Protein AF-0000000078519436 (afdb_homodimer)

Organism: Penicillium expansum (NCBI:txid27334)

Structure (mmCIF, N/CA/C/O backbone):
data_AF-0000000078519436-model_v1
#
loop_
_entity.id
_entity.type
_entity.pdbx_description
1 polymer 'Monooxygenase, FAD-binding'
#
loop_
_atom_site.group_PDB
_atom_site.id
_atom_site.type_symbol
_atom_site.label_atom_id
_atom_site.label_alt_id
_atom_site.label_comp_id
_atom_site.label_asym_id
_atom_site.label_entity_id
_atom_site.label_seq_id
_atom_site.pdbx_PDB_ins_code
_atom_site.Cartn_x
_atom_site.Cartn_y
_atom_site.Cartn_z
_atom_site.occupancy
_atom_site.B_iso_or_equiv
_atom_site.auth_seq_id
_atom_site.auth_comp_id
_atom_site.auth_asym_id
_atom_site.auth_atom_id
_atom_site.pdbx_PDB_model_num
ATOM 1 N N . MET A 1 1 ? -8.055 -0.69 -45.062 1 41.72 1 MET A N 1
ATOM 2 C CA . MET A 1 1 ? -6.719 -0.494 -44.5 1 41.72 1 MET A CA 1
ATOM 3 C C . MET A 1 1 ? -6.484 -1.417 -43.312 1 41.72 1 MET A C 1
ATOM 5 O O . MET A 1 1 ? -7.32 -1.497 -42.406 1 41.72 1 MET A O 1
ATOM 9 N N . SER A 1 2 ? -5.613 -2.33 -43.438 1 63.25 2 SER A N 1
ATOM 10 C CA . SER A 1 2 ? -5.395 -3.422 -42.5 1 63.25 2 SER A CA 1
ATOM 11 C C . SER A 1 2 ? -5.043 -2.895 -41.094 1 63.25 2 SER A C 1
ATOM 13 O O . SER A 1 2 ? -4.191 -2.014 -40.969 1 63.25 2 SER A O 1
ATOM 15 N N . ARG A 1 3 ? -5.879 -3.021 -40.156 1 82.06 3 ARG A N 1
ATOM 16 C CA . ARG A 1 3 ? -5.699 -2.582 -38.781 1 82.06 3 ARG A CA 1
ATOM 17 C C . ARG A 1 3 ? -4.328 -2.992 -38.25 1 82.06 3 ARG A C 1
ATOM 19 O O . ARG A 1 3 ? -3.908 -4.141 -38.406 1 82.06 3 ARG A O 1
ATOM 26 N N . SER A 1 4 ? -3.451 -1.952 -38 1 88.06 4 SER A N 1
ATOM 27 C CA . SER A 1 4 ? -2.125 -2.195 -37.438 1 88.06 4 SER A CA 1
ATOM 28 C C . SER A 1 4 ? -1.914 -1.408 -36.156 1 88.06 4 SER A C 1
ATOM 30 O O . SER A 1 4 ? -2.373 -0.27 -36.031 1 88.06 4 SER A O 1
ATOM 32 N N . LEU A 1 5 ? -1.401 -2.139 -35.156 1 93.75 5 LEU A N 1
ATOM 33 C CA . LEU A 1 5 ? -1.076 -1.451 -33.938 1 93.75 5 LEU A CA 1
ATOM 34 C C . LEU A 1 5 ? 0.377 -1.695 -33.531 1 93.75 5 LEU A C 1
ATOM 36 O O . LEU A 1 5 ? 0.994 -2.662 -34 1 93.75 5 LEU A O 1
ATOM 40 N N . SER A 1 6 ? 1.007 -0.777 -32.875 1 96.5 6 SER A N 1
ATOM 41 C CA . SER A 1 6 ? 2.375 -0.867 -32.375 1 96.5 6 SER A CA 1
ATOM 42 C C . SER A 1 6 ? 2.412 -0.788 -30.859 1 96.5 6 SER A C 1
ATOM 44 O O . SER A 1 6 ? 1.786 0.09 -30.266 1 96.5 6 SER A O 1
ATOM 46 N N . VAL A 1 7 ? 3.057 -1.762 -30.219 1 98 7 VAL A N 1
ATOM 47 C CA . VAL A 1 7 ? 3.184 -1.797 -28.766 1 98 7 VAL A CA 1
ATOM 48 C C . VAL A 1 7 ? 4.613 -2.168 -28.375 1 98 7 VAL A C 1
ATOM 50 O O . VAL A 1 7 ? 5.383 -2.65 -29.203 1 98 7 VAL A O 1
ATOM 53 N N . ASP A 1 8 ? 5.004 -1.937 -27.156 1 98.44 8 ASP A N 1
ATOM 54 C CA . ASP A 1 8 ? 6.316 -2.354 -26.672 1 98.44 8 ASP A CA 1
ATOM 55 C C . ASP A 1 8 ? 6.438 -3.875 -26.656 1 98.44 8 ASP A C 1
ATOM 57 O O . ASP A 1 8 ? 7.449 -4.426 -27.094 1 98.44 8 ASP A O 1
ATOM 61 N N . VAL A 1 9 ? 5.379 -4.551 -26.125 1 98.88 9 VAL A N 1
ATOM 62 C CA . VAL A 1 9 ? 5.465 -5.996 -25.969 1 98.88 9 VAL A CA 1
ATOM 63 C C . VAL A 1 9 ? 4.148 -6.645 -26.391 1 98.88 9 VAL A C 1
ATOM 65 O O . VAL A 1 9 ? 3.08 -6.258 -25.906 1 98.88 9 VAL A O 1
ATOM 68 N N . LEU A 1 10 ? 4.176 -7.586 -27.297 1 98.88 10 LEU A N 1
ATOM 69 C CA . LEU A 1 10 ? 3.061 -8.477 -27.609 1 98.88 10 LEU A CA 1
ATOM 70 C C . LEU A 1 10 ? 3.176 -9.781 -26.828 1 98.88 10 LEU A C 1
ATOM 72 O O . LEU A 1 10 ? 4.23 -10.414 -26.828 1 98.88 10 LEU A O 1
ATOM 76 N N . ILE A 1 11 ? 2.133 -10.148 -26.109 1 98.94 11 ILE A N 1
ATOM 77 C CA . ILE A 1 11 ? 2.113 -11.406 -25.375 1 98.94 11 ILE A CA 1
ATOM 78 C C . ILE A 1 11 ? 1.087 -12.352 -26 1 98.94 11 ILE A C 1
ATOM 80 O O . ILE A 1 11 ? -0.097 -12.023 -26.078 1 98.94 11 ILE A O 1
ATOM 84 N N . VAL A 1 12 ? 1.538 -13.508 -26.438 1 98.81 12 VAL A N 1
ATOM 85 C CA . VAL A 1 12 ? 0.669 -14.555 -26.984 1 98.81 12 VAL A CA 1
ATOM 86 C C . VAL A 1 12 ? 0.376 -15.594 -25.906 1 98.81 12 VAL A C 1
ATOM 88 O O . VAL A 1 12 ? 1.258 -16.359 -25.516 1 98.81 12 VAL A O 1
ATOM 91 N N . GLY A 1 13 ? -0.839 -15.656 -25.453 1 98.25 13 GLY A N 1
ATOM 92 C CA . GLY A 1 13 ? -1.266 -16.5 -24.359 1 98.25 13 GLY A CA 1
ATOM 93 C C . GLY A 1 13 ? -1.753 -15.719 -23.156 1 98.25 13 GLY A C 1
ATOM 94 O O . GLY A 1 13 ? -0.997 -14.945 -22.562 1 98.25 13 GLY A O 1
ATOM 95 N N . GLY A 1 14 ? -2.986 -15.891 -22.797 1 96.88 14 GLY A N 1
ATOM 96 C CA . GLY A 1 14 ? -3.602 -15.172 -21.703 1 96.88 14 GLY A CA 1
ATOM 97 C C . GLY A 1 14 ? -3.916 -16.047 -20.516 1 96.88 14 GLY A C 1
ATOM 98 O O . GLY A 1 14 ? -4.926 -15.852 -19.828 1 96.88 14 GLY A O 1
ATOM 99 N N . GLY A 1 15 ? -3.143 -17.156 -20.312 1 95.94 15 GLY A N 1
ATOM 100 C CA . GLY A 1 15 ? -3.195 -17.906 -19.062 1 95.94 15 GLY A CA 1
ATOM 101 C C . GLY A 1 15 ? -2.586 -17.156 -17.891 1 95.94 15 GLY A C 1
ATOM 102 O O . GLY A 1 15 ? -2.238 -15.984 -18 1 95.94 15 GLY A O 1
ATOM 103 N N . PRO A 1 16 ? -2.445 -17.781 -16.75 1 95.81 16 PRO A N 1
ATOM 104 C CA . PRO A 1 16 ? -1.967 -17.078 -15.555 1 95.81 16 PRO A CA 1
ATOM 105 C C . PRO A 1 16 ? -0.57 -16.484 -15.742 1 95.81 16 PRO A C 1
ATOM 107 O O . PRO A 1 16 ? -0.302 -15.367 -15.297 1 95.81 16 PRO A O 1
ATOM 110 N N . VAL A 1 17 ? 0.273 -17.188 -16.422 1 97.81 17 VAL A N 1
ATOM 111 C CA . VAL A 1 17 ? 1.656 -16.766 -16.594 1 97.81 17 VAL A CA 1
ATOM 112 C C . VAL A 1 17 ? 1.71 -15.586 -17.562 1 97.81 17 VAL A C 1
ATOM 114 O O . VAL A 1 17 ? 2.441 -14.617 -17.328 1 97.81 17 VAL A O 1
ATOM 117 N N . GLY A 1 18 ? 0.953 -15.695 -18.656 1 98.56 18 GLY A N 1
ATOM 118 C CA . GLY A 1 18 ? 0.856 -14.578 -19.562 1 98.56 18 GLY A CA 1
ATOM 119 C C . GLY A 1 18 ? 0.264 -13.336 -18.938 1 98.56 18 GLY A C 1
ATOM 120 O O . GLY A 1 18 ? 0.78 -12.227 -19.109 1 98.56 18 GLY A O 1
ATOM 121 N N . LEU A 1 19 ? -0.798 -13.508 -18.203 1 98.5 19 LEU A N 1
ATOM 122 C CA . LEU A 1 19 ? -1.451 -12.406 -17.5 1 98.5 19 LEU A CA 1
ATOM 123 C C . LEU A 1 19 ? -0.495 -11.742 -16.516 1 98.5 19 LEU A C 1
ATOM 125 O O . LEU A 1 19 ? -0.421 -10.516 -16.438 1 98.5 19 LEU A O 1
ATOM 129 N N . LEU A 1 20 ? 0.216 -12.555 -15.758 1 98.81 20 LEU A N 1
ATOM 130 C CA . LEU A 1 20 ? 1.146 -12.039 -14.766 1 98.81 20 LEU A CA 1
ATOM 131 C C . LEU A 1 20 ? 2.277 -11.258 -15.43 1 98.81 20 LEU A C 1
ATOM 133 O O . LEU A 1 20 ? 2.686 -10.203 -14.938 1 98.81 20 LEU A O 1
ATOM 137 N N . THR A 1 21 ? 2.783 -11.789 -16.531 1 98.88 21 THR A N 1
ATOM 138 C CA . THR A 1 21 ? 3.816 -11.086 -17.297 1 98.88 21 THR A CA 1
ATOM 139 C C . THR A 1 21 ? 3.299 -9.742 -17.797 1 98.88 21 THR A C 1
ATOM 141 O O . THR A 1 21 ? 3.963 -8.719 -17.625 1 98.88 21 THR A O 1
ATOM 144 N N . ALA A 1 22 ? 2.111 -9.734 -18.328 1 98.94 22 ALA A N 1
ATOM 145 C CA . ALA A 1 22 ? 1.487 -8.508 -18.828 1 98.94 22 ALA A CA 1
ATOM 146 C C . ALA A 1 22 ? 1.301 -7.492 -17.703 1 98.94 22 ALA A C 1
ATOM 148 O O . ALA A 1 22 ? 1.571 -6.305 -17.891 1 98.94 22 ALA A O 1
ATOM 149 N N . TYR A 1 23 ? 0.86 -7.977 -16.578 1 98.81 23 TYR A N 1
ATOM 150 C CA . TYR A 1 23 ? 0.602 -7.117 -15.43 1 98.81 23 TYR A CA 1
ATOM 151 C C . TYR A 1 23 ? 1.869 -6.387 -15 1 98.81 23 TYR A C 1
ATOM 153 O O . TYR A 1 23 ? 1.854 -5.172 -14.789 1 98.81 23 TYR A O 1
ATOM 161 N N . GLN A 1 24 ? 2.939 -7.129 -14.906 1 98.81 24 GLN A N 1
ATOM 162 C CA . GLN A 1 24 ? 4.211 -6.539 -14.492 1 98.81 24 GLN A CA 1
ATOM 163 C C . GLN A 1 24 ? 4.664 -5.465 -15.477 1 98.81 24 GLN A C 1
ATOM 165 O O . GLN A 1 24 ? 5.094 -4.383 -15.062 1 98.81 24 GLN A O 1
ATOM 170 N N . LEU A 1 25 ? 4.559 -5.758 -16.75 1 98.81 25 LEU A N 1
ATOM 171 C CA . LEU A 1 25 ? 4.984 -4.824 -17.781 1 98.81 25 LEU A CA 1
ATOM 172 C C . LEU A 1 25 ? 4.105 -3.578 -17.781 1 98.81 25 LEU A C 1
ATOM 174 O O . LEU A 1 25 ? 4.605 -2.457 -17.906 1 98.81 25 LEU A O 1
ATOM 178 N N . ALA A 1 26 ? 2.826 -3.807 -17.625 1 98.56 26 ALA A N 1
ATOM 179 C CA . ALA A 1 26 ? 1.896 -2.682 -17.562 1 98.56 26 ALA A CA 1
ATOM 180 C C . ALA A 1 26 ? 2.203 -1.781 -16.375 1 98.56 26 ALA A C 1
ATOM 182 O O . ALA A 1 26 ? 2.225 -0.555 -16.5 1 98.56 26 ALA A O 1
ATOM 183 N N . GLN A 1 27 ? 2.465 -2.359 -15.266 1 97.06 27 GLN A N 1
ATOM 184 C CA . GLN A 1 27 ? 2.783 -1.606 -14.055 1 97.06 27 GLN A CA 1
ATOM 185 C C . GLN A 1 27 ? 4.047 -0.773 -14.242 1 97.06 27 GLN A C 1
ATOM 187 O O . GLN A 1 27 ? 4.172 0.312 -13.672 1 97.06 27 GLN A O 1
ATOM 192 N N . ALA A 1 28 ? 4.918 -1.283 -15.031 1 96.75 28 ALA A N 1
ATOM 193 C CA . ALA A 1 28 ? 6.176 -0.588 -15.281 1 96.75 28 ALA A CA 1
ATOM 194 C C . ALA A 1 28 ? 6.008 0.486 -16.359 1 96.75 28 ALA A C 1
ATOM 196 O O . ALA A 1 28 ? 6.965 1.177 -16.703 1 96.75 28 ALA A O 1
ATOM 197 N N . GLY A 1 29 ? 4.812 0.605 -16.938 1 95.88 29 GLY A N 1
ATOM 198 C CA . GLY A 1 29 ? 4.523 1.657 -17.891 1 95.88 29 GLY A CA 1
ATOM 199 C C . GLY A 1 29 ? 4.762 1.232 -19.328 1 95.88 29 GLY A C 1
ATOM 200 O O . GLY A 1 29 ? 4.816 2.072 -20.234 1 95.88 29 GLY A O 1
ATOM 201 N N . CYS A 1 30 ? 4.926 -0.057 -19.609 1 97.88 30 CYS A N 1
ATOM 202 C CA . CYS A 1 30 ? 5.074 -0.557 -20.984 1 97.88 30 CYS A CA 1
ATOM 203 C C . CYS A 1 30 ? 3.721 -0.686 -21.672 1 97.88 30 CYS A C 1
ATOM 205 O O . CYS A 1 30 ? 2.734 -1.069 -21.031 1 97.88 30 CYS A O 1
ATOM 207 N N . SER A 1 31 ? 3.668 -0.347 -22.922 1 98.25 31 SER A N 1
ATOM 208 C CA . SER A 1 31 ? 2.471 -0.678 -23.688 1 98.25 31 SER A CA 1
ATOM 209 C C . SER A 1 31 ? 2.43 -2.162 -24.031 1 98.25 31 SER A C 1
ATOM 211 O O . SER A 1 31 ? 3.414 -2.717 -24.531 1 98.25 31 SER A O 1
ATOM 213 N N . VAL A 1 32 ? 1.321 -2.822 -23.734 1 98.75 32 VAL A N 1
ATOM 214 C CA . VAL A 1 32 ? 1.227 -4.273 -23.875 1 98.75 32 VAL A CA 1
ATOM 215 C C . VAL A 1 32 ? -0.035 -4.637 -24.656 1 98.75 32 VAL A C 1
ATOM 217 O O . VAL A 1 32 ? -1.085 -4.012 -24.469 1 98.75 32 VAL A O 1
ATOM 220 N N . HIS A 1 33 ? 0.066 -5.539 -25.594 1 98.69 33 HIS A N 1
ATOM 221 C CA . HIS A 1 33 ? -1.056 -6.219 -26.234 1 98.69 33 HIS A CA 1
ATOM 222 C C . HIS A 1 33 ? -1.035 -7.715 -25.938 1 98.69 33 HIS A C 1
ATOM 224 O O . HIS A 1 33 ? -0.051 -8.398 -26.234 1 98.69 33 HIS A O 1
ATOM 230 N N . ILE A 1 34 ? -2.016 -8.258 -25.281 1 98.81 34 ILE A N 1
ATOM 231 C CA . ILE A 1 34 ? -2.051 -9.664 -24.891 1 98.81 34 ILE A CA 1
ATOM 232 C C . ILE A 1 34 ? -3.258 -10.352 -25.516 1 98.81 34 ILE A C 1
ATOM 234 O O . ILE A 1 34 ? -4.371 -9.812 -25.484 1 98.81 34 ILE A O 1
ATOM 238 N N . VAL A 1 35 ? -3.057 -11.555 -26.094 1 98.44 35 VAL A N 1
ATOM 239 C CA . VAL A 1 35 ? -4.117 -12.266 -26.812 1 98.44 35 VAL A CA 1
ATOM 240 C C . VAL A 1 35 ? -4.164 -13.719 -26.344 1 98.44 35 VAL A C 1
ATOM 242 O O . VAL A 1 35 ? -3.178 -14.25 -25.828 1 98.44 35 VAL A O 1
ATOM 245 N N . ASP A 1 36 ? -5.234 -14.328 -26.438 1 97.69 36 ASP A N 1
ATOM 246 C CA . ASP A 1 36 ? -5.426 -15.758 -26.234 1 97.69 36 ASP A CA 1
ATOM 247 C C . ASP A 1 36 ? -6.43 -16.328 -27.234 1 97.69 36 ASP A C 1
ATOM 249 O O . ASP A 1 36 ? -7.453 -15.703 -27.531 1 97.69 36 ASP A O 1
ATOM 253 N N . LYS A 1 37 ? -6.168 -17.453 -27.734 1 95.38 37 LYS A N 1
ATOM 254 C CA . LYS A 1 37 ? -7.027 -18.016 -28.766 1 95.38 37 LYS A CA 1
ATOM 255 C C . LYS A 1 37 ? -8.336 -18.531 -28.172 1 95.38 37 LYS A C 1
ATOM 257 O O . LYS A 1 37 ? -9.352 -18.594 -28.859 1 95.38 37 LYS A O 1
ATOM 262 N N . GLU A 1 38 ? -8.266 -18.938 -26.875 1 91.44 38 GLU A N 1
ATOM 263 C CA . GLU A 1 38 ? -9.453 -19.469 -26.219 1 91.44 38 GLU A CA 1
ATOM 264 C C . GLU A 1 38 ? -10.328 -18.328 -25.672 1 91.44 38 GLU A C 1
ATOM 266 O O . GLU A 1 38 ? -9.82 -17.266 -25.344 1 91.44 38 GLU A O 1
ATOM 271 N N . SER A 1 39 ? -11.664 -18.547 -25.562 1 87.38 39 SER A N 1
ATOM 272 C CA . SER A 1 39 ? -12.578 -17.594 -24.938 1 87.38 39 SER A CA 1
ATOM 273 C C . SER A 1 39 ? -12.484 -17.656 -23.422 1 87.38 39 SER A C 1
ATOM 275 O O . SER A 1 39 ? -13.281 -18.328 -22.766 1 87.38 39 SER A O 1
ATOM 277 N N . LYS A 1 40 ? -11.656 -16.984 -22.891 1 81.5 40 LYS A N 1
ATOM 278 C CA . LYS A 1 40 ? -11.289 -17.047 -21.484 1 81.5 40 LYS A CA 1
ATOM 279 C C . LYS A 1 40 ? -12.453 -16.609 -20.594 1 81.5 40 LYS A C 1
ATOM 281 O O . LYS A 1 40 ? -12.5 -16.953 -19.406 1 81.5 40 LYS A O 1
ATOM 286 N N . PHE A 1 41 ? -13.461 -15.883 -21.109 1 74.38 41 PHE A N 1
ATOM 287 C CA . PHE A 1 41 ? -14.531 -15.32 -20.297 1 74.38 41 PHE A CA 1
ATOM 288 C C . PHE A 1 41 ? -15.719 -16.281 -20.234 1 74.38 41 PHE A C 1
ATOM 290 O O . PHE A 1 41 ? -16.594 -16.141 -19.375 1 74.38 41 PHE A O 1
ATOM 297 N N . THR A 1 42 ? -15.781 -17.234 -21.141 1 65.62 42 THR A N 1
ATOM 298 C CA . THR A 1 42 ? -16.938 -18.109 -21.219 1 65.62 42 THR A CA 1
ATOM 299 C C . THR A 1 42 ? -16.547 -19.531 -20.828 1 65.62 42 THR A C 1
ATOM 301 O O . THR A 1 42 ? -17.422 -20.391 -20.641 1 65.62 42 THR A O 1
ATOM 304 N N . ILE A 1 43 ? -15.32 -19.828 -21.016 1 56.78 43 ILE A N 1
ATOM 305 C CA . ILE A 1 43 ? -14.906 -21.188 -20.703 1 56.78 43 ILE A CA 1
ATOM 306 C C . ILE A 1 43 ? -15.234 -21.5 -19.25 1 56.78 43 ILE A C 1
ATOM 308 O O . ILE A 1 43 ? -14.82 -20.781 -18.344 1 56.78 43 ILE A O 1
ATOM 312 N N . THR A 1 44 ? -16.406 -21.984 -19.078 1 51.25 44 THR A N 1
ATOM 313 C CA . THR A 1 44 ? -16.938 -22.5 -17.812 1 51.25 44 THR A CA 1
ATOM 314 C C . THR A 1 44 ? -15.977 -23.516 -17.203 1 51.25 44 THR A C 1
ATOM 316 O O . THR A 1 44 ? -15.523 -24.438 -17.859 1 51.25 44 THR A O 1
ATOM 319 N N . GLN A 1 45 ? -15.688 -23.344 -15.922 1 56.66 45 GLN A N 1
ATOM 320 C CA . GLN A 1 45 ? -15.297 -24.125 -14.75 1 56.66 45 GLN A CA 1
ATOM 321 C C . GLN A 1 45 ? -14.062 -24.969 -15.047 1 56.66 45 GLN A C 1
ATOM 323 O O . GLN A 1 45 ? -14.18 -26.156 -15.359 1 56.66 45 GLN A O 1
ATOM 328 N N . TYR A 1 46 ? -12.844 -24.266 -15.328 1 64.75 46 TYR A N 1
ATOM 329 C CA . TYR A 1 46 ? -11.75 -25.234 -15.391 1 64.75 46 TYR A CA 1
ATOM 330 C C . TYR A 1 46 ? -10.867 -25.141 -14.156 1 64.75 46 TYR A C 1
ATOM 332 O O . TYR A 1 46 ? -10.75 -24.062 -13.547 1 64.75 46 TYR A O 1
ATOM 340 N N . GLY A 1 47 ? -10.562 -26.234 -13.461 1 66.38 47 GLY A N 1
ATOM 341 C CA . GLY A 1 47 ? -9.766 -26.422 -12.25 1 66.38 47 GLY A CA 1
ATOM 342 C C . GLY A 1 47 ? -8.273 -26.391 -12.516 1 66.38 47 GLY A C 1
ATOM 343 O O . GLY A 1 47 ? -7.539 -25.609 -11.891 1 66.38 47 GLY A O 1
ATOM 344 N N . ARG A 1 48 ? -7.641 -26.797 -13.547 1 83 48 ARG A N 1
ATOM 345 C CA . ARG A 1 48 ? -6.242 -27.016 -13.891 1 83 48 ARG A CA 1
ATOM 346 C C . ARG A 1 48 ? -5.344 -26.844 -12.664 1 83 48 ARG A C 1
ATOM 348 O O . ARG A 1 48 ? -5.496 -27.562 -11.68 1 83 48 ARG A O 1
ATOM 355 N N . ALA A 1 49 ? -4.559 -25.891 -12.57 1 88.88 49 ALA A N 1
ATOM 356 C CA . ALA A 1 49 ? -3.77 -25.688 -11.359 1 88.88 49 ALA A CA 1
ATOM 357 C C . ALA A 1 49 ? -4.652 -25.234 -10.203 1 88.88 49 ALA A C 1
ATOM 359 O O . ALA A 1 49 ? -5.664 -24.562 -10.414 1 88.88 49 ALA A O 1
ATOM 360 N N . ASN A 1 50 ? -4.234 -25.672 -9 1 92.38 50 ASN A N 1
ATOM 361 C CA . ASN A 1 50 ? -5.094 -25.297 -7.879 1 92.38 50 ASN A CA 1
ATOM 362 C C . ASN A 1 50 ? -4.277 -25.016 -6.621 1 92.38 50 ASN A C 1
ATOM 364 O O . ASN A 1 50 ? -4.844 -24.781 -5.551 1 92.38 50 ASN A O 1
ATOM 368 N N . ALA A 1 51 ? -2.965 -25.109 -6.723 1 93.69 51 ALA A N 1
ATOM 369 C CA . ALA A 1 51 ? -2.156 -24.938 -5.52 1 93.69 51 ALA A CA 1
ATOM 370 C C . ALA A 1 51 ? -1.04 -23.922 -5.746 1 93.69 51 ALA A C 1
ATOM 372 O O . ALA A 1 51 ? -0.333 -23.984 -6.754 1 93.69 51 ALA A O 1
ATOM 373 N N . LEU A 1 52 ? -0.946 -23.016 -4.852 1 95.56 52 LEU A N 1
ATOM 374 C CA . LEU A 1 52 ? 0.186 -22.094 -4.793 1 95.56 52 LEU A CA 1
ATOM 375 C C . LEU A 1 52 ? 1.027 -22.359 -3.547 1 95.56 52 LEU A C 1
ATOM 377 O O . LEU A 1 52 ? 0.486 -22.578 -2.463 1 95.56 52 LEU A O 1
ATOM 381 N N . TYR A 1 53 ? 2.268 -22.344 -3.775 1 94.38 53 TYR A N 1
ATOM 382 C CA . TYR A 1 53 ? 3.186 -22.562 -2.664 1 94.38 53 TYR A CA 1
ATOM 383 C C . TYR A 1 53 ? 3.848 -21.266 -2.229 1 94.38 53 TYR A C 1
ATOM 385 O O . TYR A 1 53 ? 3.545 -20.188 -2.768 1 94.38 53 TYR A O 1
ATOM 393 N N . SER A 1 54 ? 4.707 -21.375 -1.25 1 96.25 54 SER A N 1
ATOM 394 C CA . SER A 1 54 ? 5.18 -20.25 -0.445 1 96.25 54 SER A CA 1
ATOM 395 C C . SER A 1 54 ? 5.891 -19.219 -1.308 1 96.25 54 SER A C 1
ATOM 397 O O . SER A 1 54 ? 5.574 -18.016 -1.24 1 96.25 54 SER A O 1
ATOM 399 N N . ARG A 1 55 ? 6.816 -19.594 -2.111 1 97.38 55 ARG A N 1
ATOM 400 C CA . ARG A 1 55 ? 7.605 -18.609 -2.844 1 97.38 55 ARG A CA 1
ATOM 401 C C . ARG A 1 55 ? 6.766 -17.922 -3.914 1 97.38 55 ARG A C 1
ATOM 403 O O . ARG A 1 55 ? 6.93 -16.734 -4.168 1 97.38 55 ARG A O 1
ATOM 410 N N . SER A 1 56 ? 5.902 -18.688 -4.574 1 97.75 56 SER A N 1
ATOM 411 C CA . SER A 1 56 ? 4.965 -18.078 -5.512 1 97.75 56 SER A CA 1
ATOM 412 C C . SER A 1 56 ? 4.102 -17.031 -4.824 1 97.75 56 SER A C 1
ATOM 414 O O . SER A 1 56 ? 3.889 -15.945 -5.367 1 97.75 56 SER A O 1
ATOM 416 N N . ALA A 1 57 ? 3.678 -17.375 -3.627 1 97.75 57 ALA A N 1
ATOM 417 C CA . ALA A 1 57 ? 2.873 -16.422 -2.855 1 97.75 57 ALA A CA 1
ATOM 418 C C . ALA A 1 57 ? 3.676 -15.172 -2.512 1 97.75 57 ALA A C 1
ATOM 420 O O . ALA A 1 57 ? 3.148 -14.055 -2.559 1 97.75 57 ALA A O 1
ATOM 421 N N . GLU A 1 58 ? 4.906 -15.328 -2.168 1 98.38 58 GLU A N 1
ATOM 422 C CA . GLU A 1 58 ? 5.766 -14.188 -1.88 1 98.38 58 GLU A CA 1
ATOM 423 C C . GLU A 1 58 ? 5.914 -13.281 -3.102 1 98.38 58 GLU A C 1
ATOM 425 O O . GLU A 1 58 ? 5.895 -12.055 -2.98 1 98.38 58 GLU A O 1
ATOM 430 N N . PHE A 1 59 ? 6.094 -13.93 -4.25 1 98.69 59 PHE A N 1
ATOM 431 C CA . PHE A 1 59 ? 6.195 -13.172 -5.492 1 98.69 59 PHE A CA 1
ATOM 432 C C . PHE A 1 59 ? 4.93 -12.359 -5.73 1 98.69 59 PHE A C 1
ATOM 434 O O . PHE A 1 59 ? 5 -11.164 -6.02 1 98.69 59 PHE A O 1
ATOM 441 N N . LEU A 1 60 ? 3.83 -13.023 -5.566 1 98.62 60 LEU A N 1
ATOM 442 C CA . LEU A 1 60 ? 2.557 -12.344 -5.781 1 98.62 60 LEU A CA 1
ATOM 443 C C . LEU A 1 60 ? 2.344 -11.25 -4.742 1 98.62 60 LEU A C 1
ATOM 445 O O . LEU A 1 60 ? 1.743 -10.211 -5.039 1 98.62 60 LEU A O 1
ATOM 449 N N . ASP A 1 61 ? 2.842 -11.461 -3.561 1 98.12 61 ASP A N 1
ATOM 450 C CA . ASP A 1 61 ? 2.781 -10.461 -2.504 1 98.12 61 ASP A CA 1
ATOM 451 C C . ASP A 1 61 ? 3.559 -9.203 -2.895 1 98.12 61 ASP A C 1
ATOM 453 O O . ASP A 1 61 ? 3.031 -8.094 -2.822 1 98.12 61 ASP A O 1
ATOM 457 N N . GLN A 1 62 ? 4.75 -9.367 -3.357 1 98.38 62 GLN A N 1
ATOM 458 C CA . GLN A 1 62 ? 5.594 -8.242 -3.727 1 98.38 62 GLN A CA 1
ATOM 459 C C . GLN A 1 62 ? 5.051 -7.523 -4.961 1 98.38 62 GLN A C 1
ATOM 461 O O . GLN A 1 62 ? 5.398 -6.371 -5.223 1 98.38 62 GLN A O 1
ATOM 466 N N . LEU A 1 63 ? 4.195 -8.219 -5.688 1 98.56 63 LEU A N 1
ATOM 467 C CA . LEU A 1 63 ? 3.568 -7.613 -6.855 1 98.56 63 LEU A CA 1
ATOM 468 C C . LEU A 1 63 ? 2.207 -7.027 -6.496 1 98.56 63 LEU A C 1
ATOM 470 O O . LEU A 1 63 ? 1.51 -6.492 -7.363 1 98.56 63 LEU A O 1
ATOM 474 N N . GLY A 1 64 ? 1.776 -7.156 -5.238 1 97.31 64 GLY A N 1
ATOM 475 C CA . GLY A 1 64 ? 0.516 -6.598 -4.773 1 97.31 64 GLY A CA 1
ATOM 476 C C . GLY A 1 64 ? -0.689 -7.422 -5.188 1 97.31 64 GLY A C 1
ATOM 477 O O . GLY A 1 64 ? -1.795 -6.895 -5.312 1 97.31 64 GLY A O 1
ATOM 478 N N . LEU A 1 65 ? -0.525 -8.711 -5.383 1 98.06 65 LEU A N 1
ATOM 479 C CA . LEU A 1 65 ? -1.593 -9.516 -5.957 1 98.06 65 LEU A CA 1
ATOM 480 C C . LEU A 1 65 ? -2.082 -10.562 -4.961 1 98.06 65 LEU A C 1
ATOM 482 O O . LEU A 1 65 ? -3.139 -11.164 -5.156 1 98.06 65 LEU A O 1
ATOM 486 N N . VAL A 1 66 ? -1.377 -10.797 -3.85 1 97.81 66 VAL A N 1
ATOM 487 C CA . VAL A 1 66 ? -1.627 -11.977 -3.031 1 97.81 66 VAL A CA 1
ATOM 488 C C . VAL A 1 66 ? -2.889 -11.766 -2.197 1 97.81 66 VAL A C 1
ATOM 490 O O . VAL A 1 66 ? -3.607 -12.727 -1.899 1 97.81 66 VAL A O 1
ATOM 493 N N . ASP A 1 67 ? -3.162 -10.531 -1.765 1 96.75 67 ASP A N 1
ATOM 494 C CA . ASP A 1 67 ? -4.312 -10.273 -0.907 1 96.75 67 ASP A CA 1
ATOM 495 C C . ASP A 1 67 ? -5.609 -10.719 -1.579 1 96.75 67 ASP A C 1
ATOM 497 O O . ASP A 1 67 ? -6.469 -11.328 -0.938 1 96.75 67 ASP A O 1
ATOM 501 N N . ASP A 1 68 ? -5.762 -10.43 -2.889 1 96.38 68 ASP A N 1
ATOM 502 C CA . ASP A 1 68 ? -6.941 -10.852 -3.633 1 96.38 68 ASP A CA 1
ATOM 503 C C . ASP A 1 68 ? -7.086 -12.367 -3.623 1 96.38 68 ASP A C 1
ATOM 505 O O . ASP A 1 68 ? -8.195 -12.891 -3.496 1 96.38 68 ASP A O 1
ATOM 509 N N . ILE A 1 69 ? -5.984 -13.016 -3.73 1 97.31 69 ILE A N 1
ATOM 510 C CA . ILE A 1 69 ? -5.961 -14.469 -3.744 1 97.31 69 ILE A CA 1
ATOM 511 C C . ILE A 1 69 ? -6.371 -15.008 -2.373 1 97.31 69 ILE A C 1
ATOM 513 O O . ILE A 1 69 ? -7.203 -15.906 -2.277 1 97.31 69 ILE A O 1
ATOM 517 N N . MET A 1 70 ? -5.852 -14.391 -1.313 1 97.31 70 MET A N 1
ATOM 518 C CA . MET A 1 70 ? -6.094 -14.852 0.052 1 97.31 70 MET A CA 1
ATOM 519 C C . MET A 1 70 ? -7.555 -14.656 0.441 1 97.31 70 MET A C 1
ATOM 521 O O . MET A 1 70 ? -8.07 -15.359 1.311 1 97.31 70 MET A O 1
ATOM 525 N N . GLN A 1 71 ? -8.258 -13.75 -0.23 1 96.75 71 GLN A N 1
ATOM 526 C CA . GLN A 1 71 ? -9.664 -13.492 0.052 1 96.75 71 GLN A CA 1
ATOM 527 C C . GLN A 1 71 ? -10.547 -14.633 -0.447 1 96.75 71 GLN A C 1
ATOM 529 O O . GLN A 1 71 ? -11.688 -14.781 -0.007 1 96.75 71 GLN A O 1
ATOM 534 N N . GLN A 1 72 ? -9.961 -15.523 -1.364 1 95.69 72 GLN A N 1
ATOM 535 C CA . GLN A 1 72 ? -10.82 -16.5 -2.045 1 95.69 72 GLN A CA 1
ATOM 536 C C . GLN A 1 72 ? -10.312 -17.922 -1.843 1 95.69 72 GLN A C 1
ATOM 538 O O . GLN A 1 72 ? -11.047 -18.875 -2.068 1 95.69 72 GLN A O 1
ATOM 543 N N . CYS A 1 73 ? -9.148 -18.062 -1.375 1 97 73 CYS A N 1
ATOM 544 C CA . CYS A 1 73 ? -8.523 -19.375 -1.357 1 97 73 CYS A CA 1
ATOM 545 C C . CYS A 1 73 ? -8.93 -20.156 -0.11 1 97 73 CYS A C 1
ATOM 547 O O . CYS A 1 73 ? -9.555 -19.609 0.796 1 97 73 CYS A O 1
ATOM 549 N N . TYR A 1 74 ? -8.68 -21.453 -0.141 1 96.56 74 TYR A N 1
ATOM 550 C CA . TYR A 1 74 ? -8.656 -22.297 1.049 1 96.56 74 TYR A CA 1
ATOM 551 C C . TYR A 1 74 ? -7.223 -22.562 1.498 1 96.56 74 TYR A C 1
ATOM 553 O O . TYR A 1 74 ? -6.316 -22.672 0.669 1 96.56 74 TYR A O 1
ATOM 561 N N . ILE A 1 75 ? -7.02 -22.625 2.793 1 95.88 75 ILE A N 1
ATOM 562 C CA . ILE A 1 75 ? -5.691 -22.781 3.371 1 95.88 75 ILE A CA 1
ATOM 563 C C . ILE A 1 75 ? -5.539 -24.188 3.949 1 95.88 75 ILE A C 1
ATOM 565 O O . ILE A 1 75 ? -6.402 -24.641 4.703 1 95.88 75 ILE A O 1
ATOM 569 N N . VAL A 1 76 ? -4.43 -24.828 3.582 1 94.88 76 VAL A N 1
ATOM 570 C CA . VAL A 1 76 ? -4.18 -26.172 4.098 1 94.88 76 VAL A CA 1
ATOM 571 C C . VAL A 1 76 ? -2.881 -26.188 4.898 1 94.88 76 VAL A C 1
ATOM 573 O O . VAL A 1 76 ? -1.816 -25.844 4.371 1 94.88 76 VAL A O 1
ATOM 576 N N . ARG A 1 77 ? -2.93 -26.625 6.145 1 93.19 77 ARG A N 1
ATOM 577 C CA . ARG A 1 77 ? -1.762 -26.625 7.023 1 93.19 77 ARG A CA 1
ATOM 578 C C . ARG A 1 77 ? -1.412 -28.047 7.461 1 93.19 77 ARG A C 1
ATOM 580 O O . ARG A 1 77 ? -0.315 -28.297 7.965 1 93.19 77 ARG A O 1
ATOM 587 N N . GLN A 1 78 ? -2.346 -28.984 7.219 1 92.81 78 GLN A N 1
ATOM 588 C CA . GLN A 1 78 ? -2.168 -30.344 7.695 1 92.81 78 GLN A CA 1
ATOM 589 C C . GLN A 1 78 ? -2.33 -31.359 6.555 1 92.81 78 GLN A C 1
ATOM 591 O O . GLN A 1 78 ? -2.967 -31.047 5.543 1 92.81 78 GLN A O 1
ATOM 596 N N . SER A 1 79 ? -1.678 -32.5 6.734 1 92.25 79 SER A N 1
ATOM 597 C CA . SER A 1 79 ? -1.802 -33.625 5.793 1 92.25 79 SER A CA 1
ATOM 598 C C . SER A 1 79 ? -1.899 -34.938 6.527 1 92.25 79 SER A C 1
ATOM 600 O O . SER A 1 79 ? -1.359 -35.094 7.625 1 92.25 79 SER A O 1
ATOM 602 N N . TYR A 1 80 ? -2.635 -35.844 5.91 1 93.06 80 TYR A N 1
ATOM 603 C CA . TYR A 1 80 ? -2.82 -37.156 6.477 1 93.06 80 TYR A CA 1
ATOM 604 C C . TYR A 1 80 ? -2.646 -38.25 5.41 1 93.06 80 TYR A C 1
ATOM 606 O O . TYR A 1 80 ? -2.938 -38 4.234 1 93.06 80 TYR A O 1
ATOM 614 N N . THR A 1 81 ? -2.117 -39.406 5.855 1 92.31 81 THR A N 1
ATOM 615 C CA . THR A 1 81 ? -1.967 -40.562 4.984 1 92.31 81 THR A CA 1
ATOM 616 C C . THR A 1 81 ? -2.725 -41.781 5.547 1 92.31 81 THR A C 1
ATOM 618 O O . THR A 1 81 ? -2.625 -42.062 6.738 1 92.31 81 THR A O 1
ATOM 621 N N . TYR A 1 82 ? -3.52 -42.375 4.66 1 93 82 TYR A N 1
ATOM 622 C CA . TYR A 1 82 ? -4.254 -43.562 5.039 1 93 82 TYR A CA 1
ATOM 623 C C . TYR A 1 82 ? -3.855 -44.75 4.16 1 93 82 TYR A C 1
ATOM 625 O O . TYR A 1 82 ? -3.605 -44.594 2.965 1 93 82 TYR A O 1
ATOM 633 N N . GLY A 1 83 ? -3.83 -45.938 4.781 1 90.81 83 GLY A N 1
ATOM 634 C CA . GLY A 1 83 ? -3.559 -47.156 4.051 1 90.81 83 GLY A CA 1
ATOM 635 C C . GLY A 1 83 ? -4.781 -47.719 3.35 1 90.81 83 GLY A C 1
ATOM 636 O O . GLY A 1 83 ? -5.859 -47.125 3.4 1 90.81 83 GLY A O 1
ATOM 637 N N . GLU A 1 84 ? -4.574 -48.844 2.699 1 89 84 GLU A N 1
ATOM 638 C CA . GLU A 1 84 ? -5.602 -49.469 1.869 1 89 84 GLU A CA 1
ATOM 639 C C . GLU A 1 84 ? -6.828 -49.844 2.695 1 89 84 GLU A C 1
ATOM 641 O O . GLU A 1 84 ? -7.949 -49.875 2.182 1 89 84 GLU A O 1
ATOM 646 N N . ASN A 1 85 ? -6.578 -50.125 3.994 1 91.94 85 ASN A N 1
ATOM 647 C CA . ASN A 1 85 ? -7.684 -50.531 4.848 1 91.94 85 ASN A CA 1
ATOM 648 C C . ASN A 1 85 ? -8.211 -49.375 5.691 1 91.94 85 ASN A C 1
ATOM 650 O O . ASN A 1 85 ? -9 -49.562 6.613 1 91.94 85 ASN A O 1
ATOM 654 N N . GLY A 1 86 ? -7.707 -48.219 5.398 1 91.81 86 GLY A N 1
ATOM 655 C CA . GLY A 1 86 ? -8.211 -47.031 6.082 1 91.81 86 GLY A CA 1
ATOM 656 C C . GLY A 1 86 ? -7.422 -46.688 7.332 1 91.81 86 GLY A C 1
ATOM 657 O O . GLY A 1 86 ? -7.773 -45.75 8.055 1 91.81 86 GLY A O 1
ATOM 658 N N . GLU A 1 87 ? -6.375 -47.375 7.621 1 92.44 87 GLU A N 1
ATOM 659 C CA . GLU A 1 87 ? -5.559 -47.094 8.797 1 92.44 87 GLU A CA 1
ATOM 660 C C . GLU A 1 87 ? -4.676 -45.844 8.57 1 92.44 87 GLU A C 1
ATOM 662 O O . GLU A 1 87 ? -4.141 -45.656 7.477 1 92.44 87 GLU A O 1
ATOM 667 N N . ARG A 1 88 ? -4.57 -45.062 9.625 1 91.75 88 ARG A N 1
ATOM 668 C CA . ARG A 1 88 ? -3.715 -43.875 9.555 1 91.75 88 ARG A CA 1
ATOM 669 C C . ARG A 1 88 ? -2.242 -44.281 9.609 1 91.75 88 ARG A C 1
ATOM 671 O O . ARG A 1 88 ? -1.83 -45.062 10.461 1 91.75 88 ARG A O 1
ATOM 678 N N . ILE A 1 89 ? -1.521 -43.781 8.648 1 87.38 89 ILE A N 1
ATOM 679 C CA . ILE A 1 89 ? -0.083 -44 8.617 1 87.38 89 ILE A CA 1
ATOM 680 C C . ILE A 1 89 ? 0.653 -42.812 9.219 1 87.38 89 ILE A C 1
ATOM 682 O O . ILE A 1 89 ? 0.51 -41.688 8.75 1 87.38 89 ILE A O 1
ATOM 686 N N . VAL A 1 90 ? 1.517 -43.031 10.234 1 80.44 90 VAL A N 1
ATOM 687 C CA . VAL A 1 90 ? 2.268 -42 10.945 1 80.44 90 VAL A CA 1
ATOM 688 C C . VAL A 1 90 ? 3.738 -42.375 11.031 1 80.44 90 VAL A C 1
ATOM 690 O O . VAL A 1 90 ? 4.066 -43.469 11.539 1 80.44 90 VAL A O 1
ATOM 693 N N . PRO A 1 91 ? 4.629 -41.469 10.562 1 75.56 91 PRO A N 1
ATOM 694 C CA . PRO A 1 91 ? 4.41 -40.156 9.961 1 75.56 91 PRO A CA 1
ATOM 695 C C . PRO A 1 91 ? 3.814 -40.219 8.555 1 75.56 91 PRO A C 1
ATOM 697 O O . PRO A 1 91 ? 3.955 -41.25 7.887 1 75.56 91 PRO A O 1
ATOM 700 N N . GLY A 1 92 ? 3.064 -39.188 8.328 1 74.12 92 GLY A N 1
ATOM 701 C CA . GLY A 1 92 ? 2.52 -39.125 6.984 1 74.12 92 GLY A CA 1
ATOM 702 C C . GLY A 1 92 ? 3.584 -39.219 5.906 1 74.12 92 GLY A C 1
ATOM 703 O O . GLY A 1 92 ? 4.738 -38.844 6.137 1 74.12 92 GLY A O 1
ATOM 704 N N . ARG A 1 93 ? 3.148 -39.656 4.766 1 66.62 93 ARG A N 1
ATOM 705 C CA . ARG A 1 93 ? 4.148 -39.969 3.748 1 66.62 93 ARG A CA 1
ATOM 706 C C . ARG A 1 93 ? 4.078 -38.969 2.596 1 66.62 93 ARG A C 1
ATOM 708 O O . ARG A 1 93 ? 5.09 -38.688 1.944 1 66.62 93 ARG A O 1
ATOM 715 N N . VAL A 1 94 ? 2.92 -38.531 2.305 1 71.25 94 VAL A N 1
ATOM 716 C CA . VAL A 1 94 ? 2.744 -37.656 1.158 1 71.25 94 VAL A CA 1
ATOM 717 C C . VAL A 1 94 ? 2.266 -36.281 1.631 1 71.25 94 VAL A C 1
ATOM 719 O O . VAL A 1 94 ? 1.516 -36.188 2.605 1 71.25 94 VAL A O 1
ATOM 722 N N . TRP A 1 95 ? 2.758 -35.25 1.19 1 74.75 95 TRP A N 1
ATOM 723 C CA . TRP A 1 95 ? 2.336 -33.844 1.37 1 74.75 95 TRP A CA 1
ATOM 724 C C . TRP A 1 95 ? 2.725 -33.344 2.754 1 74.75 95 TRP A C 1
ATOM 726 O O . TRP A 1 95 ? 2.277 -32.281 3.174 1 74.75 95 TRP A O 1
ATOM 736 N N . ASN A 1 96 ? 3.494 -34.031 3.518 1 78.12 96 ASN A N 1
ATOM 737 C CA . ASN A 1 96 ? 3.891 -33.656 4.871 1 78.12 96 ASN A CA 1
ATOM 738 C C . ASN A 1 96 ? 4.699 -32.375 4.887 1 78.12 96 ASN A C 1
ATOM 740 O O . ASN A 1 96 ? 4.781 -31.703 5.918 1 78.12 96 ASN A O 1
ATOM 744 N N . PHE A 1 97 ? 5.074 -32.062 3.734 1 77.25 97 PHE A N 1
ATOM 745 C CA . PHE A 1 97 ? 5.898 -30.859 3.682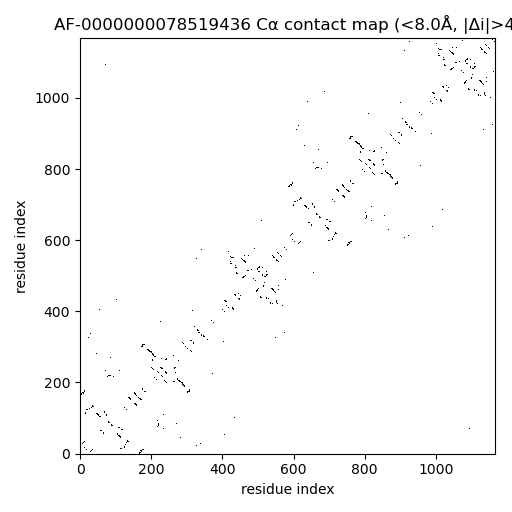 1 77.25 97 PHE A CA 1
ATOM 746 C C . PHE A 1 97 ? 5.078 -29.625 4.039 1 77.25 97 PHE A C 1
ATOM 748 O O . PHE A 1 97 ? 5.617 -28.641 4.559 1 77.25 97 PHE A O 1
ATOM 755 N N . VAL A 1 98 ? 3.789 -29.656 3.881 1 82.25 98 VAL A N 1
ATOM 756 C CA . VAL A 1 98 ? 2.947 -28.484 4.129 1 82.25 98 VAL A CA 1
ATOM 757 C C . VAL A 1 98 ? 2.918 -28.172 5.625 1 82.25 98 VAL A C 1
ATOM 759 O O . VAL A 1 98 ? 2.617 -27.047 6.027 1 82.25 98 VAL A O 1
ATOM 762 N N . GLU A 1 99 ? 3.316 -29.172 6.398 1 85.25 99 GLU A N 1
ATOM 763 C CA . GLU A 1 99 ? 3.281 -29.031 7.852 1 85.25 99 GLU A CA 1
ATOM 764 C C . GLU A 1 99 ? 4.566 -28.391 8.367 1 85.25 99 GLU A C 1
ATOM 766 O O . GLU A 1 99 ? 4.613 -27.906 9.508 1 85.25 99 GLU A O 1
ATOM 771 N N . ASN A 1 100 ? 5.57 -28.328 7.5 1 85.19 100 ASN A N 1
ATOM 772 C CA . ASN A 1 100 ? 6.891 -27.953 7.996 1 85.19 100 ASN A CA 1
ATOM 773 C C . ASN A 1 100 ? 7.457 -26.75 7.246 1 85.19 100 ASN A C 1
ATOM 775 O O . ASN A 1 100 ? 8.672 -26.547 7.215 1 85.19 100 ASN A O 1
ATOM 779 N N . ILE A 1 101 ? 6.586 -26.078 6.621 1 87.75 101 ILE A N 1
ATOM 780 C CA . ILE A 1 101 ? 7.055 -24.891 5.93 1 87.75 101 ILE A CA 1
ATOM 781 C C . ILE A 1 101 ? 7.395 -23.797 6.949 1 87.75 101 ILE A C 1
ATOM 783 O O . ILE A 1 101 ? 6.578 -23.469 7.809 1 87.75 101 ILE A O 1
ATOM 787 N N . GLU A 1 102 ? 8.625 -23.266 6.816 1 87.56 102 GLU A N 1
ATOM 788 C CA . GLU A 1 102 ? 9.078 -22.234 7.75 1 87.56 102 GLU A CA 1
ATOM 789 C C . GLU A 1 102 ? 9.719 -21.062 7.008 1 87.56 102 GLU A C 1
ATOM 791 O O . GLU A 1 102 ? 9.836 -21.094 5.781 1 87.56 102 GLU A O 1
ATOM 796 N N . ASP A 1 103 ? 9.977 -20 7.711 1 89.5 103 ASP A N 1
ATOM 797 C CA . ASP A 1 103 ? 10.758 -18.844 7.258 1 89.5 103 ASP A CA 1
ATOM 798 C C . ASP A 1 103 ? 9.977 -18.016 6.25 1 89.5 103 ASP A C 1
ATOM 800 O O . ASP A 1 103 ? 10.562 -17.406 5.355 1 89.5 103 ASP A O 1
ATOM 804 N N . THR A 1 104 ? 8.711 -18.125 6.262 1 94.12 104 THR A N 1
ATOM 805 C CA . THR A 1 104 ? 7.816 -17.344 5.398 1 94.12 104 THR A CA 1
ATOM 806 C C . THR A 1 104 ? 6.473 -17.109 6.086 1 94.12 104 THR A C 1
ATOM 808 O O . THR A 1 104 ? 6.109 -17.844 7.012 1 94.12 104 THR A O 1
ATOM 811 N N . ARG A 1 105 ? 5.824 -16.047 5.719 1 93.62 105 ARG A N 1
ATOM 812 C CA . ARG A 1 105 ? 4.477 -15.805 6.219 1 93.62 105 ARG A CA 1
ATOM 813 C C . ARG A 1 105 ? 3.465 -16.719 5.527 1 93.62 105 ARG A C 1
ATOM 815 O O . ARG A 1 105 ? 2.352 -16.906 6.02 1 93.62 105 ARG A O 1
ATOM 822 N N . PHE A 1 106 ? 3.855 -17.234 4.441 1 96.06 106 PHE A N 1
ATOM 823 C CA . PHE A 1 106 ? 3.012 -18.156 3.686 1 96.06 106 PHE A CA 1
ATOM 824 C C . PHE A 1 106 ? 3.416 -19.594 3.945 1 96.06 106 PHE A C 1
ATOM 826 O O . PHE A 1 106 ? 3.752 -20.328 3.012 1 96.06 106 PHE A O 1
ATOM 833 N N . ASP A 1 107 ? 3.26 -20 5.184 1 94.44 107 ASP A N 1
ATOM 834 C CA . ASP A 1 107 ? 3.738 -21.297 5.645 1 94.44 107 ASP A CA 1
ATOM 835 C C . ASP A 1 107 ? 2.635 -22.359 5.57 1 94.44 107 ASP A C 1
ATOM 837 O O . ASP A 1 107 ? 2.434 -23.125 6.512 1 94.44 107 ASP A O 1
ATOM 841 N N . PHE A 1 108 ? 1.913 -22.375 4.5 1 94.62 108 PHE A N 1
ATOM 842 C CA . PHE A 1 108 ? 0.803 -23.281 4.246 1 94.62 108 PHE A CA 1
ATOM 843 C C . PHE A 1 108 ? 0.569 -23.453 2.75 1 94.62 108 PHE A C 1
ATOM 845 O O . PHE A 1 108 ? 1.201 -22.766 1.938 1 94.62 108 PHE A O 1
ATOM 852 N N . GLY A 1 109 ? -0.255 -24.406 2.381 1 94.31 109 GLY A N 1
ATOM 853 C CA . GLY A 1 109 ? -0.708 -24.547 1.004 1 94.31 109 GLY A CA 1
ATOM 854 C C . GLY A 1 109 ? -1.89 -23.641 0.681 1 94.31 109 GLY A C 1
ATOM 855 O O . GLY A 1 109 ? -2.863 -23.594 1.437 1 94.31 109 GLY A O 1
ATOM 856 N N . ILE A 1 110 ? -1.75 -22.859 -0.363 1 96.31 110 ILE A N 1
ATOM 857 C CA . ILE A 1 110 ? -2.844 -22.016 -0.838 1 96.31 110 ILE A CA 1
ATOM 858 C C . ILE A 1 110 ? -3.613 -22.75 -1.938 1 96.31 110 ILE A C 1
ATOM 860 O O . ILE A 1 110 ? -3.076 -23 -3.02 1 96.31 110 ILE A O 1
ATOM 864 N N . MET A 1 111 ? -4.832 -23.109 -1.639 1 96.5 111 MET A N 1
ATOM 865 C CA . MET A 1 111 ? -5.656 -23.875 -2.564 1 96.5 111 MET A CA 1
ATOM 866 C C . MET A 1 111 ? -6.688 -22.984 -3.25 1 96.5 111 MET A C 1
ATOM 868 O O . MET A 1 111 ? -7.66 -22.562 -2.627 1 96.5 111 MET A O 1
ATOM 872 N N . LEU A 1 112 ? -6.477 -22.703 -4.5 1 96.06 112 LEU A N 1
ATOM 873 C CA . LEU A 1 112 ? -7.355 -21.875 -5.316 1 96.06 112 LEU A CA 1
ATOM 874 C C . LEU A 1 112 ? -7.293 -22.281 -6.781 1 96.06 112 LEU A C 1
ATOM 876 O O . LEU A 1 112 ? -6.219 -22.281 -7.387 1 96.06 112 LEU A O 1
ATOM 880 N N . ARG A 1 113 ? -8.438 -22.719 -7.34 1 94.62 113 ARG A N 1
ATOM 881 C CA . ARG A 1 113 ? -8.477 -23.156 -8.727 1 94.62 113 ARG A CA 1
ATOM 882 C C . ARG A 1 113 ? -8 -22.062 -9.672 1 94.62 113 ARG A C 1
ATOM 884 O O . ARG A 1 113 ? -8.32 -20.891 -9.469 1 94.62 113 ARG A O 1
ATOM 891 N N . GLN A 1 114 ? -7.332 -22.391 -10.688 1 93.62 114 GLN A N 1
ATOM 892 C CA . GLN A 1 114 ? -6.609 -21.531 -11.609 1 93.62 114 GLN A CA 1
ATOM 893 C C . GLN A 1 114 ? -7.516 -20.438 -12.164 1 93.62 114 GLN A C 1
ATOM 895 O O . GLN A 1 114 ? -7.078 -19.297 -12.367 1 93.62 114 GLN A O 1
ATOM 900 N N . GLN A 1 115 ? -8.781 -20.766 -12.469 1 92.31 115 GLN A N 1
ATOM 901 C CA . GLN A 1 115 ? -9.703 -19.797 -13.055 1 92.31 115 GLN A CA 1
ATOM 902 C C . GLN A 1 115 ? -9.828 -18.562 -12.164 1 92.31 115 GLN A C 1
ATOM 904 O O . GLN A 1 115 ? -9.93 -17.438 -12.664 1 92.31 115 GLN A O 1
ATOM 909 N N . PHE A 1 116 ? -9.789 -18.75 -10.859 1 93.56 116 PHE A N 1
ATOM 910 C CA . PHE A 1 116 ? -9.938 -17.625 -9.922 1 93.56 116 PHE A CA 1
ATOM 911 C C . PHE A 1 116 ? -8.641 -16.828 -9.828 1 93.56 116 PHE A C 1
ATOM 913 O O . PHE A 1 116 ? -8.672 -15.609 -9.656 1 93.56 116 PHE A O 1
ATOM 920 N N . ILE A 1 117 ? -7.508 -17.5 -9.969 1 95.5 117 ILE A N 1
ATOM 921 C CA . ILE A 1 117 ? -6.215 -16.828 -10.008 1 95.5 117 ILE A CA 1
ATOM 922 C C . ILE A 1 117 ? -6.125 -15.953 -11.25 1 95.5 117 ILE A C 1
ATOM 924 O O . ILE A 1 117 ? -5.766 -14.773 -11.156 1 95.5 117 ILE A O 1
ATOM 928 N N . GLU A 1 118 ? -6.516 -16.547 -12.383 1 95.44 118 GLU A N 1
ATOM 929 C CA . GLU A 1 118 ? -6.516 -15.797 -13.641 1 95.44 118 GLU A CA 1
ATOM 930 C C . GLU A 1 118 ? -7.43 -14.578 -13.562 1 95.44 118 GLU A C 1
ATOM 932 O O . GLU A 1 118 ? -7.047 -13.484 -13.977 1 95.44 118 GLU A O 1
ATOM 937 N N . LYS A 1 119 ? -8.586 -14.82 -13.047 1 94.25 119 LYS A N 1
ATOM 938 C CA . LYS A 1 119 ? -9.547 -13.727 -12.93 1 94.25 119 LYS A CA 1
ATOM 939 C C . LYS A 1 119 ? -8.992 -12.602 -12.062 1 94.25 119 LYS A C 1
ATOM 941 O O . LYS A 1 119 ? -9.102 -11.43 -12.414 1 94.25 119 LYS A O 1
ATOM 946 N N . SER A 1 120 ? -8.414 -12.938 -11 1 95.69 120 SER A N 1
ATOM 947 C CA . SER A 1 120 ? -7.844 -11.953 -10.086 1 95.69 120 SER A CA 1
ATOM 948 C C . SER A 1 120 ? -6.762 -11.125 -10.766 1 95.69 120 SER A C 1
ATOM 950 O O . SER A 1 120 ? -6.75 -9.898 -10.656 1 95.69 120 SER A O 1
ATOM 952 N N . ILE A 1 121 ? -5.855 -11.797 -11.461 1 97.81 121 ILE A N 1
ATOM 953 C CA . ILE A 1 121 ? -4.77 -11.094 -12.133 1 97.81 121 ILE A CA 1
ATOM 954 C C . ILE A 1 121 ? -5.336 -10.234 -13.266 1 97.81 121 ILE A C 1
ATOM 956 O O . ILE A 1 121 ? -4.887 -9.102 -13.477 1 97.81 121 ILE A O 1
ATOM 960 N N . ARG A 1 122 ? -6.328 -10.734 -13.977 1 96.56 122 ARG A N 1
ATOM 961 C CA . ARG A 1 122 ? -6.926 -10.023 -15.102 1 96.56 122 ARG A CA 1
ATOM 962 C C . ARG A 1 122 ? -7.566 -8.719 -14.641 1 96.56 122 ARG A C 1
ATOM 964 O O . ARG A 1 122 ? -7.418 -7.684 -15.305 1 96.56 122 ARG A O 1
ATOM 971 N N . ILE A 1 123 ? -8.297 -8.773 -13.555 1 95.19 123 ILE A N 1
ATOM 972 C CA . ILE A 1 123 ? -8.938 -7.586 -13.016 1 95.19 123 ILE A CA 1
ATOM 973 C C . ILE A 1 123 ? -7.891 -6.52 -12.711 1 95.19 123 ILE A C 1
ATOM 975 O O . ILE A 1 123 ? -8.062 -5.352 -13.062 1 95.19 123 ILE A O 1
ATOM 979 N N . ARG A 1 124 ? -6.812 -6.91 -12.102 1 97.38 124 ARG A N 1
ATOM 980 C CA . ARG A 1 124 ? -5.738 -5.98 -11.781 1 97.38 124 ARG A CA 1
ATOM 981 C C . ARG A 1 124 ? -5.059 -5.469 -13.047 1 97.38 124 ARG A C 1
ATOM 983 O O . ARG A 1 124 ? -4.617 -4.316 -13.094 1 97.38 124 ARG A O 1
ATOM 990 N N . LEU A 1 125 ? -4.922 -6.359 -14.031 1 98.06 125 LEU A N 1
ATOM 991 C CA . LEU A 1 125 ? -4.371 -5.961 -15.32 1 98.06 125 LEU A CA 1
ATOM 992 C C . LEU A 1 125 ? -5.238 -4.891 -15.977 1 98.06 125 LEU A C 1
ATOM 994 O O . LEU A 1 125 ? -4.723 -3.904 -16.5 1 98.06 125 LEU A O 1
ATOM 998 N N . GLU A 1 126 ? -6.523 -5.066 -15.898 1 96.44 126 GLU A N 1
ATOM 999 C CA . GLU A 1 126 ? -7.461 -4.086 -16.438 1 96.44 126 GLU A CA 1
ATOM 1000 C C . GLU A 1 126 ? -7.352 -2.752 -15.703 1 96.44 126 GLU A C 1
ATOM 1002 O O . GLU A 1 126 ? -7.406 -1.689 -16.328 1 96.44 126 GLU A O 1
ATOM 1007 N N . ASP A 1 127 ? -7.18 -2.842 -14.43 1 93 127 ASP A N 1
ATOM 1008 C CA . ASP A 1 127 ? -6.969 -1.634 -13.641 1 93 127 ASP A CA 1
ATOM 1009 C C . ASP A 1 127 ? -5.73 -0.876 -14.109 1 93 127 ASP A C 1
ATOM 1011 O O . ASP A 1 127 ? -5.668 0.35 -14 1 93 127 ASP A O 1
ATOM 1015 N N . ALA A 1 128 ? -4.746 -1.602 -14.609 1 95.12 128 ALA A N 1
ATOM 1016 C CA . ALA A 1 128 ? -3.504 -1.001 -15.086 1 95.12 128 ALA A CA 1
ATOM 1017 C C . ALA A 1 128 ? -3.646 -0.522 -16.531 1 95.12 128 ALA A C 1
ATOM 1019 O O . ALA A 1 128 ? -2.68 -0.046 -17.125 1 95.12 128 ALA A O 1
ATOM 1020 N N . GLY A 1 129 ? -4.82 -0.741 -17.156 1 95.19 129 GLY A N 1
ATOM 1021 C CA . GLY A 1 129 ? -5.121 -0.157 -18.453 1 95.19 129 GLY A CA 1
ATOM 1022 C C . GLY A 1 129 ? -4.918 -1.122 -19.609 1 95.19 129 GLY A C 1
ATOM 1023 O O . GLY A 1 129 ? -4.863 -0.709 -20.766 1 95.19 129 GLY A O 1
ATOM 1024 N N . VAL A 1 130 ? -4.734 -2.457 -19.312 1 98.06 130 VAL A N 1
ATOM 1025 C CA . VAL A 1 130 ? -4.5 -3.451 -20.359 1 98.06 130 VAL A CA 1
ATOM 1026 C C . VAL A 1 130 ? -5.617 -4.488 -20.344 1 98.06 130 VAL A C 1
ATOM 1028 O O . VAL A 1 130 ? -5.961 -5.027 -19.297 1 98.06 130 VAL A O 1
ATOM 1031 N N . GLU A 1 131 ? -6.168 -4.762 -21.484 1 97 131 GLU A N 1
ATOM 1032 C CA . GLU A 1 131 ? -7.238 -5.746 -21.609 1 97 131 GLU A CA 1
ATOM 1033 C C . GLU A 1 131 ? -6.766 -6.98 -22.359 1 97 131 GLU A C 1
ATOM 1035 O O . GLU A 1 131 ? -6.012 -6.871 -23.328 1 97 131 GLU A O 1
ATOM 1040 N N . LEU A 1 132 ? -7.23 -8.117 -21.922 1 97.69 132 LEU A N 1
ATOM 1041 C CA . LEU A 1 132 ? -6.988 -9.359 -22.656 1 97.69 132 LEU A CA 1
ATOM 1042 C C . LEU A 1 132 ? -7.898 -9.469 -23.875 1 97.69 132 LEU A C 1
ATOM 1044 O O . LEU A 1 132 ? -9.117 -9.344 -23.75 1 97.69 132 LEU A O 1
ATOM 1048 N N . HIS A 1 133 ? -7.293 -9.633 -25.016 1 97.06 133 HIS A N 1
ATOM 1049 C CA . HIS A 1 133 ? -8.055 -9.805 -26.25 1 97.06 133 HIS A CA 1
ATOM 1050 C C . HIS A 1 133 ? -8.25 -11.281 -26.578 1 97.06 133 HIS A C 1
ATOM 1052 O O . HIS A 1 133 ? -7.297 -11.961 -26.969 1 97.06 133 HIS A O 1
ATOM 1058 N N . CYS A 1 134 ? -9.406 -11.797 -26.469 1 95.12 134 CYS A N 1
ATOM 1059 C CA . CYS A 1 134 ? -9.703 -13.195 -26.766 1 95.12 134 CYS A CA 1
ATOM 1060 C C . CYS A 1 134 ? -11.156 -13.359 -27.172 1 95.12 134 CYS A C 1
ATOM 1062 O O . CYS A 1 134 ? -12.016 -12.57 -26.797 1 95.12 134 CYS A O 1
ATOM 1064 N N . PRO A 1 135 ? -11.547 -14.188 -27.969 1 95.81 135 PRO A N 1
ATOM 1065 C CA . PRO A 1 135 ? -10.609 -15.141 -28.594 1 95.81 135 PRO A CA 1
ATOM 1066 C C . PRO A 1 135 ? -9.852 -14.539 -29.766 1 95.81 135 PRO A C 1
ATOM 1068 O O . PRO A 1 135 ? -10.469 -14.023 -30.703 1 95.81 135 PRO A O 1
ATOM 1071 N N . CYS A 1 136 ? -8.586 -14.586 -29.703 1 97.69 136 CYS A N 1
ATOM 1072 C CA . CYS A 1 136 ? -7.707 -14.047 -30.719 1 97.69 136 CYS A CA 1
ATOM 1073 C C . CYS A 1 136 ? -6.473 -14.922 -30.906 1 97.69 136 CYS A C 1
ATOM 1075 O O . CYS A 1 136 ? -5.746 -15.18 -29.938 1 97.69 136 CYS A O 1
ATOM 1077 N N . GLU A 1 137 ? -6.254 -15.398 -32.094 1 97.81 137 GLU A N 1
ATOM 1078 C CA . GLU A 1 137 ? -5.184 -16.359 -32.375 1 97.81 137 GLU A CA 1
ATOM 1079 C C . GLU A 1 137 ? -4.023 -15.688 -33.125 1 97.81 137 GLU A C 1
ATOM 1081 O O . GLU A 1 137 ? -4.238 -14.875 -34 1 97.81 137 GLU A O 1
ATOM 1086 N N . CYS A 1 138 ? -2.775 -15.969 -32.656 1 98.44 138 CYS A N 1
ATOM 1087 C CA . CYS A 1 138 ? -1.589 -15.609 -33.406 1 98.44 138 CYS A CA 1
ATOM 1088 C C . CYS A 1 138 ? -1.319 -16.641 -34.5 1 98.44 138 CYS A C 1
ATOM 1090 O O . CYS A 1 138 ? -1.057 -17.797 -34.219 1 98.44 138 CYS A O 1
ATOM 1092 N N . VAL A 1 139 ? -1.267 -16.156 -35.781 1 97.75 139 VAL A N 1
ATOM 1093 C CA . VAL A 1 139 ? -1.23 -17.156 -36.844 1 97.75 139 VAL A CA 1
ATOM 1094 C C . VAL A 1 139 ? 0.098 -17.062 -37.594 1 97.75 139 VAL A C 1
ATOM 1096 O O . VAL A 1 139 ? 0.453 -17.953 -38.375 1 97.75 139 VAL A O 1
ATOM 1099 N N . ASN A 1 140 ? 0.782 -15.953 -37.375 1 98.06 140 ASN A N 1
ATOM 1100 C CA . ASN A 1 140 ? 2.09 -15.805 -38 1 98.06 140 ASN A CA 1
ATOM 1101 C C . ASN A 1 140 ? 2.982 -14.844 -37.219 1 98.06 140 ASN A C 1
ATOM 1103 O O . ASN A 1 140 ? 2.488 -13.93 -36.562 1 98.06 140 ASN A O 1
ATOM 1107 N N . ILE A 1 141 ? 4.324 -15.078 -37.281 1 98.31 141 ILE A N 1
ATOM 1108 C CA . ILE A 1 141 ? 5.32 -14.219 -36.656 1 98.31 141 ILE A CA 1
ATOM 1109 C C . ILE A 1 141 ? 6.484 -13.992 -37.594 1 98.31 141 ILE A C 1
ATOM 1111 O O . ILE A 1 141 ? 7.055 -14.953 -38.125 1 98.31 141 ILE A O 1
ATOM 1115 N N . GLU A 1 142 ? 6.766 -12.75 -37.844 1 97.38 142 GLU A N 1
ATOM 1116 C CA . GLU A 1 142 ? 7.957 -12.367 -38.594 1 97.38 142 GLU A CA 1
ATOM 1117 C C . GLU A 1 142 ? 8.93 -11.57 -37.719 1 97.38 142 GLU A C 1
ATOM 1119 O O . GLU A 1 142 ? 8.523 -10.625 -37.031 1 97.38 142 GLU A O 1
ATOM 1124 N N . LYS A 1 143 ? 10.133 -12.008 -37.688 1 94.75 143 LYS A N 1
ATOM 1125 C CA . LYS A 1 143 ? 11.164 -11.312 -36.906 1 94.75 143 LYS A CA 1
ATOM 1126 C C . LYS A 1 143 ? 12.156 -10.609 -37.844 1 94.75 143 LYS A C 1
ATOM 1128 O O . LYS A 1 143 ? 12.414 -11.078 -38.938 1 94.75 143 LYS A O 1
ATOM 1133 N N . ALA A 1 144 ? 12.594 -9.445 -37.344 1 93.62 144 ALA A N 1
ATOM 1134 C CA . ALA A 1 144 ? 13.586 -8.68 -38.094 1 93.62 144 ALA A CA 1
ATOM 1135 C C . ALA A 1 144 ? 14.891 -8.562 -37.312 1 93.62 144 ALA A C 1
ATOM 1137 O O . ALA A 1 144 ? 14.883 -8.609 -36.062 1 93.62 144 ALA A O 1
ATOM 1138 N N . ASP A 1 145 ? 15.977 -8.43 -38 1 89.94 145 ASP A N 1
ATOM 1139 C CA . ASP A 1 145 ? 17.281 -8.25 -37.375 1 89.94 145 ASP A CA 1
ATOM 1140 C C . ASP A 1 145 ? 17.5 -6.797 -36.969 1 89.94 145 ASP A C 1
ATOM 1142 O O . ASP A 1 145 ? 18.234 -6.52 -36.031 1 89.94 145 ASP A O 1
ATOM 1146 N N . GLU A 1 146 ? 16.828 -5.922 -37.688 1 93.88 146 GLU A N 1
ATOM 1147 C CA . GLU A 1 146 ? 16.859 -4.496 -37.375 1 93.88 146 GLU A CA 1
ATOM 1148 C C . GLU A 1 146 ? 15.453 -3.957 -37.125 1 93.88 146 GLU A C 1
ATOM 1150 O O . GLU A 1 146 ? 14.484 -4.426 -37.75 1 93.88 146 GLU A O 1
ATOM 1155 N N . PRO A 1 147 ? 15.438 -3.004 -36.281 1 94.19 147 PRO A N 1
ATOM 1156 C CA . PRO A 1 147 ? 14.102 -2.486 -35.969 1 94.19 147 PRO A CA 1
ATOM 1157 C C . PRO A 1 147 ? 13.531 -1.623 -37.094 1 94.19 147 PRO A C 1
ATOM 1159 O O . PRO A 1 147 ? 14.281 -1.044 -37.875 1 94.19 147 PRO A O 1
ATOM 1162 N N . ASP A 1 148 ? 12.273 -1.547 -37.156 1 94.12 148 ASP A N 1
ATOM 1163 C CA . ASP A 1 148 ? 11.641 -0.588 -38.062 1 94.12 148 ASP A CA 1
ATOM 1164 C C . ASP A 1 148 ? 11.734 0.832 -37.5 1 94.12 148 ASP A C 1
ATOM 1166 O O . ASP A 1 148 ? 12.461 1.08 -36.562 1 94.12 148 ASP A O 1
ATOM 1170 N N . ALA A 1 149 ? 11.062 1.783 -38.094 1 91.5 149 ALA A N 1
ATOM 1171 C CA . ALA A 1 149 ? 11.172 3.199 -37.75 1 91.5 149 ALA A CA 1
ATOM 1172 C C . ALA A 1 149 ? 10.648 3.465 -36.344 1 91.5 149 ALA A C 1
ATOM 1174 O O . ALA A 1 149 ? 11.086 4.402 -35.688 1 91.5 149 ALA A O 1
ATOM 1175 N N . ASP A 1 150 ? 9.781 2.496 -35.938 1 92.12 150 ASP A N 1
ATOM 1176 C CA . ASP A 1 150 ? 9.172 2.697 -34.625 1 92.12 150 ASP A CA 1
ATOM 1177 C C . ASP A 1 150 ? 9.836 1.829 -33.562 1 92.12 150 ASP A C 1
ATOM 1179 O O . ASP A 1 150 ? 9.367 1.756 -32.438 1 92.12 150 ASP A O 1
ATOM 1183 N N . GLY A 1 151 ? 10.961 1.133 -33.969 1 93.12 151 GLY A N 1
ATOM 1184 C CA . GLY A 1 151 ? 11.727 0.361 -33 1 93.12 151 GLY A CA 1
ATOM 1185 C C . GLY A 1 151 ? 11.227 -1.06 -32.844 1 93.12 151 GLY A C 1
ATOM 1186 O O . GLY A 1 151 ? 11.602 -1.752 -31.891 1 93.12 151 GLY A O 1
ATOM 1187 N N . ASN A 1 152 ? 10.375 -1.488 -33.75 1 96.62 152 ASN A N 1
ATOM 1188 C CA . ASN A 1 152 ? 9.797 -2.82 -33.656 1 96.62 152 ASN A CA 1
ATOM 1189 C C . ASN A 1 152 ? 10.656 -3.863 -34.375 1 96.62 152 ASN A C 1
ATOM 1191 O O . ASN A 1 152 ? 11.156 -3.615 -35.469 1 96.62 152 ASN A O 1
ATOM 1195 N N . TYR A 1 153 ? 10.781 -4.973 -33.781 1 97.44 153 TYR A N 1
ATOM 1196 C CA . TYR A 1 153 ? 11.578 -6.066 -34.312 1 97.44 153 TYR A CA 1
ATOM 1197 C C . TYR A 1 153 ? 10.688 -7.227 -34.75 1 97.44 153 TYR A C 1
ATOM 1199 O O . TYR A 1 153 ? 11.125 -8.117 -35.469 1 97.44 153 TYR A O 1
ATOM 1207 N N . VAL A 1 154 ? 9.43 -7.227 -34.25 1 98.12 154 VAL A N 1
ATOM 1208 C CA . VAL A 1 154 ? 8.555 -8.367 -34.469 1 98.12 154 VAL A CA 1
ATOM 1209 C C . VAL A 1 154 ? 7.238 -7.898 -35.094 1 98.12 154 VAL A C 1
ATOM 1211 O O . VAL A 1 154 ? 6.684 -6.875 -34.688 1 98.12 154 VAL A O 1
ATOM 1214 N N . THR A 1 155 ? 6.801 -8.523 -36.094 1 98 155 THR A N 1
ATOM 1215 C CA . THR A 1 155 ? 5.473 -8.336 -36.688 1 98 155 THR A CA 1
ATOM 1216 C C . THR A 1 155 ? 4.656 -9.617 -36.594 1 98 155 THR A C 1
ATOM 1218 O O . THR A 1 155 ? 5.039 -10.648 -37.156 1 98 155 THR A O 1
ATOM 1221 N N . ALA A 1 156 ? 3.592 -9.555 -35.844 1 98.31 156 ALA A N 1
ATOM 1222 C CA . ALA A 1 156 ? 2.715 -10.711 -35.688 1 98.31 156 ALA A CA 1
ATOM 1223 C C . ALA A 1 156 ? 1.38 -10.492 -36.406 1 98.31 156 ALA A C 1
ATOM 1225 O O . ALA A 1 156 ? 0.84 -9.383 -36.375 1 98.31 156 ALA A O 1
ATOM 1226 N N . THR A 1 157 ? 0.871 -11.531 -37.031 1 98.38 157 THR A N 1
ATOM 1227 C CA . THR A 1 157 ? -0.48 -11.523 -37.594 1 98.38 157 THR A CA 1
ATOM 1228 C C . THR A 1 157 ? -1.456 -12.211 -36.625 1 98.38 157 THR A C 1
ATOM 1230 O O . THR A 1 157 ? -1.27 -13.375 -36.281 1 98.38 157 THR A O 1
ATOM 1233 N N . LEU A 1 158 ? -2.42 -11.461 -36.188 1 98.19 158 LEU A N 1
ATOM 1234 C CA . LEU A 1 158 ? -3.434 -11.961 -35.281 1 98.19 158 LEU A CA 1
ATOM 1235 C C . LEU A 1 158 ? -4.785 -12.094 -35.969 1 98.19 158 LEU A C 1
ATOM 1237 O O . LEU A 1 158 ? -5.102 -11.305 -36.875 1 98.19 158 LEU A O 1
ATOM 1241 N N . ARG A 1 159 ? -5.551 -13.086 -35.562 1 97.62 159 ARG A N 1
ATOM 1242 C CA . ARG A 1 159 ? -6.887 -13.312 -36.094 1 97.62 159 ARG A CA 1
ATOM 1243 C C . ARG A 1 159 ? -7.934 -13.312 -35 1 97.62 159 ARG A C 1
ATOM 1245 O O . ARG A 1 159 ? -7.875 -14.133 -34.094 1 97.62 159 ARG A O 1
ATOM 1252 N N . ASP A 1 160 ? -8.844 -12.352 -35.062 1 96.12 160 ASP A N 1
ATOM 1253 C CA . ASP A 1 160 ? -10.008 -12.383 -34.188 1 96.12 160 ASP A CA 1
ATOM 1254 C C . ASP A 1 160 ? -10.914 -13.562 -34.531 1 96.12 160 ASP A C 1
ATOM 1256 O O . ASP A 1 160 ? -11.508 -13.617 -35.594 1 96.12 160 ASP A O 1
ATOM 1260 N N . MET A 1 161 ? -11.031 -14.406 -33.625 1 95.12 161 MET A N 1
ATOM 1261 C CA . MET A 1 161 ? -11.719 -15.664 -33.906 1 95.12 161 MET A CA 1
ATOM 1262 C C . MET A 1 161 ? -13.234 -15.469 -33.938 1 95.12 161 MET A C 1
ATOM 1264 O O . MET A 1 161 ? -13.969 -16.328 -34.406 1 95.12 161 MET A O 1
ATOM 1268 N N . THR A 1 162 ? -13.75 -14.375 -33.375 1 92.62 162 THR A N 1
ATOM 1269 C CA . THR A 1 162 ? -15.172 -14.07 -33.438 1 92.62 162 THR A CA 1
ATOM 1270 C C . THR A 1 162 ? -15.555 -13.484 -34.781 1 92.62 162 THR A C 1
ATOM 1272 O O . THR A 1 162 ? -16.531 -13.93 -35.406 1 92.62 162 THR A O 1
ATOM 1275 N N . THR A 1 163 ? -14.805 -12.594 -35.344 1 94.12 163 THR A N 1
ATOM 1276 C CA . THR A 1 163 ? -15.148 -11.891 -36.594 1 94.12 163 THR A CA 1
ATOM 1277 C C . THR A 1 163 ? -14.414 -12.508 -37.781 1 94.12 163 THR A C 1
ATOM 1279 O O . THR A 1 163 ? -14.805 -12.305 -38.938 1 94.12 163 THR A O 1
ATOM 1282 N N . GLY A 1 164 ? -13.289 -13.156 -37.5 1 94.25 164 GLY A N 1
ATOM 1283 C CA . GLY A 1 164 ? -12.453 -13.711 -38.562 1 94.25 164 GLY A CA 1
ATOM 1284 C C . GLY A 1 164 ? -11.477 -12.703 -39.125 1 94.25 164 GLY A C 1
ATOM 1285 O O . GLY A 1 164 ? -10.609 -13.055 -39.938 1 94.25 164 GLY A O 1
ATOM 1286 N N . GLU A 1 165 ? -11.562 -11.516 -38.656 1 95.5 165 GLU A N 1
ATOM 1287 C CA . GLU A 1 165 ? -10.711 -10.445 -39.188 1 95.5 165 GLU A CA 1
ATOM 1288 C C . GLU A 1 165 ? -9.266 -10.617 -38.719 1 95.5 165 GLU A C 1
ATOM 1290 O O . GLU A 1 165 ? -9.023 -10.977 -37.562 1 95.5 165 GLU A O 1
ATOM 1295 N N . GLU A 1 166 ? -8.352 -10.391 -39.594 1 96.5 166 GLU A N 1
ATOM 1296 C CA . GLU A 1 166 ? -6.93 -10.422 -39.25 1 96.5 166 GLU A CA 1
ATOM 1297 C C . GLU A 1 166 ? -6.363 -9.016 -39.125 1 96.5 166 GLU A C 1
ATOM 1299 O O . GLU A 1 166 ? -6.805 -8.094 -39.812 1 96.5 166 GLU A O 1
ATOM 1304 N N . TYR A 1 167 ? -5.426 -8.812 -38.25 1 96.94 167 TYR A N 1
ATOM 1305 C CA . TYR A 1 167 ? -4.695 -7.555 -38.094 1 96.94 167 TYR A CA 1
ATOM 1306 C C . TYR A 1 167 ? -3.264 -7.805 -37.656 1 96.94 167 TYR A C 1
ATOM 1308 O O . TYR A 1 167 ? -2.92 -8.914 -37.25 1 96.94 167 TYR A O 1
ATOM 1316 N N . THR A 1 168 ? -2.434 -6.809 -37.875 1 97.31 168 THR A N 1
ATOM 1317 C CA . THR A 1 168 ? -1.02 -6.953 -37.531 1 97.31 168 THR A CA 1
ATOM 1318 C C . THR A 1 168 ? -0.666 -6.152 -36.281 1 97.31 168 THR A C 1
ATOM 1320 O O . THR A 1 168 ? -1.168 -5.043 -36.094 1 97.31 168 THR A O 1
ATOM 1323 N N . VAL A 1 169 ? 0.19 -6.73 -35.469 1 98.12 169 VAL A N 1
ATOM 1324 C CA . VAL A 1 169 ? 0.764 -6.039 -34.312 1 98.12 169 VAL A CA 1
ATOM 1325 C C . VAL A 1 169 ? 2.285 -6.008 -34.438 1 98.12 169 VAL A C 1
ATOM 1327 O O . VAL A 1 169 ? 2.924 -7.051 -34.594 1 98.12 169 VAL A O 1
ATOM 1330 N N . LYS A 1 170 ? 2.83 -4.84 -34.469 1 98.19 170 LYS A N 1
ATOM 1331 C CA . LYS A 1 170 ? 4.273 -4.648 -34.406 1 98.19 170 LYS A CA 1
ATOM 1332 C C . LYS A 1 170 ? 4.73 -4.375 -33 1 98.19 170 LYS A C 1
ATOM 1334 O O . L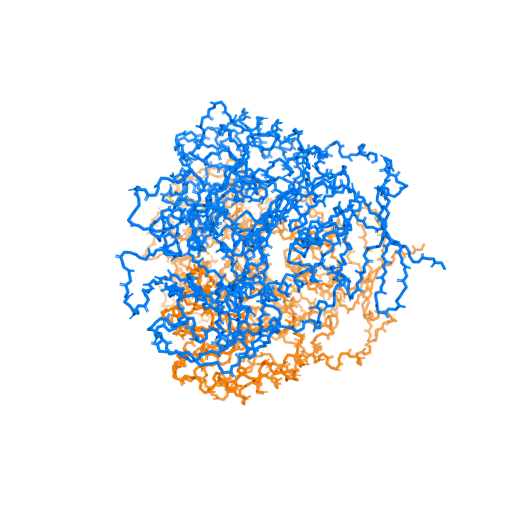YS A 1 170 ? 4.055 -3.668 -32.25 1 98.19 170 LYS A O 1
ATOM 1339 N N . SER A 1 171 ? 5.801 -5.008 -32.562 1 98.44 171 SER A N 1
ATOM 1340 C CA . SER A 1 171 ? 6.25 -4.844 -31.188 1 98.44 171 SER A CA 1
ATOM 1341 C C . SER A 1 171 ? 7.773 -4.918 -31.094 1 98.44 171 SER A C 1
ATOM 1343 O O . SER A 1 171 ? 8.43 -5.477 -31.984 1 98.44 171 SER A O 1
ATOM 1345 N N . ALA A 1 172 ? 8.328 -4.277 -30.141 1 98.25 172 ALA A N 1
ATOM 1346 C CA . ALA A 1 172 ? 9.758 -4.402 -29.859 1 98.25 172 ALA A CA 1
ATOM 1347 C C . ALA A 1 172 ? 10.102 -5.809 -29.375 1 98.25 172 ALA A C 1
ATOM 1349 O O . ALA A 1 172 ? 11.164 -6.344 -29.719 1 98.25 172 ALA A O 1
ATOM 1350 N N . TYR A 1 173 ? 9.25 -6.371 -28.562 1 98.62 173 TYR A N 1
ATOM 1351 C CA . TYR A 1 173 ? 9.43 -7.727 -28.047 1 98.62 173 TYR A CA 1
ATOM 1352 C C . TYR A 1 173 ? 8.141 -8.531 -28.172 1 98.62 173 TYR A C 1
ATOM 1354 O O . TYR A 1 173 ? 7.043 -7.957 -28.172 1 98.62 173 TYR A O 1
ATOM 1362 N N . LEU A 1 174 ? 8.273 -9.812 -28.297 1 98.81 174 LEU A N 1
ATOM 1363 C CA . LEU A 1 174 ? 7.168 -10.758 -28.234 1 98.81 174 LEU A CA 1
ATOM 1364 C C . LEU A 1 174 ? 7.41 -11.812 -27.156 1 98.81 174 LEU A C 1
ATOM 1366 O O . LEU A 1 174 ? 8.516 -12.352 -27.047 1 98.81 174 LEU A O 1
ATOM 1370 N N . VAL A 1 175 ? 6.434 -12.039 -26.312 1 98.88 175 VAL A N 1
ATOM 1371 C CA . VAL A 1 175 ? 6.504 -13.078 -25.297 1 98.88 175 VAL A CA 1
ATOM 1372 C C . VAL A 1 175 ? 5.527 -14.203 -25.641 1 98.88 175 VAL A C 1
ATOM 1374 O O . VAL A 1 175 ? 4.324 -13.969 -25.781 1 98.88 175 VAL A O 1
ATOM 1377 N N . GLY A 1 176 ? 6.082 -15.398 -25.844 1 98.81 176 GLY A N 1
ATOM 1378 C CA . GLY A 1 176 ? 5.25 -16.578 -26.016 1 98.81 176 GLY A CA 1
ATOM 1379 C C . GLY A 1 176 ? 4.883 -17.234 -24.703 1 98.81 176 GLY A C 1
ATOM 1380 O O . GLY A 1 176 ? 5.707 -17.938 -24.094 1 98.81 176 GLY A O 1
ATOM 1381 N N . ALA A 1 177 ? 3.701 -17.094 -24.234 1 98.5 177 ALA A N 1
ATOM 1382 C CA . ALA A 1 177 ? 3.129 -17.719 -23.047 1 98.5 177 ALA A CA 1
ATOM 1383 C C . ALA A 1 177 ? 1.919 -18.578 -23.391 1 98.5 177 ALA A C 1
ATOM 1385 O O . ALA A 1 177 ? 0.916 -18.578 -22.672 1 98.5 177 ALA A O 1
ATOM 1386 N N . ASP A 1 178 ? 2.002 -19.281 -24.484 1 97.75 178 ASP A N 1
ATOM 1387 C CA . ASP A 1 178 ? 0.833 -19.922 -25.078 1 97.75 178 ASP A CA 1
ATOM 1388 C C . ASP A 1 178 ? 0.799 -21.422 -24.781 1 97.75 178 ASP A C 1
ATOM 1390 O O . ASP A 1 178 ? 0.256 -22.203 -25.547 1 97.75 178 ASP A O 1
ATOM 1394 N N . GLY A 1 179 ? 1.438 -21.875 -23.734 1 93.75 179 GLY A N 1
ATOM 1395 C CA . GLY A 1 179 ? 1.205 -23.172 -23.125 1 93.75 179 GLY A CA 1
ATOM 1396 C C . GLY A 1 179 ? 2.027 -24.281 -23.75 1 93.75 179 GLY A C 1
ATOM 1397 O O . GLY A 1 179 ? 2.959 -24.016 -24.516 1 93.75 179 GLY A O 1
ATOM 1398 N N . GLY A 1 180 ? 1.697 -25.531 -23.297 1 90.5 180 GLY A N 1
ATOM 1399 C CA . GLY A 1 180 ? 2.449 -26.719 -23.688 1 90.5 180 GLY A CA 1
ATOM 1400 C C . GLY A 1 180 ? 2.451 -26.969 -25.188 1 90.5 180 GLY A C 1
ATOM 1401 O O . GLY A 1 180 ? 3.404 -27.531 -25.734 1 90.5 180 GLY A O 1
ATOM 1402 N N . ARG A 1 181 ? 1.435 -26.531 -25.875 1 92.12 181 ARG A N 1
ATOM 1403 C CA . ARG A 1 181 ? 1.341 -26.656 -27.328 1 92.12 181 ARG A CA 1
ATOM 1404 C C . ARG A 1 181 ? 1.647 -25.328 -28.016 1 92.12 181 ARG A C 1
ATOM 1406 O O . ARG A 1 181 ? 1.008 -24.969 -29 1 92.12 181 ARG A O 1
ATOM 1413 N N . SER A 1 182 ? 2.502 -24.688 -27.547 1 96.81 182 SER A N 1
ATOM 1414 C CA . SER A 1 182 ? 2.863 -23.328 -27.938 1 96.81 182 SER A CA 1
ATOM 1415 C C . SER A 1 182 ? 3.072 -23.234 -29.438 1 96.81 182 SER A C 1
ATOM 1417 O O . SER A 1 182 ? 3.943 -23.906 -30 1 96.81 182 SER A O 1
ATOM 1419 N N . PHE A 1 183 ? 2.336 -22.375 -30.062 1 97.94 183 PHE A N 1
ATOM 1420 C CA . PHE A 1 183 ? 2.539 -22 -31.453 1 97.94 183 PHE A CA 1
ATOM 1421 C C . PHE A 1 183 ? 3.857 -21.25 -31.625 1 97.94 183 PHE A C 1
ATOM 1423 O O . PHE A 1 183 ? 4.605 -21.516 -32.562 1 97.94 183 PHE A O 1
ATOM 1430 N N . VAL A 1 184 ? 4.152 -20.312 -30.75 1 98.44 184 VAL A N 1
ATOM 1431 C CA . VAL A 1 184 ? 5.344 -19.469 -30.828 1 98.44 184 VAL A CA 1
ATOM 1432 C C . VAL A 1 184 ? 6.594 -20.359 -30.828 1 98.44 184 VAL A C 1
ATOM 1434 O O . VAL A 1 184 ? 7.473 -20.188 -31.672 1 98.44 184 VAL A O 1
ATOM 1437 N N . ARG A 1 185 ? 6.656 -21.25 -29.844 1 97.88 185 ARG A N 1
ATOM 1438 C CA . ARG A 1 185 ? 7.797 -22.156 -29.75 1 97.88 185 ARG A CA 1
ATOM 1439 C C . ARG A 1 185 ? 7.973 -22.953 -31.031 1 97.88 185 ARG A C 1
ATOM 1441 O O . ARG A 1 185 ? 9.07 -23.031 -31.578 1 97.88 185 ARG A O 1
ATOM 1448 N N . ARG A 1 186 ? 6.898 -23.562 -31.531 1 97.19 186 ARG A N 1
ATOM 1449 C CA . ARG A 1 186 ? 6.938 -24.406 -32.719 1 97.19 186 ARG A CA 1
ATOM 1450 C C . ARG A 1 186 ? 7.27 -23.594 -33.969 1 97.19 186 ARG A C 1
ATOM 1452 O O . ARG A 1 186 ? 8.055 -24.047 -34.812 1 97.19 186 ARG A O 1
ATOM 1459 N N . HIS A 1 187 ? 6.633 -22.484 -34.062 1 97.38 187 HIS A N 1
ATOM 1460 C CA . HIS A 1 187 ? 6.828 -21.609 -35.188 1 97.38 187 HIS A CA 1
ATOM 1461 C C . HIS A 1 187 ? 8.289 -21.203 -35.344 1 97.38 187 HIS A C 1
ATOM 1463 O O . HIS A 1 187 ? 8.789 -21.031 -36.469 1 97.38 187 HIS A O 1
ATOM 1469 N N . LEU A 1 188 ? 8.945 -21.062 -34.281 1 96.44 188 LEU A N 1
ATOM 1470 C CA . LEU A 1 188 ? 10.328 -20.609 -34.281 1 96.44 188 LEU A CA 1
ATOM 1471 C C . LEU A 1 188 ? 11.289 -21.797 -34.312 1 96.44 188 LEU A C 1
ATOM 1473 O O . LEU A 1 188 ? 12.508 -21.609 -34.281 1 96.44 188 LEU A O 1
ATOM 1477 N N . GLY A 1 189 ? 10.758 -23 -34.281 1 96.12 189 GLY A N 1
ATOM 1478 C CA . GLY A 1 189 ? 11.562 -24.203 -34.406 1 96.12 189 GLY A CA 1
ATOM 1479 C C . GLY A 1 189 ? 12.344 -24.547 -33.156 1 96.12 189 GLY A C 1
ATOM 1480 O O . GLY A 1 189 ? 13.445 -25.109 -33.25 1 96.12 189 GLY A O 1
ATOM 1481 N N . VAL A 1 190 ? 11.875 -24.156 -32 1 96.25 190 VAL A N 1
ATOM 1482 C CA . VAL A 1 190 ? 12.547 -24.484 -30.734 1 96.25 190 VAL A CA 1
ATOM 1483 C C . VAL A 1 190 ? 12.242 -25.922 -30.344 1 96.25 190 VAL A C 1
ATOM 1485 O O . VAL A 1 190 ? 11.078 -26.312 -30.234 1 96.25 190 VAL A O 1
ATOM 1488 N N . GLU A 1 191 ? 13.227 -26.656 -30.094 1 94.94 191 GLU A N 1
ATOM 1489 C CA . GLU A 1 191 ? 13.055 -28.047 -29.688 1 94.94 191 GLU A CA 1
ATOM 1490 C C . GLU A 1 191 ? 12.445 -28.156 -28.297 1 94.94 191 GLU A C 1
ATOM 1492 O O . GLU A 1 191 ? 12.75 -27.344 -27.406 1 94.94 191 GLU A O 1
ATOM 1497 N N . PHE A 1 192 ? 11.594 -29.078 -28.156 1 91.94 192 PHE A N 1
ATOM 1498 C CA . PHE A 1 192 ? 10.953 -29.391 -26.891 1 91.94 192 PHE A CA 1
ATOM 1499 C C . PHE A 1 192 ? 11.32 -30.797 -26.422 1 91.94 192 PHE A C 1
ATOM 1501 O O . PHE A 1 192 ? 10.609 -31.766 -26.719 1 91.94 192 PHE A O 1
ATOM 1508 N N . GLU A 1 193 ? 12.305 -30.859 -25.688 1 86.12 193 GLU A N 1
ATOM 1509 C CA . GLU A 1 193 ? 12.945 -32.125 -25.312 1 86.12 193 GLU A CA 1
ATOM 1510 C C . GLU A 1 193 ? 12.266 -32.75 -24.109 1 86.12 193 GLU A C 1
ATOM 1512 O O . GLU A 1 193 ? 11.875 -32.031 -23.172 1 86.12 193 GLU A O 1
ATOM 1517 N N . GLY A 1 194 ? 12.125 -34.031 -24.156 1 80.94 194 GLY A N 1
ATOM 1518 C CA . GLY A 1 194 ? 11.625 -34.719 -22.984 1 80.94 194 GLY A CA 1
ATOM 1519 C C . GLY A 1 194 ? 10.883 -36 -23.312 1 80.94 194 GLY A C 1
ATOM 1520 O O . GLY A 1 194 ? 10.961 -36.5 -24.438 1 80.94 194 GLY A O 1
ATOM 1521 N N . ASP A 1 195 ? 10.445 -36.656 -22.234 1 74.62 195 ASP A N 1
ATOM 1522 C CA . ASP A 1 195 ? 9.781 -37.969 -22.344 1 74.62 195 ASP A CA 1
ATOM 1523 C C . ASP A 1 195 ? 8.281 -37.844 -22.078 1 74.62 195 ASP A C 1
ATOM 1525 O O . ASP A 1 195 ? 7.848 -36.906 -21.375 1 74.62 195 ASP A O 1
ATOM 1529 N N . THR A 1 196 ? 7.605 -38.5 -22.906 1 68.69 196 THR A N 1
ATOM 1530 C CA . THR A 1 196 ? 6.191 -38.656 -22.609 1 68.69 196 THR A CA 1
ATOM 1531 C C . THR A 1 196 ? 5.934 -40 -21.938 1 68.69 196 THR A C 1
ATOM 1533 O O . THR A 1 196 ? 6.449 -41.031 -22.391 1 68.69 196 THR A O 1
ATOM 1536 N N . THR A 1 197 ? 5.473 -39.812 -20.703 1 67.31 197 THR A N 1
ATOM 1537 C CA . THR A 1 197 ? 5.051 -41.062 -20.078 1 67.31 197 THR A CA 1
ATOM 1538 C C . THR A 1 197 ? 3.672 -41.5 -20.594 1 67.31 197 THR A C 1
ATOM 1540 O O . THR A 1 197 ? 2.912 -40.656 -21.094 1 67.31 197 THR A O 1
ATOM 1543 N N . GLN A 1 198 ? 3.461 -42.781 -20.562 1 67.06 198 GLN A N 1
ATOM 1544 C CA . GLN A 1 198 ? 2.16 -43.312 -20.969 1 67.06 198 GLN A CA 1
ATOM 1545 C C . GLN A 1 198 ? 1.19 -43.312 -19.781 1 67.06 198 GLN A C 1
ATOM 1547 O O . GLN A 1 198 ? 0.012 -43.656 -19.953 1 67.06 198 GLN A O 1
ATOM 1552 N N . ASP A 1 199 ? 1.663 -42.812 -18.719 1 75.25 199 ASP A N 1
ATOM 1553 C CA . ASP A 1 199 ? 0.793 -42.844 -17.547 1 75.25 199 ASP A CA 1
ATOM 1554 C C . ASP A 1 199 ? -0.29 -41.781 -17.641 1 75.25 199 ASP A C 1
ATOM 1556 O O . ASP A 1 199 ? -0.018 -40.656 -18.062 1 75.25 199 ASP A O 1
ATOM 1560 N N . LYS A 1 200 ? -1.511 -42.25 -17.344 1 83.25 200 LYS A N 1
ATOM 1561 C CA . LYS A 1 200 ? -2.67 -41.344 -17.375 1 83.25 200 LYS A CA 1
ATOM 1562 C C . LYS A 1 200 ? -3.236 -41.156 -15.969 1 83.25 200 LYS A C 1
ATOM 1564 O O . LYS A 1 200 ? -3.252 -42.094 -15.156 1 83.25 200 LYS A O 1
ATOM 1569 N N . TRP A 1 201 ? -3.674 -39.938 -15.727 1 86.25 201 TRP A N 1
ATOM 1570 C CA . TRP A 1 201 ? -4.262 -39.594 -14.438 1 86.25 201 TRP A CA 1
ATOM 1571 C C . TRP A 1 201 ? -5.609 -38.906 -14.617 1 86.25 201 TRP A C 1
ATOM 1573 O O . TRP A 1 201 ? -5.805 -38.156 -15.586 1 86.25 201 TRP A O 1
ATOM 1583 N N . ILE A 1 202 ? -6.477 -39.156 -13.656 1 90.62 202 ILE A N 1
ATOM 1584 C CA . ILE A 1 202 ? -7.758 -38.469 -13.625 1 90.62 202 ILE A CA 1
ATOM 1585 C C . ILE A 1 202 ? -7.805 -37.531 -12.43 1 90.62 202 ILE A C 1
ATOM 1587 O O . ILE A 1 202 ? -7.32 -37.875 -11.344 1 90.62 202 ILE A O 1
ATOM 1591 N N . ARG A 1 203 ? -8.305 -36.344 -12.688 1 92.75 203 ARG A N 1
ATOM 1592 C CA . ARG A 1 203 ? -8.68 -35.406 -11.641 1 92.75 203 ARG A CA 1
ATOM 1593 C C . ARG A 1 203 ? -10.156 -35.062 -11.727 1 92.75 203 ARG A C 1
ATOM 1595 O O . ARG A 1 203 ? -10.695 -34.875 -12.82 1 92.75 203 ARG A O 1
ATOM 1602 N N . VAL A 1 204 ? -10.805 -35 -10.594 1 94.69 204 VAL A N 1
ATOM 1603 C CA . VAL A 1 204 ? -12.203 -34.594 -10.547 1 94.69 204 VAL A CA 1
ATOM 1604 C C . VAL A 1 204 ? -12.438 -33.656 -9.375 1 94.69 204 VAL A C 1
ATOM 1606 O O . VAL A 1 204 ? -12.008 -33.938 -8.25 1 94.69 204 VAL A O 1
ATOM 1609 N N . ASP A 1 205 ? -13.031 -32.5 -9.688 1 95.25 205 ASP A N 1
ATOM 1610 C CA . ASP A 1 205 ? -13.398 -31.484 -8.695 1 95.25 205 ASP A CA 1
ATOM 1611 C C . ASP A 1 205 ? -14.906 -31.5 -8.438 1 95.25 205 ASP A C 1
ATOM 1613 O O . ASP A 1 205 ? -15.703 -31.562 -9.367 1 95.25 205 ASP A O 1
ATOM 1617 N N . GLY A 1 206 ? -15.297 -31.453 -7.188 1 95.38 206 GLY A N 1
ATOM 1618 C CA . GLY A 1 206 ? -16.719 -31.375 -6.871 1 95.38 206 GLY A CA 1
ATOM 1619 C C . GLY A 1 206 ? -16.984 -31.219 -5.387 1 95.38 206 GLY A C 1
ATOM 1620 O O . GLY A 1 206 ? -16.062 -31.312 -4.57 1 95.38 206 GLY A O 1
ATOM 1621 N N . LYS A 1 207 ? -18.219 -30.875 -5.078 1 96.19 207 LYS A N 1
ATOM 1622 C CA . LYS A 1 207 ? -18.672 -30.953 -3.693 1 96.19 207 LYS A CA 1
ATOM 1623 C C . LYS A 1 207 ? -19.016 -32.375 -3.295 1 96.19 207 LYS A C 1
ATOM 1625 O O . LYS A 1 207 ? -19.734 -33.062 -4.012 1 96.19 207 LYS A O 1
ATOM 1630 N N . VAL A 1 208 ? -18.438 -32.781 -2.18 1 97 208 VAL A N 1
ATOM 1631 C CA . VAL A 1 208 ? -18.578 -34.188 -1.819 1 97 208 VAL A CA 1
ATOM 1632 C C . VAL A 1 208 ? -18.984 -34.312 -0.349 1 97 208 VAL A C 1
ATOM 1634 O O . VAL A 1 208 ? -18.594 -33.5 0.473 1 97 208 VAL A O 1
ATOM 1637 N N . LYS A 1 209 ? -19.766 -35.312 -0.025 1 97 209 LYS A N 1
ATOM 1638 C CA . LYS A 1 209 ? -19.969 -35.812 1.33 1 97 209 LYS A CA 1
ATOM 1639 C C . LYS A 1 209 ? -19.094 -37.031 1.592 1 97 209 LYS A C 1
ATOM 1641 O O . LYS A 1 209 ? -18.938 -37.906 0.718 1 97 209 LYS A O 1
ATOM 1646 N N . THR A 1 210 ? -18.516 -37.094 2.668 1 97.75 210 THR A N 1
ATOM 1647 C CA . THR A 1 210 ? -17.594 -38.188 2.943 1 97.75 210 THR A CA 1
ATOM 1648 C C . TH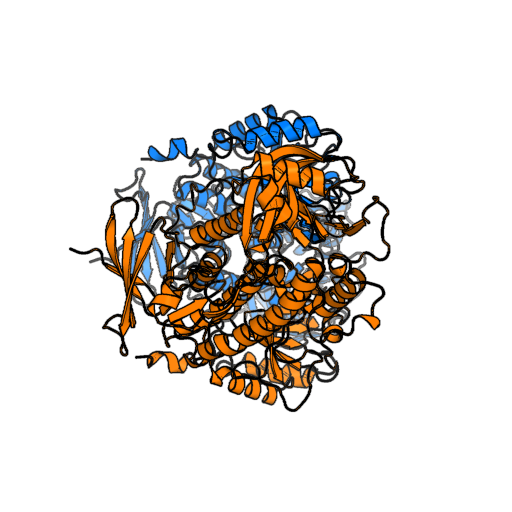R A 1 210 ? -17.531 -38.469 4.441 1 97.75 210 THR A C 1
ATOM 1650 O O . THR A 1 210 ? -17.938 -37.625 5.254 1 97.75 210 THR A O 1
ATOM 1653 N N . ASP A 1 211 ? -17.109 -39.688 4.785 1 96.94 211 ASP A N 1
ATOM 1654 C CA . ASP A 1 211 ? -16.844 -40.031 6.18 1 96.94 211 ASP A CA 1
ATOM 1655 C C . ASP A 1 211 ? -15.352 -39.969 6.488 1 96.94 211 ASP A C 1
ATOM 1657 O O . ASP A 1 211 ? -14.914 -40.438 7.547 1 96.94 211 ASP A O 1
ATOM 1661 N N . LEU A 1 212 ? -14.617 -39.438 5.516 1 95.56 212 LEU A N 1
ATOM 1662 C CA . LEU A 1 212 ? -13.211 -39.188 5.805 1 95.56 212 LEU A CA 1
ATOM 1663 C C . LEU A 1 212 ? -13.07 -38.312 7.047 1 95.56 212 LEU A C 1
ATOM 1665 O O . LEU A 1 212 ? -13.711 -37.25 7.152 1 95.56 212 LEU A O 1
ATOM 1669 N N . PRO A 1 213 ? -12.234 -38.625 8.039 1 94.06 213 PRO A N 1
ATOM 1670 C CA . PRO A 1 213 ? -12.164 -37.938 9.32 1 94.06 213 PRO A CA 1
ATOM 1671 C C . PRO A 1 213 ? -11.758 -36.469 9.164 1 94.06 213 PRO A C 1
ATOM 1673 O O . PRO A 1 213 ? -12.203 -35.625 9.938 1 94.06 213 PRO A O 1
ATOM 1676 N N . THR A 1 214 ? -10.891 -36.062 8.266 1 91.5 214 THR A N 1
ATOM 1677 C CA . THR A 1 214 ? -10.406 -34.688 8.062 1 91.5 214 THR A CA 1
ATOM 1678 C C . THR A 1 214 ? -10.562 -34.281 6.605 1 91.5 214 THR A C 1
ATOM 1680 O O . THR A 1 214 ? -9.578 -34.031 5.902 1 91.5 214 THR A O 1
ATOM 1683 N N . PRO A 1 215 ? -11.766 -34.062 6.254 1 94.25 215 PRO A N 1
ATOM 1684 C CA . PRO A 1 215 ? -12.047 -33.938 4.82 1 94.25 215 PRO A CA 1
ATOM 1685 C C . PRO A 1 215 ? -11.578 -32.594 4.258 1 94.25 215 PRO A C 1
ATOM 1687 O O . PRO A 1 215 ? -11.602 -32.375 3.041 1 94.25 215 PRO A O 1
ATOM 1690 N N . ARG A 1 216 ? -11.148 -31.672 5.156 1 94.38 216 ARG A N 1
ATOM 1691 C CA . ARG A 1 216 ? -10.719 -30.375 4.629 1 94.38 216 ARG A CA 1
ATOM 1692 C C . ARG A 1 216 ? -9.219 -30.172 4.836 1 94.38 216 ARG A C 1
ATOM 1694 O O . ARG A 1 216 ? -8.742 -29.047 4.898 1 94.38 216 ARG A O 1
ATOM 1701 N N . ASP A 1 217 ? -8.492 -31.281 5.004 1 94.25 217 ASP A N 1
ATOM 1702 C CA . ASP A 1 217 ? -7.031 -31.328 4.988 1 94.25 217 ASP A CA 1
ATOM 1703 C C . ASP A 1 217 ? -6.516 -32.094 3.77 1 94.25 217 ASP A C 1
ATOM 1705 O O . ASP A 1 217 ? -7.289 -32.75 3.07 1 94.25 217 ASP A O 1
ATOM 1709 N N . TYR A 1 218 ? -5.242 -31.953 3.498 1 93.06 218 TYR A N 1
ATOM 1710 C CA . TYR A 1 218 ? -4.617 -32.75 2.457 1 93.06 218 TYR A CA 1
ATOM 1711 C C . TYR A 1 218 ? -4.527 -34.219 2.885 1 93.06 218 TYR A C 1
ATOM 1713 O O . TYR A 1 218 ? -4.125 -34.5 4.012 1 93.06 218 TYR A O 1
ATOM 1721 N N . VAL A 1 219 ? -4.969 -35.094 1.97 1 93.06 219 VAL A N 1
ATOM 1722 C CA . VAL A 1 219 ? -4.961 -36.531 2.334 1 93.06 219 VAL A CA 1
ATOM 1723 C C . VAL A 1 219 ? -4.41 -37.344 1.174 1 93.06 219 VAL A C 1
ATOM 1725 O O . VAL A 1 219 ? -4.664 -37.031 0.007 1 93.06 219 VAL A O 1
ATOM 1728 N N . SER A 1 220 ? -3.611 -38.281 1.491 1 90.88 220 SER A N 1
ATOM 1729 C CA . SER A 1 220 ? -3.197 -39.344 0.577 1 90.88 220 SER A CA 1
ATOM 1730 C C . SER A 1 220 ? -3.736 -40.688 1.023 1 90.88 220 SER A C 1
ATOM 1732 O O . SER A 1 220 ? -3.686 -41.031 2.209 1 90.88 220 SER A O 1
ATOM 1734 N N . ILE A 1 221 ? -4.301 -41.375 0.082 1 91 221 ILE A N 1
ATOM 1735 C CA . ILE A 1 221 ? -4.816 -42.719 0.359 1 91 221 ILE A CA 1
ATOM 1736 C C . ILE A 1 221 ? -4.102 -43.719 -0.524 1 91 221 ILE A C 1
ATOM 1738 O O . ILE A 1 221 ? -4.07 -43.594 -1.749 1 91 221 ILE A O 1
ATOM 1742 N N . GLN A 1 222 ? -3.559 -44.719 0.102 1 88.25 222 GLN A N 1
ATOM 1743 C CA . GLN A 1 222 ? -2.924 -45.812 -0.645 1 88.25 222 GLN A CA 1
ATOM 1744 C C . GLN A 1 222 ? -3.953 -46.844 -1.096 1 88.25 222 GLN A C 1
ATOM 1746 O O . GLN A 1 222 ? -4.258 -47.781 -0.36 1 88.25 222 GLN A O 1
ATOM 1751 N N . SER A 1 223 ? -4.363 -46.594 -2.281 1 87.31 223 SER A N 1
ATOM 1752 C CA . SER A 1 223 ? -5.391 -47.469 -2.818 1 87.31 223 SER A CA 1
ATOM 1753 C C . SER A 1 223 ? -4.781 -48.75 -3.373 1 87.31 223 SER A C 1
ATOM 1755 O O . SER A 1 223 ? -3.674 -48.75 -3.916 1 87.31 223 SER A O 1
ATOM 1757 N N . ALA A 1 224 ? -5.516 -49.781 -3.365 1 80.75 224 ALA A N 1
ATOM 1758 C CA . ALA A 1 224 ? -5.039 -51.094 -3.836 1 80.75 224 ALA A CA 1
ATOM 1759 C C . ALA A 1 224 ? -4.922 -51.094 -5.355 1 80.75 224 ALA A C 1
ATOM 1761 O O . ALA A 1 224 ? -4.016 -51.75 -5.906 1 80.75 224 ALA A O 1
ATOM 1762 N N . ASN A 1 225 ? -5.77 -50.438 -5.98 1 82.44 225 ASN A N 1
ATOM 1763 C CA . ASN A 1 225 ? -5.859 -50.594 -7.426 1 82.44 225 ASN A CA 1
ATOM 1764 C C . ASN A 1 225 ? -5.773 -49.25 -8.164 1 82.44 225 ASN A C 1
ATOM 1766 O O . ASN A 1 225 ? -5.77 -49.219 -9.391 1 82.44 225 ASN A O 1
ATOM 1770 N N . HIS A 1 226 ? -5.746 -48.219 -7.445 1 87.81 226 HIS A N 1
ATOM 1771 C CA . HIS A 1 226 ? -5.781 -46.906 -8.102 1 87.81 226 HIS A CA 1
ATOM 1772 C C . HIS A 1 226 ? -4.543 -46.094 -7.762 1 87.81 226 HIS A C 1
ATOM 1774 O O . HIS A 1 226 ? -4.539 -44.875 -7.93 1 87.81 226 HIS A O 1
ATOM 1780 N N . GLY A 1 227 ? -3.529 -46.781 -7.168 1 83.06 227 GLY A N 1
ATOM 1781 C CA . GLY A 1 227 ? -2.322 -46.062 -6.789 1 83.06 227 GLY A CA 1
ATOM 1782 C C . GLY A 1 227 ? -2.514 -45.156 -5.574 1 83.06 227 GLY A C 1
ATOM 1783 O O . GLY A 1 227 ? -3.326 -45.469 -4.699 1 83.06 227 GLY A O 1
ATOM 1784 N N . ASN A 1 228 ? -1.687 -44.125 -5.426 1 85.25 228 ASN A N 1
ATOM 1785 C CA . ASN A 1 228 ? -1.834 -43.156 -4.348 1 85.25 228 ASN A CA 1
ATOM 1786 C C . ASN A 1 228 ? -2.852 -42.062 -4.707 1 85.25 228 ASN A C 1
ATOM 1788 O O . ASN A 1 228 ? -2.654 -41.312 -5.66 1 85.25 228 ASN A O 1
ATOM 1792 N N . ILE A 1 229 ? -3.904 -42 -3.951 1 90.94 229 ILE A N 1
ATOM 1793 C CA . ILE A 1 229 ? -5.008 -41.094 -4.238 1 90.94 229 ILE A CA 1
ATOM 1794 C C . ILE A 1 229 ? -4.711 -39.719 -3.65 1 90.94 229 ILE A C 1
ATOM 1796 O O . ILE A 1 229 ? -4.285 -39.594 -2.498 1 90.94 229 ILE A O 1
ATOM 1800 N N . LEU A 1 230 ? -4.934 -38.75 -4.48 1 91.56 230 LEU A N 1
ATOM 1801 C CA . LEU A 1 230 ? -4.863 -37.344 -4.031 1 91.56 230 LEU A CA 1
ATOM 1802 C C . LEU A 1 230 ? -6.23 -36.875 -3.557 1 91.56 230 LEU A C 1
ATOM 1804 O O . LEU A 1 230 ? -7.211 -36.938 -4.301 1 91.56 230 LEU A O 1
ATOM 1808 N N . TRP A 1 231 ? -6.359 -36.531 -2.312 1 94.62 231 TRP A N 1
ATOM 1809 C CA . TRP A 1 231 ? -7.488 -35.781 -1.759 1 94.62 231 TRP A CA 1
ATOM 1810 C C . TRP A 1 231 ? -7.07 -34.375 -1.366 1 94.62 231 TRP A C 1
ATOM 1812 O O . TRP A 1 231 ? -6.332 -34.188 -0.396 1 94.62 231 TRP A O 1
ATOM 1822 N N . ALA A 1 232 ? -7.59 -33.344 -2.105 1 94.75 232 ALA A N 1
ATOM 1823 C CA . ALA A 1 232 ? -7.188 -31.938 -1.869 1 94.75 232 ALA A CA 1
ATOM 1824 C C . ALA A 1 232 ? -8.406 -31.047 -1.686 1 94.75 232 ALA A C 1
ATOM 1826 O O . ALA A 1 232 ? -9.242 -30.922 -2.588 1 94.75 232 ALA A O 1
ATOM 1827 N N . PRO A 1 233 ? -8.523 -30.422 -0.487 1 95.38 233 PRO A N 1
ATOM 1828 C CA . PRO A 1 233 ? -9.562 -29.391 -0.36 1 95.38 233 PRO A CA 1
ATOM 1829 C C . PRO A 1 233 ? -9.266 -28.141 -1.191 1 95.38 233 PRO A C 1
ATOM 1831 O O . PRO A 1 233 ? -8.125 -27.672 -1.221 1 95.38 233 PRO A O 1
ATOM 1834 N N . LEU A 1 234 ? -10.242 -27.672 -1.895 1 95.5 234 LEU A N 1
ATOM 1835 C CA . LEU A 1 234 ? -10.078 -26.5 -2.748 1 95.5 234 LEU A CA 1
ATOM 1836 C C . LEU A 1 234 ? -10.945 -25.344 -2.254 1 95.5 234 LEU A C 1
ATOM 1838 O O . LEU A 1 234 ? -11.406 -25.359 -1.112 1 95.5 234 LEU A O 1
ATOM 1842 N N . ASP A 1 235 ? -11.047 -24.25 -2.951 1 93.38 235 ASP A N 1
ATOM 1843 C CA . ASP A 1 235 ? -11.867 -23.078 -2.682 1 93.38 235 ASP A CA 1
ATOM 1844 C C . ASP A 1 235 ? -13.352 -23.422 -2.787 1 93.38 235 ASP A C 1
ATOM 1846 O O . ASP A 1 235 ? -13.727 -24.438 -3.383 1 93.38 235 ASP A O 1
ATOM 1850 N N . HIS A 1 236 ? -14.266 -22.672 -2.102 1 90.56 236 HIS A N 1
ATOM 1851 C CA . HIS A 1 236 ? -15.719 -22.688 -2.225 1 90.56 236 HIS A CA 1
ATOM 1852 C C . HIS A 1 236 ? -16.281 -24.047 -1.849 1 90.56 236 HIS A C 1
ATOM 1854 O O . HIS A 1 236 ? -17.219 -24.547 -2.496 1 90.56 236 HIS A O 1
ATOM 1860 N N . GLY A 1 237 ? -15.609 -24.766 -1.02 1 91.88 237 GLY A N 1
ATOM 1861 C CA . GLY A 1 237 ? -16.109 -26.016 -0.479 1 91.88 237 GLY A CA 1
ATOM 1862 C C . GLY A 1 237 ? -15.898 -27.188 -1.41 1 91.88 237 GLY A C 1
ATOM 1863 O O . GLY A 1 237 ? -16.438 -28.281 -1.181 1 91.88 237 GLY A O 1
ATOM 1864 N N . VAL A 1 238 ? -15.117 -27 -2.381 1 94.38 238 VAL A N 1
ATOM 1865 C CA . VAL A 1 238 ? -14.898 -28.031 -3.391 1 94.38 238 VAL A CA 1
ATOM 1866 C C . VAL A 1 238 ? -13.688 -28.891 -3.006 1 94.38 238 VAL A C 1
ATOM 1868 O O . VAL A 1 238 ? -12.805 -28.422 -2.275 1 94.38 238 VAL A O 1
ATOM 1871 N N . THR A 1 239 ? -13.727 -30.141 -3.402 1 96.31 239 THR A N 1
ATOM 1872 C CA . THR A 1 239 ? -12.617 -31.078 -3.205 1 96.31 239 THR A CA 1
ATOM 1873 C C . THR A 1 239 ? -12.148 -31.656 -4.539 1 96.31 239 THR A C 1
ATOM 1875 O O . THR A 1 239 ? -12.961 -31.938 -5.422 1 96.31 239 THR A O 1
ATOM 1878 N N . ARG A 1 240 ? -10.836 -31.875 -4.688 1 96.12 240 ARG A N 1
ATOM 1879 C CA . ARG A 1 240 ? -10.281 -32.594 -5.832 1 96.12 240 ARG A CA 1
ATOM 1880 C C . ARG A 1 240 ? -9.844 -34 -5.438 1 96.12 240 ARG A C 1
ATOM 1882 O O . ARG A 1 240 ? -9.133 -34.188 -4.449 1 96.12 240 ARG A O 1
ATOM 1889 N N . ILE A 1 241 ? -10.258 -34.938 -6.195 1 95.88 241 ILE A N 1
ATOM 1890 C CA . ILE A 1 241 ? -9.789 -36.312 -6.094 1 95.88 241 ILE A CA 1
ATOM 1891 C C . ILE A 1 241 ? -8.961 -36.688 -7.328 1 95.88 241 ILE A C 1
ATOM 1893 O O . ILE A 1 241 ? -9.406 -36.469 -8.461 1 95.88 241 ILE A O 1
ATOM 1897 N N . GLY A 1 242 ? -7.734 -37.094 -7.141 1 92.94 242 GLY A N 1
ATOM 1898 C CA . GLY A 1 242 ? -6.855 -37.5 -8.227 1 92.94 242 GLY A CA 1
ATOM 1899 C C . GLY A 1 242 ? -6.359 -38.938 -8.07 1 92.94 242 GLY A C 1
ATOM 1900 O O . GLY A 1 242 ? -6.059 -39.375 -6.961 1 92.94 242 GLY A O 1
ATOM 1901 N N . PHE A 1 243 ? -6.262 -39.656 -9.164 1 90.5 243 PHE A N 1
ATOM 1902 C CA . PHE A 1 243 ? -5.82 -41.062 -9.133 1 90.5 243 PHE A CA 1
ATOM 1903 C C . PHE A 1 243 ? -5.312 -41.5 -10.5 1 90.5 243 PHE A C 1
ATOM 1905 O O . PHE A 1 243 ? -5.582 -40.844 -11.508 1 90.5 243 PHE A O 1
ATOM 1912 N N . VAL A 1 244 ? -4.555 -42.531 -10.469 1 86.31 244 VAL A N 1
ATOM 1913 C CA . VAL A 1 244 ? -4.012 -43.094 -11.695 1 86.31 244 VAL A CA 1
ATOM 1914 C C . VAL A 1 244 ? -5.129 -43.781 -12.484 1 86.31 244 VAL A C 1
ATOM 1916 O O . VAL A 1 244 ? -6 -44.438 -11.906 1 86.31 244 VAL A O 1
ATOM 1919 N N . TYR A 1 245 ? -5.125 -43.5 -13.75 1 86.25 245 TYR A N 1
ATOM 1920 C CA . TYR A 1 245 ? -6.012 -44.188 -14.688 1 86.25 245 TYR A CA 1
ATOM 1921 C C . TYR A 1 245 ? -5.25 -45.25 -15.5 1 86.25 245 TYR A C 1
ATOM 1923 O O . TYR A 1 245 ? -4.645 -44.906 -16.531 1 86.25 245 TYR A O 1
ATOM 1931 N N . ASN A 1 246 ? -5.348 -46.469 -15.094 1 82.38 246 ASN A N 1
ATOM 1932 C CA . ASN A 1 246 ? -4.535 -47.5 -15.695 1 82.38 246 ASN A CA 1
ATOM 1933 C C . ASN A 1 246 ? -5.289 -48.219 -16.812 1 82.38 246 ASN A C 1
ATOM 1935 O O . ASN A 1 246 ? -6.453 -47.906 -17.078 1 82.38 246 ASN A O 1
ATOM 1939 N N . GLU A 1 247 ? -4.566 -49.125 -17.422 1 80.38 247 GLU A N 1
ATOM 1940 C CA . GLU A 1 247 ? -5.094 -49.844 -18.578 1 80.38 247 GLU A CA 1
ATOM 1941 C C . GLU A 1 247 ? -6.312 -50.656 -18.203 1 80.38 247 GLU A C 1
ATOM 1943 O O . GLU A 1 247 ? -7.254 -50.781 -18.984 1 80.38 247 GLU A O 1
ATOM 1948 N N . GLU A 1 248 ? -6.254 -51.188 -17.094 1 81 248 GLU A N 1
ATOM 1949 C CA . GLU A 1 248 ? -7.371 -52.031 -16.641 1 81 248 GLU A CA 1
ATOM 1950 C C . GLU A 1 248 ? -8.656 -51.219 -16.531 1 81 248 GLU A C 1
ATOM 1952 O O . GLU A 1 248 ? -9.727 -51.688 -16.922 1 81 248 GLU A O 1
ATOM 1957 N N . GLN A 1 249 ? -8.5 -50.094 -16.016 1 81.81 249 GLN A N 1
ATOM 1958 C CA . GLN A 1 249 ? -9.641 -49.188 -15.883 1 81.81 249 GLN A CA 1
ATOM 1959 C C . GLN A 1 249 ? -10.148 -48.719 -17.25 1 81.81 249 GLN A C 1
ATOM 1961 O O . GLN A 1 249 ? -11.359 -48.625 -17.469 1 81.81 249 GLN A O 1
ATOM 1966 N N . GLU A 1 250 ? -9.211 -48.406 -18.109 1 82.31 250 GLU A N 1
ATOM 1967 C CA . GLU A 1 250 ? -9.555 -48 -19.453 1 82.31 250 GLU A CA 1
ATOM 1968 C C . GLU A 1 250 ? -10.352 -49.062 -20.188 1 82.31 250 GLU A C 1
ATOM 1970 O O . GLU A 1 250 ? -11.305 -48.781 -20.906 1 82.31 250 GLU A O 1
ATOM 1975 N N . LEU A 1 251 ? -9.961 -50.281 -19.984 1 79.75 251 LEU A N 1
ATOM 1976 C CA . LEU A 1 251 ? -10.656 -51.406 -20.594 1 79.75 251 LEU A CA 1
ATOM 1977 C C . LEU A 1 251 ? -12.07 -51.562 -20.047 1 79.75 251 LEU A C 1
ATOM 1979 O O . LEU A 1 251 ? -13 -51.875 -20.797 1 79.75 251 LEU A O 1
ATOM 1983 N N . ARG A 1 252 ? -12.109 -51.219 -18.797 1 78.12 252 ARG A N 1
ATOM 1984 C CA . ARG A 1 252 ? -13.406 -51.375 -18.141 1 78.12 252 ARG A CA 1
ATOM 1985 C C . ARG A 1 252 ? -14.414 -50.375 -18.688 1 78.12 252 ARG A C 1
ATOM 1987 O O . ARG A 1 252 ? -15.617 -50.625 -18.719 1 78.12 252 ARG A O 1
ATOM 1994 N N . CYS A 1 253 ? -13.961 -49.312 -19.125 1 76.88 253 CYS A N 1
ATOM 1995 C CA . CYS A 1 253 ? -14.891 -48.281 -19.594 1 76.88 253 CYS A CA 1
ATOM 1996 C C . CYS A 1 253 ? -14.906 -48.219 -21.109 1 76.88 253 CYS A C 1
ATOM 1998 O O . CYS A 1 253 ? -15.508 -47.312 -21.688 1 76.88 253 CYS A O 1
ATOM 2000 N N . ASN A 1 254 ? -14.398 -49.188 -21.812 1 75.56 254 ASN A N 1
ATOM 2001 C CA . ASN A 1 254 ? -14.344 -49.312 -23.266 1 75.56 254 ASN A CA 1
ATOM 2002 C C . ASN A 1 254 ? -13.82 -48.031 -23.922 1 75.56 254 ASN A C 1
ATOM 2004 O O . ASN A 1 254 ? -14.359 -47.594 -24.938 1 75.56 254 ASN A O 1
ATOM 2008 N N . GLY A 1 255 ? -12.977 -47.469 -23.266 1 71.12 255 GLY A N 1
ATOM 2009 C CA . GLY A 1 255 ? -12.281 -46.344 -23.828 1 71.12 255 GLY A CA 1
ATOM 2010 C C . GLY A 1 255 ? -13.078 -45.062 -23.766 1 71.12 255 GLY A C 1
ATOM 2011 O O . GLY A 1 255 ? -12.594 -44 -24.156 1 71.12 255 GLY A O 1
ATOM 2012 N N . ASN A 1 256 ? -14.305 -45.125 -23.391 1 81.69 256 ASN A N 1
ATOM 2013 C CA . ASN A 1 256 ? -15.133 -43.938 -23.312 1 81.69 256 ASN A CA 1
ATOM 2014 C C . ASN A 1 256 ? -15.148 -43.375 -21.891 1 81.69 256 ASN A C 1
ATOM 2016 O O . ASN A 1 256 ? -15.914 -43.812 -21.047 1 81.69 256 ASN A O 1
ATOM 2020 N N . LEU A 1 257 ? -14.289 -42.438 -21.703 1 87.19 257 LEU A N 1
ATOM 2021 C CA . LEU A 1 257 ? -14.219 -41.812 -20.375 1 87.19 257 LEU A CA 1
ATOM 2022 C C . LEU A 1 257 ? -15.281 -40.719 -20.234 1 87.19 257 LEU A C 1
ATOM 2024 O O . LEU A 1 257 ? -15.234 -39.688 -20.922 1 87.19 257 LEU A O 1
ATOM 2028 N N . THR A 1 258 ? -16.328 -41 -19.469 1 91.12 258 THR A N 1
ATOM 2029 C CA . THR A 1 258 ? -17.391 -40.062 -19.156 1 91.12 258 THR A CA 1
ATOM 2030 C C . THR A 1 258 ? -17.312 -39.594 -17.703 1 91.12 258 THR A C 1
ATOM 2032 O O . THR A 1 258 ? -16.562 -40.156 -16.906 1 91.12 258 THR A O 1
ATOM 2035 N N . GLU A 1 259 ? -18.094 -38.562 -17.453 1 93.62 259 GLU A N 1
ATOM 2036 C CA . GLU A 1 259 ? -18.156 -38.062 -16.094 1 93.62 259 GLU A CA 1
ATOM 2037 C C . GLU A 1 259 ? -18.609 -39.156 -15.125 1 93.62 259 GLU A C 1
ATOM 2039 O O . GLU A 1 259 ? -18.094 -39.281 -14.016 1 93.62 259 GLU A O 1
ATOM 2044 N N . GLU A 1 260 ? -19.562 -39.969 -15.586 1 93.5 260 GLU A N 1
ATOM 2045 C CA . GLU A 1 260 ? -20.078 -41.031 -14.766 1 93.5 260 GLU A CA 1
ATOM 2046 C C . GLU A 1 260 ? -18.984 -42.062 -14.414 1 93.5 260 GLU A C 1
ATOM 2048 O O . GLU A 1 260 ? -18.922 -42.531 -13.273 1 93.5 260 GLU A O 1
ATOM 2053 N N . VAL A 1 261 ? -18.219 -42.344 -15.398 1 92.56 261 VAL A N 1
ATOM 2054 C CA . VAL A 1 261 ? -17.125 -43.281 -15.188 1 92.56 261 VAL A CA 1
ATOM 2055 C C . VAL A 1 261 ? -16.109 -42.688 -14.219 1 92.56 261 VAL A C 1
ATOM 2057 O O . VAL A 1 261 ? -15.625 -43.375 -13.305 1 92.56 261 VAL A O 1
ATOM 2060 N N . VAL A 1 262 ? -15.805 -41.438 -14.43 1 94.69 262 VAL A N 1
ATOM 2061 C CA . VAL A 1 262 ? -14.844 -40.719 -13.586 1 94.69 262 VAL A CA 1
ATOM 2062 C C . VAL A 1 262 ? -15.312 -40.75 -12.133 1 94.69 262 VAL A C 1
ATOM 2064 O O . VAL A 1 262 ? -14.539 -41.062 -11.227 1 94.69 262 VAL A O 1
ATOM 2067 N N . VAL A 1 263 ? -16.547 -40.469 -11.906 1 96.19 263 VAL A N 1
ATOM 2068 C CA . VAL A 1 263 ? -17.109 -40.438 -10.562 1 96.19 263 VAL A CA 1
ATOM 2069 C C . VAL A 1 263 ? -17.109 -41.812 -9.945 1 96.19 263 VAL A C 1
ATOM 2071 O O . VAL A 1 263 ? -16.734 -42 -8.781 1 96.19 263 VAL A O 1
ATOM 2074 N N . ARG A 1 264 ? -17.484 -42.75 -10.711 1 94.06 264 ARG A N 1
ATOM 2075 C CA . ARG A 1 264 ? -17.5 -44.156 -10.227 1 94.06 264 ARG A CA 1
ATOM 2076 C C . ARG A 1 264 ? -16.109 -44.594 -9.797 1 94.06 264 ARG A C 1
ATOM 2078 O O . ARG A 1 264 ? -15.945 -45.188 -8.734 1 94.06 264 ARG A O 1
ATOM 2085 N N . GLU A 1 265 ? -15.188 -44.312 -10.633 1 92.88 265 GLU A N 1
ATOM 2086 C CA . GLU A 1 265 ? -13.812 -44.688 -10.328 1 92.88 265 GLU A CA 1
ATOM 2087 C C . GLU A 1 265 ? -13.289 -43.906 -9.117 1 92.88 265 GLU A C 1
ATOM 2089 O O . GLU A 1 265 ? -12.523 -44.469 -8.312 1 92.88 265 GLU A O 1
ATOM 2094 N N . ALA A 1 266 ? -13.656 -42.688 -9.023 1 95.62 266 ALA A N 1
ATOM 2095 C CA . ALA A 1 266 ? -13.242 -41.906 -7.867 1 95.62 266 ALA A CA 1
ATOM 2096 C C . ALA A 1 266 ? -13.789 -42.469 -6.57 1 95.62 266 ALA A C 1
ATOM 2098 O O . ALA A 1 266 ? -13.062 -42.594 -5.578 1 95.62 266 ALA A O 1
ATOM 2099 N N . VAL A 1 267 ? -15 -42.844 -6.598 1 95.75 267 VAL A N 1
ATOM 2100 C CA . VAL A 1 267 ? -15.641 -43.438 -5.434 1 95.75 267 VAL A CA 1
ATOM 2101 C C . VAL A 1 267 ? -14.938 -44.75 -5.086 1 95.75 267 VAL A C 1
ATOM 2103 O O . VAL A 1 267 ? -14.664 -45.031 -3.914 1 95.75 267 VAL A O 1
ATOM 2106 N N . ALA A 1 268 ? -14.609 -45.5 -6.09 1 93.44 268 ALA A N 1
ATOM 2107 C CA . ALA A 1 268 ? -13.922 -46.75 -5.887 1 93.44 268 ALA A CA 1
ATOM 2108 C C . ALA A 1 268 ? -12.516 -46.531 -5.32 1 93.44 268 ALA A C 1
ATOM 2110 O O . ALA A 1 268 ? -12.062 -47.312 -4.461 1 93.44 268 ALA A O 1
ATOM 2111 N N . ALA A 1 269 ? -11.922 -45.594 -5.809 1 92.81 269 ALA A N 1
ATOM 2112 C CA . ALA A 1 269 ? -10.547 -45.281 -5.41 1 92.81 269 ALA A CA 1
ATOM 2113 C C . ALA A 1 269 ? -10.484 -44.875 -3.939 1 92.81 269 ALA A C 1
ATOM 2115 O O . ALA A 1 269 ? -9.469 -45.094 -3.273 1 92.81 269 ALA A O 1
ATOM 2116 N N . MET A 1 270 ? -11.555 -44.375 -3.361 1 94.69 270 MET A N 1
ATOM 2117 C CA . MET A 1 270 ? -11.562 -43.781 -2.027 1 94.69 270 MET A CA 1
ATOM 2118 C C . MET A 1 270 ? -11.891 -44.844 -0.967 1 94.69 270 MET A C 1
ATOM 2120 O O . MET A 1 270 ? -11.852 -44.562 0.23 1 94.69 270 MET A O 1
ATOM 2124 N N . LYS A 1 271 ? -12.18 -45.969 -1.494 1 93 271 LYS A N 1
ATOM 2125 C CA . LYS A 1 271 ? -12.438 -47.031 -0.515 1 93 271 LYS A CA 1
ATOM 2126 C C . LYS A 1 271 ? -11.25 -47.219 0.422 1 93 271 LYS A C 1
ATOM 2128 O O . LYS A 1 271 ? -10.094 -47.156 -0.012 1 93 271 LYS A O 1
ATOM 2133 N N . PRO A 1 272 ? -11.445 -47.406 1.737 1 94 272 PRO A N 1
ATOM 2134 C CA . PRO A 1 272 ? -12.719 -47.781 2.336 1 94 272 PRO A CA 1
ATOM 2135 C C . PRO A 1 272 ? -13.578 -46.594 2.742 1 94 272 PRO A C 1
ATOM 2137 O O . PRO A 1 272 ? -14.648 -46.781 3.336 1 94 272 PRO A O 1
ATOM 2140 N N . PHE A 1 273 ? -13.172 -45.438 2.562 1 96.06 273 PHE A N 1
ATOM 2141 C CA . PHE A 1 273 ? -13.961 -44.281 2.936 1 96.06 273 PHE A CA 1
ATOM 2142 C C . PHE A 1 273 ? -15.117 -44.062 1.963 1 96.06 273 PHE A C 1
ATOM 2144 O O . PHE A 1 273 ? -14.969 -44.312 0.761 1 96.06 273 PHE A O 1
ATOM 2151 N N . HIS A 1 274 ? -16.203 -43.625 2.496 1 96.5 274 HIS A N 1
ATOM 2152 C CA . HIS A 1 274 ? -17.375 -43.312 1.677 1 96.5 274 HIS A CA 1
ATOM 2153 C C . HIS A 1 274 ? -17.281 -41.938 1.077 1 96.5 274 HIS A C 1
ATOM 2155 O O . HIS A 1 274 ? -16.859 -40.969 1.754 1 96.5 274 HIS A O 1
ATOM 2161 N N . VAL A 1 275 ? -17.625 -41.844 -0.182 1 96.62 275 VAL A N 1
ATOM 2162 C CA . VAL A 1 275 ? -17.656 -40.531 -0.863 1 96.62 275 VAL A CA 1
ATOM 2163 C C . VAL A 1 275 ? -18.906 -40.469 -1.741 1 96.62 275 VAL A C 1
ATOM 2165 O O . VAL A 1 275 ? -19.234 -41.406 -2.461 1 96.62 275 VAL A O 1
ATOM 2168 N N . GLU A 1 276 ? -19.625 -39.344 -1.604 1 97.5 276 GLU A N 1
ATOM 2169 C CA . GLU A 1 276 ? -20.781 -39.031 -2.447 1 97.5 276 GLU A CA 1
ATOM 2170 C C . GLU A 1 276 ? -20.656 -37.656 -3.066 1 97.5 276 GLU A C 1
ATOM 2172 O O . GLU A 1 276 ? -20.516 -36.656 -2.352 1 97.5 276 GLU A O 1
ATOM 2177 N N . PHE A 1 277 ? -20.688 -37.625 -4.41 1 97.44 277 PHE A N 1
ATOM 2178 C CA . PHE A 1 277 ? -20.609 -36.312 -5.094 1 97.44 277 PHE A CA 1
ATOM 2179 C C . PHE A 1 277 ? -21.969 -35.625 -5.082 1 97.44 277 PHE A C 1
ATOM 2181 O O . PHE A 1 277 ? -22.969 -36.156 -5.555 1 97.44 277 PHE A O 1
ATOM 2188 N N . GLU A 1 278 ? -21.969 -34.438 -4.527 1 96.69 278 GLU A N 1
ATOM 2189 C CA . GLU A 1 278 ? -23.141 -33.594 -4.625 1 96.69 278 GLU A CA 1
ATOM 2190 C C . GLU A 1 278 ? -23.188 -32.844 -5.961 1 96.69 278 GLU A C 1
ATOM 2192 O O . GLU A 1 278 ? -24.266 -32.562 -6.473 1 96.69 278 GLU A O 1
ATOM 2197 N N . SER A 1 279 ? -22.078 -32.5 -6.445 1 95.19 279 SER A N 1
ATOM 2198 C CA . SER A 1 279 ? -21.891 -31.875 -7.746 1 95.19 279 SER A CA 1
ATOM 2199 C C . SER A 1 279 ? -20.5 -32.125 -8.305 1 95.19 279 SER A C 1
ATOM 2201 O O . SER A 1 279 ? -19.578 -32.438 -7.547 1 95.19 279 SER A O 1
ATOM 2203 N N . VAL A 1 280 ? -20.359 -32.156 -9.609 1 94.81 280 VAL A N 1
ATOM 2204 C CA . VAL A 1 280 ? -19.078 -32.188 -10.297 1 94.81 280 VAL A CA 1
ATOM 2205 C C . VAL A 1 280 ? -18.828 -30.875 -11.016 1 94.81 280 VAL A C 1
ATOM 2207 O O . VAL A 1 280 ? -19.609 -30.469 -11.875 1 94.81 280 VAL A O 1
ATOM 2210 N N . ASP A 1 281 ? -17.797 -30.234 -10.617 1 91.62 281 ASP A N 1
ATOM 2211 C CA . ASP A 1 281 ? -17.484 -28.938 -11.211 1 91.62 281 ASP A CA 1
ATOM 2212 C C . ASP A 1 281 ? -16.609 -29.109 -12.453 1 91.62 281 ASP A C 1
ATOM 2214 O O . ASP A 1 281 ? -16.703 -28.328 -13.398 1 91.62 281 ASP A O 1
ATOM 2218 N N . TRP A 1 282 ? -15.703 -30.062 -12.398 1 91.81 282 TRP A N 1
ATOM 2219 C CA . TRP A 1 282 ? -14.695 -30.234 -13.445 1 91.81 282 TRP A CA 1
ATOM 2220 C C . TRP A 1 282 ? -14 -31.578 -13.32 1 91.81 282 TRP A C 1
ATOM 2222 O O . TRP A 1 282 ? -13.812 -32.094 -12.219 1 91.81 282 TRP A O 1
ATOM 2232 N N . TRP A 1 283 ? -13.648 -32.156 -14.391 1 92.06 283 TRP A N 1
ATOM 2233 C CA . TRP A 1 283 ? -12.773 -33.312 -14.383 1 92.06 283 TRP A CA 1
ATOM 2234 C C . TRP A 1 283 ? -11.938 -33.375 -15.664 1 92.06 283 TRP A C 1
ATOM 2236 O O . TRP A 1 283 ? -12.266 -32.719 -16.656 1 92.06 283 TRP A O 1
ATOM 2246 N N . THR A 1 284 ? -10.852 -34.094 -15.617 1 89.25 284 THR A N 1
ATOM 2247 C CA . THR A 1 284 ? -9.992 -34.188 -16.781 1 89.25 284 THR A CA 1
ATOM 2248 C C . THR A 1 284 ? -9.164 -35.469 -16.75 1 89.25 284 THR A C 1
ATOM 2250 O O . THR A 1 284 ? -9.031 -36.094 -15.695 1 89.25 284 THR A O 1
ATOM 2253 N N . LEU A 1 285 ? -8.883 -35.906 -17.906 1 87.75 285 LEU A N 1
ATOM 2254 C CA . LEU A 1 285 ? -7.844 -36.906 -18.125 1 87.75 285 LEU A CA 1
ATOM 2255 C C . LEU A 1 285 ? -6.547 -36.281 -18.594 1 87.75 285 LEU A C 1
ATOM 2257 O O . LEU A 1 285 ? -6.539 -35.531 -19.562 1 87.75 285 LEU A O 1
ATOM 2261 N N . TYR A 1 286 ? -5.594 -36.5 -17.797 1 79.19 286 TYR A N 1
ATOM 2262 C CA . TYR A 1 286 ? -4.355 -35.844 -18.203 1 79.19 286 TYR A CA 1
ATOM 2263 C C . TYR A 1 286 ? -3.223 -36.844 -18.328 1 79.19 286 TYR A C 1
ATOM 2265 O O . TYR A 1 286 ? -3.209 -37.875 -17.625 1 79.19 286 TYR A O 1
ATOM 2273 N N . VAL A 1 287 ? -2.422 -36.562 -19.375 1 76.94 287 VAL A N 1
ATOM 2274 C CA . VAL A 1 287 ? -1.226 -37.375 -19.609 1 76.94 287 VAL A CA 1
ATOM 2275 C C . VAL A 1 287 ? 0.014 -36.594 -19.188 1 76.94 287 VAL A C 1
ATOM 2277 O O . VAL A 1 287 ? 0.13 -35.406 -19.484 1 76.94 287 VAL A O 1
ATOM 2280 N N . ILE A 1 288 ? 0.834 -37.25 -18.469 1 68.19 288 ILE A N 1
ATOM 2281 C CA . ILE A 1 288 ? 2.025 -36.594 -17.938 1 68.19 288 ILE A CA 1
ATOM 2282 C C . ILE A 1 288 ? 3.088 -36.469 -19.031 1 68.19 288 ILE A C 1
ATOM 2284 O O . ILE A 1 288 ? 3.428 -37.469 -19.672 1 68.19 288 ILE A O 1
ATOM 2288 N N . GLY A 1 289 ? 3.43 -35.281 -19.484 1 74.94 289 GLY A N 1
ATOM 2289 C CA . GLY A 1 289 ? 4.602 -35.062 -20.312 1 74.94 289 GLY A CA 1
ATOM 2290 C C . GLY A 1 289 ? 5.598 -34.094 -19.703 1 74.94 289 GLY A C 1
ATOM 2291 O O . GLY A 1 289 ? 5.219 -33.031 -19.219 1 74.94 289 GLY A O 1
ATOM 2292 N N . GLN A 1 290 ? 6.785 -34.656 -19.453 1 82.44 290 GLN A N 1
ATOM 2293 C CA . GLN A 1 290 ? 7.852 -33.812 -18.938 1 82.44 290 GLN A CA 1
ATOM 2294 C C . GLN A 1 290 ? 8.805 -33.375 -20.047 1 82.44 290 GLN A C 1
ATOM 2296 O O . GLN A 1 290 ? 9.492 -34.219 -20.641 1 82.44 290 GLN A O 1
ATOM 2301 N N . ARG A 1 291 ? 8.742 -32.094 -20.344 1 87.75 291 ARG A N 1
ATOM 2302 C CA . ARG A 1 291 ? 9.562 -31.562 -21.422 1 87.75 291 ARG A CA 1
ATOM 2303 C C . ARG A 1 291 ? 10.109 -30.172 -21.078 1 87.75 291 ARG A C 1
ATOM 2305 O O . ARG A 1 291 ? 9.562 -29.484 -20.219 1 87.75 291 ARG A O 1
ATOM 2312 N N . VAL A 1 292 ? 11.203 -29.828 -21.672 1 92.06 292 VAL A N 1
ATOM 2313 C CA . VAL A 1 292 ? 11.812 -28.516 -21.5 1 92.06 292 VAL A CA 1
ATOM 2314 C C . VAL A 1 292 ? 12.297 -27.984 -22.844 1 92.06 292 VAL A C 1
ATOM 2316 O O . VAL A 1 292 ? 12.898 -28.734 -23.625 1 92.06 292 VAL A O 1
ATOM 2319 N N . ALA A 1 293 ? 12 -26.781 -23.125 1 95.31 293 ALA A N 1
ATOM 2320 C CA . ALA A 1 293 ? 12.477 -26.156 -24.359 1 95.31 293 ALA A CA 1
ATOM 2321 C C . ALA A 1 293 ? 14 -26 -24.344 1 95.31 293 ALA A C 1
ATOM 2323 O O . ALA A 1 293 ? 14.586 -25.719 -23.297 1 95.31 293 ALA A O 1
ATOM 2324 N N . SER A 1 294 ? 14.641 -26.078 -25.469 1 94.38 294 SER A N 1
ATOM 2325 C CA . SER A 1 294 ? 16.094 -26 -25.578 1 94.38 294 SER A CA 1
ATOM 2326 C C . SER A 1 294 ? 16.594 -24.594 -25.25 1 94.38 294 SER A C 1
ATOM 2328 O O . SER A 1 294 ? 17.75 -24.422 -24.891 1 94.38 294 SER A O 1
ATOM 2330 N N . THR A 1 295 ? 15.758 -23.656 -25.406 1 95.38 295 THR A N 1
ATOM 2331 C CA . THR A 1 295 ? 16.047 -22.266 -25.047 1 95.38 295 THR A CA 1
ATOM 2332 C C . THR A 1 295 ? 14.758 -21.531 -24.672 1 95.38 295 THR A C 1
ATOM 2334 O O . THR A 1 295 ? 13.688 -21.844 -25.203 1 95.38 295 THR A O 1
ATOM 2337 N N . TYR A 1 296 ? 14.875 -20.625 -23.75 1 97.69 296 TYR A N 1
ATOM 2338 C CA . TYR A 1 296 ? 13.727 -19.812 -23.359 1 97.69 296 TYR A CA 1
ATOM 2339 C C . TYR A 1 296 ? 13.719 -18.484 -24.125 1 97.69 296 TYR A C 1
ATOM 2341 O O . TYR A 1 296 ? 12.75 -17.734 -24.062 1 97.69 296 TYR A O 1
ATOM 2349 N N . GLN A 1 297 ? 14.758 -18.25 -24.828 1 96.19 297 GLN A N 1
ATOM 2350 C CA . GLN A 1 297 ? 14.875 -17.047 -25.656 1 96.19 297 GLN A CA 1
ATOM 2351 C C . GLN A 1 297 ? 15.328 -17.391 -27.078 1 96.19 297 GLN A C 1
ATOM 2353 O O . GLN A 1 297 ? 16.484 -17.172 -27.438 1 96.19 297 GLN A O 1
ATOM 2358 N N . PRO A 1 298 ? 14.43 -17.812 -27.891 1 94.5 298 PRO A N 1
ATOM 2359 C CA . PRO A 1 298 ? 14.773 -18.312 -29.219 1 94.5 298 PRO A CA 1
ATOM 2360 C C . PRO A 1 298 ? 15.281 -17.203 -30.156 1 94.5 298 PRO A C 1
ATOM 2362 O O . PRO A 1 298 ? 15.875 -17.484 -31.188 1 94.5 298 PRO A O 1
ATOM 2365 N N . HIS A 1 299 ? 15.008 -15.953 -29.828 1 93.88 299 HIS A N 1
ATOM 2366 C CA . HIS A 1 299 ? 15.453 -14.742 -30.5 1 93.88 299 HIS A CA 1
ATOM 2367 C C . HIS A 1 299 ? 15.68 -13.609 -29.5 1 93.88 299 HIS A C 1
ATOM 2369 O O . HIS A 1 299 ? 15.078 -13.602 -28.422 1 93.88 299 HIS A O 1
ATOM 2375 N N . SER A 1 300 ? 16.516 -12.672 -29.891 1 95.19 300 SER A N 1
ATOM 2376 C CA . SER A 1 300 ? 16.844 -11.586 -28.969 1 95.19 300 SER A CA 1
ATOM 2377 C C . SER A 1 300 ? 15.602 -10.812 -28.547 1 95.19 300 SER A C 1
ATOM 2379 O O . SER A 1 300 ? 15.578 -10.203 -27.484 1 95.19 300 SER A O 1
ATOM 2381 N N . HIS A 1 301 ? 14.586 -10.875 -29.438 1 97.75 301 HIS A N 1
ATOM 2382 C CA . HIS A 1 301 ? 13.398 -10.07 -29.172 1 97.75 301 HIS A CA 1
ATOM 2383 C C . HIS A 1 301 ? 12.164 -10.945 -29.016 1 97.75 301 HIS A C 1
ATOM 2385 O O . HIS A 1 301 ? 11.031 -10.445 -29.031 1 97.75 301 HIS A O 1
ATOM 2391 N N . ILE A 1 302 ? 12.336 -12.258 -28.875 1 98.12 302 ILE A N 1
ATOM 2392 C CA . ILE A 1 302 ? 11.25 -13.188 -28.625 1 98.12 302 ILE A CA 1
ATOM 2393 C C . ILE A 1 302 ? 11.602 -14.094 -27.438 1 98.12 302 ILE A C 1
ATOM 2395 O O . ILE A 1 302 ? 12.656 -14.742 -27.438 1 98.12 302 ILE A O 1
ATOM 2399 N N . ILE A 1 303 ? 10.75 -14.133 -26.453 1 98.56 303 ILE A N 1
ATOM 2400 C CA . ILE A 1 303 ? 10.992 -14.844 -25.203 1 98.56 303 ILE A CA 1
ATOM 2401 C C . ILE A 1 303 ? 9.828 -15.797 -24.922 1 98.56 303 ILE A C 1
ATOM 2403 O O . ILE A 1 303 ? 8.672 -15.445 -25.141 1 98.56 303 ILE A O 1
ATOM 2407 N N . LEU A 1 304 ? 10.125 -17 -24.469 1 98.62 304 LEU A N 1
ATOM 2408 C CA . LEU A 1 304 ? 9.117 -17.953 -24.031 1 98.62 304 LEU A CA 1
ATOM 2409 C C . LEU A 1 304 ? 8.977 -17.953 -22.516 1 98.62 304 LEU A C 1
ATOM 2411 O O . LEU A 1 304 ? 9.961 -17.75 -21.797 1 98.62 304 LEU A O 1
ATOM 2415 N N . VAL A 1 305 ? 7.773 -18.203 -22.031 1 98.31 305 VAL A N 1
ATOM 2416 C CA . VAL A 1 305 ? 7.543 -18.203 -20.594 1 98.31 305 VAL A CA 1
ATOM 2417 C C . VAL A 1 305 ? 6.52 -19.281 -20.219 1 98.31 305 VAL A C 1
ATOM 2419 O O . VAL A 1 305 ? 5.605 -19.547 -21 1 98.31 305 VAL A O 1
ATOM 2422 N N . GLY A 1 306 ? 6.664 -19.938 -19.047 1 96.44 306 GLY A N 1
ATOM 2423 C CA . GLY A 1 306 ? 5.703 -20.906 -18.547 1 96.44 306 GLY A CA 1
ATOM 2424 C C . GLY A 1 306 ? 5.73 -22.219 -19.297 1 96.44 306 GLY A C 1
ATOM 2425 O O . GLY A 1 306 ? 6.801 -22.719 -19.656 1 96.44 306 GLY A O 1
ATOM 2426 N N . ASP A 1 307 ? 4.539 -22.812 -19.531 1 93.62 307 ASP A N 1
ATOM 2427 C CA . ASP A 1 307 ? 4.426 -24.125 -20.125 1 93.62 307 ASP A CA 1
ATOM 2428 C C . ASP A 1 307 ? 4.938 -24.125 -21.562 1 93.62 307 ASP A C 1
ATOM 2430 O O . ASP A 1 307 ? 5.199 -25.188 -22.125 1 93.62 307 ASP A O 1
ATOM 2434 N N . ALA A 1 308 ? 5.09 -22.938 -22.125 1 96.69 308 ALA A N 1
ATOM 2435 C CA . ALA A 1 308 ? 5.762 -22.859 -23.422 1 96.69 308 ALA A CA 1
ATOM 2436 C C . ALA A 1 308 ? 7.227 -23.266 -23.312 1 96.69 308 ALA A C 1
ATOM 2438 O O . ALA A 1 308 ? 7.836 -23.688 -24.297 1 96.69 308 ALA A O 1
ATOM 2439 N N . CYS A 1 309 ? 7.77 -23.172 -22.141 1 95.75 309 CYS A N 1
ATOM 2440 C CA . CYS A 1 309 ? 9.172 -23.484 -21.875 1 95.75 309 CYS A CA 1
ATOM 2441 C C . CYS A 1 309 ? 9.32 -24.891 -21.312 1 95.75 309 CYS A C 1
ATOM 2443 O O . CYS A 1 309 ? 10.344 -25.547 -21.531 1 95.75 309 CYS A O 1
ATOM 2445 N N . HIS A 1 310 ? 8.359 -25.297 -20.5 1 92.12 310 HIS A N 1
ATOM 2446 C CA . HIS A 1 310 ? 8.5 -26.562 -19.781 1 92.12 310 HIS A CA 1
ATOM 2447 C C . HIS A 1 310 ? 7.133 -27.109 -19.391 1 92.12 310 HIS A C 1
ATOM 2449 O O . HIS A 1 310 ? 6.207 -26.359 -19.094 1 92.12 310 HIS A O 1
ATOM 2455 N N . THR A 1 311 ? 7.023 -28.359 -19.344 1 85.56 311 THR A N 1
ATOM 2456 C CA . THR A 1 311 ? 5.855 -29.062 -18.828 1 85.56 311 THR A CA 1
ATOM 2457 C C . THR A 1 311 ? 6.258 -30.078 -17.766 1 85.56 311 THR A C 1
ATOM 2459 O O . THR A 1 311 ? 7.379 -30.594 -17.797 1 85.56 311 THR A O 1
ATOM 2462 N N . HIS A 1 312 ? 5.383 -30.219 -16.781 1 76.69 312 HIS A N 1
ATOM 2463 C CA . HIS A 1 312 ? 5.645 -31.047 -15.617 1 76.69 312 HIS A CA 1
ATOM 2464 C C . HIS A 1 312 ? 4.523 -32.062 -15.406 1 76.69 312 HIS A C 1
ATOM 2466 O O . HIS A 1 312 ? 3.488 -32 -16.078 1 76.69 312 HIS A O 1
ATOM 2472 N N . SER A 1 313 ? 4.945 -32.969 -14.531 1 69 313 SER A N 1
ATOM 2473 C CA . SER A 1 313 ? 3.877 -33.844 -14.078 1 69 313 SER A CA 1
ATOM 2474 C C . SER A 1 313 ? 2.961 -33.156 -13.078 1 69 313 SER A C 1
ATOM 2476 O O . SER A 1 313 ? 3.344 -32.156 -12.477 1 69 313 SER A O 1
ATOM 2478 N N . SER A 1 314 ? 1.729 -33.5 -13.023 1 63.03 314 SER A N 1
ATOM 2479 C CA . SER A 1 314 ? 0.753 -32.906 -12.125 1 63.03 314 SER A CA 1
ATOM 2480 C C . SER A 1 314 ? 1.025 -33.312 -10.672 1 63.03 314 SER A C 1
ATOM 2482 O O . SER A 1 314 ? 0.507 -32.656 -9.75 1 63.03 314 SER A O 1
ATOM 2484 N N . GLY A 1 315 ? 1.859 -34.25 -10.477 1 64.81 315 GLY A N 1
ATOM 2485 C CA . GLY A 1 315 ? 1.995 -34.844 -9.164 1 64.81 315 GLY A CA 1
ATOM 2486 C C . GLY A 1 315 ? 2.527 -33.906 -8.117 1 64.81 315 GLY A C 1
ATOM 2487 O O . GLY A 1 315 ? 2.148 -33.969 -6.949 1 64.81 315 GLY A O 1
ATOM 2488 N N . ALA A 1 316 ? 3.328 -33.062 -8.477 1 63.91 316 ALA A N 1
ATOM 2489 C CA . ALA A 1 316 ? 3.934 -32.188 -7.477 1 63.91 316 ALA A CA 1
ATOM 2490 C C . ALA A 1 316 ? 3.408 -30.75 -7.617 1 63.91 316 ALA A C 1
ATOM 2492 O O . ALA A 1 316 ? 3.949 -29.828 -7.008 1 63.91 316 ALA A O 1
ATOM 2493 N N . ALA A 1 317 ? 2.373 -30.516 -8.281 1 73.75 317 ALA A N 1
ATOM 2494 C CA . ALA A 1 317 ? 1.706 -29.219 -8.445 1 73.75 317 ALA A CA 1
ATOM 2495 C C . ALA A 1 317 ? 2.713 -28.125 -8.766 1 73.75 317 ALA A C 1
ATOM 2497 O O . ALA A 1 317 ? 2.689 -27.047 -8.156 1 73.75 317 ALA A O 1
ATOM 2498 N N . GLN A 1 318 ? 3.545 -28.328 -9.719 1 81.25 318 GLN A N 1
ATOM 2499 C CA . GLN A 1 318 ? 4.648 -27.406 -9.953 1 81.25 318 GLN A CA 1
ATOM 2500 C C . GLN A 1 318 ? 4.391 -26.547 -11.188 1 81.25 318 GLN A C 1
ATOM 2502 O O . GLN A 1 318 ? 5.039 -25.516 -11.375 1 81.25 318 GLN A O 1
ATOM 2507 N N . GLY A 1 319 ? 3.475 -26.875 -12.031 1 86.56 319 GLY A N 1
ATOM 2508 C CA . GLY A 1 319 ? 3.303 -26.188 -13.297 1 86.56 319 GLY A CA 1
ATOM 2509 C C . GLY A 1 319 ? 3.084 -24.688 -13.141 1 86.56 319 GLY A C 1
ATOM 2510 O O . GLY A 1 319 ? 3.902 -23.891 -13.586 1 86.56 319 GLY A O 1
ATOM 2511 N N . LEU A 1 320 ? 2.053 -24.375 -12.445 1 92.19 320 LEU A N 1
ATOM 2512 C CA . LEU A 1 320 ? 1.732 -22.969 -12.258 1 92.19 320 LEU A CA 1
ATOM 2513 C C . LEU A 1 320 ? 2.793 -22.281 -11.398 1 92.19 320 LEU A C 1
ATOM 2515 O O . LEU A 1 320 ? 3.195 -21.156 -11.695 1 92.19 320 LEU A O 1
ATOM 2519 N N . ASN A 1 321 ? 3.258 -22.922 -10.383 1 94.75 321 ASN A N 1
ATOM 2520 C CA . ASN A 1 321 ? 4.273 -22.344 -9.508 1 94.75 321 ASN A CA 1
ATOM 2521 C C . ASN A 1 321 ? 5.551 -22.016 -10.273 1 94.75 321 ASN A C 1
ATOM 2523 O O . ASN A 1 321 ? 6.066 -20.906 -10.18 1 94.75 321 ASN A O 1
ATOM 2527 N N . THR A 1 322 ? 6.02 -22.953 -11.031 1 94.31 322 THR A N 1
ATOM 2528 C CA . THR A 1 322 ? 7.219 -22.719 -11.828 1 94.31 322 THR A CA 1
ATOM 2529 C C . THR A 1 322 ? 6.969 -21.625 -12.859 1 94.31 322 THR A C 1
ATOM 2531 O O . THR A 1 322 ? 7.848 -20.797 -13.125 1 94.31 322 THR A O 1
ATOM 2534 N N . GLY A 1 323 ? 5.824 -21.656 -13.461 1 96.19 323 GLY A N 1
ATOM 2535 C CA . GLY A 1 323 ? 5.453 -20.609 -14.398 1 96.19 323 GLY A CA 1
ATOM 2536 C C . GLY A 1 323 ? 5.48 -19.234 -13.781 1 96.19 323 GLY A C 1
ATOM 2537 O O . GLY A 1 323 ? 5.926 -18.266 -14.422 1 96.19 323 GLY A O 1
ATOM 2538 N N . ILE A 1 324 ? 4.992 -19.109 -12.57 1 97.88 324 ILE A N 1
ATOM 2539 C CA . ILE A 1 324 ? 5.008 -17.828 -11.859 1 97.88 324 ILE A CA 1
ATOM 2540 C C . ILE A 1 324 ? 6.449 -17.375 -11.648 1 97.88 324 ILE A C 1
ATOM 2542 O O . ILE A 1 324 ? 6.762 -16.203 -11.828 1 97.88 324 ILE A O 1
ATOM 2546 N N . HIS A 1 325 ? 7.312 -18.297 -11.32 1 97.94 325 HIS A N 1
ATOM 2547 C CA . HIS A 1 325 ? 8.727 -17.969 -11.18 1 97.94 325 HIS A CA 1
ATOM 2548 C C . HIS A 1 325 ? 9.297 -17.422 -12.484 1 97.94 325 HIS A C 1
ATOM 2550 O O . HIS A 1 325 ? 10.062 -16.469 -12.477 1 97.94 325 HIS A O 1
ATOM 2556 N N . ASP A 1 326 ? 8.914 -18.062 -13.586 1 98.38 326 ASP A N 1
ATOM 2557 C CA . ASP A 1 326 ? 9.359 -17.578 -14.891 1 98.38 326 ASP A CA 1
ATOM 2558 C C . ASP A 1 326 ? 8.875 -16.156 -15.156 1 98.38 326 ASP A C 1
ATOM 2560 O O . ASP A 1 326 ? 9.656 -15.289 -15.531 1 98.38 326 ASP A O 1
ATOM 2564 N N . ALA A 1 327 ? 7.602 -15.992 -14.953 1 98.75 327 ALA A N 1
ATOM 2565 C CA . ALA A 1 327 ? 6.98 -14.703 -15.242 1 98.75 327 ALA A CA 1
ATOM 2566 C C . ALA A 1 327 ? 7.625 -13.586 -14.422 1 98.75 327 ALA A C 1
ATOM 2568 O O . ALA A 1 327 ? 7.914 -12.508 -14.953 1 98.75 327 ALA A O 1
ATOM 2569 N N . VAL A 1 328 ? 7.867 -13.828 -13.164 1 98.75 328 VAL A N 1
ATOM 2570 C CA . VAL A 1 328 ? 8.43 -12.812 -12.281 1 98.75 328 VAL A CA 1
ATOM 2571 C C . VAL A 1 328 ? 9.875 -12.523 -12.68 1 98.75 328 VAL A C 1
ATOM 2573 O O . VAL A 1 328 ? 10.305 -11.367 -12.703 1 98.75 328 VAL A O 1
ATOM 2576 N N . ASN A 1 329 ? 10.594 -13.586 -12.992 1 98.75 329 ASN A N 1
ATOM 2577 C CA . ASN A 1 329 ? 11.984 -13.43 -13.391 1 98.75 329 ASN A CA 1
ATOM 2578 C C . ASN A 1 329 ? 12.117 -12.586 -14.656 1 98.75 329 ASN A C 1
ATOM 2580 O O . ASN A 1 329 ? 12.922 -11.656 -14.711 1 98.75 329 ASN A O 1
ATOM 2584 N N . ILE A 1 330 ? 11.281 -12.844 -15.625 1 98.69 330 ILE A N 1
ATOM 2585 C CA . ILE A 1 330 ? 11.43 -12.148 -16.891 1 98.69 330 ILE A CA 1
ATOM 2586 C C . ILE A 1 330 ? 10.75 -10.781 -16.812 1 98.69 330 ILE A C 1
ATOM 2588 O O . ILE A 1 330 ? 11.164 -9.828 -17.484 1 98.69 330 ILE A O 1
ATOM 2592 N N . GLY A 1 331 ? 9.719 -10.617 -15.961 1 98.75 331 GLY A N 1
ATOM 2593 C CA . GLY A 1 331 ? 8.914 -9.406 -15.898 1 98.75 331 GLY A CA 1
ATOM 2594 C C . GLY A 1 331 ? 9.734 -8.156 -15.648 1 98.75 331 GLY A C 1
ATOM 2595 O O . GLY A 1 331 ? 9.68 -7.199 -16.422 1 98.75 331 GLY A O 1
ATOM 2596 N N . TRP A 1 332 ? 10.5 -8.172 -14.578 1 98.69 332 TRP A N 1
ATOM 2597 C CA . TRP A 1 332 ? 11.273 -6.98 -14.227 1 98.69 332 TRP A CA 1
ATOM 2598 C C . TRP A 1 332 ? 12.414 -6.762 -15.211 1 98.69 332 TRP A C 1
ATOM 2600 O O . TRP A 1 332 ? 12.758 -5.621 -15.531 1 98.69 332 TRP A O 1
ATOM 2610 N N . LYS A 1 333 ? 13.039 -7.855 -15.734 1 98.69 333 LYS A N 1
ATOM 2611 C CA . LYS A 1 333 ? 14.117 -7.73 -16.719 1 98.69 333 LYS A CA 1
ATOM 2612 C C . LYS A 1 333 ? 13.625 -7.062 -17.984 1 98.69 333 LYS A C 1
ATOM 2614 O O . LYS A 1 333 ? 14.234 -6.094 -18.469 1 98.69 333 LYS A O 1
ATOM 2619 N N . LEU A 1 334 ? 12.57 -7.57 -18.484 1 98.75 334 LEU A N 1
ATOM 2620 C CA . LEU A 1 334 ? 12.016 -7.066 -19.734 1 98.75 334 LEU A CA 1
ATOM 2621 C C . LEU A 1 334 ? 11.523 -5.633 -19.578 1 98.75 334 LEU A C 1
ATOM 2623 O O . LEU A 1 334 ? 11.742 -4.793 -20.453 1 98.75 334 LEU A O 1
ATOM 2627 N N . ALA A 1 335 ? 10.883 -5.305 -18.484 1 98.56 335 ALA A N 1
ATOM 2628 C CA . ALA A 1 335 ? 10.414 -3.951 -18.203 1 98.56 335 ALA A CA 1
ATOM 2629 C C . ALA A 1 335 ? 11.562 -2.953 -18.234 1 98.56 335 ALA A C 1
ATOM 2631 O O . ALA A 1 335 ? 11.477 -1.911 -18.891 1 98.56 335 ALA A O 1
ATOM 2632 N N . LEU A 1 336 ? 12.633 -3.24 -17.547 1 98.12 336 LEU A N 1
ATOM 2633 C CA . LEU A 1 336 ? 13.773 -2.332 -17.469 1 98.12 336 LEU A CA 1
ATOM 2634 C C . LEU A 1 336 ? 14.406 -2.125 -18.844 1 98.12 336 LEU A C 1
ATOM 2636 O O . LEU A 1 336 ? 14.758 -1.001 -19.203 1 98.12 336 LEU A O 1
ATOM 2640 N N . VAL A 1 337 ? 14.5 -3.197 -19.609 1 97.88 337 VAL A N 1
ATOM 2641 C CA . VAL A 1 337 ? 15.109 -3.107 -20.938 1 97.88 337 VAL A CA 1
ATOM 2642 C C . VAL A 1 337 ? 14.211 -2.301 -21.859 1 97.88 337 VAL A C 1
ATOM 2644 O O . VAL A 1 337 ? 14.68 -1.401 -22.562 1 97.88 337 VAL A O 1
ATOM 2647 N N . VAL A 1 338 ? 12.922 -2.582 -21.875 1 97.5 338 VAL A N 1
ATOM 2648 C CA . VAL A 1 338 ? 11.961 -1.907 -22.734 1 97.5 338 VAL A CA 1
ATOM 2649 C C . VAL A 1 338 ? 11.93 -0.417 -22.406 1 97.5 338 VAL A C 1
ATOM 2651 O O . VAL A 1 338 ? 11.812 0.422 -23.297 1 97.5 338 VAL A O 1
ATOM 2654 N N . LYS A 1 339 ? 12.094 -0.056 -21.141 1 95.81 339 LYS A N 1
ATOM 2655 C CA . LYS A 1 339 ? 12.023 1.334 -20.703 1 95.81 339 LYS A CA 1
ATOM 2656 C C . LYS A 1 339 ? 13.367 2.035 -20.875 1 95.81 339 LYS A C 1
ATOM 2658 O O . LYS A 1 339 ? 13.516 3.197 -20.5 1 95.81 339 LYS A O 1
ATOM 2663 N N . GLY A 1 340 ? 14.344 1.352 -21.391 1 94.88 340 GLY A N 1
ATOM 2664 C CA . GLY A 1 340 ? 15.648 1.934 -21.656 1 94.88 340 GLY A CA 1
ATOM 2665 C C . GLY A 1 340 ? 16.484 2.119 -20.406 1 94.88 340 GLY A C 1
ATOM 2666 O O . GLY A 1 340 ? 17.375 2.967 -20.375 1 94.88 340 GLY A O 1
ATOM 2667 N N . LYS A 1 341 ? 16.203 1.37 -19.375 1 95.88 341 LYS A N 1
ATOM 2668 C CA . LYS A 1 341 ? 16.875 1.527 -18.094 1 95.88 341 LYS A CA 1
ATOM 2669 C C . LYS A 1 341 ? 17.922 0.444 -17.875 1 95.88 341 LYS A C 1
ATOM 2671 O O . LYS A 1 341 ? 18.75 0.541 -16.969 1 95.88 341 LYS A O 1
ATOM 2676 N N . ALA A 1 342 ? 17.922 -0.565 -18.672 1 97.19 342 ALA A N 1
ATOM 2677 C CA . ALA A 1 342 ? 18.891 -1.65 -18.562 1 97.19 342 ALA A CA 1
ATOM 2678 C C . ALA A 1 342 ? 19.391 -2.078 -19.938 1 97.19 342 ALA A C 1
ATOM 2680 O O . ALA A 1 342 ? 18.703 -1.865 -20.953 1 97.19 342 ALA A O 1
ATOM 2681 N N . LYS A 1 343 ? 20.547 -2.684 -19.984 1 96.81 343 LYS A N 1
ATOM 2682 C CA . LYS A 1 343 ? 21.125 -3.248 -21.188 1 96.81 343 LYS A CA 1
ATOM 2683 C C . LYS A 1 343 ? 20.453 -4.559 -21.578 1 96.81 343 LYS A C 1
ATOM 2685 O O . LYS A 1 343 ? 19.969 -5.289 -20.719 1 96.81 343 LYS A O 1
ATOM 2690 N N . THR A 1 344 ? 20.469 -4.922 -22.844 1 96.06 344 THR A N 1
ATOM 2691 C CA . THR A 1 344 ? 19.781 -6.102 -23.344 1 96.06 344 THR A CA 1
ATOM 2692 C C . THR A 1 344 ? 20.406 -7.375 -22.797 1 96.06 344 THR A C 1
ATOM 2694 O O . THR A 1 344 ? 19.75 -8.422 -22.734 1 96.06 344 THR A O 1
ATOM 2697 N N . ALA A 1 345 ? 21.672 -7.297 -22.359 1 96.69 345 ALA A N 1
ATOM 2698 C CA . ALA A 1 345 ? 22.375 -8.453 -21.797 1 96.69 345 ALA A CA 1
ATOM 2699 C C . ALA A 1 345 ? 21.656 -8.977 -20.547 1 96.69 345 ALA A C 1
ATOM 2701 O O . ALA A 1 345 ? 21.797 -10.148 -20.203 1 96.69 345 ALA A O 1
ATOM 2702 N N . LEU A 1 346 ? 20.906 -8.094 -19.891 1 97.81 346 LEU A N 1
ATOM 2703 C CA . LEU A 1 346 ? 20.141 -8.484 -18.719 1 97.81 346 LEU A CA 1
ATOM 2704 C C . LEU A 1 346 ? 19.156 -9.602 -19.062 1 97.81 346 LEU A C 1
ATOM 2706 O O . LEU A 1 346 ? 18.953 -10.516 -18.266 1 97.81 346 LEU A O 1
ATOM 2710 N N . LEU A 1 347 ? 18.594 -9.633 -20.266 1 97.81 347 LEU A N 1
ATOM 2711 C CA . LEU A 1 347 ? 17.594 -10.602 -20.688 1 97.81 347 LEU A CA 1
ATOM 2712 C C . LEU A 1 347 ? 18.203 -11.984 -20.844 1 97.81 347 LEU A C 1
ATOM 2714 O O . LEU A 1 347 ? 17.516 -12.992 -20.688 1 97.81 347 LEU A O 1
ATOM 2718 N N . GLU A 1 348 ? 19.469 -12.039 -21.047 1 95.06 348 GLU A N 1
ATOM 2719 C CA . GLU A 1 348 ? 20.156 -13.312 -21.25 1 95.06 348 GLU A CA 1
ATOM 2720 C C . GLU A 1 348 ? 20.219 -14.125 -19.969 1 95.06 348 GLU A C 1
ATOM 2722 O O . GLU A 1 348 ? 20.359 -15.352 -20 1 95.06 348 GLU A O 1
ATOM 2727 N N . THR A 1 349 ? 20.094 -13.445 -18.891 1 97.06 349 THR A N 1
ATOM 2728 C CA . THR A 1 349 ? 20.172 -14.141 -17.625 1 97.06 349 THR A CA 1
ATOM 2729 C C . THR A 1 349 ? 18.891 -14.953 -17.375 1 97.06 349 THR A C 1
ATOM 2731 O O . THR A 1 349 ? 18.875 -15.859 -16.531 1 97.06 349 THR A O 1
ATOM 2734 N N . TYR A 1 350 ? 17.844 -14.672 -18.094 1 97.88 350 TYR A N 1
ATOM 2735 C CA . TYR A 1 350 ? 16.547 -15.336 -17.891 1 97.88 350 TYR A CA 1
ATOM 2736 C C . TYR A 1 350 ? 16.641 -16.812 -18.219 1 97.88 350 TYR A C 1
ATOM 2738 O O . TYR A 1 350 ? 16.344 -17.672 -17.375 1 97.88 350 TYR A O 1
ATOM 2746 N N . SER A 1 351 ? 17.062 -17.094 -19.422 1 94.44 351 SER A N 1
ATOM 2747 C CA . SER A 1 351 ? 17.125 -18.484 -19.859 1 94.44 351 SER A CA 1
ATOM 2748 C C . SER A 1 351 ? 18.047 -19.312 -18.969 1 94.44 351 SER A C 1
ATOM 2750 O O . SER A 1 351 ? 17.672 -20.406 -18.531 1 94.44 351 SER A O 1
ATOM 2752 N N . THR A 1 352 ? 19.172 -18.812 -18.594 1 92.75 352 THR A N 1
ATOM 2753 C CA . THR A 1 352 ? 20.125 -19.562 -17.797 1 92.75 352 THR A CA 1
ATOM 2754 C C . THR A 1 352 ? 19.578 -19.812 -16.406 1 92.75 352 THR A C 1
ATOM 2756 O O . THR A 1 352 ? 19.734 -20.906 -15.852 1 92.75 352 THR A O 1
ATOM 2759 N N . GLU A 1 353 ? 18.938 -18.844 -15.852 1 96.81 353 GLU A N 1
ATOM 2760 C CA . GLU A 1 353 ? 18.406 -18.984 -14.5 1 96.81 353 GLU A CA 1
ATOM 2761 C C . GLU A 1 353 ? 17.219 -19.938 -14.469 1 96.81 353 GLU A C 1
ATOM 2763 O O . GLU A 1 353 ? 17.219 -20.906 -13.703 1 96.81 353 GLU A O 1
ATOM 2768 N N . ARG A 1 354 ? 16.297 -19.734 -15.352 1 96.94 354 ARG A N 1
ATOM 2769 C CA . ARG A 1 354 ? 15.016 -20.438 -15.227 1 96.94 354 ARG A CA 1
ATOM 2770 C C . ARG A 1 354 ? 15.07 -21.812 -15.875 1 96.94 354 ARG A C 1
ATOM 2772 O O . ARG A 1 354 ? 14.422 -22.75 -15.414 1 96.94 354 ARG A O 1
ATOM 2779 N N . ARG A 1 355 ? 15.836 -21.953 -16.953 1 94.19 355 ARG A N 1
ATOM 2780 C CA . ARG A 1 355 ? 15.969 -23.281 -17.562 1 94.19 355 ARG A CA 1
ATOM 2781 C C . ARG A 1 355 ? 16.641 -24.25 -16.594 1 94.19 355 ARG A C 1
ATOM 2783 O O . ARG A 1 355 ? 16.188 -25.391 -16.438 1 94.19 355 ARG A O 1
ATOM 2790 N N . ALA A 1 356 ? 17.688 -23.812 -15.969 1 91.38 356 ALA A N 1
ATOM 2791 C CA . ALA A 1 356 ? 18.375 -24.641 -14.984 1 91.38 356 ALA A CA 1
ATOM 2792 C C . ALA A 1 356 ? 17.422 -25.047 -13.852 1 91.38 356 ALA A C 1
ATOM 2794 O O . ALA A 1 356 ? 17.422 -26.188 -13.414 1 91.38 356 ALA A O 1
ATOM 2795 N N . ALA A 1 357 ? 16.672 -24.125 -13.352 1 89.81 357 ALA A N 1
ATOM 2796 C CA . ALA A 1 357 ? 15.719 -24.406 -12.289 1 89.81 357 ALA A CA 1
ATOM 2797 C C . ALA A 1 357 ? 14.664 -25.422 -12.742 1 89.81 357 ALA A C 1
ATOM 2799 O O . ALA A 1 357 ? 14.32 -26.344 -12 1 89.81 357 ALA A O 1
ATOM 2800 N N . ALA A 1 358 ? 14.141 -25.234 -13.945 1 88.25 358 ALA A N 1
ATOM 2801 C CA . ALA A 1 358 ? 13.133 -26.141 -14.492 1 88.25 358 ALA A CA 1
ATOM 2802 C C . ALA A 1 358 ? 13.688 -27.562 -14.633 1 88.25 358 ALA A C 1
ATOM 2804 O O . ALA A 1 358 ? 13 -28.531 -14.328 1 88.25 358 ALA A O 1
ATOM 2805 N N . GLN A 1 359 ? 14.898 -27.656 -15.078 1 86.88 359 GLN A N 1
ATOM 2806 C CA . GLN A 1 359 ? 15.531 -28.953 -15.258 1 86.88 359 GLN A CA 1
ATOM 2807 C C . GLN A 1 359 ? 15.68 -29.672 -13.922 1 86.88 359 GLN A C 1
ATOM 2809 O O . GLN A 1 359 ? 15.438 -30.891 -13.836 1 86.88 359 GLN A O 1
ATOM 2814 N N . ARG A 1 360 ? 16.047 -28.984 -12.945 1 83.75 360 ARG A N 1
ATOM 2815 C CA . ARG A 1 360 ? 16.172 -29.562 -11.617 1 83.75 360 ARG A CA 1
ATOM 2816 C C . ARG A 1 360 ? 14.812 -30.062 -11.117 1 83.75 360 ARG A C 1
ATOM 2818 O O . ARG A 1 360 ? 14.719 -31.156 -10.547 1 83.75 360 ARG A O 1
ATOM 2825 N N . LEU A 1 361 ? 13.844 -29.328 -11.336 1 80.38 361 LEU A N 1
ATOM 2826 C CA . LEU A 1 361 ? 12.5 -29.688 -10.898 1 80.38 361 LEU A CA 1
ATOM 2827 C C . LEU A 1 361 ? 11.977 -30.891 -11.664 1 80.38 361 LEU A C 1
ATOM 2829 O O . LEU A 1 361 ? 11.312 -31.766 -11.086 1 80.38 361 LEU A O 1
ATOM 2833 N N . ILE A 1 362 ? 12.25 -30.922 -12.938 1 78.31 362 ILE A N 1
ATOM 2834 C CA . ILE A 1 362 ? 11.805 -32.031 -13.773 1 78.31 362 ILE A CA 1
ATOM 2835 C C . ILE A 1 362 ? 12.469 -33.312 -13.305 1 78.31 362 ILE A C 1
ATOM 2837 O O . ILE A 1 362 ? 11.836 -34.375 -13.273 1 78.31 362 ILE A O 1
ATOM 2841 N N . ALA A 1 363 ? 13.711 -33.188 -12.938 1 77.81 363 ALA A N 1
ATOM 2842 C CA . ALA A 1 363 ? 14.422 -34.375 -12.438 1 77.81 363 ALA A CA 1
ATOM 2843 C C . ALA A 1 363 ? 13.773 -34.906 -11.164 1 77.81 363 ALA A C 1
ATOM 2845 O O . ALA A 1 363 ? 13.609 -36.094 -11 1 77.81 363 ALA A O 1
ATOM 2846 N N . PHE A 1 364 ? 13.398 -34 -10.32 1 76.12 364 PHE A N 1
ATOM 2847 C CA . PHE A 1 364 ? 12.711 -34.375 -9.086 1 76.12 364 PHE A CA 1
ATOM 2848 C C . PHE A 1 364 ? 11.328 -34.938 -9.383 1 76.12 364 PHE A C 1
ATOM 2850 O O . PHE A 1 364 ? 10.922 -35.938 -8.828 1 76.12 364 PHE A O 1
ATOM 2857 N N . ASP A 1 365 ? 10.617 -34.312 -10.234 1 75.19 365 ASP A N 1
ATOM 2858 C CA . ASP A 1 365 ? 9.25 -34.656 -10.594 1 75.19 365 ASP A CA 1
ATOM 2859 C C . ASP A 1 365 ? 9.188 -36.062 -11.211 1 75.19 365 ASP A C 1
ATOM 2861 O O . ASP A 1 365 ? 8.25 -36.812 -10.961 1 75.19 365 ASP A O 1
ATOM 2865 N N . ARG A 1 366 ? 10.164 -36.375 -11.969 1 75.5 366 ARG A N 1
ATOM 2866 C CA . ARG A 1 366 ? 10.234 -37.688 -12.586 1 75.5 366 ARG A CA 1
ATOM 2867 C C . ARG A 1 366 ? 10.32 -38.781 -11.523 1 75.5 366 ARG A C 1
ATOM 2869 O O . ARG A 1 366 ? 9.648 -39.812 -11.633 1 75.5 366 ARG A O 1
ATOM 2876 N N . ARG A 1 367 ? 11.039 -38.5 -10.602 1 77.81 367 ARG A N 1
ATOM 2877 C CA . ARG A 1 367 ? 11.203 -39.5 -9.539 1 77.81 367 ARG A CA 1
ATOM 2878 C C . ARG A 1 367 ? 9.93 -39.625 -8.703 1 77.81 367 ARG A C 1
ATOM 2880 O O . ARG A 1 367 ? 9.508 -40.719 -8.367 1 77.81 367 ARG A O 1
ATOM 2887 N N . ILE A 1 368 ? 9.359 -38.562 -8.445 1 76.19 368 ILE A N 1
ATOM 2888 C CA . ILE A 1 368 ? 8.141 -38.531 -7.645 1 76.19 368 ILE A CA 1
ATOM 2889 C C . ILE A 1 368 ? 7.004 -39.219 -8.398 1 76.19 368 ILE A C 1
ATOM 2891 O O . ILE A 1 368 ? 6.309 -40.062 -7.848 1 76.19 368 ILE A O 1
ATOM 2895 N N . SER A 1 369 ? 6.836 -38.844 -9.633 1 74.19 369 SER A N 1
ATOM 2896 C CA . SER A 1 369 ? 5.766 -39.438 -10.438 1 74.19 369 SER A CA 1
ATOM 2897 C C . SER A 1 369 ? 5.922 -40.938 -10.57 1 74.19 369 SER A C 1
ATOM 2899 O O . SER A 1 369 ? 4.934 -41.688 -10.531 1 74.19 369 SER A O 1
ATOM 2901 N N . THR A 1 370 ? 7.145 -41.375 -10.703 1 76.25 370 THR A N 1
ATOM 2902 C CA . THR A 1 370 ? 7.414 -42.812 -10.805 1 76.25 370 THR A CA 1
ATOM 2903 C C . THR A 1 370 ? 7.02 -43.531 -9.516 1 76.25 370 THR A C 1
ATOM 2905 O O . THR A 1 370 ? 6.355 -44.562 -9.555 1 76.25 370 THR A O 1
ATOM 2908 N N . LEU A 1 371 ? 7.34 -42.938 -8.477 1 76.81 371 LEU A N 1
ATOM 2909 C CA . LEU A 1 371 ? 7.02 -43.531 -7.184 1 76.81 371 LEU A CA 1
ATOM 2910 C C . LEU A 1 371 ? 5.516 -43.5 -6.922 1 76.81 371 LEU A C 1
ATOM 2912 O O . LEU A 1 371 ? 4.945 -44.438 -6.395 1 76.81 371 LEU A O 1
ATOM 2916 N N . MET A 1 372 ? 4.91 -42.469 -7.289 1 73.81 372 MET A N 1
ATOM 2917 C CA . MET A 1 372 ? 3.467 -42.344 -7.113 1 73.81 372 MET A CA 1
ATOM 2918 C C . MET A 1 372 ? 2.721 -43.375 -7.965 1 73.81 372 MET A C 1
ATOM 2920 O O . MET A 1 372 ? 1.596 -43.75 -7.641 1 73.81 372 MET A O 1
ATOM 2924 N N . GLY A 1 373 ? 3.287 -43.75 -9.055 1 73.56 373 GLY A N 1
ATOM 2925 C CA . GLY A 1 373 ? 2.744 -44.781 -9.914 1 73.56 373 GLY A CA 1
ATOM 2926 C C . GLY A 1 373 ? 3.094 -46.188 -9.453 1 73.56 373 GLY A C 1
ATOM 2927 O O . GLY A 1 373 ? 2.928 -47.156 -10.203 1 73.56 373 GLY A O 1
ATOM 2928 N N . ASN A 1 374 ? 3.646 -46.219 -8.289 1 75.88 374 ASN A N 1
ATOM 2929 C CA . ASN A 1 374 ? 4.027 -47.5 -7.66 1 75.88 374 ASN A CA 1
ATOM 2930 C C . ASN A 1 374 ? 5.152 -48.188 -8.422 1 75.88 374 ASN A C 1
ATOM 2932 O O . ASN A 1 374 ? 5.168 -49.406 -8.539 1 75.88 374 ASN A O 1
ATOM 2936 N N . LYS A 1 375 ? 5.98 -47.375 -8.992 1 79.62 375 LYS A N 1
ATOM 2937 C CA . LYS A 1 375 ? 7.176 -47.844 -9.672 1 79.62 375 LYS A CA 1
ATOM 2938 C C . LYS A 1 375 ? 8.438 -47.25 -9.07 1 79.62 375 LYS A C 1
ATOM 2940 O O . LYS A 1 375 ? 8.391 -46.156 -8.492 1 79.62 375 LYS A O 1
ATOM 2945 N N . TRP A 1 376 ? 9.508 -48 -9.148 1 84.62 376 TRP A N 1
ATOM 2946 C CA . TRP A 1 376 ? 10.773 -47.531 -8.609 1 84.62 376 TRP A CA 1
ATOM 2947 C C . TRP A 1 376 ? 11.578 -46.781 -9.68 1 84.62 376 TRP A C 1
ATOM 2949 O O . TRP A 1 376 ? 11.773 -47.312 -10.781 1 84.62 376 TRP A O 1
ATOM 2959 N N . PRO A 1 377 ? 12.008 -45.625 -9.406 1 84.19 377 PRO A N 1
ATOM 2960 C CA . PRO A 1 377 ? 12.875 -44.938 -10.352 1 84.19 377 PRO A CA 1
ATOM 2961 C C . PRO A 1 377 ? 14.195 -45.656 -10.594 1 84.19 377 PRO A C 1
ATOM 2963 O O . PRO A 1 377 ? 14.695 -46.344 -9.711 1 84.19 377 PRO A O 1
ATOM 2966 N N . GLU A 1 378 ? 14.719 -45.438 -11.805 1 79.62 378 GLU A N 1
ATOM 2967 C CA . GLU A 1 378 ? 16 -46.062 -12.148 1 79.62 378 GLU A CA 1
ATOM 2968 C C . GLU A 1 378 ? 17.109 -45.562 -11.234 1 79.62 378 GLU A C 1
ATOM 2970 O O . GLU A 1 378 ? 17.188 -44.344 -10.953 1 79.62 378 GLU A O 1
ATOM 2975 N N . GLY A 1 379 ? 17.891 -46.469 -10.703 1 80.12 379 GLY A N 1
ATOM 2976 C CA . GLY A 1 379 ? 19.047 -46.094 -9.906 1 80.12 379 GLY A CA 1
ATOM 2977 C C . GLY A 1 379 ? 18.75 -46 -8.422 1 80.12 379 GLY A C 1
ATOM 2978 O O . GLY A 1 379 ? 19.656 -45.844 -7.609 1 80.12 379 GLY A O 1
ATOM 2979 N N . MET A 1 380 ? 17.484 -46 -8.125 1 83.44 380 MET A N 1
ATOM 2980 C CA . MET A 1 380 ? 17.141 -45.906 -6.703 1 83.44 380 MET A CA 1
ATOM 2981 C C . MET A 1 380 ? 17.297 -47.25 -6.027 1 83.44 380 MET A C 1
ATOM 2983 O O . MET A 1 380 ? 16.875 -48.281 -6.574 1 83.44 380 MET A O 1
ATOM 2987 N N . ASP A 1 381 ? 17.969 -47.219 -4.934 1 84.25 381 ASP A N 1
ATOM 2988 C CA . ASP A 1 381 ? 18.188 -48.469 -4.188 1 84.25 381 ASP A CA 1
ATOM 2989 C C . ASP A 1 381 ? 16.922 -48.875 -3.432 1 84.25 381 ASP A C 1
ATOM 2991 O O . ASP A 1 381 ? 16.672 -48.375 -2.326 1 84.25 381 ASP A O 1
ATOM 2995 N N . LYS A 1 382 ? 16.188 -49.781 -3.932 1 84.25 382 LYS A N 1
ATOM 2996 C CA . LYS A 1 382 ? 14.914 -50.219 -3.381 1 84.25 382 LYS A CA 1
ATOM 2997 C C . LYS A 1 382 ? 15.086 -50.781 -1.97 1 84.25 382 LYS A C 1
ATOM 2999 O O . LYS A 1 382 ? 14.18 -50.688 -1.143 1 84.25 382 LYS A O 1
ATOM 3004 N N . ASP A 1 383 ? 16.234 -51.344 -1.744 1 84.69 383 ASP A N 1
ATOM 3005 C CA . ASP A 1 383 ? 16.469 -52.062 -0.486 1 84.69 383 ASP A CA 1
ATOM 3006 C C . ASP A 1 383 ? 16.703 -51.062 0.659 1 84.69 383 ASP A C 1
ATOM 3008 O O . ASP A 1 383 ? 16.641 -51.438 1.831 1 84.69 383 ASP A O 1
ATOM 3012 N N . SER A 1 384 ? 16.891 -49.875 0.319 1 86.19 384 SER A N 1
ATOM 3013 C CA . SER A 1 384 ? 17.156 -48.844 1.333 1 86.19 384 SER A CA 1
ATOM 3014 C C . SER A 1 384 ? 15.859 -48.344 1.94 1 86.19 384 SER A C 1
ATOM 3016 O O . SER A 1 384 ? 15.883 -47.594 2.916 1 86.19 384 SER A O 1
ATOM 3018 N N . TYR A 1 385 ? 14.758 -48.781 1.367 1 85.38 385 TYR A N 1
ATOM 3019 C CA . TYR A 1 385 ? 13.477 -48.25 1.826 1 85.38 385 TYR A CA 1
ATOM 3020 C C . TYR A 1 385 ? 12.539 -49.375 2.227 1 85.38 385 TYR A C 1
ATOM 3022 O O . TYR A 1 385 ? 12.602 -50.469 1.664 1 85.38 385 TYR A O 1
ATOM 3030 N N . GLU A 1 386 ? 11.75 -49.094 3.256 1 78.25 386 GLU A N 1
ATOM 3031 C CA . GLU A 1 386 ? 10.75 -50.062 3.684 1 78.25 386 GLU A CA 1
ATOM 3032 C C . GLU A 1 386 ? 9.789 -50.406 2.547 1 78.25 386 GLU A C 1
ATOM 3034 O O . GLU A 1 386 ? 9.414 -51.562 2.377 1 78.25 386 GLU A O 1
ATOM 3039 N N . ASP A 1 387 ? 9.375 -49.438 1.827 1 81.75 387 ASP A N 1
ATOM 3040 C CA . ASP A 1 387 ? 8.508 -49.625 0.666 1 81.75 387 ASP A CA 1
ATOM 3041 C C . ASP A 1 387 ? 8.531 -48.375 -0.222 1 81.75 387 ASP A C 1
ATOM 3043 O O . ASP A 1 387 ? 9.305 -47.438 0.028 1 81.75 387 ASP A O 1
ATOM 3047 N N . ILE A 1 388 ? 7.793 -48.406 -1.241 1 81 388 ILE A N 1
ATOM 3048 C CA . ILE A 1 388 ? 7.77 -47.344 -2.26 1 81 388 ILE A CA 1
ATOM 3049 C C . ILE A 1 388 ? 7.238 -46.062 -1.659 1 81 388 ILE A C 1
ATOM 3051 O O . ILE A 1 388 ? 7.68 -44.969 -2.029 1 81 388 ILE A O 1
ATOM 3055 N N . ASN A 1 389 ? 6.449 -46.188 -0.708 1 76.62 389 ASN A N 1
ATOM 3056 C CA . ASN A 1 389 ? 5.871 -45 -0.085 1 76.62 389 ASN A CA 1
ATOM 3057 C C . ASN A 1 389 ? 6.863 -44.312 0.855 1 76.62 389 ASN A C 1
ATOM 3059 O O . ASN A 1 389 ? 6.859 -43.094 0.986 1 76.62 389 ASN A O 1
ATOM 3063 N N . ALA A 1 390 ? 7.578 -45.062 1.443 1 78.81 390 ALA A N 1
ATOM 3064 C CA . ALA A 1 390 ? 8.641 -44.5 2.271 1 78.81 390 ALA A CA 1
ATOM 3065 C C . ALA A 1 390 ? 9.656 -43.719 1.423 1 78.81 390 ALA A C 1
ATOM 3067 O O . ALA A 1 390 ? 10.141 -42.688 1.829 1 78.81 390 ALA A O 1
ATOM 3068 N N . ALA A 1 391 ? 9.914 -44.344 0.349 1 81.25 391 ALA A N 1
ATOM 3069 C CA . ALA A 1 391 ? 10.805 -43.656 -0.586 1 81.25 391 ALA A CA 1
ATOM 3070 C C . ALA A 1 391 ? 10.211 -42.344 -1.071 1 81.25 391 ALA A C 1
ATOM 3072 O O . ALA A 1 391 ? 10.914 -41.344 -1.188 1 81.25 391 ALA A O 1
ATOM 3073 N N . LEU A 1 392 ? 9 -42.375 -1.301 1 77.12 392 LEU A N 1
ATOM 3074 C CA . LEU A 1 392 ? 8.273 -41.188 -1.729 1 77.12 392 LEU A CA 1
ATOM 3075 C C . LEU A 1 392 ? 8.32 -40.125 -0.656 1 77.12 392 LEU A C 1
ATOM 3077 O O . LEU A 1 392 ? 8.57 -38.938 -0.959 1 77.12 392 LEU A O 1
ATOM 3081 N N . ALA A 1 393 ? 8.188 -40.469 0.504 1 76.06 393 ALA A N 1
ATOM 3082 C CA . ALA A 1 393 ? 8.234 -39.531 1.631 1 76.06 393 ALA A CA 1
ATOM 3083 C C . ALA A 1 393 ? 9.602 -38.844 1.724 1 76.06 393 ALA A C 1
ATOM 3085 O O . ALA A 1 393 ? 9.688 -37.625 1.894 1 76.06 393 ALA A O 1
ATOM 3086 N N . ASP A 1 394 ? 10.562 -39.656 1.612 1 78 394 ASP A N 1
ATOM 3087 C CA . ASP A 1 394 ? 11.93 -39.156 1.695 1 78 394 ASP A CA 1
ATOM 3088 C C . ASP A 1 394 ? 12.219 -38.156 0.568 1 78 394 ASP A C 1
ATOM 3090 O O . ASP A 1 394 ? 12.867 -37.125 0.787 1 78 394 ASP A O 1
ATOM 3094 N N . LEU A 1 395 ? 11.719 -38.5 -0.502 1 76.19 395 LEU A N 1
ATOM 3095 C CA . LEU A 1 395 ? 11.953 -37.625 -1.657 1 76.19 395 LEU A CA 1
ATOM 3096 C C . LEU A 1 395 ? 11.219 -36.312 -1.499 1 76.19 395 LEU A C 1
ATOM 3098 O O . LEU A 1 395 ? 11.773 -35.25 -1.817 1 76.19 395 LEU A O 1
ATOM 3102 N N . PHE A 1 396 ? 10.055 -36.375 -1.023 1 74 396 PHE A N 1
ATOM 3103 C CA . PHE A 1 396 ? 9.297 -35.156 -0.788 1 74 396 PHE A CA 1
ATOM 3104 C C . PHE A 1 396 ? 9.984 -34.281 0.262 1 74 396 PHE A C 1
ATOM 3106 O O . PHE A 1 396 ? 10.031 -33.062 0.133 1 74 396 PHE A O 1
ATOM 3113 N N . ASP A 1 397 ? 10.453 -34.844 1.218 1 73.44 397 ASP A N 1
ATOM 3114 C CA . ASP A 1 397 ? 11.148 -34.125 2.273 1 73.44 397 ASP A CA 1
ATOM 3115 C C . ASP A 1 397 ? 12.422 -33.438 1.739 1 73.44 397 ASP A C 1
ATOM 3117 O O . ASP A 1 397 ? 12.703 -32.281 2.053 1 73.44 397 ASP A O 1
ATOM 3121 N N . GLU A 1 398 ? 13.078 -34.219 0.956 1 70.88 398 GLU A N 1
ATOM 3122 C CA . GLU A 1 398 ? 14.305 -33.688 0.356 1 70.88 398 GLU A CA 1
ATOM 3123 C C . GLU A 1 398 ? 14.016 -32.531 -0.588 1 70.88 398 GLU A C 1
ATOM 3125 O O . GLU A 1 398 ? 14.789 -31.578 -0.66 1 70.88 398 GLU A O 1
ATOM 3130 N N . ALA A 1 399 ? 12.812 -32.625 -1.135 1 75.06 399 ALA A N 1
ATOM 3131 C CA . ALA A 1 399 ? 12.477 -31.688 -2.189 1 75.06 399 ALA A CA 1
ATOM 3132 C C . ALA A 1 399 ? 11.633 -30.547 -1.646 1 75.06 399 ALA A C 1
ATOM 3134 O O . ALA A 1 399 ? 11.195 -29.672 -2.404 1 75.06 399 ALA A O 1
ATOM 3135 N N . SER A 1 400 ? 11.484 -30.562 -0.337 1 78.81 400 SER A N 1
ATOM 3136 C CA . SER A 1 400 ? 10.531 -29.609 0.238 1 78.81 400 SER A CA 1
ATOM 3137 C C . SER A 1 400 ? 10.906 -28.172 -0.099 1 78.81 400 SER A C 1
ATOM 3139 O O . SER A 1 400 ? 10.055 -27.375 -0.485 1 78.81 400 SER A O 1
ATOM 3141 N N . GLY A 1 401 ? 12.148 -27.859 0.052 1 80.56 401 GLY A N 1
ATOM 3142 C CA . GLY A 1 401 ? 12.609 -26.5 -0.247 1 80.56 401 GLY A CA 1
ATOM 3143 C C . GLY A 1 401 ? 12.406 -26.109 -1.697 1 80.56 401 GLY A C 1
ATOM 3144 O O . GLY A 1 401 ? 12.055 -24.969 -1.993 1 80.56 401 GLY A O 1
ATOM 3145 N N . TYR A 1 402 ? 12.508 -27.094 -2.531 1 81.31 402 TYR A N 1
ATOM 3146 C CA . TYR A 1 402 ? 12.336 -26.828 -3.957 1 81.31 402 TYR A CA 1
ATOM 3147 C C . TYR A 1 402 ? 10.859 -26.844 -4.332 1 81.31 402 TYR A C 1
ATOM 3149 O O . TYR A 1 402 ? 10.43 -26.047 -5.18 1 81.31 402 TYR A O 1
ATOM 3157 N N . ASN A 1 403 ? 10.117 -27.672 -3.668 1 83.81 403 ASN A N 1
ATOM 3158 C CA . ASN A 1 403 ? 8.688 -27.75 -3.939 1 83.81 403 ASN A CA 1
ATOM 3159 C C . ASN A 1 403 ? 7.977 -26.453 -3.549 1 83.81 403 ASN A C 1
ATOM 3161 O O . ASN A 1 403 ? 7.098 -25.984 -4.27 1 83.81 403 ASN A O 1
ATOM 3165 N N . THR A 1 404 ? 8.406 -25.891 -2.424 1 90.75 404 THR A N 1
ATOM 3166 C CA . THR A 1 404 ? 7.797 -24.641 -1.968 1 90.75 404 THR A CA 1
ATOM 3167 C C . THR A 1 404 ? 8.383 -23.453 -2.713 1 90.75 404 THR A C 1
ATOM 3169 O O . THR A 1 404 ? 7.852 -22.344 -2.637 1 90.75 404 THR A O 1
ATOM 3172 N N . GLY A 1 405 ? 9.492 -23.703 -3.422 1 91.94 405 GLY A N 1
ATOM 3173 C CA . GLY A 1 405 ? 10.195 -22.672 -4.164 1 91.94 405 GLY A CA 1
ATOM 3174 C C . GLY A 1 405 ? 11.133 -21.844 -3.295 1 91.94 405 GLY A C 1
ATOM 3175 O O . GLY A 1 405 ? 11.875 -21 -3.801 1 91.94 405 GLY A O 1
ATOM 3176 N N . LEU A 1 406 ? 11.219 -22.078 -1.993 1 93.5 406 LEU A N 1
ATOM 3177 C CA . LEU A 1 406 ? 11.938 -21.219 -1.052 1 93.5 406 LEU A CA 1
ATOM 3178 C C . LEU A 1 406 ? 13.445 -21.453 -1.147 1 93.5 406 LEU A C 1
ATOM 3180 O O . LEU A 1 406 ? 14.234 -20.594 -0.743 1 93.5 406 LEU A O 1
ATOM 3184 N N . LYS A 1 407 ? 13.891 -22.578 -1.745 1 90.44 407 LYS A N 1
ATOM 3185 C CA . LYS A 1 407 ? 15.32 -22.891 -1.793 1 90.44 407 LYS A CA 1
ATOM 3186 C C . LYS A 1 407 ? 15.852 -22.812 -3.221 1 90.44 407 LYS A C 1
ATOM 3188 O O . LYS A 1 407 ? 16.953 -23.281 -3.504 1 90.44 407 LYS A O 1
ATOM 3193 N N . ILE A 1 408 ? 15.062 -22.312 -4.086 1 91.38 408 ILE A N 1
ATOM 3194 C CA . ILE A 1 408 ? 15.547 -22.062 -5.441 1 91.38 408 ILE A CA 1
ATOM 3195 C C . ILE A 1 408 ? 16.578 -20.938 -5.422 1 91.38 408 ILE A C 1
ATOM 3197 O O . ILE A 1 408 ? 16.344 -19.875 -4.836 1 91.38 408 ILE A O 1
ATOM 3201 N N . SER A 1 409 ? 17.719 -21.156 -5.941 1 93.81 409 SER A N 1
ATOM 3202 C CA . SER A 1 409 ? 18.812 -20.188 -6.059 1 93.81 409 SER A CA 1
ATOM 3203 C C . SER A 1 409 ? 19.406 -20.203 -7.461 1 93.81 409 SER A C 1
ATOM 3205 O O . SER A 1 409 ? 19.406 -21.234 -8.133 1 93.81 409 SER A O 1
ATOM 3207 N N . TYR A 1 410 ? 19.844 -19.109 -7.875 1 96.81 410 TYR A N 1
ATOM 3208 C CA . TYR A 1 410 ? 20.453 -18.984 -9.195 1 96.81 410 TYR A CA 1
ATOM 3209 C C . TYR A 1 410 ? 21.969 -18.906 -9.094 1 96.81 410 TYR A C 1
ATOM 3211 O O . TYR A 1 410 ? 22.5 -18.281 -8.172 1 96.81 410 TYR A O 1
ATOM 3219 N N . GLU A 1 411 ? 22.641 -19.453 -10.039 1 95.69 411 GLU A N 1
ATOM 3220 C CA . GLU A 1 411 ? 24.094 -19.453 -10.109 1 95.69 411 GLU A CA 1
ATOM 3221 C C . GLU A 1 411 ? 24.625 -18.062 -10.438 1 95.69 411 GLU A C 1
ATOM 3223 O O . GLU A 1 411 ? 23.891 -17.203 -10.922 1 95.69 411 GLU A O 1
ATOM 3228 N N . PRO A 1 412 ? 25.922 -17.844 -10.172 1 96.5 412 PRO A N 1
ATOM 3229 C CA . PRO A 1 412 ? 26.516 -16.547 -10.5 1 96.5 412 PRO A CA 1
ATOM 3230 C C . PRO A 1 412 ? 26.375 -16.203 -11.984 1 96.5 412 PRO A C 1
ATOM 3232 O O . PRO A 1 412 ? 26.5 -17.078 -12.844 1 96.5 412 PRO A O 1
ATOM 3235 N N . ASN A 1 413 ? 26.109 -15.086 -12.273 1 97.38 413 ASN A N 1
ATOM 3236 C CA . ASN A 1 413 ? 26 -14.508 -13.609 1 97.38 413 ASN A CA 1
ATOM 3237 C C . ASN A 1 413 ? 26.109 -12.984 -13.57 1 97.38 413 ASN A C 1
ATOM 3239 O O . ASN A 1 413 ? 26.766 -12.43 -12.688 1 97.38 413 ASN A O 1
ATOM 3243 N N . LEU A 1 414 ? 25.547 -12.312 -14.555 1 97.12 414 LEU A N 1
ATOM 3244 C CA . LEU A 1 414 ? 25.641 -10.859 -14.703 1 97.12 414 LEU A CA 1
ATOM 3245 C C . LEU A 1 414 ? 25.031 -10.156 -13.5 1 97.12 414 LEU A C 1
ATOM 3247 O O . LEU A 1 414 ? 25.547 -9.117 -13.062 1 97.12 414 LEU A O 1
ATOM 3251 N N . VAL A 1 415 ? 23.938 -10.664 -12.906 1 97.94 415 VAL A N 1
ATOM 3252 C CA . VAL A 1 415 ? 23.203 -9.945 -11.875 1 97.94 415 VAL A CA 1
ATOM 3253 C C . VAL A 1 415 ? 23.391 -10.633 -10.523 1 97.94 415 VAL A C 1
ATOM 3255 O O . VAL A 1 415 ? 22.984 -10.102 -9.484 1 97.94 415 VAL A O 1
ATOM 3258 N N . ASN A 1 416 ? 23.953 -11.805 -10.492 1 98.19 416 ASN A N 1
ATOM 3259 C CA . ASN A 1 416 ? 24.359 -12.516 -9.289 1 98.19 416 ASN A CA 1
ATOM 3260 C C . ASN A 1 416 ? 25.891 -12.57 -9.164 1 98.19 416 ASN A C 1
ATOM 3262 O O . ASN A 1 416 ? 26.516 -13.484 -9.688 1 98.19 416 ASN A O 1
ATOM 3266 N N . VAL A 1 417 ? 26.422 -11.664 -8.391 1 98.06 417 VAL A N 1
ATOM 3267 C CA . VAL A 1 417 ? 27.875 -11.562 -8.312 1 98.06 417 VAL A CA 1
ATOM 3268 C C . VAL A 1 417 ? 28.328 -11.812 -6.879 1 98.06 417 VAL A C 1
ATOM 3270 O O . VAL A 1 417 ? 28 -11.055 -5.969 1 98.06 417 VAL A O 1
ATOM 3273 N N . VAL A 1 418 ? 29.078 -12.852 -6.684 1 95.81 418 VAL A N 1
ATOM 3274 C CA . VAL A 1 418 ? 29.578 -13.242 -5.363 1 95.81 418 VAL A CA 1
ATOM 3275 C C . VAL A 1 418 ? 30.797 -12.391 -4.996 1 95.81 418 VAL A C 1
ATOM 3277 O O . VAL A 1 418 ? 31.797 -12.383 -5.723 1 95.81 418 VAL A O 1
ATOM 3280 N N . PRO A 1 419 ? 30.672 -11.75 -3.943 1 90.88 419 PRO A N 1
ATOM 3281 C CA . PRO A 1 419 ? 31.844 -10.984 -3.521 1 90.88 419 PRO A CA 1
ATOM 3282 C C . PRO A 1 419 ? 32.938 -11.859 -2.932 1 90.88 419 PRO A C 1
ATOM 3284 O O . PRO A 1 419 ? 32.719 -13.039 -2.662 1 90.88 419 PRO A O 1
ATOM 3287 N N . ILE A 1 420 ? 34.125 -11.211 -2.76 1 86.31 420 ILE A N 1
ATOM 3288 C CA . ILE A 1 420 ? 35.312 -11.922 -2.232 1 86.31 420 ILE A CA 1
ATOM 3289 C C . ILE A 1 420 ? 35.125 -12.18 -0.74 1 86.31 420 ILE A C 1
ATOM 3291 O O . ILE A 1 420 ? 35.5 -13.242 -0.237 1 86.31 420 ILE A O 1
ATOM 3295 N N . THR A 1 421 ? 34.469 -11.273 -0.099 1 89 421 THR A N 1
ATOM 3296 C CA . THR A 1 421 ? 34.188 -11.344 1.333 1 89 421 THR A CA 1
ATOM 3297 C C . THR A 1 421 ? 32.719 -11.594 1.592 1 89 421 THR A C 1
ATOM 3299 O O . THR A 1 421 ? 31.859 -11.062 0.882 1 89 421 THR A O 1
ATOM 3302 N N . ASP A 1 422 ? 32.531 -12.383 2.627 1 89.69 422 ASP A N 1
ATOM 3303 C CA . ASP A 1 422 ? 31.141 -12.633 3.01 1 89.69 422 ASP A CA 1
ATOM 3304 C C . ASP A 1 422 ? 30.625 -11.523 3.92 1 89.69 422 ASP A C 1
ATOM 3306 O O . ASP A 1 422 ? 31.062 -11.391 5.062 1 89.69 422 ASP A O 1
ATOM 3310 N N . TYR A 1 423 ? 29.75 -10.805 3.455 1 94.56 423 TYR A N 1
ATOM 3311 C CA . TYR A 1 423 ? 29.188 -9.703 4.219 1 94.56 423 TYR A CA 1
ATOM 3312 C C . TYR A 1 423 ? 27.844 -10.078 4.824 1 94.56 423 TYR A C 1
ATOM 3314 O O . TYR A 1 423 ? 27.297 -9.359 5.668 1 94.56 423 TYR A O 1
ATOM 3322 N N . THR A 1 424 ? 27.281 -11.172 4.434 1 96.44 424 THR A N 1
ATOM 3323 C CA . THR A 1 424 ? 26 -11.695 4.867 1 96.44 424 THR A CA 1
ATOM 3324 C C . THR A 1 424 ? 26 -13.227 4.809 1 96.44 424 THR A C 1
ATOM 3326 O O . THR A 1 424 ? 26.859 -13.828 4.172 1 96.44 424 THR A O 1
ATOM 3329 N N . SER A 1 425 ? 25.078 -13.812 5.535 1 95.38 425 SER A N 1
ATOM 3330 C CA . SER A 1 425 ? 24.953 -15.266 5.527 1 95.38 425 SER A CA 1
ATOM 3331 C C . SER A 1 425 ? 24.109 -15.742 4.352 1 95.38 425 SER A C 1
ATOM 3333 O O . SER A 1 425 ? 24.047 -16.938 4.07 1 95.38 425 SER A O 1
ATOM 3335 N N . ILE A 1 426 ? 23.484 -14.828 3.674 1 96.12 426 ILE A N 1
ATOM 3336 C CA . ILE A 1 426 ? 22.641 -15.18 2.547 1 96.12 426 ILE A CA 1
ATOM 3337 C C . ILE A 1 426 ? 23.484 -15.367 1.294 1 96.12 426 ILE A C 1
ATOM 3339 O O . ILE A 1 426 ? 24.297 -14.508 0.953 1 96.12 426 ILE A O 1
ATOM 3343 N N . CYS A 1 427 ? 23.281 -16.438 0.61 1 95.5 427 CYS A N 1
ATOM 3344 C CA . CYS A 1 427 ? 24.031 -16.703 -0.613 1 95.5 427 CYS A CA 1
ATOM 3345 C C . CYS A 1 427 ? 23.516 -15.852 -1.766 1 95.5 427 CYS A C 1
ATOM 3347 O O . CYS A 1 427 ? 22.312 -15.703 -1.95 1 95.5 427 CYS A O 1
ATOM 3349 N N . VAL A 1 428 ? 24.422 -15.266 -2.492 1 97.06 428 VAL A N 1
ATOM 3350 C CA . VAL A 1 428 ? 24.047 -14.531 -3.695 1 97.06 428 VAL A CA 1
ATOM 3351 C C . VAL A 1 428 ? 23.266 -15.445 -4.641 1 97.06 428 VAL A C 1
ATOM 3353 O O . VAL A 1 428 ? 23.641 -16.609 -4.82 1 97.06 428 VAL A O 1
ATOM 3356 N N . GLY A 1 429 ? 22.203 -14.93 -5.246 1 97.31 429 GLY A N 1
ATOM 3357 C CA . GLY A 1 429 ? 21.344 -15.719 -6.121 1 97.31 429 GLY A CA 1
ATOM 3358 C C . GLY A 1 429 ? 20.203 -16.391 -5.387 1 97.31 429 GLY A C 1
ATOM 3359 O O . GLY A 1 429 ? 19.25 -16.859 -6.012 1 97.31 429 GLY A O 1
ATOM 3360 N N . ALA A 1 430 ? 20.25 -16.406 -4.082 1 96.31 430 ALA A N 1
ATOM 3361 C CA . ALA A 1 430 ? 19.203 -17.016 -3.275 1 96.31 430 ALA A CA 1
ATOM 3362 C C . ALA A 1 430 ? 18.141 -15.992 -2.889 1 96.31 430 ALA A C 1
ATOM 3364 O O . ALA A 1 430 ? 18.375 -14.781 -2.977 1 96.31 430 ALA A O 1
ATOM 3365 N N . ARG A 1 431 ? 17 -16.531 -2.488 1 96.75 431 ARG A N 1
ATOM 3366 C CA . ARG A 1 431 ? 15.914 -15.742 -1.933 1 96.75 431 ARG A CA 1
ATOM 3367 C C . ARG A 1 431 ? 16.359 -14.992 -0.688 1 96.75 431 ARG A C 1
ATOM 3369 O O . ARG A 1 431 ? 17.016 -15.562 0.189 1 96.75 431 ARG A O 1
ATOM 3376 N N . ALA A 1 432 ? 16.094 -13.641 -0.732 1 96.81 432 ALA A N 1
ATOM 3377 C CA . ALA A 1 432 ? 16.266 -12.875 0.5 1 96.81 432 ALA A CA 1
ATOM 3378 C C . ALA A 1 432 ? 15.141 -13.164 1.49 1 96.81 432 ALA A C 1
ATOM 3380 O O . ALA A 1 432 ? 13.969 -12.906 1.203 1 96.81 432 ALA A O 1
ATOM 3381 N N . PRO A 1 433 ? 15.453 -13.703 2.611 1 95.38 433 PRO A N 1
ATOM 3382 C CA . PRO A 1 433 ? 14.406 -14.055 3.574 1 95.38 433 PRO A CA 1
ATOM 3383 C C . PRO A 1 433 ? 13.555 -12.859 3.986 1 95.38 433 PRO A C 1
ATOM 3385 O O . PRO A 1 433 ? 14.07 -11.742 4.105 1 95.38 433 PRO A O 1
ATOM 3388 N N . ASP A 1 434 ? 12.344 -13.148 4.199 1 96 434 ASP A N 1
ATOM 3389 C CA . ASP A 1 434 ? 11.461 -12.109 4.734 1 96 434 ASP A CA 1
ATOM 3390 C C . ASP A 1 434 ? 11.688 -11.922 6.234 1 96 434 ASP A C 1
ATOM 3392 O O . ASP A 1 434 ? 11.883 -12.898 6.965 1 96 434 ASP A O 1
ATOM 3396 N N . VAL A 1 435 ? 11.836 -10.727 6.715 1 96.25 435 VAL A N 1
ATOM 3397 C CA . VAL A 1 435 ? 12.078 -10.422 8.125 1 96.25 435 VAL A CA 1
ATOM 3398 C C . VAL A 1 435 ? 11.141 -9.305 8.57 1 96.25 435 VAL A C 1
ATOM 3400 O O . VAL A 1 435 ? 10.695 -8.492 7.754 1 96.25 435 VAL A O 1
ATOM 3403 N N . GLY A 1 436 ? 10.805 -9.352 9.875 1 96.19 436 GLY A N 1
ATOM 3404 C CA . GLY A 1 436 ? 9.992 -8.297 10.461 1 96.19 436 GLY A CA 1
ATOM 3405 C C . GLY A 1 436 ? 10.797 -7.059 10.82 1 96.19 436 GLY A C 1
ATOM 3406 O O . GLY A 1 436 ? 11.922 -7.164 11.312 1 96.19 436 GLY A O 1
ATOM 3407 N N . LEU A 1 437 ? 10.297 -5.902 10.477 1 97.81 437 LEU A N 1
ATOM 3408 C CA . LEU A 1 437 ? 10.836 -4.582 10.789 1 97.81 437 LEU A CA 1
ATOM 3409 C C . LEU A 1 437 ? 9.766 -3.682 11.383 1 97.81 437 LEU A C 1
ATOM 3411 O O . LEU A 1 437 ? 8.633 -4.125 11.617 1 97.81 437 LEU A O 1
ATOM 3415 N N . PHE A 1 438 ? 10.188 -2.459 11.695 1 97.69 438 PHE A N 1
ATOM 3416 C CA . PHE A 1 438 ? 9.219 -1.485 12.195 1 97.69 438 PHE A CA 1
ATOM 3417 C C . PHE A 1 438 ? 9.391 -0.147 11.484 1 97.69 438 PHE A C 1
ATOM 3419 O O . PHE A 1 438 ? 10.508 0.266 11.18 1 97.69 438 PHE A O 1
ATOM 3426 N N . LYS A 1 439 ? 8.258 0.495 11.242 1 97.12 439 LYS A N 1
ATOM 3427 C CA . LYS A 1 439 ? 8.305 1.893 10.82 1 97.12 439 LYS A CA 1
ATOM 3428 C C . LYS A 1 439 ? 8.734 2.799 11.969 1 97.12 439 LYS A C 1
ATOM 3430 O O . LYS A 1 439 ? 8.336 2.58 13.117 1 97.12 439 LYS A O 1
ATOM 3435 N N . PRO A 1 440 ? 9.508 3.77 11.672 1 96.38 440 PRO A N 1
ATOM 3436 C CA . PRO A 1 440 ? 10.016 4.625 12.75 1 96.38 440 PRO A CA 1
ATOM 3437 C C . PRO A 1 440 ? 8.914 5.438 13.43 1 96.38 440 PRO A C 1
ATOM 3439 O O . PRO A 1 440 ? 8.008 5.938 12.758 1 96.38 440 PRO A O 1
ATOM 3442 N N . GLY A 1 441 ? 8.977 5.5 14.719 1 94.06 441 GLY A N 1
ATOM 3443 C CA . GLY A 1 441 ? 8.125 6.371 15.508 1 94.06 441 GLY A CA 1
ATOM 3444 C C . GLY A 1 441 ? 6.82 5.715 15.922 1 94.06 441 GLY A C 1
ATOM 3445 O O . GLY A 1 441 ? 6.461 5.715 17.094 1 94.06 441 GLY A O 1
ATOM 3446 N N . VAL A 1 442 ? 6.203 5.059 15.016 1 92.75 442 VAL A N 1
ATOM 3447 C CA . VAL A 1 442 ? 4.836 4.594 15.234 1 92.75 442 VAL A CA 1
ATOM 3448 C C . VAL A 1 442 ? 4.852 3.125 15.656 1 92.75 442 VAL A C 1
ATOM 3450 O O . VAL A 1 442 ? 3.807 2.551 15.969 1 92.75 442 VAL A O 1
ATOM 3453 N N . VAL A 1 443 ? 5.926 2.467 15.672 1 92.06 443 VAL A N 1
ATOM 3454 C CA . VAL A 1 443 ? 6.129 1.083 16.078 1 92.06 443 VAL A CA 1
ATOM 3455 C C . VAL A 1 443 ? 5.18 0.17 15.312 1 92.06 443 VAL A C 1
ATOM 3457 O O . VAL A 1 443 ? 4.551 -0.716 15.898 1 92.06 443 VAL A O 1
ATOM 3460 N N . GLN A 1 444 ? 4.898 0.513 14.172 1 94 444 GLN A N 1
ATOM 3461 C CA . GLN A 1 444 ? 4.082 -0.329 13.305 1 94 444 GLN A CA 1
ATOM 3462 C C . GLN A 1 444 ? 4.93 -1.395 12.617 1 94 444 GLN A C 1
ATOM 3464 O O . GLN A 1 444 ? 5.91 -1.074 11.938 1 94 444 GLN A O 1
ATOM 3469 N N . PRO A 1 445 ? 4.574 -2.619 12.812 1 95.12 445 PRO A N 1
ATOM 3470 C CA . PRO A 1 445 ? 5.332 -3.684 12.148 1 95.12 445 PRO A CA 1
ATOM 3471 C C . PRO A 1 445 ? 5.184 -3.65 10.633 1 95.12 445 PRO A C 1
ATOM 3473 O O . PRO A 1 445 ? 4.109 -3.316 10.117 1 95.12 445 PRO A O 1
ATOM 3476 N N . ILE A 1 446 ? 6.238 -3.934 9.953 1 96.06 446 ILE A N 1
ATOM 3477 C CA . ILE A 1 446 ? 6.273 -4.098 8.5 1 96.06 446 ILE A CA 1
ATOM 3478 C C . ILE A 1 446 ? 7.25 -5.211 8.133 1 96.06 446 ILE A C 1
ATOM 3480 O O . ILE A 1 446 ? 8.172 -5.512 8.883 1 96.06 446 ILE A O 1
ATOM 3484 N N . ARG A 1 447 ? 7.023 -5.863 7.055 1 96.69 447 ARG A N 1
ATOM 3485 C CA . ARG A 1 447 ? 7.914 -6.902 6.555 1 96.69 447 ARG A CA 1
ATOM 3486 C C . ARG A 1 447 ? 8.875 -6.348 5.504 1 96.69 447 ARG A C 1
ATOM 3488 O O . ARG A 1 447 ? 8.523 -5.418 4.773 1 96.69 447 ARG A O 1
ATOM 3495 N N . LEU A 1 448 ? 10.039 -6.902 5.445 1 97.81 448 LEU A N 1
ATOM 3496 C CA . LEU A 1 448 ? 11.008 -6.465 4.441 1 97.81 448 LEU A CA 1
ATOM 3497 C C . LEU A 1 448 ? 10.438 -6.633 3.035 1 97.81 448 LEU A C 1
ATOM 3499 O O . LEU A 1 448 ? 10.586 -5.742 2.191 1 97.81 448 LEU A O 1
ATOM 3503 N N . GLN A 1 449 ? 9.742 -7.734 2.758 1 96.94 449 GLN A N 1
ATOM 3504 C CA . GLN A 1 449 ? 9.195 -7.965 1.424 1 96.94 449 GLN A CA 1
ATOM 3505 C C . GLN A 1 449 ? 8.078 -6.973 1.108 1 96.94 449 GLN A C 1
ATOM 3507 O O . GLN A 1 449 ? 7.848 -6.641 -0.056 1 96.94 449 GLN A O 1
ATOM 3512 N N . SER A 1 450 ? 7.383 -6.504 2.166 1 96.56 450 SER A N 1
ATOM 3513 C CA . SER A 1 450 ? 6.414 -5.43 1.967 1 96.56 450 SER A CA 1
ATOM 3514 C C . SER A 1 450 ? 7.109 -4.098 1.712 1 96.56 450 SER A C 1
ATOM 3516 O O . SER A 1 450 ? 6.582 -3.24 0.999 1 96.56 450 SER A O 1
ATOM 3518 N N . ALA A 1 451 ? 8.289 -3.918 2.26 1 97.69 451 ALA A N 1
ATOM 3519 C CA . ALA A 1 451 ? 9.078 -2.695 2.117 1 97.69 451 ALA A CA 1
ATOM 3520 C C . ALA A 1 451 ? 9.812 -2.67 0.783 1 97.69 451 ALA A C 1
ATOM 3522 O O . ALA A 1 451 ? 10.336 -1.628 0.372 1 97.69 451 ALA A O 1
ATOM 3523 N N . THR A 1 452 ? 9.875 -3.791 0.11 1 98.19 452 THR A N 1
ATOM 3524 C CA . THR A 1 452 ? 10.602 -3.898 -1.15 1 98.19 452 THR A CA 1
ATOM 3525 C C . THR A 1 452 ? 9.727 -4.527 -2.229 1 98.19 452 THR A C 1
ATOM 3527 O O . THR A 1 452 ? 10.07 -5.574 -2.785 1 98.19 452 THR A O 1
ATOM 3530 N N . PRO A 1 453 ? 8.633 -3.926 -2.545 1 98.06 453 PRO A N 1
ATOM 3531 C CA . PRO A 1 453 ? 7.773 -4.457 -3.607 1 98.06 453 PRO A CA 1
ATOM 3532 C C . PRO A 1 453 ? 8.492 -4.566 -4.949 1 98.06 453 PRO A C 1
ATOM 3534 O O . PRO A 1 453 ? 9.484 -3.869 -5.18 1 98.06 453 PRO A O 1
ATOM 3537 N N . ASN A 1 454 ? 8.055 -5.465 -5.77 1 98.5 454 ASN A N 1
ATOM 3538 C CA . ASN A 1 454 ? 8.602 -5.613 -7.113 1 98.5 454 ASN A CA 1
ATOM 3539 C C . ASN A 1 454 ? 8.023 -4.578 -8.078 1 98.5 454 ASN A C 1
ATOM 3541 O O . ASN A 1 454 ? 6.984 -4.809 -8.695 1 98.5 454 ASN A O 1
ATOM 3545 N N . CYS A 1 455 ? 8.695 -3.475 -8.219 1 97.12 455 CYS A N 1
ATOM 3546 C CA . CYS A 1 455 ? 8.328 -2.416 -9.156 1 97.12 455 CYS A CA 1
ATOM 3547 C C . CYS A 1 455 ? 9.359 -2.301 -10.273 1 97.12 455 CYS A C 1
ATOM 3549 O O . CYS A 1 455 ? 9.641 -1.201 -10.75 1 97.12 455 CYS A O 1
ATOM 3551 N N . ALA A 1 456 ? 9.969 -3.402 -10.57 1 97.94 456 ALA A N 1
ATOM 3552 C CA . ALA A 1 456 ? 11.047 -3.428 -11.547 1 97.94 456 ALA A CA 1
ATOM 3553 C C . ALA A 1 456 ? 12.172 -2.477 -11.148 1 97.94 456 ALA A C 1
ATOM 3555 O O . ALA A 1 456 ? 12.641 -1.685 -11.969 1 97.94 456 ALA A O 1
ATOM 3556 N N . CYS A 1 457 ? 12.57 -2.52 -9.938 1 97.44 457 CYS A N 1
ATOM 3557 C CA . CYS A 1 457 ? 13.688 -1.722 -9.43 1 97.44 457 CYS A CA 1
ATOM 3558 C C . CYS A 1 457 ? 14.539 -2.529 -8.461 1 97.44 457 CYS A C 1
ATOM 3560 O O . CYS A 1 457 ? 14.031 -3.436 -7.793 1 97.44 457 CYS A O 1
ATOM 3562 N N . PHE A 1 458 ? 15.805 -2.195 -8.414 1 98.06 458 PHE A N 1
ATOM 3563 C CA . PHE A 1 458 ? 16.719 -2.787 -7.438 1 98.06 458 PHE A CA 1
ATOM 3564 C C . PHE A 1 458 ? 16.641 -2.043 -6.113 1 98.06 458 PHE A C 1
ATOM 3566 O O . PHE A 1 458 ? 16.266 -0.867 -6.07 1 98.06 458 PHE A O 1
ATOM 3573 N N . TYR A 1 459 ? 16.938 -2.723 -5.051 1 98.12 459 TYR A N 1
ATOM 3574 C CA . TYR A 1 459 ? 17 -2.104 -3.732 1 98.12 459 TYR A CA 1
ATOM 3575 C C . TYR A 1 459 ? 18.422 -2.193 -3.158 1 98.12 459 TYR A C 1
ATOM 3577 O O . TYR A 1 459 ? 18.969 -3.285 -3.035 1 98.12 459 TYR A O 1
ATOM 3585 N N . LEU A 1 460 ? 19.016 -1.097 -2.961 1 97.5 460 LEU A N 1
ATOM 3586 C CA . LEU A 1 460 ? 20.188 -1.061 -2.107 1 97.5 460 LEU A CA 1
ATOM 3587 C C . LEU A 1 460 ? 19.797 -1.007 -0.635 1 97.5 460 LEU A C 1
ATOM 3589 O O . LEU A 1 460 ? 19.344 0.033 -0.145 1 97.5 460 LEU A O 1
ATOM 3593 N N . VAL A 1 461 ? 19.922 -2.117 0.021 1 98.56 461 VAL A N 1
ATOM 3594 C CA . VAL A 1 461 ? 19.531 -2.242 1.421 1 98.56 461 VAL A CA 1
ATOM 3595 C C . VAL A 1 461 ? 20.766 -2.117 2.314 1 98.56 461 VAL A C 1
ATOM 3597 O O . VAL A 1 461 ? 21.672 -2.953 2.258 1 98.56 461 VAL A O 1
ATOM 3600 N N . THR A 1 462 ? 20.797 -1.131 3.113 1 98.44 462 THR A N 1
ATOM 3601 C CA . THR A 1 462 ? 21.875 -0.926 4.082 1 98.44 462 THR A CA 1
ATOM 3602 C C . THR A 1 462 ? 21.5 -1.517 5.438 1 98.44 462 THR A C 1
ATOM 3604 O O . THR A 1 462 ? 20.531 -1.076 6.066 1 98.44 462 THR A O 1
ATOM 3607 N N . PHE A 1 463 ? 22.109 -2.543 5.828 1 98.69 463 PHE A N 1
ATOM 3608 C CA . PHE A 1 463 ? 22.109 -2.969 7.223 1 98.69 463 PHE A CA 1
ATOM 3609 C C . PHE A 1 463 ? 23.156 -2.219 8.023 1 98.69 463 PHE A C 1
ATOM 3611 O O . PHE A 1 463 ? 24.359 -2.41 7.816 1 98.69 463 PHE A O 1
ATOM 3618 N N . THR A 1 464 ? 22.766 -1.443 8.922 1 98.19 464 THR A N 1
ATOM 3619 C CA . THR A 1 464 ? 23.672 -0.478 9.539 1 98.19 464 THR A CA 1
ATOM 3620 C C . THR A 1 464 ? 24.578 -1.163 10.555 1 98.19 464 THR A C 1
ATOM 3622 O O . THR A 1 464 ? 25.594 -0.598 10.961 1 98.19 464 THR A O 1
ATOM 3625 N N . GLY A 1 465 ? 24.297 -2.387 10.953 1 97.75 465 GLY A N 1
ATOM 3626 C CA . GLY A 1 465 ? 24.875 -2.854 12.203 1 97.75 465 GLY A CA 1
ATOM 3627 C C . GLY A 1 465 ? 24.422 -2.059 13.406 1 97.75 465 GLY A C 1
ATOM 3628 O O . GLY A 1 465 ? 23.266 -1.625 13.477 1 97.75 465 GLY A O 1
ATOM 3629 N N . ASP A 1 466 ? 25.219 -2.025 14.391 1 96.25 466 ASP A N 1
ATOM 3630 C CA . ASP A 1 466 ? 24.953 -1.138 15.516 1 96.25 466 ASP A CA 1
ATOM 3631 C C . ASP A 1 466 ? 25.453 0.276 15.234 1 96.25 466 ASP A C 1
ATOM 3633 O O . ASP A 1 466 ? 26.672 0.512 15.172 1 96.25 466 ASP A O 1
ATOM 3637 N N . PRO A 1 467 ? 24.531 1.169 15.109 1 95.31 467 PRO A N 1
ATOM 3638 C CA . PRO A 1 467 ? 24.938 2.52 14.719 1 95.31 467 PRO A CA 1
ATOM 3639 C C . PRO A 1 467 ? 25.984 3.111 15.656 1 95.31 467 PRO A C 1
ATOM 3641 O O . PRO A 1 467 ? 26.797 3.953 15.242 1 95.31 467 PRO A O 1
ATOM 3644 N N . ARG A 1 468 ? 26.047 2.719 16.922 1 93.19 468 ARG A N 1
ATOM 3645 C CA . ARG A 1 468 ? 27.031 3.221 17.875 1 93.19 468 ARG A CA 1
ATOM 3646 C C . ARG A 1 468 ? 28.438 2.779 17.484 1 93.19 468 ARG A C 1
ATOM 3648 O O . ARG A 1 468 ? 29.422 3.447 17.828 1 93.19 468 ARG A O 1
ATOM 3655 N N . MET A 1 469 ? 28.531 1.705 16.766 1 95.75 469 MET A N 1
ATOM 3656 C CA . MET A 1 469 ? 29.812 1.139 16.391 1 95.75 469 MET A CA 1
ATOM 3657 C C . MET A 1 469 ? 30.172 1.497 14.953 1 95.75 469 MET A C 1
ATOM 3659 O O . MET A 1 469 ? 31.344 1.542 14.586 1 95.75 469 MET A O 1
ATOM 3663 N N . THR A 1 470 ? 29.141 1.764 14.148 1 97.5 470 THR A N 1
ATOM 3664 C CA . THR A 1 470 ? 29.359 1.933 12.719 1 97.5 470 THR A CA 1
ATOM 3665 C C . THR A 1 470 ? 29.219 3.398 12.32 1 97.5 470 THR A C 1
ATOM 3667 O O . THR A 1 470 ? 29.125 3.719 11.133 1 97.5 470 THR A O 1
ATOM 3670 N N . LEU A 1 471 ? 29.203 4.312 13.258 1 96.5 471 LEU A N 1
ATOM 3671 C CA . LEU A 1 471 ? 28.875 5.719 13.031 1 96.5 471 LEU A CA 1
ATOM 3672 C C . LEU A 1 471 ? 29.797 6.332 11.977 1 96.5 471 LEU A C 1
ATOM 3674 O O . LEU A 1 471 ? 29.328 7.031 11.078 1 96.5 471 LEU A O 1
ATOM 3678 N N . PRO A 1 472 ? 31.156 6.059 11.992 1 96.31 472 PRO A N 1
ATOM 3679 C CA . PRO A 1 472 ? 32.031 6.652 10.961 1 96.31 472 PRO A CA 1
ATOM 3680 C C . PRO A 1 472 ? 31.672 6.172 9.555 1 96.31 472 PRO A C 1
ATOM 3682 O O . PRO A 1 472 ? 31.625 6.973 8.617 1 96.31 472 PRO A O 1
ATOM 3685 N N . GLN A 1 473 ? 31.422 4.906 9.422 1 96.25 473 GLN A N 1
ATOM 3686 C CA . GLN A 1 473 ? 31.047 4.348 8.133 1 96.25 473 GLN A CA 1
ATOM 3687 C C . GLN A 1 473 ? 29.703 4.906 7.664 1 96.25 473 GLN A C 1
ATOM 3689 O O . GLN A 1 473 ? 29.547 5.293 6.504 1 96.25 473 GLN A O 1
ATOM 3694 N N . LEU A 1 474 ? 28.766 4.961 8.586 1 96.38 474 LEU A N 1
ATOM 3695 C CA . LEU A 1 474 ? 27.422 5.465 8.281 1 96.38 474 LEU A CA 1
ATOM 3696 C C . LEU A 1 474 ? 27.484 6.93 7.852 1 96.38 474 LEU A C 1
ATOM 3698 O O . LEU A 1 474 ? 26.812 7.324 6.898 1 96.38 474 LEU A O 1
ATOM 3702 N N . SER A 1 475 ? 28.266 7.688 8.586 1 95.81 475 SER A N 1
ATOM 3703 C CA . SER A 1 475 ? 28.406 9.102 8.266 1 95.81 475 SER A CA 1
ATOM 3704 C C . SER A 1 475 ? 28.953 9.289 6.855 1 95.81 475 SER A C 1
ATOM 3706 O O . SER A 1 475 ? 28.453 10.109 6.086 1 95.81 475 SER A O 1
ATOM 3708 N N . ALA A 1 476 ? 30 8.539 6.516 1 94.81 476 ALA A N 1
ATOM 3709 C CA . ALA A 1 476 ? 30.625 8.641 5.203 1 94.81 476 ALA A CA 1
ATOM 3710 C C . ALA A 1 476 ? 29.641 8.258 4.098 1 94.81 476 ALA A C 1
ATOM 3712 O O . ALA A 1 476 ? 29.547 8.945 3.076 1 94.81 476 ALA A O 1
ATOM 3713 N N . VAL A 1 477 ? 28.922 7.227 4.309 1 94.62 477 VAL A N 1
ATOM 3714 C CA . VAL A 1 477 ? 27.953 6.75 3.324 1 94.62 477 VAL A CA 1
ATOM 3715 C C . VAL A 1 477 ? 26.812 7.758 3.189 1 94.62 477 VAL A C 1
ATOM 3717 O O . VAL A 1 477 ? 26.391 8.086 2.076 1 94.62 477 VAL A O 1
ATOM 3720 N N . SER A 1 478 ? 26.297 8.227 4.332 1 93.81 478 SER A N 1
ATOM 3721 C CA . SER A 1 478 ? 25.219 9.219 4.348 1 93.81 478 SER A CA 1
ATOM 3722 C C . SER A 1 478 ? 25.609 10.469 3.566 1 93.81 478 SER A C 1
ATOM 3724 O O . SER A 1 478 ? 24.844 10.945 2.729 1 93.81 478 SER A O 1
ATOM 3726 N N . ILE A 1 479 ? 26.781 10.969 3.791 1 92.31 479 ILE A N 1
ATOM 3727 C CA . ILE A 1 479 ? 27.266 12.164 3.115 1 92.31 479 ILE A CA 1
ATOM 3728 C C . ILE A 1 479 ? 27.359 11.914 1.612 1 92.31 479 ILE A C 1
ATOM 3730 O O . ILE A 1 479 ? 26.938 12.742 0.809 1 92.31 479 ILE A O 1
ATOM 3734 N N . THR A 1 480 ? 27.875 10.789 1.268 1 91.19 480 THR A N 1
ATOM 3735 C CA . THR A 1 480 ? 28.031 10.438 -0.138 1 91.19 480 THR A CA 1
ATOM 3736 C C . THR A 1 480 ? 26.688 10.344 -0.838 1 91.19 480 THR A C 1
ATOM 3738 O O . THR A 1 480 ? 26.5 10.883 -1.934 1 91.19 480 THR A O 1
ATOM 3741 N N . LEU A 1 481 ? 25.75 9.719 -0.225 1 90 481 LEU A N 1
ATOM 3742 C CA . LEU A 1 481 ? 24.453 9.484 -0.838 1 90 481 LEU A CA 1
ATOM 3743 C C . LEU A 1 481 ? 23.625 10.766 -0.868 1 90 481 LEU A C 1
ATOM 3745 O O . LEU A 1 481 ? 22.75 10.93 -1.729 1 90 481 LEU A O 1
ATOM 3749 N N . ASN A 1 482 ? 23.797 11.688 0.058 1 85.62 482 ASN A N 1
ATOM 3750 C CA . ASN A 1 482 ? 23.016 12.922 0.126 1 85.62 482 ASN A CA 1
ATOM 3751 C C . ASN A 1 482 ? 23.688 14.047 -0.661 1 85.62 482 ASN A C 1
ATOM 3753 O O . ASN A 1 482 ? 23.109 15.117 -0.837 1 85.62 482 ASN A O 1
ATOM 3757 N N . SER A 1 483 ? 24.859 13.812 -1.083 1 79.31 483 SER A N 1
ATOM 3758 C CA . SER A 1 483 ? 25.547 14.828 -1.866 1 79.31 483 SER A CA 1
ATOM 3759 C C . SER A 1 483 ? 25.047 14.852 -3.307 1 79.31 483 SER A C 1
ATOM 3761 O O . SER A 1 483 ? 24.516 13.852 -3.801 1 79.31 483 SER A O 1
ATOM 3763 N N . ALA A 1 484 ? 24.812 15.984 -4.055 1 60.16 484 ALA A N 1
ATOM 3764 C CA . ALA A 1 484 ? 24.219 16.25 -5.359 1 60.16 484 ALA A CA 1
ATOM 3765 C C . ALA A 1 484 ? 24.781 15.305 -6.422 1 60.16 484 ALA A C 1
ATOM 3767 O O . ALA A 1 484 ? 24.078 14.922 -7.355 1 60.16 484 ALA A O 1
ATOM 3768 N N . GLU A 1 485 ? 25.922 14.969 -6.582 1 56.06 485 GLU A N 1
ATOM 3769 C CA . GLU A 1 485 ? 26.5 14.344 -7.773 1 56.06 485 GLU A CA 1
ATOM 3770 C C . GLU A 1 485 ? 26.453 12.82 -7.68 1 56.06 485 GLU A C 1
ATOM 3772 O O . GLU A 1 485 ? 26.672 12.133 -8.68 1 56.06 485 GLU A O 1
ATOM 3777 N N . PRO A 1 486 ? 26.359 12.148 -6.492 1 55.84 486 PRO A N 1
ATOM 3778 C CA . PRO A 1 486 ? 27.062 10.875 -6.707 1 55.84 486 PRO A CA 1
ATOM 3779 C C . PRO A 1 486 ? 26.109 9.742 -7.105 1 55.84 486 PRO A C 1
ATOM 3781 O O . PRO A 1 486 ? 26.141 9.281 -8.25 1 55.84 486 PRO A O 1
ATOM 3784 N N . PHE A 1 487 ? 25.531 9 -6.277 1 57.06 487 PHE A N 1
ATOM 3785 C CA . PHE A 1 487 ? 24.922 7.703 -6.531 1 57.06 487 PHE A CA 1
ATOM 3786 C C . PHE A 1 487 ? 23.562 7.867 -7.215 1 57.06 487 PHE A C 1
ATOM 3788 O O . PHE A 1 487 ? 23.281 7.188 -8.203 1 57.06 487 PHE A O 1
ATOM 3795 N N . ASN A 1 488 ? 22.766 8.75 -6.723 1 56.91 488 ASN A N 1
ATOM 3796 C CA . ASN A 1 488 ? 21.438 8.977 -7.27 1 56.91 488 ASN A CA 1
ATOM 3797 C C . ASN A 1 488 ? 21.5 9.734 -8.594 1 56.91 488 ASN A C 1
ATOM 3799 O O . ASN A 1 488 ? 20.5 9.797 -9.328 1 56.91 488 ASN A O 1
ATOM 3803 N N . PHE A 1 489 ? 22.688 10.156 -8.883 1 60.97 489 PHE A N 1
ATOM 3804 C CA . PHE A 1 489 ? 22.875 10.789 -10.188 1 60.97 489 PHE A CA 1
ATOM 3805 C C . PHE A 1 489 ? 23.234 9.75 -11.25 1 60.97 489 PHE A C 1
ATOM 3807 O O . PHE A 1 489 ? 23.078 10 -12.445 1 60.97 489 PHE A O 1
ATOM 3814 N N . VAL A 1 490 ? 23.547 8.688 -10.672 1 74.88 490 VAL A N 1
ATOM 3815 C CA . VAL A 1 490 ? 23.922 7.656 -11.633 1 74.88 490 VAL A CA 1
ATOM 3816 C C . VAL A 1 490 ? 22.703 6.816 -12.008 1 74.88 490 VAL A C 1
ATOM 3818 O O . VAL A 1 490 ? 22.484 6.531 -13.188 1 74.88 490 VAL A O 1
ATOM 3821 N N . PHE A 1 491 ? 21.938 6.5 -11.008 1 86.06 491 PHE A N 1
ATOM 3822 C CA . PHE A 1 491 ? 20.734 5.711 -11.281 1 86.06 491 PHE A CA 1
ATOM 3823 C C . PHE A 1 491 ? 19.484 6.434 -10.797 1 86.06 491 PHE A C 1
ATOM 3825 O O . PHE A 1 491 ? 19.484 6.988 -9.695 1 86.06 491 PHE A O 1
ATOM 3832 N N . SER A 1 492 ? 18.547 6.41 -11.617 1 86 492 SER A N 1
ATOM 3833 C CA . SER A 1 492 ? 17.281 7.023 -11.25 1 86 492 SER A CA 1
ATOM 3834 C C . SER A 1 492 ? 16.672 6.348 -10.023 1 86 492 SER A C 1
ATOM 3836 O O . SER A 1 492 ? 16.812 5.137 -9.844 1 86 492 SER A O 1
ATOM 3838 N N . PRO A 1 493 ? 15.984 7.109 -9.18 1 86.44 493 PRO A N 1
ATOM 3839 C CA . PRO A 1 493 ? 15.305 6.527 -8.023 1 86.44 493 PRO A CA 1
ATOM 3840 C C . PRO A 1 493 ? 14.242 5.504 -8.414 1 86.44 493 PRO A C 1
ATOM 3842 O O . PRO A 1 493 ? 13.805 4.707 -7.578 1 86.44 493 PRO A O 1
ATOM 3845 N N . ASP A 1 494 ? 13.898 5.523 -9.609 1 88.19 494 ASP A N 1
ATOM 3846 C CA . ASP A 1 494 ? 12.906 4.559 -10.086 1 88.19 494 ASP A CA 1
ATOM 3847 C C . ASP A 1 494 ? 13.562 3.215 -10.398 1 88.19 494 ASP A C 1
ATOM 3849 O O . ASP A 1 494 ? 12.875 2.195 -10.508 1 88.19 494 ASP A O 1
ATOM 3853 N N . THR A 1 495 ? 14.875 3.277 -10.602 1 94.12 495 THR A N 1
ATOM 3854 C CA . THR A 1 495 ? 15.586 2.066 -11 1 94.12 495 THR A CA 1
ATOM 3855 C C . THR A 1 495 ? 16.281 1.429 -9.797 1 94.12 495 THR A C 1
ATOM 3857 O O . THR A 1 495 ? 16.375 0.203 -9.711 1 94.12 495 THR A O 1
ATOM 3860 N N . VAL A 1 496 ? 16.797 2.289 -8.93 1 95.81 496 VAL A N 1
ATOM 3861 C CA . VAL A 1 496 ? 17.438 1.828 -7.707 1 95.81 496 VAL A CA 1
ATOM 3862 C C . VAL A 1 496 ? 16.891 2.596 -6.508 1 95.81 496 VAL A C 1
ATOM 3864 O O . VAL A 1 496 ? 17.047 3.814 -6.418 1 95.81 496 VAL A O 1
ATOM 3867 N N . LYS A 1 497 ? 16.297 1.962 -5.582 1 96 497 LYS A N 1
ATOM 3868 C CA . LYS A 1 497 ? 15.766 2.564 -4.363 1 96 497 LYS A CA 1
ATOM 3869 C C . LYS A 1 497 ? 16.641 2.229 -3.16 1 96 497 LYS A C 1
ATOM 3871 O O . LYS A 1 497 ? 17.219 1.14 -3.088 1 96 497 LYS A O 1
ATOM 3876 N N . LEU A 1 498 ? 16.766 3.131 -2.266 1 96.19 498 LEU A N 1
ATOM 3877 C CA . LEU A 1 498 ? 17.578 2.953 -1.069 1 96.19 498 LEU A CA 1
ATOM 3878 C C . LEU A 1 498 ? 16.703 2.594 0.132 1 96.19 498 LEU A C 1
ATOM 3880 O O . LEU A 1 498 ? 15.664 3.211 0.356 1 96.19 498 LEU A O 1
ATOM 3884 N N . VAL A 1 499 ? 17.047 1.562 0.851 1 97.81 499 VAL A N 1
ATOM 3885 C CA . VAL A 1 499 ? 16.422 1.154 2.104 1 97.81 499 VAL A CA 1
ATOM 3886 C C . VAL A 1 499 ? 17.484 1.032 3.197 1 97.81 499 VAL A C 1
ATOM 3888 O O . VAL A 1 499 ? 18.562 0.474 2.971 1 97.81 499 VAL A O 1
ATOM 3891 N N . THR A 1 500 ? 17.234 1.56 4.344 1 98.31 500 THR A N 1
ATOM 3892 C CA . THR A 1 500 ? 18.156 1.468 5.473 1 98.31 500 THR A CA 1
ATOM 3893 C C . THR A 1 500 ? 17.484 0.76 6.652 1 98.31 500 THR A C 1
ATOM 3895 O O . THR A 1 500 ? 16.406 1.156 7.098 1 98.31 500 THR A O 1
ATOM 3898 N N . ILE A 1 501 ? 18.078 -0.288 7.094 1 98.62 501 ILE A N 1
ATOM 3899 C CA . ILE A 1 501 ? 17.609 -1.034 8.266 1 98.62 501 ILE A CA 1
ATOM 3900 C C . ILE A 1 501 ? 18.531 -0.75 9.445 1 98.62 501 ILE A C 1
ATOM 3902 O O . ILE A 1 501 ? 19.703 -1.14 9.438 1 98.62 501 ILE A O 1
ATOM 3906 N N . VAL A 1 502 ? 18 -0.153 10.438 1 98.06 502 VAL A N 1
ATOM 3907 C CA . VAL A 1 502 ? 18.812 0.331 11.547 1 98.06 502 VAL A CA 1
ATOM 3908 C C . VAL A 1 502 ? 18.469 -0.459 12.812 1 98.06 502 VAL A C 1
ATOM 3910 O O . VAL A 1 502 ? 17.297 -0.647 13.141 1 98.06 502 VAL A O 1
ATOM 3913 N N . SER A 1 503 ? 19.5 -0.947 13.508 1 96.88 503 SER A N 1
ATOM 3914 C CA . SER A 1 503 ? 19.312 -1.565 14.812 1 96.88 503 SER A CA 1
ATOM 3915 C C . SER A 1 503 ? 19.031 -0.516 15.883 1 96.88 503 SER A C 1
ATOM 3917 O O . SER A 1 503 ? 19.969 -0.048 16.547 1 96.88 503 SER A O 1
ATOM 3919 N N . ALA A 1 504 ? 17.766 -0.189 16.047 1 95.62 504 ALA A N 1
ATOM 3920 C CA . ALA A 1 504 ? 17.359 0.848 17 1 95.62 504 ALA A CA 1
ATOM 3921 C C . ALA A 1 504 ? 15.93 0.645 17.469 1 95.62 504 ALA A C 1
ATOM 3923 O O . ALA A 1 504 ? 15.18 -0.143 16.875 1 95.62 504 ALA A O 1
ATOM 3924 N N . ASP A 1 505 ? 15.609 1.275 18.609 1 95.56 505 ASP A N 1
ATOM 3925 C CA . ASP A 1 505 ? 14.25 1.287 19.141 1 95.56 505 ASP A CA 1
ATOM 3926 C C . ASP A 1 505 ? 13.281 1.948 18.156 1 95.56 505 ASP A C 1
ATOM 3928 O O . ASP A 1 505 ? 13.492 3.09 17.75 1 95.56 505 ASP A O 1
ATOM 3932 N N . PRO A 1 506 ? 12.219 1.219 17.781 1 95.25 506 PRO A N 1
ATOM 3933 C CA . PRO A 1 506 ? 11.281 1.751 16.797 1 95.25 506 PRO A CA 1
ATOM 3934 C C . PRO A 1 506 ? 10.523 2.98 17.297 1 95.25 506 PRO A C 1
ATOM 3936 O O . PRO A 1 506 ? 9.852 3.656 16.516 1 95.25 506 PRO A O 1
ATOM 3939 N N . LYS A 1 507 ? 10.562 3.305 18.547 1 94.88 507 LYS A N 1
ATOM 3940 C CA . LYS A 1 507 ? 9.898 4.488 19.078 1 94.88 507 LYS A CA 1
ATOM 3941 C C . LYS A 1 507 ? 10.664 5.758 18.719 1 94.88 507 LYS A C 1
ATOM 3943 O O . LYS A 1 507 ? 10.141 6.867 18.844 1 94.88 507 LYS A O 1
ATOM 3948 N N . LEU A 1 508 ? 11.875 5.594 18.281 1 94.44 508 LEU A N 1
ATOM 3949 C CA . LEU A 1 508 ? 12.742 6.727 17.969 1 94.44 508 LEU A CA 1
ATOM 3950 C C . LEU A 1 508 ? 12.422 7.297 16.594 1 94.44 508 LEU A C 1
ATOM 3952 O O . LEU A 1 508 ? 11.93 6.578 15.719 1 94.44 508 LEU A O 1
ATOM 3956 N N . SER A 1 509 ? 12.688 8.578 16.391 1 95 509 SER A N 1
ATOM 3957 C CA . SER A 1 509 ? 12.727 9.156 15.055 1 95 509 SER A CA 1
ATOM 3958 C C . SER A 1 509 ? 13.898 8.602 14.25 1 95 509 SER A C 1
ATOM 3960 O O . SER A 1 509 ? 14.812 8 14.812 1 95 509 SER A O 1
ATOM 3962 N N . VAL A 1 510 ? 13.836 8.781 12.969 1 95.5 510 VAL A N 1
ATOM 3963 C CA . VAL A 1 510 ? 14.891 8.297 12.078 1 95.5 510 VAL A CA 1
ATOM 3964 C C . VAL A 1 510 ? 16.219 8.93 12.461 1 95.5 510 VAL A C 1
ATOM 3966 O O . VAL A 1 510 ? 17.234 8.234 12.57 1 95.5 510 VAL A O 1
ATOM 3969 N N . GLU A 1 511 ? 16.188 10.219 12.688 1 90.81 511 GLU A N 1
ATOM 3970 C CA . GLU A 1 511 ? 17.406 10.945 13.047 1 90.81 511 GLU A CA 1
ATOM 3971 C C . GLU A 1 511 ? 18.031 10.391 14.32 1 90.81 511 GLU A C 1
ATOM 3973 O O . GLU A 1 511 ? 19.234 10.188 14.391 1 90.81 511 GLU A O 1
ATOM 3978 N N . GLU A 1 512 ? 17.25 10.109 15.273 1 92.06 512 GLU A N 1
ATOM 3979 C CA . GLU A 1 512 ? 17.734 9.602 16.547 1 92.06 512 GLU A CA 1
ATOM 3980 C C . GLU A 1 512 ? 18.266 8.18 16.406 1 92.06 512 GLU A C 1
ATOM 3982 O O . GLU A 1 512 ? 19.266 7.824 17.047 1 92.06 512 GLU A O 1
ATOM 3987 N N . GLY A 1 513 ? 17.594 7.422 15.641 1 93.44 513 GLY A N 1
ATOM 3988 C CA . GLY A 1 513 ? 17.984 6.031 15.477 1 93.44 513 GLY A CA 1
ATOM 3989 C C . GLY A 1 513 ? 19.266 5.863 14.672 1 93.44 513 GLY A C 1
ATOM 3990 O O . GLY A 1 513 ? 20.109 5.035 15.008 1 93.44 513 GLY A O 1
ATOM 3991 N N . LEU A 1 514 ? 19.375 6.629 13.617 1 94.38 514 LEU A N 1
ATOM 3992 C CA . LEU A 1 514 ? 20.484 6.488 12.68 1 94.38 514 LEU A CA 1
ATOM 3993 C C . LEU A 1 514 ? 21.703 7.266 13.164 1 94.38 514 LEU A C 1
ATOM 3995 O O . LEU A 1 514 ? 22.828 6.809 13.008 1 94.38 514 LEU A O 1
ATOM 3999 N N . GLY A 1 515 ? 21.5 8.469 13.781 1 93.19 515 GLY A N 1
ATOM 4000 C CA . GLY A 1 515 ? 22.578 9.312 14.266 1 93.19 515 GLY A CA 1
ATOM 4001 C C . GLY A 1 515 ? 23.25 10.109 13.164 1 93.19 515 GLY A C 1
ATOM 4002 O O . GLY A 1 515 ? 24.25 10.805 13.406 1 93.19 515 GLY A O 1
ATOM 4003 N N . VAL A 1 516 ? 22.891 9.922 11.93 1 93.81 516 VAL A N 1
ATOM 4004 C CA . VAL A 1 516 ? 23.359 10.672 10.766 1 93.81 516 VAL A CA 1
ATOM 4005 C C . VAL A 1 516 ? 22.156 11.078 9.906 1 93.81 516 VAL A C 1
ATOM 4007 O O . VAL A 1 516 ? 21.047 10.609 10.133 1 93.81 516 VAL A O 1
ATOM 4010 N N . PRO A 1 517 ? 22.375 12.039 8.977 1 91.25 517 PRO A N 1
ATOM 4011 C CA . PRO A 1 517 ? 21.266 12.336 8.062 1 91.25 517 PRO A CA 1
ATOM 4012 C C . PRO A 1 517 ? 20.734 11.094 7.348 1 91.25 517 PRO A C 1
ATOM 4014 O O . PRO A 1 517 ? 21.531 10.25 6.918 1 91.25 517 PRO A O 1
ATOM 4017 N N . ALA A 1 518 ? 19.5 11.062 7.289 1 92.69 518 ALA A N 1
ATOM 4018 C CA . ALA A 1 518 ? 18.844 9.883 6.738 1 92.69 518 ALA A CA 1
ATOM 4019 C C . ALA A 1 518 ? 19.156 9.719 5.258 1 92.69 518 ALA A C 1
ATOM 4021 O O . ALA A 1 518 ? 19.359 10.703 4.543 1 92.69 518 ALA A O 1
ATOM 4022 N N . PHE A 1 519 ? 19.219 8.508 4.785 1 91.88 519 PHE A N 1
ATOM 4023 C CA . PHE A 1 519 ? 19.328 8.148 3.373 1 91.88 519 PHE A CA 1
ATOM 4024 C C . PHE A 1 519 ? 18.469 6.926 3.062 1 91.88 519 PHE A C 1
ATOM 4026 O O . PHE A 1 519 ? 18.484 5.941 3.807 1 91.88 519 PHE A O 1
ATOM 4033 N N . GLY A 1 520 ? 17.688 7.109 2.012 1 93.62 520 GLY A N 1
ATOM 4034 C CA . GLY A 1 520 ? 16.703 6.082 1.682 1 93.62 520 GLY A CA 1
ATOM 4035 C C . GLY A 1 520 ? 15.555 6.016 2.664 1 93.62 520 GLY A C 1
ATOM 4036 O O . GLY A 1 520 ? 15.398 6.898 3.508 1 93.62 520 GLY A O 1
ATOM 4037 N N . THR A 1 521 ? 14.711 5.059 2.514 1 97.19 521 THR A N 1
ATOM 4038 C CA . THR A 1 521 ? 13.633 4.809 3.465 1 97.19 521 THR A CA 1
ATOM 4039 C C . THR A 1 521 ? 14.133 3.994 4.652 1 97.19 521 THR A C 1
ATOM 4041 O O . THR A 1 521 ? 14.68 2.902 4.48 1 97.19 521 THR A O 1
ATOM 4044 N N . VAL A 1 522 ? 13.906 4.457 5.844 1 98.12 522 VAL A N 1
ATOM 4045 C CA . VAL A 1 522 ? 14.523 3.871 7.031 1 98.12 522 VAL A CA 1
ATOM 4046 C C . VAL A 1 522 ? 13.492 3.023 7.777 1 98.12 522 VAL A C 1
ATOM 4048 O O . VAL A 1 522 ? 12.344 3.441 7.957 1 98.12 522 VAL A O 1
ATOM 4051 N N . TYR A 1 523 ? 13.875 1.833 8.172 1 98.44 523 TYR A N 1
ATOM 4052 C CA . TYR A 1 523 ? 13.102 0.95 9.039 1 98.44 523 TYR A CA 1
ATOM 4053 C C . TYR A 1 523 ? 13.93 0.538 10.258 1 98.44 523 TYR A C 1
ATOM 4055 O O . TYR A 1 523 ? 15.156 0.494 10.195 1 98.44 523 TYR A O 1
ATOM 4063 N N . MET A 1 524 ? 13.258 0.229 11.359 1 98.31 524 MET A N 1
ATOM 4064 C CA . MET A 1 524 ? 13.914 -0.109 12.617 1 98.31 524 MET A CA 1
ATOM 4065 C C . MET A 1 524 ? 13.906 -1.616 12.852 1 98.31 524 MET A C 1
ATOM 4067 O O . MET A 1 524 ? 12.906 -2.285 12.578 1 98.31 524 MET A O 1
ATOM 4071 N N . ASP A 1 525 ? 15.016 -2.092 13.258 1 97.88 525 ASP A N 1
ATOM 4072 C CA . ASP A 1 525 ? 15.195 -3.488 13.641 1 97.88 525 ASP A CA 1
ATOM 4073 C C . ASP A 1 525 ? 15.469 -3.611 15.141 1 97.88 525 ASP A C 1
ATOM 4075 O O . ASP A 1 525 ? 16.609 -3.838 15.555 1 97.88 525 ASP A O 1
ATOM 4079 N N . ASP A 1 526 ? 14.438 -3.459 15.977 1 91.12 526 ASP A N 1
ATOM 4080 C CA . ASP A 1 526 ? 14.523 -3.252 17.422 1 91.12 526 ASP A CA 1
ATOM 4081 C C . ASP A 1 526 ? 15.297 -4.383 18.094 1 91.12 526 ASP A C 1
ATOM 4083 O O . ASP A 1 526 ? 16.125 -4.133 18.969 1 91.12 526 ASP A O 1
ATOM 4087 N N . LYS A 1 527 ? 15.211 -5.637 17.859 1 91.69 527 LYS A N 1
ATOM 4088 C CA . LYS A 1 527 ? 15.844 -6.77 18.531 1 91.69 527 LYS A CA 1
ATOM 4089 C C . LYS A 1 527 ? 16.891 -7.426 17.625 1 91.69 527 LYS A C 1
ATOM 4091 O O . LYS A 1 527 ? 17.344 -8.539 17.906 1 91.69 527 LYS A O 1
ATOM 4096 N N . ARG A 1 528 ? 17.281 -6.738 16.594 1 96.25 528 ARG A N 1
ATOM 4097 C CA . ARG A 1 528 ? 18.328 -7.156 15.672 1 96.25 528 ARG A CA 1
ATOM 4098 C C . ARG A 1 528 ? 18.016 -8.508 15.047 1 96.25 528 ARG A C 1
ATOM 4100 O O . ARG A 1 528 ? 18.906 -9.297 14.758 1 96.25 528 ARG A O 1
ATOM 4107 N N . ARG A 1 529 ? 16.781 -8.789 15.016 1 96 529 ARG A N 1
ATOM 4108 C CA . ARG A 1 529 ? 16.391 -10.07 14.445 1 96 529 ARG A CA 1
ATOM 4109 C C . ARG A 1 529 ? 16.688 -10.125 12.953 1 96 529 ARG A C 1
ATOM 4111 O O . ARG A 1 529 ? 17.109 -11.164 12.438 1 96 529 ARG A O 1
ATOM 4118 N N . ALA A 1 530 ? 16.422 -9.031 12.297 1 97.94 530 ALA A N 1
ATOM 4119 C CA . ALA A 1 530 ? 16.734 -8.977 10.867 1 97.94 530 ALA A CA 1
ATOM 4120 C C . ALA A 1 530 ? 18.234 -9.086 10.633 1 97.94 530 ALA A C 1
ATOM 4122 O O . ALA A 1 530 ? 18.688 -9.859 9.773 1 97.94 530 ALA A O 1
ATOM 4123 N N . HIS A 1 531 ? 19.031 -8.305 11.414 1 98.44 531 HIS A N 1
ATOM 4124 C CA . HIS A 1 531 ? 20.484 -8.375 11.32 1 98.44 531 HIS A CA 1
ATOM 4125 C C . HIS A 1 531 ? 20.984 -9.797 11.547 1 98.44 531 HIS A C 1
ATOM 4127 O O . HIS A 1 531 ? 21.844 -10.289 10.797 1 98.44 531 HIS A O 1
ATOM 4133 N N . SER A 1 532 ? 20.422 -10.414 12.539 1 97.81 532 SER A N 1
ATOM 4134 C CA . SER A 1 532 ? 20.828 -11.773 12.875 1 97.81 532 SER A CA 1
ATOM 4135 C C . SER A 1 532 ? 20.453 -12.75 11.758 1 97.81 532 SER A C 1
ATOM 4137 O O . SER A 1 532 ? 21.281 -13.57 11.352 1 97.81 532 SER A O 1
ATOM 4139 N N . ARG A 1 533 ? 19.25 -12.695 11.273 1 97.12 533 ARG A N 1
ATOM 4140 C CA . ARG A 1 533 ? 18.797 -13.602 10.227 1 97.12 533 ARG A CA 1
ATOM 4141 C C . ARG A 1 533 ? 19.656 -13.477 8.969 1 97.12 533 ARG A C 1
ATOM 4143 O O . ARG A 1 533 ? 19.875 -14.469 8.273 1 97.12 533 ARG A O 1
ATOM 4150 N N . TYR A 1 534 ? 20.156 -12.305 8.664 1 97.88 534 TYR A N 1
ATOM 4151 C CA . TYR A 1 534 ? 20.969 -12.062 7.473 1 97.88 534 TYR A CA 1
ATOM 4152 C C . TYR A 1 534 ? 22.453 -12.258 7.77 1 97.88 534 TYR A C 1
ATOM 4154 O O . TYR A 1 534 ? 23.297 -12.094 6.883 1 97.88 534 TYR A O 1
ATOM 4162 N N . GLY A 1 535 ? 22.734 -12.586 8.984 1 97.62 535 GLY A N 1
ATOM 4163 C CA . GLY A 1 535 ? 24.109 -12.812 9.375 1 97.62 535 GLY A CA 1
ATOM 4164 C C . GLY A 1 535 ? 24.969 -11.562 9.297 1 97.62 535 GLY A C 1
ATOM 4165 O O . GLY A 1 535 ? 26.141 -11.633 8.93 1 97.62 535 GLY A O 1
ATOM 4166 N N . ILE A 1 536 ? 24.438 -10.406 9.594 1 97.94 536 ILE A N 1
ATOM 4167 C CA . ILE A 1 536 ? 25.141 -9.125 9.508 1 97.94 536 ILE A CA 1
ATOM 4168 C C . ILE A 1 536 ? 25.969 -8.914 10.773 1 97.94 536 ILE A C 1
ATOM 4170 O O . ILE A 1 536 ? 25.469 -9.039 11.891 1 97.94 536 ILE A O 1
ATOM 4174 N N . ASN A 1 537 ? 27.281 -8.641 10.562 1 96.94 537 ASN A N 1
ATOM 4175 C CA . ASN A 1 537 ? 28.125 -8.258 11.68 1 96.94 537 ASN A CA 1
ATOM 4176 C C . ASN A 1 537 ? 27.766 -6.871 12.211 1 96.94 537 ASN A C 1
ATOM 4178 O O . ASN A 1 537 ? 27.797 -5.891 11.469 1 96.94 537 ASN A O 1
ATOM 4182 N N . LEU A 1 538 ? 27.484 -6.75 13.453 1 96.56 538 LEU A N 1
ATOM 4183 C CA . LEU A 1 538 ? 26.984 -5.52 14.055 1 96.56 538 LEU A CA 1
ATOM 4184 C C . LEU A 1 538 ? 28.078 -4.445 14.078 1 96.56 538 LEU A C 1
ATOM 4186 O O . LEU A 1 538 ? 27.766 -3.254 14.164 1 96.56 538 LEU A O 1
ATOM 4190 N N . ARG A 1 539 ? 29.312 -4.812 13.977 1 96.75 539 ARG A N 1
ATOM 4191 C CA . ARG A 1 539 ? 30.422 -3.867 14.047 1 96.75 539 ARG A CA 1
ATOM 4192 C C . ARG A 1 539 ? 30.703 -3.264 12.672 1 96.75 539 ARG A C 1
ATOM 4194 O O . ARG A 1 539 ? 31.312 -2.199 12.578 1 96.75 539 ARG A O 1
ATOM 4201 N N . TYR A 1 540 ? 30.25 -3.986 11.695 1 96.56 540 TYR A N 1
ATOM 4202 C CA . TYR A 1 540 ? 30.719 -3.553 10.375 1 96.56 540 TYR A CA 1
ATOM 4203 C C . TYR A 1 540 ? 29.531 -3.201 9.477 1 96.56 540 TYR A C 1
ATOM 4205 O O . TYR A 1 540 ? 29.688 -2.475 8.492 1 96.56 540 TYR A O 1
ATOM 4213 N N . GLY A 1 541 ? 28.312 -3.756 9.773 1 97.75 541 GLY A N 1
ATOM 4214 C CA . GLY A 1 541 ? 27.188 -3.564 8.859 1 97.75 541 GLY A CA 1
ATOM 4215 C C . GLY A 1 541 ? 27.438 -4.16 7.488 1 97.75 541 GLY A C 1
ATOM 4216 O O . GLY A 1 541 ? 28.312 -5 7.312 1 97.75 541 GLY A O 1
ATOM 4217 N N . ALA A 1 542 ? 26.578 -3.826 6.492 1 98.5 542 ALA A N 1
ATOM 4218 C CA . ALA A 1 542 ? 26.734 -4.336 5.133 1 98.5 542 ALA A CA 1
ATOM 4219 C C . ALA A 1 542 ? 25.797 -3.631 4.168 1 98.5 542 ALA A C 1
ATOM 4221 O O . ALA A 1 542 ? 24.781 -3.061 4.586 1 98.5 542 ALA A O 1
ATOM 4222 N N . LEU A 1 543 ? 26.172 -3.527 2.934 1 98.12 543 LEU A N 1
ATOM 4223 C CA . LEU A 1 543 ? 25.328 -3.117 1.815 1 98.12 543 LEU A CA 1
ATOM 4224 C C . LEU A 1 543 ? 24.891 -4.324 0.996 1 98.12 543 LEU A C 1
ATOM 4226 O O . LEU A 1 543 ? 25.719 -5.105 0.535 1 98.12 543 LEU A O 1
ATOM 4230 N N . LEU A 1 544 ? 23.625 -4.516 0.875 1 98.62 544 LEU A N 1
ATOM 4231 C CA . LEU A 1 544 ? 23.094 -5.605 0.073 1 98.62 544 LEU A CA 1
ATOM 4232 C C . LEU A 1 544 ? 22.266 -5.066 -1.092 1 98.62 544 LEU A C 1
ATOM 4234 O O . LEU A 1 544 ? 21.484 -4.121 -0.923 1 98.62 544 LEU A O 1
ATOM 4238 N N . VAL A 1 545 ? 22.438 -5.578 -2.279 1 98.5 545 VAL A N 1
ATOM 4239 C CA . VAL A 1 545 ? 21.594 -5.234 -3.422 1 98.5 545 VAL A CA 1
ATOM 4240 C C . VAL A 1 545 ? 20.594 -6.355 -3.68 1 98.5 545 VAL A C 1
ATOM 4242 O O . VAL A 1 545 ? 20.969 -7.469 -4.047 1 98.5 545 VAL A O 1
ATOM 4245 N N . LEU A 1 546 ? 19.375 -6.09 -3.424 1 98.75 546 LEU A N 1
ATOM 4246 C CA . LEU A 1 546 ? 18.312 -7.031 -3.734 1 98.75 546 LEU A CA 1
ATOM 4247 C C . LEU A 1 546 ? 17.766 -6.789 -5.137 1 98.75 546 LEU A C 1
ATOM 4249 O O . LEU A 1 546 ? 17.531 -5.645 -5.527 1 98.75 546 LEU A O 1
ATOM 4253 N N . ARG A 1 547 ? 17.594 -7.852 -5.852 1 98.69 547 ARG A N 1
ATOM 4254 C CA . ARG A 1 547 ? 16.922 -7.812 -7.148 1 98.69 547 ARG A CA 1
ATOM 4255 C C . ARG A 1 547 ? 15.438 -7.496 -6.992 1 98.69 547 ARG A C 1
ATOM 4257 O O . ARG A 1 547 ? 14.867 -7.688 -5.918 1 98.69 547 ARG A O 1
ATOM 4264 N N . PRO A 1 548 ? 14.812 -7.004 -8.086 1 98.38 548 PRO A N 1
ATOM 4265 C CA . PRO A 1 548 ? 13.375 -6.75 -8.016 1 98.38 548 PRO A CA 1
ATOM 4266 C C . PRO A 1 548 ? 12.578 -7.977 -7.582 1 98.38 548 PRO A C 1
ATOM 4268 O O . PRO A 1 548 ? 11.547 -7.848 -6.914 1 98.38 548 PRO A O 1
ATOM 4271 N N . ASP A 1 549 ? 13.023 -9.18 -7.875 1 98.31 549 ASP A N 1
ATOM 4272 C CA . ASP A 1 549 ? 12.289 -10.391 -7.539 1 98.31 549 ASP A CA 1
ATOM 4273 C C . ASP A 1 549 ? 12.648 -10.891 -6.137 1 98.31 549 ASP A C 1
ATOM 4275 O O . ASP A 1 549 ? 12.25 -11.984 -5.738 1 98.31 549 ASP A O 1
ATOM 4279 N N . GLY A 1 550 ? 13.422 -10.141 -5.402 1 98 550 GLY A N 1
ATOM 4280 C CA . GLY A 1 550 ? 13.656 -10.43 -3.996 1 98 550 GLY A CA 1
ATOM 4281 C C . GLY A 1 550 ? 14.844 -11.352 -3.768 1 98 550 GLY A C 1
ATOM 4282 O O . GLY A 1 550 ? 15.047 -11.844 -2.656 1 98 550 GLY A O 1
ATOM 4283 N N . HIS A 1 551 ? 15.648 -11.68 -4.797 1 98.44 551 HIS A N 1
ATOM 4284 C CA . HIS A 1 551 ? 16.891 -12.414 -4.633 1 98.44 551 HIS A CA 1
ATOM 4285 C C . HIS A 1 551 ? 18.047 -11.477 -4.289 1 98.44 551 HIS A C 1
ATOM 4287 O O . HIS A 1 551 ? 18.016 -10.297 -4.637 1 98.44 551 HIS A O 1
ATOM 4293 N N . LEU A 1 552 ? 19.031 -12.023 -3.6 1 98.5 552 LEU A N 1
ATOM 4294 C CA . LEU A 1 552 ? 20.234 -11.25 -3.354 1 98.5 552 LEU A CA 1
ATOM 4295 C C . LEU A 1 552 ? 21.141 -11.227 -4.59 1 98.5 552 LEU A C 1
ATOM 4297 O O . LEU A 1 552 ? 21.531 -12.281 -5.094 1 98.5 552 LEU A O 1
ATOM 4301 N N . GLY A 1 553 ? 21.453 -10.039 -5.078 1 98.62 553 GLY A N 1
ATOM 4302 C CA . GLY A 1 553 ? 22.297 -9.938 -6.262 1 98.62 553 GLY A CA 1
ATOM 4303 C C . GLY A 1 553 ? 23.75 -9.656 -5.938 1 98.62 553 GLY A C 1
ATOM 4304 O O . GLY A 1 553 ? 24.656 -10.117 -6.648 1 98.62 553 GLY A O 1
ATOM 4305 N N . PHE A 1 554 ? 23.953 -8.906 -4.895 1 98.44 554 PHE A N 1
ATOM 4306 C CA . PHE A 1 554 ? 25.297 -8.461 -4.566 1 98.44 554 PHE A CA 1
ATOM 4307 C C . PHE A 1 554 ? 25.375 -7.98 -3.123 1 98.44 554 PHE A C 1
ATOM 4309 O O . PHE A 1 554 ? 24.359 -7.637 -2.523 1 98.44 554 PHE A O 1
ATOM 4316 N N . ALA A 1 555 ? 26.531 -8.086 -2.502 1 98.5 555 ALA A N 1
ATOM 4317 C CA . ALA A 1 555 ? 26.781 -7.57 -1.16 1 98.5 555 ALA A CA 1
ATOM 4318 C C . ALA A 1 555 ? 28.141 -6.871 -1.089 1 98.5 555 ALA A C 1
ATOM 4320 O O . ALA A 1 555 ? 29.078 -7.262 -1.782 1 98.5 555 ALA A O 1
ATOM 4321 N N . ALA A 1 556 ? 28.219 -5.855 -0.328 1 98.06 556 ALA A N 1
ATOM 4322 C CA . ALA A 1 556 ? 29.453 -5.086 -0.179 1 98.06 556 ALA A CA 1
ATOM 4323 C C . ALA A 1 556 ? 29.594 -4.543 1.239 1 98.06 556 ALA A C 1
ATOM 4325 O O . ALA A 1 556 ? 28.672 -4.668 2.053 1 98.06 556 ALA A O 1
ATOM 4326 N N . GLU A 1 557 ? 30.75 -4.008 1.49 1 97 557 GLU A N 1
ATOM 4327 C CA . GLU A 1 557 ? 31.047 -3.4 2.783 1 97 557 GLU A CA 1
ATOM 4328 C C . GLU A 1 557 ? 30.281 -2.09 2.965 1 97 557 GLU A C 1
ATOM 4330 O O . GLU A 1 557 ? 30.062 -1.356 1.999 1 97 557 GLU A O 1
ATOM 4335 N N . LEU A 1 558 ? 29.891 -1.807 4.207 1 97.75 558 LEU A N 1
ATOM 4336 C CA . LEU A 1 558 ? 29.328 -0.503 4.531 1 97.75 558 LEU A CA 1
ATOM 4337 C C . LEU A 1 558 ? 30.406 0.569 4.574 1 97.75 558 LEU A C 1
ATOM 4339 O O . LEU A 1 558 ? 30.922 0.901 5.648 1 97.75 558 LEU A O 1
ATOM 4343 N N . SER A 1 559 ? 30.688 1.068 3.436 1 96.56 559 SER A N 1
ATOM 4344 C CA . SER A 1 559 ? 31.703 2.098 3.248 1 96.56 559 SER A CA 1
ATOM 4345 C C . SER A 1 559 ? 31.531 2.818 1.916 1 96.56 559 SER A C 1
ATOM 4347 O O . SER A 1 559 ? 30.703 2.422 1.098 1 96.56 559 SER A O 1
ATOM 4349 N N . VAL A 1 560 ? 32.281 3.873 1.736 1 94.69 560 VAL A N 1
ATOM 4350 C CA . VAL A 1 560 ? 32.25 4.578 0.459 1 94.69 560 VAL A CA 1
ATOM 4351 C C . VAL A 1 560 ? 32.781 3.664 -0.647 1 94.69 560 VAL A C 1
ATOM 4353 O O . VAL A 1 560 ? 32.25 3.656 -1.758 1 94.69 560 VAL A O 1
ATOM 4356 N N . ALA A 1 561 ? 33.812 2.893 -0.33 1 94.94 561 ALA A N 1
ATOM 4357 C CA . ALA A 1 561 ? 34.344 1.914 -1.284 1 94.94 561 ALA A CA 1
ATOM 4358 C C . ALA A 1 561 ? 33.25 0.881 -1.639 1 94.94 561 ALA A C 1
ATOM 4360 O O . ALA A 1 561 ? 33.188 0.44 -2.787 1 94.94 561 ALA A O 1
ATOM 4361 N N . GLY A 1 562 ? 32.531 0.445 -0.646 1 96.06 562 GLY A N 1
ATOM 4362 C CA . GLY A 1 562 ? 31.438 -0.469 -0.897 1 96.06 562 GLY A CA 1
ATOM 4363 C C . GLY A 1 562 ? 30.375 0.109 -1.82 1 96.06 562 GLY A C 1
ATOM 4364 O O . GLY A 1 562 ? 29.844 -0.598 -2.674 1 96.06 562 GLY A O 1
ATOM 4365 N N . LEU A 1 563 ? 30.047 1.387 -1.642 1 94.5 563 LEU A N 1
ATOM 4366 C CA . LEU A 1 563 ? 29.109 2.061 -2.52 1 94.5 563 LEU A CA 1
ATOM 4367 C C . LEU A 1 563 ? 29.609 2.092 -3.955 1 94.5 563 LEU A C 1
ATOM 4369 O O . LEU A 1 563 ? 28.844 1.904 -4.898 1 94.5 563 LEU A O 1
ATOM 4373 N N . GLU A 1 564 ? 30.875 2.336 -4.102 1 93.31 564 GLU A N 1
ATOM 4374 C CA . GLU A 1 564 ? 31.469 2.334 -5.43 1 93.31 564 GLU A CA 1
ATOM 4375 C C . GLU A 1 564 ? 31.391 0.952 -6.07 1 93.31 564 GLU A C 1
ATOM 4377 O O . GLU A 1 564 ? 31.172 0.833 -7.277 1 93.31 564 GLU A O 1
ATOM 4382 N N . ALA A 1 565 ? 31.656 -0.041 -5.262 1 95.38 565 ALA A N 1
ATOM 4383 C CA . ALA A 1 565 ? 31.516 -1.41 -5.754 1 95.38 565 ALA A CA 1
ATOM 4384 C C . ALA A 1 565 ? 30.094 -1.695 -6.219 1 95.38 565 ALA A C 1
ATOM 4386 O O . ALA A 1 565 ? 29.891 -2.354 -7.238 1 95.38 565 ALA A O 1
ATOM 4387 N N . VAL A 1 566 ? 29.125 -1.226 -5.434 1 95.75 566 VAL A N 1
ATOM 4388 C CA . VAL A 1 566 ? 27.719 -1.386 -5.793 1 95.75 566 VAL A CA 1
ATOM 4389 C C . VAL A 1 566 ? 27.438 -0.678 -7.117 1 95.75 566 VAL A C 1
ATOM 4391 O O . VAL A 1 566 ? 26.781 -1.229 -7.996 1 95.75 566 VAL A O 1
ATOM 4394 N N . LYS A 1 567 ? 27.953 0.528 -7.246 1 93.69 567 LYS A N 1
ATOM 4395 C CA . LYS A 1 567 ? 27.781 1.288 -8.477 1 93.69 567 LYS A CA 1
ATOM 4396 C C . LYS A 1 567 ? 28.375 0.537 -9.672 1 93.69 567 LYS A C 1
ATOM 4398 O O . LYS A 1 567 ? 27.75 0.456 -10.727 1 93.69 567 LYS A O 1
ATOM 4403 N N . ALA A 1 568 ? 29.531 0.028 -9.477 1 94.38 568 ALA A N 1
ATOM 4404 C CA . ALA A 1 568 ? 30.203 -0.73 -10.531 1 94.38 568 ALA A CA 1
ATOM 4405 C C . ALA A 1 568 ? 29.391 -1.97 -10.906 1 94.38 568 ALA A C 1
ATOM 4407 O O . ALA A 1 568 ? 29.25 -2.289 -12.086 1 94.38 568 ALA A O 1
ATOM 4408 N N . TYR A 1 569 ? 28.922 -2.617 -9.875 1 96.19 569 TYR A N 1
ATOM 4409 C CA . TYR A 1 569 ? 28.094 -3.803 -10.062 1 96.19 569 TYR A CA 1
ATOM 4410 C C . TYR A 1 569 ? 26.844 -3.469 -10.875 1 96.19 569 TYR A C 1
ATOM 4412 O O . TYR A 1 569 ? 26.562 -4.117 -11.883 1 96.19 569 TYR A O 1
ATOM 4420 N N . LEU A 1 570 ? 26.094 -2.441 -10.523 1 96.38 570 LEU A N 1
ATOM 4421 C CA . LEU A 1 570 ? 24.828 -2.084 -11.164 1 96.38 570 LEU A CA 1
ATOM 4422 C C . LEU A 1 570 ? 25.078 -1.555 -12.57 1 96.38 570 LEU A C 1
ATOM 4424 O O . LEU A 1 570 ? 24.25 -1.779 -13.469 1 96.38 570 LEU A O 1
ATOM 4428 N N . SER A 1 571 ? 26.172 -0.872 -12.805 1 94.62 571 SER A N 1
ATOM 4429 C CA . SER A 1 571 ? 26.484 -0.266 -14.094 1 94.62 571 SER A CA 1
ATOM 4430 C C . SER A 1 571 ? 26.75 -1.329 -15.156 1 94.62 571 SER A C 1
ATOM 4432 O O . SER A 1 571 ? 26.797 -1.024 -16.344 1 94.62 571 SER A O 1
ATOM 4434 N N . LYS A 1 572 ? 27 -2.533 -14.719 1 95.81 572 LYS A N 1
ATOM 4435 C CA . LYS A 1 572 ? 27.234 -3.611 -15.672 1 95.81 572 LYS A CA 1
ATOM 4436 C C . LYS A 1 572 ? 25.984 -3.91 -16.5 1 95.81 572 LYS A C 1
ATOM 4438 O O . LYS A 1 572 ? 26.078 -4.391 -17.625 1 95.81 572 LYS A O 1
ATOM 4443 N N . PHE A 1 573 ? 24.828 -3.584 -15.891 1 96.81 573 PHE A N 1
ATOM 4444 C CA . PHE A 1 573 ? 23.641 -3.99 -16.625 1 96.81 573 PHE A CA 1
ATOM 4445 C C . PHE A 1 573 ? 22.562 -2.9 -16.578 1 96.81 573 PHE A C 1
ATOM 4447 O O . PHE A 1 573 ? 21.609 -2.938 -17.359 1 96.81 573 PHE A O 1
ATOM 4454 N N . LEU A 1 574 ? 22.641 -1.909 -15.742 1 96.06 574 LEU A N 1
ATOM 4455 C CA . LEU A 1 574 ? 21.734 -0.765 -15.758 1 96.06 574 LEU A CA 1
ATOM 4456 C C . LEU A 1 574 ? 22.328 0.384 -16.562 1 96.06 574 LEU A C 1
ATOM 4458 O O . LEU A 1 574 ? 23.547 0.466 -16.734 1 96.06 574 LEU A O 1
ATOM 4462 N N . ILE A 1 575 ? 21.453 1.165 -17.078 1 92.81 575 ILE A N 1
ATOM 4463 C CA . ILE A 1 575 ? 21.859 2.336 -17.859 1 92.81 575 ILE A CA 1
ATOM 4464 C C . ILE A 1 575 ? 21.766 3.584 -16.984 1 92.81 575 ILE A C 1
ATOM 4466 O O . ILE A 1 575 ? 20.734 3.824 -16.344 1 92.81 575 ILE A O 1
ATOM 4470 N N . SER A 1 576 ? 22.828 4.359 -16.953 1 83.88 576 SER A N 1
ATOM 4471 C CA . SER A 1 576 ? 22.891 5.566 -16.141 1 83.88 576 SER A CA 1
ATOM 4472 C C . SER A 1 576 ? 22.078 6.691 -16.75 1 83.88 576 SER A C 1
ATOM 4474 O O . SER A 1 576 ? 21.906 6.746 -17.984 1 83.88 576 SER A O 1
ATOM 4476 N N . ASP A 1 577 ? 21.328 7.512 -15.977 1 72.94 577 ASP A N 1
ATOM 4477 C CA . ASP A 1 577 ? 20.516 8.625 -16.438 1 72.94 577 ASP A CA 1
ATOM 4478 C C . ASP A 1 577 ? 21.328 9.57 -17.328 1 72.94 577 ASP A C 1
ATOM 4480 O O . ASP A 1 577 ? 20.781 10.172 -18.266 1 72.94 577 ASP A O 1
ATOM 4484 N N . GLY A 1 578 ? 22.594 9.812 -17.078 1 60.78 578 GLY A N 1
ATOM 4485 C CA . GLY A 1 578 ? 23.375 10.633 -17.984 1 60.78 578 GLY A CA 1
ATOM 4486 C C . GLY A 1 578 ? 23.578 10 -19.344 1 60.78 578 GLY A C 1
ATOM 4487 O O . GLY A 1 578 ? 23.781 10.695 -20.328 1 60.78 578 GLY A O 1
ATOM 4488 N N . ASP A 1 579 ? 23.562 8.75 -19.469 1 57.03 579 ASP A N 1
ATOM 4489 C CA . ASP A 1 579 ? 23.812 8.023 -20.719 1 57.03 579 ASP A CA 1
ATOM 4490 C C . ASP A 1 579 ? 22.516 7.809 -21.5 1 57.03 579 ASP A C 1
ATOM 4492 O O . ASP A 1 579 ? 22.531 7.293 -22.609 1 57.03 579 ASP A O 1
ATOM 4496 N N . SER A 1 580 ? 21.375 8.047 -21.016 1 49.03 580 SER A N 1
ATOM 4497 C CA . SER A 1 580 ? 20.109 7.715 -21.641 1 49.03 580 SER A CA 1
ATOM 4498 C C . SER A 1 580 ? 19.859 8.578 -22.875 1 49.03 580 SER A C 1
ATOM 4500 O O . SER A 1 580 ? 18.859 8.383 -23.578 1 49.03 580 SER A O 1
ATOM 4502 N N . SER A 1 581 ? 20.438 9.789 -23.016 1 41.53 581 SER A N 1
ATOM 4503 C CA . SER A 1 581 ? 20.188 10.562 -24.234 1 41.53 581 SER A CA 1
ATOM 4504 C C . SER A 1 581 ? 20.641 9.805 -25.469 1 41.53 581 SER A C 1
ATOM 4506 O O . SER A 1 581 ? 20.375 10.227 -26.594 1 41.53 581 SER A O 1
ATOM 4508 N N . LYS A 1 582 ? 21.672 9.023 -25.469 1 35.53 582 LYS A N 1
ATOM 4509 C CA . LYS A 1 582 ? 22.188 8.523 -26.734 1 35.53 582 LYS A CA 1
ATOM 4510 C C . LYS A 1 582 ? 21.438 7.273 -27.188 1 35.53 582 LYS A C 1
ATOM 4512 O O . LYS A 1 582 ? 21.922 6.527 -28.031 1 35.53 582 LYS A O 1
ATOM 4517 N N . ALA A 1 583 ? 20.516 6.816 -26.484 1 32.41 583 ALA A N 1
ATOM 4518 C CA . ALA A 1 583 ? 19.969 5.566 -27 1 32.41 583 ALA A CA 1
ATOM 4519 C C . ALA A 1 583 ? 19.281 5.789 -28.359 1 32.41 583 ALA A C 1
ATOM 4521 O O . ALA A 1 583 ? 18.344 6.566 -28.453 1 32.41 583 ALA A O 1
ATOM 4522 N N . PRO A 1 584 ? 19.844 5.051 -29.453 1 29.11 584 PRO A N 1
ATOM 4523 C CA . PRO A 1 584 ? 19.25 5.176 -30.781 1 29.11 584 PRO A CA 1
ATOM 4524 C C . PRO A 1 584 ? 17.844 4.582 -30.875 1 29.11 584 PRO A C 1
ATOM 4526 O O . PRO A 1 584 ? 17.5 3.688 -30.094 1 29.11 584 PRO A O 1
ATOM 4529 N N . MET B 1 1 ? -2.613 34.938 -29.391 1 41.34 1 MET B N 1
ATOM 4530 C CA . MET B 1 1 ? -3.787 34.219 -28.891 1 41.34 1 MET B CA 1
ATOM 4531 C C . MET B 1 1 ? -3.639 33.906 -27.406 1 41.34 1 MET B C 1
ATOM 4533 O O . MET B 1 1 ? -2.607 33.375 -26.984 1 41.34 1 MET B O 1
ATOM 4537 N N . SER B 1 2 ? -4.414 34.469 -26.578 1 63.34 2 SER B N 1
ATOM 4538 C CA . SER B 1 2 ? -4.293 34.438 -25.125 1 63.34 2 SER B CA 1
ATOM 4539 C C . SER B 1 2 ? -4.359 33.031 -24.594 1 63.34 2 SER B C 1
ATOM 4541 O O . SER B 1 2 ? -5.246 32.25 -24.969 1 63.34 2 SER B O 1
ATOM 4543 N N . ARG B 1 3 ? -3.318 32.469 -24.109 1 82.12 3 ARG B N 1
ATOM 4544 C CA . ARG B 1 3 ? -3.215 31.141 -23.547 1 82.12 3 ARG B CA 1
ATOM 4545 C C . ARG B 1 3 ? -4.367 30.859 -22.594 1 82.12 3 ARG B C 1
ATOM 4547 O O . ARG B 1 3 ? -4.68 31.688 -21.734 1 82.12 3 ARG B O 1
ATOM 4554 N N . SER B 1 4 ? -5.258 29.891 -23 1 88.19 4 SER B N 1
ATOM 4555 C CA . SER B 1 4 ? -6.379 29.484 -22.156 1 88.19 4 SER B CA 1
ATOM 4556 C C . SER B 1 4 ? -6.363 27.984 -21.891 1 88.19 4 SER B C 1
ATOM 4558 O O . SER B 1 4 ? -6.016 27.203 -22.781 1 88.19 4 SER B O 1
ATOM 4560 N N . LEU B 1 5 ? -6.551 27.688 -20.609 1 93.81 5 LEU B N 1
ATOM 4561 C CA . LEU B 1 5 ? -6.648 26.266 -20.281 1 93.81 5 LEU B CA 1
ATOM 4562 C C . LEU B 1 5 ? -7.926 25.969 -19.516 1 93.81 5 LEU B C 1
ATOM 4564 O O . LEU B 1 5 ? -8.523 26.875 -18.922 1 93.81 5 LEU B O 1
ATOM 4568 N N . SER B 1 6 ? -8.477 24.812 -19.641 1 96.56 6 SER B N 1
ATOM 4569 C CA . SER B 1 6 ? -9.672 24.344 -18.938 1 96.56 6 SER B CA 1
ATOM 4570 C C . SER B 1 6 ? -9.352 23.156 -18.047 1 96.56 6 SER B C 1
ATOM 4572 O O . SER B 1 6 ? -8.711 22.203 -18.484 1 96.56 6 SER B O 1
ATOM 4574 N N . VAL B 1 7 ? -9.711 23.234 -16.766 1 98.06 7 VAL B N 1
ATOM 4575 C CA . VAL B 1 7 ? -9.484 22.156 -15.812 1 98.06 7 VAL B CA 1
ATOM 4576 C C . VAL B 1 7 ? -10.734 21.953 -14.953 1 98.06 7 VAL B C 1
ATOM 4578 O O . VAL B 1 7 ? -11.617 22.812 -14.93 1 98.06 7 VAL B O 1
ATOM 4581 N N . ASP B 1 8 ? -10.844 20.859 -14.289 1 98.44 8 ASP B N 1
ATOM 4582 C CA . ASP B 1 8 ? -11.953 20.625 -13.359 1 98.44 8 ASP B CA 1
ATOM 4583 C C . ASP B 1 8 ? -11.898 21.594 -12.188 1 98.44 8 ASP B C 1
ATOM 4585 O O . ASP B 1 8 ? -12.922 22.172 -11.805 1 98.44 8 ASP B O 1
ATOM 4589 N N . VAL B 1 9 ? -10.672 21.75 -11.602 1 98.88 9 VAL B N 1
ATOM 4590 C CA . VAL B 1 9 ? -10.555 22.562 -10.398 1 98.88 9 VAL B CA 1
ATOM 4591 C C . VAL B 1 9 ? -9.312 23.453 -10.484 1 98.88 9 VAL B C 1
ATOM 4593 O O . VAL B 1 9 ? -8.211 22.953 -10.734 1 98.88 9 VAL B O 1
ATOM 4596 N N . LEU B 1 10 ? -9.453 24.734 -10.336 1 98.88 10 LEU B N 1
ATOM 4597 C CA . LEU B 1 10 ? -8.352 25.672 -10.125 1 98.88 10 LEU B CA 1
ATOM 4598 C C . LEU B 1 10 ? -8.133 25.938 -8.641 1 98.88 10 LEU B C 1
ATOM 4600 O O . LEU B 1 10 ? -9.086 26.234 -7.914 1 98.88 10 LEU B O 1
ATOM 4604 N N . ILE B 1 11 ? -6.918 25.75 -8.172 1 98.94 11 ILE B N 1
ATOM 4605 C CA . ILE B 1 11 ? -6.586 26.031 -6.777 1 98.94 11 ILE B CA 1
ATOM 4606 C C . ILE B 1 11 ? -5.641 27.219 -6.691 1 98.94 11 ILE B C 1
ATOM 4608 O O . ILE B 1 11 ? -4.555 27.203 -7.277 1 98.94 11 ILE B O 1
ATOM 4612 N N . VAL B 1 12 ? -6.055 28.266 -6 1 98.88 12 VAL B N 1
ATOM 4613 C CA . VAL B 1 12 ? -5.23 29.438 -5.762 1 98.88 12 VAL B CA 1
ATOM 4614 C C . VAL B 1 12 ? -4.574 29.344 -4.383 1 98.88 12 VAL B C 1
ATOM 4616 O O . VAL B 1 12 ? -5.25 29.469 -3.359 1 98.88 12 VAL B O 1
ATOM 4619 N N . GLY B 1 13 ? -3.297 29.188 -4.352 1 98.25 13 GLY B N 1
ATOM 4620 C CA . GLY B 1 13 ? -2.529 28.969 -3.137 1 98.25 13 GLY B CA 1
ATOM 4621 C C . GLY B 1 13 ? -1.854 27.609 -3.096 1 98.25 13 GLY B C 1
ATOM 4622 O O . GLY B 1 13 ? -2.525 26.578 -3.135 1 98.25 13 GLY B O 1
ATOM 4623 N N . GLY B 1 14 ? -0.562 27.594 -3.033 1 96.88 14 GLY B N 1
ATOM 4624 C CA . GLY B 1 14 ? 0.218 26.375 -3.043 1 96.88 14 GLY B CA 1
ATOM 4625 C C . GLY B 1 14 ? 0.903 26.078 -1.719 1 96.88 14 GLY B C 1
ATOM 4626 O O . GLY B 1 14 ? 2.018 25.562 -1.689 1 96.88 14 GLY B O 1
ATOM 4627 N N . GLY B 1 15 ? 0.323 26.578 -0.591 1 95.94 15 GLY B N 1
ATOM 4628 C CA . GLY B 1 15 ? 0.75 26.141 0.73 1 95.94 15 GLY B CA 1
ATOM 4629 C C . GLY B 1 15 ? 0.362 24.703 1.043 1 95.94 15 GLY B C 1
ATOM 4630 O O . GLY B 1 15 ? -0.132 23.984 0.172 1 95.94 15 GLY B O 1
ATOM 4631 N N . PRO B 1 16 ? 0.569 24.25 2.252 1 95.81 16 PRO B N 1
ATOM 4632 C CA . PRO B 1 16 ? 0.313 22.844 2.564 1 95.81 16 PRO B CA 1
ATOM 4633 C C . PRO B 1 16 ? -1.145 22.438 2.346 1 95.81 16 PRO B C 1
ATOM 4635 O O . PRO B 1 16 ? -1.421 21.344 1.848 1 95.81 16 PRO B O 1
ATOM 4638 N N . VAL B 1 17 ? -2.037 23.297 2.658 1 97.81 17 VAL B N 1
ATOM 4639 C CA . VAL B 1 17 ? -3.461 23 2.555 1 97.81 17 VAL B CA 1
ATOM 4640 C C . VAL B 1 17 ? -3.873 22.953 1.085 1 97.81 17 VAL B C 1
ATOM 4642 O O . VAL B 1 17 ? -4.633 22.078 0.677 1 97.81 17 VAL B O 1
ATOM 4645 N N . GLY B 1 18 ? -3.395 23.938 0.316 1 98.56 18 GLY B N 1
ATOM 4646 C CA . GLY B 1 18 ? -3.645 23.891 -1.115 1 98.56 18 GLY B CA 1
ATOM 4647 C C . GLY B 1 18 ? -3.057 22.672 -1.794 1 98.56 18 GLY B C 1
ATOM 4648 O O . GLY B 1 18 ? -3.719 22.031 -2.611 1 98.56 18 GLY B O 1
ATOM 4649 N N . LEU B 1 19 ? -1.834 22.359 -1.454 1 98.5 19 LEU B N 1
ATOM 4650 C CA . LEU B 1 19 ? -1.159 21.188 -2.004 1 98.5 19 LEU B CA 1
ATOM 4651 C C . LEU B 1 19 ? -1.918 19.906 -1.66 1 98.5 19 LEU B C 1
ATOM 4653 O O . LEU B 1 19 ? -2.107 19.047 -2.518 1 98.5 19 LEU B O 1
ATOM 4657 N N . LEU B 1 20 ? -2.332 19.797 -0.417 1 98.81 20 LEU B N 1
ATOM 4658 C CA . LEU B 1 20 ? -3.049 18.609 0.029 1 98.81 20 LEU B CA 1
ATOM 4659 C C . LEU B 1 20 ? -4.383 18.484 -0.695 1 98.81 20 LEU B C 1
ATOM 4661 O O . LEU B 1 20 ? -4.777 17.375 -1.085 1 98.81 20 LEU B O 1
ATOM 4665 N N . THR B 1 21 ? -5.078 19.594 -0.864 1 98.88 21 THR B N 1
ATOM 4666 C CA . THR B 1 21 ? -6.332 19.594 -1.611 1 98.88 21 THR B CA 1
ATOM 4667 C C . THR B 1 21 ? -6.102 19.141 -3.051 1 98.88 21 THR B C 1
ATOM 4669 O O . THR B 1 21 ? -6.812 18.266 -3.557 1 98.88 21 THR B O 1
ATOM 4672 N N . ALA B 1 22 ? -5.082 19.656 -3.67 1 98.94 22 ALA B N 1
ATOM 4673 C CA . ALA B 1 22 ? -4.734 19.312 -5.043 1 98.94 22 ALA B CA 1
ATOM 4674 C C . ALA B 1 22 ? -4.398 17.828 -5.156 1 98.94 22 ALA B C 1
ATOM 4676 O O . ALA B 1 22 ? -4.832 17.156 -6.094 1 98.94 22 ALA B O 1
ATOM 4677 N N . TYR B 1 23 ? -3.65 17.344 -4.203 1 98.81 23 TYR B N 1
ATOM 4678 C CA . TYR B 1 23 ? -3.221 15.953 -4.199 1 98.81 23 TYR B CA 1
ATOM 4679 C C . TYR B 1 23 ? -4.422 15.016 -4.172 1 98.81 23 TYR B C 1
ATOM 4681 O O . TYR B 1 23 ? -4.492 14.062 -4.961 1 98.81 23 TYR B O 1
ATOM 4689 N N . GLN B 1 24 ? -5.352 15.312 -3.311 1 98.81 24 GLN B N 1
ATOM 4690 C CA . GLN B 1 24 ? -6.543 14.477 -3.191 1 98.81 24 GLN B CA 1
ATOM 4691 C C . GLN B 1 24 ? -7.332 14.453 -4.5 1 98.81 24 GLN B C 1
ATOM 4693 O O . GLN B 1 24 ? -7.766 13.391 -4.949 1 98.81 24 GLN B O 1
ATOM 4698 N N . LEU B 1 25 ? -7.504 15.609 -5.082 1 98.81 25 LEU B N 1
ATOM 4699 C CA . LEU B 1 25 ? -8.266 15.719 -6.324 1 98.81 25 LEU B CA 1
ATOM 4700 C C . LEU B 1 25 ? -7.555 15.008 -7.465 1 98.81 25 LEU B C 1
ATOM 4702 O O . LEU B 1 25 ? -8.188 14.305 -8.258 1 98.81 25 LEU B O 1
ATOM 4706 N N . ALA B 1 26 ? -6.254 15.18 -7.5 1 98.56 26 ALA B N 1
ATOM 4707 C CA . ALA B 1 26 ? -5.465 14.5 -8.523 1 98.56 26 ALA B CA 1
ATOM 4708 C C . ALA B 1 26 ? -5.578 12.984 -8.383 1 98.56 26 ALA B C 1
ATOM 4710 O O . ALA B 1 26 ? -5.766 12.273 -9.375 1 98.56 26 ALA B O 1
ATOM 4711 N N . GLN B 1 27 ? -5.508 12.5 -7.211 1 97.06 27 GLN B N 1
ATOM 4712 C CA . GLN B 1 27 ? -5.609 11.07 -6.949 1 97.06 27 GLN B CA 1
ATOM 4713 C C . GLN B 1 27 ? -6.969 10.523 -7.387 1 97.06 27 GLN B C 1
ATOM 4715 O O . GLN B 1 27 ? -7.07 9.375 -7.824 1 97.06 27 GLN B O 1
ATOM 4720 N N . ALA B 1 28 ? -7.941 11.359 -7.289 1 96.81 28 ALA B N 1
ATOM 4721 C CA . ALA B 1 28 ? -9.289 10.953 -7.668 1 96.81 28 ALA B CA 1
ATOM 4722 C C . ALA B 1 28 ? -9.5 11.07 -9.172 1 96.81 28 ALA B C 1
ATOM 4724 O O . ALA B 1 28 ? -10.586 10.773 -9.68 1 96.81 28 ALA B O 1
ATOM 4725 N N . GLY B 1 29 ? -8.5 11.555 -9.906 1 95.88 29 GLY B N 1
ATOM 4726 C CA . GLY B 1 29 ? -8.562 11.617 -11.359 1 95.88 29 GLY B CA 1
ATOM 4727 C C . GLY B 1 29 ? -9.086 12.945 -11.875 1 95.88 29 GLY B C 1
ATOM 4728 O O . GLY B 1 29 ? -9.445 13.062 -13.047 1 95.88 29 GLY B O 1
ATOM 4729 N N . CYS B 1 30 ? -9.172 13.984 -11.047 1 97.88 30 CYS B N 1
ATOM 4730 C CA . CYS B 1 30 ? -9.594 15.312 -11.477 1 97.88 30 CYS B CA 1
ATOM 4731 C C . CYS B 1 30 ? -8.43 16.062 -12.133 1 97.88 30 CYS B C 1
ATOM 4733 O O . CYS B 1 30 ? -7.289 15.945 -11.688 1 97.88 30 CYS B O 1
ATOM 4735 N N . SER B 1 31 ? -8.719 16.797 -13.164 1 98.25 31 SER B N 1
ATOM 4736 C CA . SER B 1 31 ? -7.711 17.719 -13.68 1 98.25 31 SER B CA 1
ATOM 4737 C C . SER B 1 31 ? -7.594 18.953 -12.797 1 98.25 31 SER B C 1
ATOM 4739 O O . SER B 1 31 ? -8.602 19.578 -12.453 1 98.25 31 SER B O 1
ATOM 4741 N N . VAL B 1 32 ? -6.379 19.281 -12.383 1 98.75 32 VAL B N 1
ATOM 4742 C CA . VAL B 1 32 ? -6.16 20.344 -11.406 1 98.75 32 VAL B CA 1
ATOM 4743 C C . VAL B 1 32 ? -5.086 21.297 -11.914 1 98.75 32 VAL B C 1
ATOM 4745 O O . VAL B 1 32 ? -4.102 20.875 -12.523 1 98.75 32 VAL B O 1
ATOM 4748 N N . HIS B 1 33 ? -5.305 22.578 -11.797 1 98.69 33 HIS B N 1
ATOM 4749 C CA . HIS B 1 33 ? -4.297 23.625 -11.945 1 98.69 33 HIS B CA 1
ATOM 4750 C C . HIS B 1 33 ? -4.082 24.391 -10.641 1 98.69 33 HIS B C 1
ATOM 4752 O O . HIS B 1 33 ? -5.031 24.938 -10.078 1 98.69 33 HIS B O 1
ATOM 4758 N N . ILE B 1 34 ? -2.924 24.359 -10.062 1 98.81 34 ILE B N 1
ATOM 4759 C CA . ILE B 1 34 ? -2.643 24.984 -8.773 1 98.81 34 ILE B CA 1
ATOM 4760 C C . ILE B 1 34 ? -1.555 26.047 -8.938 1 98.81 34 ILE B C 1
ATOM 4762 O O . ILE B 1 34 ? -0.536 25.797 -9.586 1 98.81 34 ILE B O 1
ATOM 4766 N N . VAL B 1 35 ? -1.753 27.234 -8.344 1 98.5 35 VAL B N 1
ATOM 4767 C CA . VAL B 1 35 ? -0.823 28.359 -8.5 1 98.5 35 VAL B CA 1
ATOM 4768 C C . VAL B 1 35 ? -0.508 28.969 -7.141 1 98.5 35 VAL B C 1
ATOM 4770 O O . VAL B 1 35 ? -1.277 28.812 -6.188 1 98.5 35 VAL B O 1
ATOM 4773 N N . ASP B 1 36 ? 0.565 29.547 -6.996 1 97.75 36 ASP B N 1
ATOM 4774 C CA . ASP B 1 36 ? 0.956 30.344 -5.84 1 97.75 36 ASP B CA 1
ATOM 4775 C C . ASP B 1 36 ? 1.75 31.578 -6.273 1 97.75 36 ASP B C 1
ATOM 4777 O O . ASP B 1 36 ? 2.594 31.5 -7.164 1 97.75 36 ASP B O 1
ATOM 4781 N N . LYS B 1 37 ? 1.506 32.656 -5.672 1 95.44 37 LYS B N 1
ATOM 4782 C CA . LYS B 1 37 ? 2.15 33.906 -6.09 1 95.44 37 LYS B CA 1
ATOM 4783 C C . LYS B 1 37 ? 3.609 33.938 -5.645 1 95.44 37 LYS B C 1
ATOM 4785 O O . LYS B 1 37 ? 4.438 34.594 -6.266 1 95.44 37 LYS B O 1
ATOM 4790 N N . GLU B 1 38 ? 3.891 33.219 -4.523 1 91.5 38 GLU B N 1
ATOM 4791 C CA . GLU B 1 38 ? 5.254 33.219 -4.004 1 91.5 38 GLU B CA 1
ATOM 4792 C C . GLU B 1 38 ? 6.109 32.188 -4.727 1 91.5 38 GLU B C 1
ATOM 4794 O O . GLU B 1 38 ? 5.594 31.156 -5.211 1 91.5 38 GLU B O 1
ATOM 4799 N N . SER B 1 39 ? 7.445 32.406 -4.816 1 87.69 39 SER B N 1
ATOM 4800 C CA . SER B 1 39 ? 8.383 31.438 -5.363 1 87.69 39 SER B CA 1
ATOM 4801 C C . SER B 1 39 ? 8.672 30.312 -4.363 1 87.69 39 SER B C 1
ATOM 4803 O O . SER B 1 39 ? 9.68 30.344 -3.658 1 87.69 39 SER B O 1
ATOM 4805 N N . LYS B 1 40 ? 7.91 29.391 -4.348 1 82.12 40 LYS B N 1
ATOM 4806 C CA . LYS B 1 40 ? 7.906 28.328 -3.336 1 82.12 40 LYS B CA 1
ATOM 4807 C C . LYS B 1 40 ? 9.188 27.516 -3.391 1 82.12 40 LYS B C 1
ATOM 4809 O O . LYS B 1 40 ? 9.57 26.875 -2.406 1 82.12 40 LYS B O 1
ATOM 4814 N N . PHE B 1 41 ? 9.945 27.531 -4.5 1 75.38 41 PHE B N 1
ATOM 4815 C CA . PHE B 1 41 ? 11.109 26.672 -4.68 1 75.38 41 PHE B CA 1
ATOM 4816 C C . PHE B 1 41 ? 12.375 27.391 -4.227 1 75.38 41 PHE B C 1
ATOM 4818 O O . PHE B 1 41 ? 13.414 26.75 -4.004 1 75.38 41 PHE B O 1
ATOM 4825 N N . THR B 1 42 ? 12.312 28.688 -4.098 1 66.5 42 THR B N 1
ATOM 4826 C CA . THR B 1 42 ? 13.508 29.453 -3.773 1 66.5 42 THR B CA 1
ATOM 4827 C C . THR B 1 42 ? 13.414 30.062 -2.375 1 66.5 42 THR B C 1
ATOM 4829 O O . THR B 1 42 ? 14.398 30.562 -1.84 1 66.5 42 THR B O 1
ATOM 4832 N N . ILE B 1 43 ? 12.188 30.25 -1.979 1 58.19 43 ILE B N 1
ATOM 4833 C CA . ILE B 1 43 ? 12.039 30.844 -0.656 1 58.19 43 ILE B CA 1
ATOM 4834 C C . ILE B 1 43 ? 12.742 29.984 0.384 1 58.19 43 ILE B C 1
ATOM 4836 O O . ILE B 1 43 ? 12.484 28.781 0.476 1 58.19 43 ILE B O 1
ATOM 4840 N N . THR B 1 44 ? 13.953 30.328 0.639 1 53.69 44 THR B N 1
ATOM 4841 C CA . THR B 1 44 ? 14.797 29.734 1.665 1 53.69 44 THR B CA 1
ATOM 4842 C C . THR B 1 44 ? 14.109 29.766 3.025 1 53.69 44 THR B C 1
ATOM 4844 O O . THR B 1 44 ? 13.594 30.812 3.441 1 53.69 44 THR B O 1
ATOM 4847 N N . GLN B 1 45 ? 14.25 28.656 3.758 1 57.56 45 GLN B N 1
ATOM 4848 C CA . GLN B 1 45 ? 14.164 28.172 5.129 1 57.56 45 GLN B CA 1
ATOM 4849 C C . GLN B 1 45 ? 13.016 28.844 5.883 1 57.56 45 GLN B C 1
ATOM 4851 O O . GLN B 1 45 ? 13.203 29.906 6.488 1 57.56 45 GLN B O 1
ATOM 4856 N N . TYR B 1 46 ? 11.688 28.484 5.547 1 65 46 TYR B N 1
ATOM 4857 C CA . TYR B 1 46 ? 10.719 29.062 6.473 1 65 46 TYR B CA 1
ATOM 4858 C C . TYR B 1 46 ? 10.125 27.984 7.375 1 65 46 TYR B C 1
ATOM 4860 O O . TYR B 1 46 ? 10.055 26.812 6.988 1 65 46 TYR B O 1
ATOM 4868 N N . GLY B 1 47 ? 10.117 28.203 8.727 1 64.56 47 GLY B N 1
ATOM 4869 C CA . GLY B 1 47 ? 9.68 27.312 9.797 1 64.56 47 GLY B CA 1
ATOM 4870 C C . GLY B 1 47 ? 8.188 27.375 10.055 1 64.56 47 GLY B C 1
ATOM 4871 O O . GLY B 1 47 ? 7.613 26.469 10.656 1 64.56 47 GLY B O 1
ATOM 4872 N N . ARG B 1 48 ? 7.355 28.266 9.625 1 83.06 48 ARG B N 1
ATOM 4873 C CA . ARG B 1 48 ? 5.965 28.547 9.977 1 83.06 48 ARG B CA 1
ATOM 4874 C C . ARG B 1 48 ? 5.379 27.422 10.82 1 83.06 48 ARG B C 1
ATOM 4876 O O . ARG B 1 48 ? 5.875 27.141 11.914 1 83.06 48 ARG B O 1
ATOM 4883 N N . ALA B 1 49 ? 4.488 26.641 10.398 1 88.81 49 ALA B N 1
ATOM 4884 C CA . ALA B 1 49 ? 3.998 25.516 11.188 1 88.81 49 ALA B CA 1
ATOM 4885 C C . ALA B 1 49 ? 5.078 24.453 11.352 1 88.81 49 ALA B C 1
ATOM 4887 O O . ALA B 1 49 ? 5.926 24.281 10.477 1 88.81 49 ALA B O 1
ATOM 4888 N N . ASN B 1 50 ? 5.004 23.797 12.523 1 92.38 50 ASN B N 1
ATOM 4889 C CA . ASN B 1 50 ? 6.059 22.812 12.742 1 92.38 50 ASN B CA 1
ATOM 4890 C C . ASN B 1 50 ? 5.547 21.594 13.5 1 92.38 50 ASN B C 1
ATOM 4892 O O . ASN B 1 50 ? 6.324 20.703 13.859 1 92.38 50 ASN B O 1
ATOM 4896 N N . ALA B 1 51 ? 4.258 21.578 13.812 1 93.81 51 ALA B N 1
ATOM 4897 C CA . ALA B 1 51 ? 3.75 20.484 14.625 1 93.81 51 ALA B CA 1
ATOM 4898 C C . ALA B 1 51 ? 2.508 19.859 13.984 1 93.81 51 ALA B C 1
ATOM 4900 O O . ALA B 1 51 ? 1.589 20.578 13.578 1 93.81 51 ALA B O 1
ATOM 4901 N N . LEU B 1 52 ? 2.541 18.578 13.875 1 95.62 52 LEU B N 1
ATOM 4902 C CA . LEU B 1 52 ? 1.365 17.812 13.492 1 95.62 52 LEU B CA 1
ATOM 4903 C C . LEU B 1 52 ? 0.879 16.953 14.656 1 95.62 52 LEU B C 1
ATOM 4905 O O . LEU B 1 52 ? 1.687 16.359 15.375 1 95.62 52 LEU B O 1
ATOM 4909 N N . TYR B 1 53 ? -0.379 16.969 14.797 1 94.5 53 TYR B N 1
ATOM 4910 C CA . TYR B 1 53 ? -0.973 16.188 15.875 1 94.5 53 TYR B CA 1
ATOM 4911 C C . TYR B 1 53 ? -1.65 14.938 15.32 1 94.5 53 TYR B C 1
ATOM 4913 O O . TYR B 1 53 ? -1.604 14.672 14.117 1 94.5 53 TYR B O 1
ATOM 4921 N N . SER B 1 54 ? -2.234 14.172 16.219 1 96.31 54 SER B N 1
ATOM 4922 C CA . SER B 1 54 ? -2.625 12.789 15.984 1 96.31 54 SER B CA 1
ATOM 4923 C C . SER B 1 54 ? -3.627 12.68 14.844 1 96.31 54 SER B C 1
ATOM 4925 O O . SER B 1 54 ? -3.439 11.883 13.922 1 96.31 54 SER B O 1
ATOM 4927 N N . ARG B 1 55 ? -4.672 13.438 14.852 1 97.38 55 ARG B N 1
ATOM 4928 C CA . ARG B 1 55 ? -5.715 13.258 13.852 1 97.38 55 ARG B CA 1
ATOM 4929 C C . ARG B 1 55 ? -5.234 13.703 12.469 1 97.38 55 ARG B C 1
ATOM 4931 O O . ARG B 1 55 ? -5.586 13.094 11.461 1 97.38 55 ARG B O 1
ATOM 4938 N N . SER B 1 56 ? -4.469 14.797 12.43 1 97.75 56 SER B N 1
ATOM 4939 C CA . SER B 1 56 ? -3.855 15.203 11.172 1 97.75 56 SER B CA 1
ATOM 4940 C C . SER B 1 56 ? -2.975 14.094 10.602 1 97.75 56 SER B C 1
ATOM 4942 O O . SER B 1 56 ? -3.018 13.812 9.406 1 97.75 56 SER B O 1
ATOM 4944 N N . ALA B 1 57 ? -2.244 13.461 11.5 1 97.81 57 ALA B N 1
ATOM 4945 C CA . ALA B 1 57 ? -1.389 12.359 11.07 1 97.81 57 ALA B CA 1
ATOM 4946 C C . ALA B 1 57 ? -2.221 11.195 10.539 1 97.81 57 ALA B C 1
ATOM 4948 O O . ALA B 1 57 ? -1.846 10.555 9.547 1 97.81 57 ALA B O 1
ATOM 4949 N N . GLU B 1 58 ? -3.311 10.906 11.156 1 98.38 58 GLU B N 1
ATOM 4950 C CA . GLU B 1 58 ? -4.199 9.852 10.68 1 98.38 58 GLU B CA 1
ATOM 4951 C C . GLU B 1 58 ? -4.73 10.164 9.289 1 98.38 58 GLU B C 1
ATOM 4953 O O . GLU B 1 58 ? -4.812 9.273 8.438 1 98.38 58 GLU B O 1
ATOM 4958 N N . PHE B 1 59 ? -5.102 11.43 9.109 1 98.69 59 PHE B N 1
ATOM 4959 C CA . PHE B 1 59 ? -5.578 11.852 7.797 1 98.69 59 PHE B CA 1
ATOM 4960 C C . PHE B 1 59 ? -4.504 11.641 6.738 1 98.69 59 PHE B C 1
ATOM 4962 O O . PHE B 1 59 ? -4.773 11.07 5.68 1 98.69 59 PHE B O 1
ATOM 4969 N N . LEU B 1 60 ? -3.328 12.07 7.074 1 98.62 60 LEU B N 1
ATOM 4970 C CA . LEU B 1 60 ? -2.229 11.93 6.125 1 98.62 60 LEU B CA 1
ATOM 4971 C C . LEU B 1 60 ? -1.895 10.461 5.895 1 98.62 60 LEU B C 1
ATOM 4973 O O . LEU B 1 60 ? -1.501 10.078 4.793 1 98.62 60 LEU B O 1
ATOM 4977 N N . ASP B 1 61 ? -2.078 9.664 6.895 1 98.25 61 ASP B N 1
ATOM 4978 C CA . ASP B 1 61 ? -1.875 8.227 6.781 1 98.25 61 ASP B CA 1
ATOM 4979 C C . ASP B 1 61 ? -2.854 7.609 5.785 1 98.25 61 ASP B C 1
ATOM 4981 O O . ASP B 1 61 ? -2.447 6.891 4.871 1 98.25 61 ASP B O 1
ATOM 4985 N N . GLN B 1 62 ? -4.09 7.93 5.922 1 98.31 62 GLN B N 1
ATOM 4986 C CA . GLN B 1 62 ? -5.117 7.367 5.047 1 98.31 62 GLN B CA 1
ATOM 4987 C C . GLN B 1 62 ? -4.965 7.891 3.621 1 98.31 62 GLN B C 1
ATOM 4989 O O . GLN B 1 62 ? -5.496 7.297 2.678 1 98.31 62 GLN B O 1
ATOM 4994 N N . LEU B 1 63 ? -4.242 8.984 3.494 1 98.62 63 LEU B N 1
ATOM 4995 C CA . LEU B 1 63 ? -3.98 9.531 2.168 1 98.62 63 LEU B CA 1
ATOM 4996 C C . LEU B 1 63 ? -2.645 9.031 1.627 1 98.62 63 LEU B C 1
ATOM 4998 O O . LEU B 1 63 ? -2.238 9.406 0.525 1 98.62 63 LEU B O 1
ATOM 5002 N N . GLY B 1 64 ? -1.916 8.211 2.395 1 97.38 64 GLY B N 1
ATOM 5003 C CA . GLY B 1 64 ? -0.649 7.641 1.967 1 97.38 64 GLY B CA 1
ATOM 5004 C C . GLY B 1 64 ? 0.503 8.625 2.041 1 97.38 64 GLY B C 1
ATOM 5005 O O . GLY B 1 64 ? 1.479 8.5 1.297 1 97.38 64 GLY B O 1
ATOM 5006 N N . LEU B 1 65 ? 0.446 9.594 2.926 1 98.12 65 LEU B N 1
ATOM 5007 C CA . LEU B 1 65 ? 1.426 10.68 2.924 1 98.12 65 LEU B CA 1
ATOM 5008 C C . LEU B 1 65 ? 2.248 10.672 4.207 1 98.12 65 LEU B C 1
ATOM 5010 O O . LEU B 1 65 ? 3.287 11.328 4.289 1 98.12 65 LEU B O 1
ATOM 5014 N N . VAL B 1 66 ? 1.86 9.906 5.234 1 97.88 66 VAL B N 1
ATOM 5015 C CA . VAL B 1 66 ? 2.422 10.094 6.57 1 97.88 66 VAL B CA 1
ATOM 5016 C C . VAL B 1 66 ? 3.818 9.477 6.633 1 97.88 66 VAL B C 1
ATOM 5018 O O . VAL B 1 66 ? 4.684 9.961 7.363 1 97.88 66 VAL B O 1
ATOM 5021 N N . ASP B 1 67 ? 4.055 8.375 5.91 1 96.75 67 ASP B N 1
ATOM 5022 C CA . ASP B 1 67 ? 5.344 7.688 5.973 1 96.75 67 ASP B CA 1
ATOM 5023 C C . ASP B 1 67 ? 6.484 8.625 5.582 1 96.75 67 ASP B C 1
ATOM 5025 O O . ASP B 1 67 ? 7.535 8.633 6.23 1 96.75 67 ASP B O 1
ATOM 5029 N N . ASP B 1 68 ? 6.281 9.438 4.523 1 96.38 68 ASP B N 1
ATOM 5030 C CA . ASP B 1 68 ? 7.289 10.398 4.094 1 96.38 68 ASP B CA 1
ATOM 5031 C C . ASP B 1 68 ? 7.598 11.406 5.203 1 96.38 68 ASP B C 1
ATOM 5033 O O . ASP B 1 68 ? 8.758 11.773 5.41 1 96.38 68 ASP B O 1
ATOM 5037 N N . ILE B 1 69 ? 6.578 11.781 5.879 1 97.31 69 ILE B N 1
ATOM 5038 C CA . ILE B 1 69 ? 6.715 12.742 6.969 1 97.31 69 ILE B CA 1
ATOM 5039 C C . ILE B 1 69 ? 7.488 12.109 8.125 1 97.31 69 ILE B C 1
ATOM 5041 O O . ILE B 1 69 ? 8.414 12.719 8.664 1 97.31 69 ILE B O 1
ATOM 5045 N N . MET B 1 70 ? 7.18 10.859 8.43 1 97.38 70 MET B N 1
AT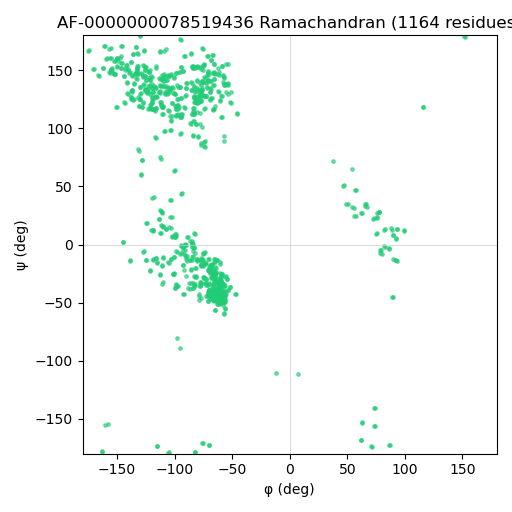OM 5046 C CA . MET B 1 70 ? 7.785 10.156 9.562 1 97.38 70 MET B CA 1
ATOM 5047 C C . MET B 1 70 ? 9.266 9.898 9.305 1 97.38 70 MET B C 1
ATOM 5049 O O . MET B 1 70 ? 10.047 9.766 10.25 1 97.38 70 MET B O 1
ATOM 5053 N N . GLN B 1 71 ? 9.688 9.891 8.055 1 96.81 71 GLN B N 1
ATOM 5054 C CA . GLN B 1 71 ? 11.086 9.664 7.703 1 96.81 71 GLN B CA 1
ATOM 5055 C C . GLN B 1 71 ? 11.938 10.883 8.039 1 96.81 71 GLN B C 1
ATOM 5057 O O . GLN B 1 71 ? 13.164 10.773 8.141 1 96.81 71 GLN B O 1
ATOM 5062 N N . GLN B 1 72 ? 11.258 12.086 8.281 1 95.69 72 GLN B N 1
ATOM 5063 C CA . GLN B 1 72 ? 12.016 13.328 8.375 1 95.69 72 GLN B CA 1
ATOM 5064 C C . GLN B 1 72 ? 11.734 14.047 9.688 1 95.69 72 GLN B C 1
ATOM 5066 O O . GLN B 1 72 ? 12.5 14.922 10.102 1 95.69 72 GLN B O 1
ATOM 5071 N N . CYS B 1 73 ? 10.75 13.664 10.367 1 97 73 CYS B N 1
ATOM 5072 C CA . CYS B 1 73 ? 10.289 14.445 11.516 1 97 73 CYS B CA 1
ATOM 5073 C C . CYS B 1 73 ? 11.062 14.062 12.773 1 97 73 CYS B C 1
ATOM 5075 O O . CYS B 1 73 ? 11.82 13.094 12.773 1 97 73 CYS B O 1
ATOM 5077 N N . TYR B 1 74 ? 10.961 14.906 13.773 1 96.56 74 TYR B N 1
ATOM 5078 C CA . TYR B 1 74 ? 11.305 14.562 15.148 1 96.56 74 TYR B CA 1
ATOM 5079 C C . TYR B 1 74 ? 10.062 14.242 15.961 1 96.56 74 TYR B C 1
ATOM 5081 O O . TYR B 1 74 ? 9 14.828 15.742 1 96.56 74 TYR B O 1
ATOM 5089 N N . ILE B 1 75 ? 10.18 13.281 16.859 1 95.94 75 ILE B N 1
ATOM 5090 C CA . ILE B 1 75 ? 9.047 12.805 17.656 1 95.94 75 ILE B CA 1
ATOM 5091 C C . ILE B 1 75 ? 9.195 13.266 19.094 1 95.94 75 ILE B C 1
ATOM 5093 O O . ILE B 1 75 ? 10.258 13.102 19.703 1 95.94 75 ILE B O 1
ATOM 5097 N N . VAL B 1 76 ? 8.109 13.859 19.625 1 94.94 76 VAL B N 1
ATOM 5098 C CA . VAL B 1 76 ? 8.141 14.32 21 1 94.94 76 VAL B CA 1
ATOM 5099 C C . VAL B 1 76 ? 7.074 13.578 21.812 1 94.94 76 VAL B C 1
ATOM 5101 O O . VAL B 1 76 ? 5.887 13.633 21.484 1 94.94 76 VAL B O 1
ATOM 5104 N N . ARG B 1 77 ? 7.465 12.938 22.906 1 93.25 77 ARG B N 1
ATOM 5105 C CA . ARG B 1 77 ? 6.547 12.148 23.734 1 93.25 77 ARG B CA 1
ATOM 5106 C C . ARG B 1 77 ? 6.465 12.703 25.141 1 93.25 77 ARG B C 1
ATOM 5108 O O . ARG B 1 77 ? 5.551 12.367 25.906 1 93.25 77 ARG B O 1
ATOM 5115 N N . GLN B 1 78 ? 7.406 13.609 25.469 1 92.88 78 GLN B N 1
ATOM 5116 C CA . GLN B 1 78 ? 7.496 14.133 26.828 1 92.88 78 GLN B CA 1
ATOM 5117 C C . GLN B 1 78 ? 7.488 15.656 26.844 1 92.88 78 GLN B C 1
ATOM 5119 O O . GLN B 1 78 ? 7.828 16.297 25.844 1 92.88 78 GLN B O 1
ATOM 5124 N N . SER B 1 79 ? 7.031 16.203 27.984 1 92.38 79 SER B N 1
ATOM 5125 C CA . SER B 1 79 ? 7.047 17.641 28.203 1 92.38 79 SER B CA 1
ATOM 5126 C C . SER B 1 79 ? 7.461 17.984 29.625 1 92.38 79 SER B C 1
ATOM 5128 O O . SER B 1 79 ? 7.223 17.203 30.547 1 92.38 79 SER B O 1
ATOM 5130 N N . TYR B 1 80 ? 8.117 19.109 29.734 1 93.12 80 TYR B N 1
ATOM 5131 C CA . TYR B 1 80 ? 8.578 19.578 31.031 1 93.12 80 TYR B CA 1
ATOM 5132 C C . TYR B 1 80 ? 8.273 21.062 31.219 1 93.12 80 TYR B C 1
ATOM 5134 O O . TYR B 1 80 ? 8.242 21.828 30.25 1 93.12 80 TYR B O 1
ATOM 5142 N N . THR B 1 81 ? 8 21.422 32.5 1 92.38 81 THR B N 1
ATOM 5143 C CA . THR B 1 81 ? 7.773 22.812 32.844 1 92.38 81 THR B CA 1
ATOM 5144 C C . THR B 1 81 ? 8.766 23.266 33.906 1 92.38 81 THR B C 1
ATOM 5146 O O . THR B 1 81 ? 9 22.562 34.906 1 92.38 81 THR B O 1
ATOM 5149 N N . TYR B 1 82 ? 9.383 24.422 33.625 1 93.06 82 TYR B N 1
ATOM 5150 C CA . TYR B 1 82 ? 10.312 25 34.594 1 93.06 82 TYR B CA 1
ATOM 5151 C C . TYR B 1 82 ? 9.852 26.391 35.031 1 93.06 82 TYR B C 1
ATOM 5153 O O . TYR B 1 82 ? 9.297 27.141 34.219 1 93.06 82 TYR B O 1
ATOM 5161 N N . GLY B 1 83 ? 10.102 26.703 36.281 1 90.81 83 GLY B N 1
ATOM 5162 C CA . GLY B 1 83 ? 9.797 28.016 36.812 1 90.81 83 GLY B CA 1
ATOM 5163 C C . GLY B 1 83 ? 10.875 29.047 36.5 1 90.81 83 GLY B C 1
ATOM 5164 O O . GLY B 1 83 ? 11.867 28.734 35.844 1 90.81 83 GLY B O 1
ATOM 5165 N N . GLU B 1 84 ? 10.641 30.266 37 1 89 84 GLU B N 1
ATOM 5166 C CA . GLU B 1 84 ? 11.5 31.406 36.719 1 89 84 GLU B CA 1
ATOM 5167 C C . GLU B 1 84 ? 12.922 31.156 37.219 1 89 84 GLU B C 1
ATOM 5169 O O . GLU B 1 84 ? 13.883 31.672 36.625 1 89 84 GLU B O 1
ATOM 5174 N N . ASN B 1 85 ? 13.016 30.328 38.281 1 91.94 85 ASN B N 1
ATOM 5175 C CA . ASN B 1 85 ? 14.328 30.094 38.844 1 91.94 85 ASN B CA 1
ATOM 5176 C C . ASN B 1 85 ? 14.914 28.75 38.375 1 91.94 85 ASN B C 1
ATOM 5178 O O . ASN B 1 85 ? 15.914 28.281 38.938 1 91.94 85 ASN B O 1
ATOM 5182 N N . GLY B 1 86 ? 14.234 28.156 37.469 1 91.88 86 GLY B N 1
ATOM 5183 C CA . GLY B 1 86 ? 14.75 26.922 36.875 1 91.88 86 GLY B CA 1
ATOM 5184 C C . GLY B 1 86 ? 14.25 25.672 37.594 1 91.88 86 GLY B C 1
ATOM 5185 O O . GLY B 1 86 ? 14.664 24.562 37.25 1 91.88 86 GLY B O 1
ATOM 5186 N N . GLU B 1 87 ? 13.391 25.797 38.531 1 92.5 87 GLU B N 1
ATOM 5187 C CA . GLU B 1 87 ? 12.852 24.641 39.219 1 92.5 87 GLU B CA 1
ATOM 5188 C C . GLU B 1 87 ? 11.82 23.906 38.375 1 92.5 87 GLU B C 1
ATOM 5190 O O . GLU B 1 87 ? 11.023 24.547 37.688 1 92.5 87 GLU B O 1
ATOM 5195 N N . ARG B 1 88 ? 11.891 22.594 38.469 1 91.81 88 ARG B N 1
ATOM 5196 C CA . ARG B 1 88 ? 10.922 21.766 37.75 1 91.81 88 ARG B CA 1
ATOM 5197 C C . ARG B 1 88 ? 9.555 21.812 38.438 1 91.81 88 ARG B C 1
ATOM 5199 O O . ARG B 1 88 ? 9.445 21.641 39.656 1 91.81 88 ARG B O 1
ATOM 5206 N N . ILE B 1 89 ? 8.57 22.125 37.625 1 87.56 89 ILE B N 1
ATOM 5207 C CA . ILE B 1 89 ? 7.203 22.141 38.125 1 87.56 89 ILE B CA 1
ATOM 5208 C C . ILE B 1 89 ? 6.508 20.828 37.781 1 87.56 89 ILE B C 1
ATOM 5210 O O . ILE B 1 89 ? 6.414 20.453 36.625 1 87.56 89 ILE B O 1
ATOM 5214 N N . VAL B 1 90 ? 5.934 20.109 38.781 1 81.06 90 VAL B N 1
ATOM 5215 C CA . VAL B 1 90 ? 5.266 18.812 38.625 1 81.06 90 VAL B CA 1
ATOM 5216 C C . VAL B 1 90 ? 3.91 18.859 39.344 1 81.06 90 VAL B C 1
ATOM 5218 O O . VAL B 1 90 ? 3.836 19.141 40.531 1 81.06 90 VAL B O 1
ATOM 5221 N N . PRO B 1 91 ? 2.848 18.5 38.562 1 76.19 91 PRO B N 1
ATOM 5222 C CA . PRO B 1 91 ? 2.771 18.109 37.156 1 76.19 91 PRO B CA 1
ATOM 5223 C C . PRO B 1 91 ? 3.02 19.297 36.188 1 76.19 91 PRO B C 1
ATOM 5225 O O . PRO B 1 91 ? 2.834 20.453 36.594 1 76.19 91 PRO B O 1
ATOM 5228 N N . GLY B 1 92 ? 3.568 18.859 35.094 1 75 92 GLY B N 1
ATOM 5229 C CA . GLY B 1 92 ? 3.768 19.891 34.094 1 75 92 GLY B CA 1
ATOM 5230 C C . GLY B 1 92 ? 2.494 20.641 33.719 1 75 92 GLY B C 1
ATOM 5231 O O . GLY B 1 92 ? 1.394 20.109 33.875 1 75 92 GLY B O 1
ATOM 5232 N N . ARG B 1 93 ? 2.688 21.828 33.25 1 67.12 93 ARG B N 1
ATOM 5233 C CA . ARG B 1 93 ? 1.515 22.688 33.094 1 67.12 93 ARG B CA 1
ATOM 5234 C C . ARG B 1 93 ? 1.199 22.906 31.609 1 67.12 93 ARG B C 1
ATOM 5236 O O . ARG B 1 93 ? 0.047 23.141 31.234 1 67.12 93 ARG B O 1
ATOM 5243 N N . VAL B 1 94 ? 2.189 22.922 30.812 1 71.81 94 VAL B N 1
ATOM 5244 C CA . VAL B 1 94 ? 1.989 23.219 29.406 1 71.81 94 VAL B CA 1
ATOM 5245 C C . VAL B 1 94 ? 2.42 22.016 28.562 1 71.81 94 VAL B C 1
ATOM 5247 O O . VAL B 1 94 ? 3.361 21.312 28.906 1 71.81 94 VAL B O 1
ATOM 5250 N N . TRP B 1 95 ? 1.728 21.625 27.609 1 75.12 95 TRP B N 1
ATOM 5251 C CA . TRP B 1 95 ? 2.031 20.625 26.594 1 75.12 95 TRP B CA 1
ATOM 5252 C C . TRP B 1 95 ? 1.936 19.219 27.156 1 75.12 95 TRP B C 1
ATOM 5254 O O . TRP B 1 95 ? 2.352 18.25 26.516 1 75.12 95 TRP B O 1
ATOM 5264 N N . ASN B 1 96 ? 1.453 19.016 28.328 1 78.31 96 ASN B N 1
ATOM 5265 C CA . ASN B 1 96 ? 1.363 17.719 28.984 1 78.31 96 ASN B CA 1
ATOM 5266 C C . ASN B 1 96 ? 0.445 16.766 28.234 1 78.31 96 ASN B C 1
ATOM 5268 O O . ASN B 1 96 ? 0.541 15.547 28.391 1 78.31 96 ASN B O 1
ATOM 5272 N N . PHE B 1 97 ? -0.233 17.375 27.375 1 77.5 97 PHE B N 1
ATOM 5273 C CA . PHE B 1 97 ? -1.174 16.531 26.641 1 77.5 97 PHE B CA 1
ATOM 5274 C C . PHE B 1 97 ? -0.434 15.555 25.75 1 77.5 97 PHE B C 1
ATOM 5276 O O . PHE B 1 97 ? -0.935 14.461 25.469 1 77.5 97 PHE B O 1
ATOM 5283 N N . VAL B 1 98 ? 0.768 15.836 25.359 1 82.38 98 VAL B N 1
ATOM 5284 C CA . VAL B 1 98 ? 1.51 14.984 24.438 1 82.38 98 VAL B CA 1
ATOM 5285 C C . VAL B 1 98 ? 1.861 13.664 25.125 1 82.38 98 VAL B C 1
ATOM 5287 O O . VAL B 1 98 ? 2.125 12.656 24.453 1 82.38 98 VAL B O 1
ATOM 5290 N N . GLU B 1 99 ? 1.77 13.695 26.453 1 85.69 99 GLU B N 1
ATOM 5291 C CA . GLU B 1 99 ? 2.137 12.508 27.234 1 85.69 99 GLU B CA 1
ATOM 5292 C C . GLU B 1 99 ? 0.953 11.555 27.375 1 85.69 99 GLU B C 1
ATOM 5294 O O . GLU B 1 99 ? 1.128 10.391 27.734 1 85.69 99 GLU B O 1
ATOM 5299 N N . ASN B 1 100 ? -0.227 12.055 27.031 1 85.38 100 ASN B N 1
ATOM 5300 C CA . ASN B 1 100 ? -1.423 11.297 27.375 1 85.38 100 ASN B CA 1
ATOM 5301 C C . ASN B 1 100 ? -2.277 11.008 26.141 1 85.38 100 ASN B C 1
ATOM 5303 O O . ASN B 1 100 ? -3.479 10.758 26.25 1 85.38 100 ASN B O 1
ATOM 5307 N N . ILE B 1 101 ? -1.661 11.125 25.047 1 88 101 ILE B N 1
ATOM 5308 C CA . ILE B 1 101 ? -2.406 10.812 23.828 1 88 101 ILE B CA 1
ATOM 5309 C C . ILE B 1 101 ? -2.609 9.305 23.719 1 88 101 ILE B C 1
ATOM 5311 O O . ILE B 1 101 ? -1.65 8.531 23.812 1 88 101 ILE B O 1
ATOM 5315 N N . GLU B 1 102 ? -3.887 8.93 23.531 1 87.69 102 GLU B N 1
ATOM 5316 C CA . GLU B 1 102 ? -4.211 7.512 23.438 1 87.69 102 GLU B CA 1
ATOM 5317 C C . GLU B 1 102 ? -5.129 7.227 22.266 1 87.69 102 GLU B C 1
ATOM 5319 O O . GLU B 1 102 ? -5.527 8.148 21.547 1 87.69 102 GLU B O 1
ATOM 5324 N N . ASP B 1 103 ? -5.328 5.977 21.953 1 89.38 103 ASP B N 1
ATOM 5325 C CA . ASP B 1 103 ? -6.312 5.473 21 1 89.38 103 ASP B CA 1
ATOM 5326 C C . ASP B 1 103 ? -5.887 5.781 19.562 1 89.38 103 ASP B C 1
ATOM 5328 O O . ASP B 1 103 ? -6.734 6.004 18.703 1 89.38 103 ASP B O 1
ATOM 5332 N N . THR B 1 104 ? -4.66 5.98 19.344 1 94.06 104 THR B N 1
ATOM 5333 C CA . THR B 1 104 ? -4.086 6.227 18.031 1 94.06 104 THR B CA 1
ATOM 5334 C C . THR B 1 104 ? -2.652 5.711 17.953 1 94.06 104 THR B C 1
ATOM 5336 O O . THR B 1 104 ? -2 5.527 18.984 1 94.06 104 THR B O 1
ATOM 5339 N N . ARG B 1 105 ? -2.223 5.367 16.781 1 93.62 105 ARG B N 1
ATOM 5340 C CA . ARG B 1 105 ? -0.829 4.98 16.594 1 93.62 105 ARG B CA 1
ATOM 5341 C C . ARG B 1 105 ? 0.083 6.203 16.609 1 93.62 105 ARG B C 1
ATOM 5343 O O . ARG B 1 105 ? 1.297 6.078 16.781 1 93.62 105 ARG B O 1
ATOM 5350 N N . PHE B 1 106 ? -0.501 7.312 16.422 1 96.12 106 PHE B N 1
ATOM 5351 C CA . PHE B 1 106 ? 0.233 8.57 16.438 1 96.12 106 PHE B CA 1
ATOM 5352 C C . PHE B 1 106 ? 0.064 9.281 17.781 1 96.12 106 PHE B C 1
ATOM 5354 O O . PHE B 1 106 ? -0.395 10.422 17.844 1 96.12 106 PHE B O 1
ATOM 5361 N N . ASP B 1 107 ? 0.553 8.625 18.812 1 94.5 107 ASP B N 1
ATOM 5362 C CA . ASP B 1 107 ? 0.346 9.07 20.188 1 94.5 107 ASP B CA 1
ATOM 5363 C C . ASP B 1 107 ? 1.509 9.938 20.656 1 94.5 107 ASP B C 1
ATOM 5365 O O . ASP B 1 107 ? 2.02 9.75 21.766 1 94.5 107 ASP B O 1
ATOM 5369 N N . PHE B 1 108 ? 1.942 10.844 19.844 1 94.69 108 PHE B N 1
ATOM 5370 C CA . PHE B 1 108 ? 3.055 11.75 20.109 1 94.69 108 PHE B CA 1
ATOM 5371 C C . PHE B 1 108 ? 2.939 13.008 19.25 1 94.69 108 PHE B C 1
ATOM 5373 O O . PHE B 1 108 ? 2.057 13.109 18.406 1 94.69 108 PHE B O 1
ATOM 5380 N N . GLY B 1 109 ? 3.748 14.016 19.562 1 94.38 109 GLY B N 1
ATOM 5381 C CA . GLY B 1 109 ? 3.871 15.18 18.688 1 94.38 109 GLY B CA 1
ATOM 5382 C C . GLY B 1 109 ? 4.836 14.969 17.547 1 94.38 109 GLY B C 1
ATOM 5383 O O . GLY B 1 109 ? 5.953 14.477 17.734 1 94.38 109 GLY B O 1
ATOM 5384 N N . ILE B 1 110 ? 4.367 15.219 16.344 1 96.38 110 ILE B N 1
ATOM 5385 C CA . ILE B 1 110 ? 5.219 15.148 15.156 1 96.38 110 ILE B CA 1
ATOM 5386 C C . ILE B 1 110 ? 5.777 16.531 14.836 1 96.38 110 ILE B C 1
ATOM 5388 O O . ILE B 1 110 ? 5.027 17.453 14.484 1 96.38 110 ILE B O 1
ATOM 5392 N N . MET B 1 111 ? 7.062 16.672 15 1 96.5 111 MET B N 1
ATOM 5393 C CA . MET B 1 111 ? 7.723 17.969 14.812 1 96.5 111 MET B CA 1
ATOM 5394 C C . MET B 1 111 ? 8.453 18.016 13.477 1 96.5 111 MET B C 1
ATOM 5396 O O . MET B 1 111 ? 9.5 17.375 13.312 1 96.5 111 MET B O 1
ATOM 5400 N N . LEU B 1 112 ? 7.918 18.734 12.539 1 96.12 112 LEU B N 1
ATOM 5401 C CA . LEU B 1 112 ? 8.484 18.906 11.203 1 96.12 112 LEU B CA 1
ATOM 5402 C C . LEU B 1 112 ? 8.117 20.266 10.625 1 96.12 112 LEU B C 1
ATOM 5404 O O . LEU B 1 112 ? 6.934 20.609 10.5 1 96.12 112 LEU B O 1
ATOM 5408 N N . ARG B 1 113 ? 9.133 21.109 10.344 1 94.56 113 ARG B N 1
ATOM 5409 C CA . ARG B 1 113 ? 8.891 22.453 9.805 1 94.56 113 ARG B CA 1
ATOM 5410 C C . ARG B 1 113 ? 8.086 22.375 8.508 1 94.56 113 ARG B C 1
ATOM 5412 O O . ARG B 1 113 ? 8.312 21.5 7.68 1 94.56 113 ARG B O 1
ATOM 5419 N N . GLN B 1 114 ? 7.234 23.281 8.289 1 93.69 114 GLN B N 1
ATOM 5420 C CA . GLN B 1 114 ? 6.219 23.328 7.242 1 93.69 114 GLN B CA 1
ATOM 5421 C C . GLN B 1 114 ? 6.844 23.125 5.863 1 93.69 114 GLN B C 1
ATOM 5423 O O . GLN B 1 114 ? 6.246 22.484 4.996 1 93.69 114 GLN B O 1
ATOM 5428 N N . GLN B 1 115 ? 8.031 23.703 5.617 1 92.5 115 GLN B N 1
ATOM 5429 C CA . GLN B 1 115 ? 8.672 23.609 4.309 1 92.5 115 GLN B CA 1
ATOM 5430 C C . GLN B 1 115 ? 8.867 22.156 3.904 1 92.5 115 GLN B C 1
ATOM 5432 O O . GLN B 1 115 ? 8.719 21.797 2.732 1 92.5 115 GLN B O 1
ATOM 5437 N N . PHE B 1 116 ? 9.164 21.281 4.863 1 93.75 116 PHE B N 1
ATOM 5438 C CA . PHE B 1 116 ? 9.406 19.875 4.57 1 93.75 116 PHE B CA 1
ATOM 5439 C C . PHE B 1 116 ? 8.094 19.141 4.336 1 93.75 116 PHE B C 1
ATOM 5441 O O . PHE B 1 116 ? 8.039 18.203 3.525 1 93.75 116 PHE B O 1
ATOM 5448 N N . ILE B 1 117 ? 7.043 19.562 5.02 1 95.62 117 ILE B N 1
ATOM 5449 C CA . ILE B 1 117 ? 5.711 19 4.801 1 95.62 117 ILE B CA 1
ATOM 5450 C C . ILE B 1 117 ? 5.23 19.344 3.395 1 95.62 117 ILE B C 1
ATOM 5452 O O . ILE B 1 117 ? 4.777 18.469 2.654 1 95.62 117 ILE B O 1
ATOM 5456 N N . GLU B 1 118 ? 5.406 20.625 3.043 1 95.5 118 GLU B N 1
ATOM 5457 C CA . GLU B 1 118 ? 5.023 21.094 1.711 1 95.5 118 GLU B CA 1
ATOM 5458 C C . GLU B 1 118 ? 5.789 20.328 0.628 1 95.5 118 GLU B C 1
ATOM 5460 O O . GLU B 1 118 ? 5.199 19.875 -0.357 1 95.5 118 GLU B O 1
ATOM 5465 N N . LYS B 1 119 ? 7.059 20.234 0.854 1 94.44 119 LYS B N 1
ATOM 5466 C CA . LYS B 1 119 ? 7.887 19.531 -0.12 1 94.44 119 LYS B CA 1
ATOM 5467 C C . LYS B 1 119 ? 7.434 18.078 -0.29 1 94.44 119 LYS B C 1
ATOM 5469 O O . LYS B 1 119 ? 7.328 17.578 -1.414 1 94.44 119 LYS B O 1
ATOM 5474 N N . SER B 1 120 ? 7.172 17.438 0.754 1 95.75 120 SER B N 1
ATOM 5475 C CA . SER B 1 120 ? 6.734 16.047 0.719 1 95.75 120 SER B CA 1
ATOM 5476 C C . SER B 1 120 ? 5.438 15.891 -0.067 1 95.75 120 SER B C 1
ATOM 5478 O O . SER B 1 120 ? 5.32 15.008 -0.916 1 95.75 120 SER B O 1
ATOM 5480 N N . ILE B 1 121 ? 4.473 16.75 0.222 1 97.88 121 ILE B N 1
ATOM 5481 C CA . ILE B 1 121 ? 3.186 16.672 -0.463 1 97.88 121 ILE B CA 1
ATOM 5482 C C . ILE B 1 121 ? 3.367 17.016 -1.94 1 97.88 121 ILE B C 1
ATOM 5484 O O . ILE B 1 121 ? 2.762 16.391 -2.809 1 97.88 121 ILE B O 1
ATOM 5488 N N . ARG B 1 122 ? 4.207 18 -2.238 1 96.62 122 ARG B N 1
ATOM 5489 C CA . ARG B 1 122 ? 4.438 18.438 -3.609 1 96.62 122 ARG B CA 1
ATOM 5490 C C . ARG B 1 122 ? 5.02 17.312 -4.457 1 96.62 122 ARG B C 1
ATOM 5492 O O . ARG B 1 122 ? 4.605 17.109 -5.602 1 96.62 122 ARG B O 1
ATOM 5499 N N . ILE B 1 123 ? 5.988 16.609 -3.922 1 95.19 123 ILE B N 1
ATOM 5500 C CA . ILE B 1 123 ? 6.613 15.5 -4.633 1 95.19 123 ILE B CA 1
ATOM 5501 C C . ILE B 1 123 ? 5.559 14.461 -4.988 1 95.19 123 ILE B C 1
ATOM 5503 O O . ILE B 1 123 ? 5.512 13.977 -6.125 1 95.19 123 ILE B O 1
ATOM 5507 N N . ARG B 1 124 ? 4.703 14.156 -4.055 1 97.44 124 ARG B N 1
ATOM 5508 C CA . ARG B 1 124 ? 3.643 13.188 -4.297 1 97.44 124 ARG B CA 1
ATOM 5509 C C . ARG B 1 124 ? 2.627 13.727 -5.301 1 97.44 124 ARG B C 1
ATOM 5511 O O . ARG B 1 124 ? 2.057 12.961 -6.082 1 97.44 124 ARG B O 1
ATOM 5518 N N . LEU B 1 125 ? 2.363 15.016 -5.211 1 98.06 125 LEU B N 1
ATOM 5519 C CA . LEU B 1 125 ? 1.478 15.656 -6.176 1 98.06 125 LEU B CA 1
ATOM 5520 C C . LEU B 1 125 ? 2.041 15.547 -7.59 1 98.06 125 LEU B C 1
ATOM 5522 O O . LEU B 1 125 ? 1.309 15.242 -8.531 1 98.06 125 LEU B O 1
ATOM 5526 N N . GLU B 1 126 ? 3.32 15.75 -7.719 1 96.44 126 GLU B N 1
ATOM 5527 C CA . GLU B 1 126 ? 3.99 15.625 -9.008 1 96.44 126 GLU B CA 1
ATOM 5528 C C . GLU B 1 126 ? 3.916 14.188 -9.531 1 96.44 126 GLU B C 1
ATOM 5530 O O . GLU B 1 126 ? 3.703 13.969 -10.719 1 96.44 126 GLU B O 1
ATOM 5535 N N . ASP B 1 127 ? 4.059 13.273 -8.633 1 93.06 127 ASP B N 1
ATOM 5536 C CA . ASP B 1 127 ? 3.914 11.867 -9 1 93.06 127 ASP B CA 1
ATOM 5537 C C . ASP B 1 127 ? 2.523 11.586 -9.562 1 93.06 127 ASP B C 1
ATOM 5539 O O . ASP B 1 127 ? 2.355 10.695 -10.406 1 93.06 127 ASP B O 1
ATOM 5543 N N . ALA B 1 128 ? 1.537 12.32 -9.094 1 95.19 128 ALA B N 1
ATOM 5544 C CA . ALA B 1 128 ? 0.158 12.148 -9.547 1 95.19 128 ALA B CA 1
ATOM 5545 C C . ALA B 1 128 ? -0.103 12.93 -10.828 1 95.19 128 ALA B C 1
ATOM 5547 O O . ALA B 1 128 ? -1.231 12.969 -11.32 1 95.19 128 ALA B O 1
ATOM 5548 N N . GLY B 1 129 ? 0.9 13.68 -11.336 1 95.25 129 GLY B N 1
ATOM 5549 C CA . GLY B 1 129 ? 0.818 14.305 -12.641 1 95.25 129 GLY B CA 1
ATOM 5550 C C . GLY B 1 129 ? 0.448 15.773 -12.586 1 95.25 129 GLY B C 1
ATOM 5551 O O . GLY B 1 129 ? 0.075 16.375 -13.594 1 95.25 129 GLY B O 1
ATOM 5552 N N . VAL B 1 130 ? 0.49 16.406 -11.359 1 98.06 130 VAL B N 1
ATOM 5553 C CA . VAL B 1 130 ? 0.121 17.812 -11.203 1 98.06 130 VAL B CA 1
ATOM 5554 C C . VAL B 1 130 ? 1.317 18.609 -10.68 1 98.06 130 VAL B C 1
ATOM 5556 O O . VAL B 1 130 ? 1.959 18.203 -9.703 1 98.06 130 VAL B O 1
ATOM 5559 N N . GLU B 1 131 ? 1.613 19.703 -11.305 1 97.06 131 GLU B N 1
ATOM 5560 C CA . GLU B 1 131 ? 2.725 20.547 -10.898 1 97.06 131 GLU B CA 1
ATOM 5561 C C . GLU B 1 131 ? 2.221 21.875 -10.336 1 97.06 131 GLU B C 1
ATOM 5563 O O . GLU B 1 131 ? 1.249 22.438 -10.836 1 97.06 131 GLU B O 1
ATOM 5568 N N . LEU B 1 132 ? 2.891 22.344 -9.328 1 97.75 132 LEU B N 1
ATOM 5569 C CA . LEU B 1 132 ? 2.617 23.672 -8.789 1 97.75 132 LEU B CA 1
ATOM 5570 C C . LEU B 1 132 ? 3.215 24.75 -9.68 1 97.75 132 LEU B C 1
ATOM 5572 O O . LEU B 1 132 ? 4.41 24.719 -9.984 1 97.75 132 LEU B O 1
ATOM 5576 N N . HIS B 1 133 ? 2.375 25.656 -10.117 1 97.12 133 HIS B N 1
ATOM 5577 C CA . HIS B 1 133 ? 2.838 26.766 -10.93 1 97.12 133 HIS B CA 1
ATOM 5578 C C . HIS B 1 133 ? 3.105 28 -10.07 1 97.12 133 HIS B C 1
ATOM 5580 O O . HIS B 1 133 ? 2.17 28.641 -9.578 1 97.12 133 HIS B O 1
ATOM 5586 N N . CYS B 1 134 ? 4.309 28.375 -9.898 1 95.19 134 CYS B N 1
ATOM 5587 C CA . CYS B 1 134 ? 4.684 29.531 -9.109 1 95.19 134 CYS B CA 1
ATOM 5588 C C . CYS B 1 134 ? 6.008 30.125 -9.586 1 95.19 134 CYS B C 1
ATOM 5590 O O . CYS B 1 134 ? 6.84 29.406 -10.148 1 95.19 134 CYS B O 1
ATOM 5592 N N . PRO B 1 135 ? 6.281 31.297 -9.555 1 95.88 135 PRO B N 1
ATOM 5593 C CA . PRO B 1 135 ? 5.332 32.281 -9.008 1 95.88 135 PRO B CA 1
ATOM 5594 C C . PRO B 1 135 ? 4.254 32.688 -10.008 1 95.88 135 PRO B C 1
ATOM 5596 O O . PRO B 1 135 ? 4.566 33.094 -11.125 1 95.88 135 PRO B O 1
ATOM 5599 N N . CYS B 1 136 ? 3.055 32.531 -9.617 1 97.69 136 CYS B N 1
ATOM 5600 C CA . CYS B 1 136 ? 1.897 32.844 -10.453 1 97.69 136 CYS B CA 1
ATOM 5601 C C . CYS B 1 136 ? 0.761 33.406 -9.609 1 97.69 136 CYS B C 1
ATOM 5603 O O . CYS B 1 136 ? 0.321 32.781 -8.648 1 97.69 136 CYS B O 1
ATOM 5605 N N . GLU B 1 137 ? 0.317 34.594 -9.953 1 97.81 137 GLU B N 1
ATOM 5606 C CA . GLU B 1 137 ? -0.675 35.312 -9.148 1 97.81 137 GLU B CA 1
ATOM 5607 C C . GLU B 1 137 ? -2.043 35.281 -9.828 1 97.81 137 GLU B C 1
ATOM 5609 O O . GLU B 1 137 ? -2.141 35.469 -11.047 1 97.81 137 GLU B O 1
ATOM 5614 N N . CYS B 1 138 ? -3.1 35 -9.031 1 98.5 138 CYS B N 1
ATOM 5615 C CA . CYS B 1 138 ? -4.469 35.188 -9.492 1 98.5 138 CYS B CA 1
ATOM 5616 C C . CYS B 1 138 ? -4.879 36.656 -9.344 1 98.5 138 CYS B C 1
ATOM 5618 O O . CYS B 1 138 ? -4.938 37.188 -8.227 1 98.5 138 CYS B O 1
ATOM 5620 N N . VAL B 1 139 ? -5.289 37.281 -10.469 1 97.75 139 VAL B N 1
ATOM 5621 C CA . VAL B 1 139 ? -5.469 38.719 -10.383 1 97.75 139 VAL B CA 1
ATOM 5622 C C . VAL B 1 139 ? -6.941 39.094 -10.594 1 97.75 139 VAL B C 1
ATOM 5624 O O . VAL B 1 139 ? -7.367 40.188 -10.305 1 97.75 139 VAL B O 1
ATOM 5627 N N . ASN B 1 140 ? -7.66 38.125 -11.117 1 98.06 140 ASN B N 1
ATOM 5628 C CA . ASN B 1 140 ? -9.086 38.344 -11.305 1 98.06 140 ASN B CA 1
ATOM 5629 C C . ASN B 1 140 ? -9.875 37.031 -11.336 1 98.06 140 ASN B C 1
ATOM 5631 O O . ASN B 1 140 ? -9.344 36 -11.727 1 98.06 140 ASN B O 1
ATOM 5635 N N . ILE B 1 141 ? -11.148 37.094 -10.867 1 98.38 141 ILE B N 1
ATOM 5636 C CA . ILE B 1 141 ? -12.055 35.938 -10.883 1 98.38 141 ILE B CA 1
ATOM 5637 C C . ILE B 1 141 ? -13.43 36.375 -11.375 1 98.38 141 ILE B C 1
ATOM 5639 O O . ILE B 1 141 ? -14 37.344 -10.844 1 98.38 141 ILE B O 1
ATOM 5643 N N . GLU B 1 142 ? -13.891 35.719 -12.375 1 97.44 142 GLU B N 1
ATOM 5644 C CA . GLU B 1 142 ? -15.258 35.906 -12.844 1 97.44 142 GLU B CA 1
ATOM 5645 C C . GLU B 1 142 ? -16.078 34.625 -12.68 1 97.44 142 GLU B C 1
ATOM 5647 O O . GLU B 1 142 ? -15.633 33.531 -13.055 1 97.44 142 GLU B O 1
ATOM 5652 N N . LYS B 1 143 ? -17.203 34.75 -12.055 1 94.88 143 LYS B N 1
ATOM 5653 C CA . LYS B 1 143 ? -18.078 33.594 -11.852 1 94.88 143 LYS B CA 1
ATOM 5654 C C . LYS B 1 143 ? -19.344 33.719 -12.719 1 94.88 143 LYS B C 1
ATOM 5656 O O . LYS B 1 143 ? -19.797 34.844 -13 1 94.88 143 LYS B O 1
ATOM 5661 N N . ALA B 1 144 ? -19.766 32.531 -13.18 1 93.69 144 ALA B N 1
ATOM 5662 C CA . ALA B 1 144 ? -21 32.5 -13.977 1 93.69 144 ALA B CA 1
ATOM 5663 C C . ALA B 1 144 ? -22.078 31.688 -13.273 1 93.69 144 ALA B C 1
ATOM 5665 O O . ALA B 1 144 ? -21.781 30.812 -12.469 1 93.69 144 ALA B O 1
ATOM 5666 N N . ASP B 1 145 ? -23.312 32 -13.555 1 90.06 145 ASP B N 1
ATOM 5667 C CA . ASP B 1 145 ? -24.438 31.281 -12.992 1 90.06 145 ASP B CA 1
ATOM 5668 C C . ASP B 1 145 ? -24.703 30 -13.773 1 90.06 145 ASP B C 1
ATOM 5670 O O . ASP B 1 145 ? -25.234 29.031 -13.219 1 90.06 145 ASP B O 1
ATOM 5674 N N . GLU B 1 146 ? -24.328 30.047 -15.039 1 93.94 146 GLU B N 1
ATOM 5675 C CA . GLU B 1 146 ? -24.438 28.875 -15.898 1 93.94 146 GLU B CA 1
ATOM 5676 C C . GLU B 1 146 ? -23.078 28.484 -16.484 1 93.94 146 GLU B C 1
ATOM 5678 O O . GLU B 1 146 ? -22.234 29.344 -16.734 1 93.94 146 GLU B O 1
ATOM 5683 N N . PRO B 1 147 ? -22.969 27.219 -16.672 1 94.25 147 PRO B N 1
ATOM 5684 C CA . PRO B 1 147 ? -21.656 26.797 -17.188 1 94.25 147 PRO B CA 1
ATOM 5685 C C . PRO B 1 147 ? -21.469 27.141 -18.656 1 94.25 147 PRO B C 1
ATOM 5687 O O . PRO B 1 147 ? -22.438 27.266 -19.406 1 94.25 147 PRO B O 1
ATOM 5690 N N . ASP B 1 148 ? -20.281 27.266 -19.047 1 94.25 148 ASP B N 1
ATOM 5691 C CA . ASP B 1 148 ? -19.984 27.391 -20.469 1 94.25 148 ASP B CA 1
ATOM 5692 C C . ASP B 1 148 ? -20.094 26.031 -21.172 1 94.25 148 ASP B C 1
ATOM 5694 O O . ASP B 1 148 ? -20.609 25.078 -20.594 1 94.25 148 ASP B O 1
ATOM 5698 N N . ALA B 1 149 ? -19.688 25.938 -22.406 1 91.5 149 ALA B N 1
ATOM 5699 C CA . ALA B 1 149 ? -19.875 24.75 -23.234 1 91.5 149 ALA B CA 1
ATOM 5700 C C . ALA B 1 149 ? -19.062 23.578 -22.688 1 91.5 149 ALA B C 1
ATOM 5702 O O . ALA B 1 149 ? -19.422 22.422 -22.875 1 91.5 149 ALA B O 1
ATOM 5703 N N . ASP B 1 150 ? -18.016 24 -21.906 1 92.19 150 ASP B N 1
ATOM 5704 C CA . ASP B 1 150 ? -17.141 22.953 -21.391 1 92.19 150 ASP B CA 1
ATOM 5705 C C . ASP B 1 150 ? -17.438 22.656 -19.922 1 92.19 150 ASP B C 1
ATOM 5707 O O . ASP B 1 150 ? -16.719 21.891 -19.281 1 92.19 150 ASP B O 1
ATOM 5711 N N . GLY B 1 151 ? -18.531 23.281 -19.391 1 93.25 151 GLY B N 1
ATOM 5712 C CA . GLY B 1 151 ? -18.969 22.984 -18.031 1 93.25 151 GLY B CA 1
ATOM 5713 C C . GLY B 1 151 ? -18.297 23.828 -16.984 1 93.25 151 GLY B C 1
ATOM 5714 O O . GLY B 1 151 ? -18.359 23.531 -15.781 1 93.25 151 GLY B O 1
ATOM 5715 N N . ASN B 1 152 ? -17.641 24.906 -17.438 1 96.69 152 ASN B N 1
ATOM 5716 C CA . ASN B 1 152 ? -16.906 25.766 -16.516 1 96.69 152 ASN B CA 1
ATOM 5717 C C . ASN B 1 152 ? -17.797 26.891 -15.969 1 96.69 152 ASN B C 1
ATOM 5719 O O . ASN B 1 152 ? -18.562 27.484 -16.719 1 96.69 152 ASN B O 1
ATOM 5723 N N . TYR B 1 153 ? -17.656 27.156 -14.734 1 97.5 153 TYR B N 1
ATOM 5724 C CA . TYR B 1 153 ? -18.438 28.188 -14.07 1 97.5 153 TYR B CA 1
ATOM 5725 C C . TYR B 1 153 ? -17.547 29.375 -13.68 1 97.5 153 TYR B C 1
ATOM 5727 O O . TYR B 1 153 ? -18.047 30.453 -13.359 1 97.5 153 TYR B O 1
ATOM 5735 N N . VAL B 1 154 ? -16.219 29.109 -13.656 1 98.19 154 VAL B N 1
ATOM 5736 C CA . VAL B 1 154 ? -15.297 30.141 -13.148 1 98.19 154 VAL B CA 1
ATOM 5737 C C . VAL B 1 154 ? -14.234 30.438 -14.203 1 98.19 154 VAL B C 1
ATOM 5739 O O . VAL B 1 154 ? -13.711 29.516 -14.844 1 98.19 154 VAL B O 1
ATOM 5742 N N . THR B 1 155 ? -13.977 31.656 -14.461 1 98 155 THR B N 1
ATOM 5743 C CA . THR B 1 155 ? -12.852 32.094 -15.273 1 98 155 THR B CA 1
ATOM 5744 C C . THR B 1 155 ? -11.898 32.969 -14.445 1 98 155 THR B C 1
ATOM 5746 O O . THR B 1 155 ? -12.289 34.031 -13.938 1 98 155 THR B O 1
ATOM 5749 N N . ALA B 1 156 ? -10.703 32.469 -14.297 1 98.38 156 ALA B N 1
ATOM 5750 C CA . ALA B 1 156 ? -9.695 33.219 -13.539 1 98.38 156 ALA B CA 1
ATOM 5751 C C . ALA B 1 156 ? -8.602 33.75 -14.461 1 98.38 156 ALA B C 1
ATOM 5753 O O . ALA B 1 156 ? -8.195 33.062 -15.406 1 98.38 156 ALA B O 1
ATOM 5754 N N . THR B 1 157 ? -8.156 34.969 -14.195 1 98.38 157 THR B N 1
ATOM 5755 C CA . THR B 1 157 ? -6.984 35.531 -14.867 1 98.38 157 THR B CA 1
ATOM 5756 C C . THR B 1 157 ? -5.738 35.344 -14 1 98.38 157 THR B C 1
ATOM 5758 O O . THR B 1 157 ? -5.707 35.844 -12.859 1 98.38 157 THR B O 1
ATOM 5761 N N . LEU B 1 158 ? -4.793 34.656 -14.523 1 98.19 158 LEU B N 1
ATOM 5762 C CA . LEU B 1 158 ? -3.539 34.406 -13.82 1 98.19 158 LEU B CA 1
ATOM 5763 C C . LEU B 1 158 ? -2.385 35.156 -14.477 1 98.19 158 LEU B C 1
ATOM 5765 O O . LEU B 1 158 ? -2.377 35.344 -15.688 1 98.19 158 LEU B O 1
ATOM 5769 N N . ARG B 1 159 ? -1.44 35.594 -13.656 1 97.62 159 ARG B N 1
ATOM 5770 C CA . ARG B 1 159 ? -0.254 36.281 -14.141 1 97.62 159 ARG B CA 1
ATOM 5771 C C . ARG B 1 159 ? 1.02 35.562 -13.703 1 97.62 159 ARG B C 1
ATOM 5773 O O . ARG B 1 159 ? 1.274 35.406 -12.508 1 97.62 159 ARG B O 1
ATOM 5780 N N . ASP B 1 160 ? 1.773 35.094 -14.688 1 96.12 160 ASP B N 1
ATOM 5781 C CA . ASP B 1 160 ? 3.109 34.594 -14.391 1 96.12 160 ASP B CA 1
ATOM 5782 C C . ASP B 1 160 ? 4.035 35.719 -13.93 1 96.12 160 ASP B C 1
ATOM 5784 O O . ASP B 1 160 ? 4.359 36.625 -14.703 1 96.12 160 ASP B O 1
ATOM 5788 N N . MET B 1 161 ? 4.453 35.625 -12.773 1 95.12 161 MET B N 1
ATOM 5789 C CA . MET B 1 161 ? 5.18 36.719 -12.172 1 95.12 161 MET B CA 1
ATOM 5790 C C . MET B 1 161 ? 6.617 36.781 -12.688 1 95.12 161 MET B C 1
ATOM 5792 O O . MET B 1 161 ? 7.305 37.781 -12.516 1 95.12 161 MET B O 1
ATOM 5796 N N . THR B 1 162 ? 7.133 35.719 -13.289 1 92.56 162 THR B N 1
ATOM 5797 C CA . THR B 1 162 ? 8.461 35.688 -13.883 1 92.56 162 THR B CA 1
ATOM 5798 C C . THR B 1 162 ? 8.445 36.375 -15.258 1 92.56 162 THR B C 1
ATOM 5800 O O . THR B 1 162 ? 9.281 37.219 -15.539 1 92.56 162 THR B O 1
ATOM 5803 N N . THR B 1 163 ? 7.484 36.125 -16.094 1 94.19 163 THR B N 1
ATOM 5804 C CA . THR B 1 163 ? 7.441 36.625 -17.469 1 94.19 163 THR B CA 1
ATOM 5805 C C . THR B 1 163 ? 6.516 37.844 -17.562 1 94.19 163 THR B C 1
ATOM 5807 O O . THR B 1 163 ? 6.594 38.625 -18.531 1 94.19 163 THR B O 1
ATOM 5810 N N . GLY B 1 164 ? 5.57 37.938 -16.656 1 94.19 164 GLY B N 1
ATOM 5811 C CA . GLY B 1 164 ? 4.574 39 -16.688 1 94.19 164 GLY B CA 1
ATOM 5812 C C . GLY B 1 164 ? 3.381 38.656 -17.562 1 94.19 164 GLY B C 1
ATOM 5813 O O . GLY B 1 164 ? 2.398 39.406 -17.594 1 94.19 164 GLY B O 1
ATOM 5814 N N . GLU B 1 165 ? 3.441 37.531 -18.188 1 95.5 165 GLU B N 1
ATOM 5815 C CA . GLU B 1 165 ? 2.379 37.125 -19.094 1 95.5 165 GLU B CA 1
ATOM 5816 C C . GLU B 1 165 ? 1.117 36.75 -18.328 1 95.5 165 GLU B C 1
ATOM 5818 O O . GLU B 1 165 ? 1.194 36.094 -17.297 1 95.5 165 GLU B O 1
ATOM 5823 N N . GLU B 1 166 ? 0.002 37.125 -18.828 1 96.5 166 GLU B N 1
ATOM 5824 C CA . GLU B 1 166 ? -1.29 36.75 -18.266 1 96.5 166 GLU B CA 1
ATOM 5825 C C . GLU B 1 166 ? -1.96 35.688 -19.109 1 96.5 166 GLU B C 1
ATOM 5827 O O . GLU B 1 166 ? -1.798 35.625 -20.328 1 96.5 166 GLU B O 1
ATOM 5832 N N . TYR B 1 167 ? -2.676 34.781 -18.484 1 96.94 167 TYR B N 1
ATOM 5833 C CA . TYR B 1 167 ? -3.48 33.781 -19.156 1 96.94 167 TYR B CA 1
ATOM 5834 C C . TYR B 1 167 ? -4.73 33.438 -18.359 1 96.94 167 TYR B C 1
ATOM 5836 O O . TYR B 1 167 ? -4.844 33.844 -17.188 1 96.94 167 TYR B O 1
ATOM 5844 N N . THR B 1 168 ? -5.684 32.844 -19.031 1 97.31 168 THR B N 1
ATOM 5845 C CA . THR B 1 168 ? -6.957 32.562 -18.391 1 97.31 168 THR B CA 1
ATOM 5846 C C . THR B 1 168 ? -7.086 31.062 -18.125 1 97.31 168 THR B C 1
ATOM 5848 O O . THR B 1 168 ? -6.676 30.234 -18.953 1 97.31 168 THR B O 1
ATOM 5851 N N . VAL B 1 169 ? -7.652 30.734 -16.984 1 98.12 169 VAL B N 1
ATOM 5852 C CA . VAL B 1 169 ? -8.008 29.359 -16.656 1 98.12 169 VAL B CA 1
ATOM 5853 C C . VAL B 1 169 ? -9.508 29.266 -16.391 1 98.12 169 VAL B C 1
ATOM 5855 O O . VAL B 1 169 ? -10.047 29.984 -15.555 1 98.12 169 VAL B O 1
ATOM 5858 N N . LYS B 1 170 ? -10.172 28.453 -17.156 1 98.19 170 LYS B N 1
ATOM 5859 C CA . LYS B 1 170 ? -11.578 28.125 -16.922 1 98.19 170 LYS B CA 1
ATOM 5860 C C . LYS B 1 170 ? -11.703 26.828 -16.125 1 98.19 170 LYS B C 1
ATOM 5862 O O . LYS B 1 170 ? -10.953 25.875 -16.359 1 98.19 170 LYS B O 1
ATOM 5867 N N . SER B 1 171 ? -12.562 26.812 -15.141 1 98.44 171 SER B N 1
ATOM 5868 C CA . SER B 1 171 ? -12.688 25.625 -14.305 1 98.44 171 SER B CA 1
ATOM 5869 C C . SER B 1 171 ? -14.125 25.438 -13.828 1 98.44 171 SER B C 1
ATOM 5871 O O . SER B 1 171 ? -14.906 26.391 -13.797 1 98.44 171 SER B O 1
ATOM 5873 N N . ALA B 1 172 ? -14.508 24.25 -13.586 1 98.25 172 ALA B N 1
ATOM 5874 C CA . ALA B 1 172 ? -15.805 23.953 -12.984 1 98.25 172 ALA B CA 1
ATOM 5875 C C . ALA B 1 172 ? -15.867 24.484 -11.555 1 98.25 172 ALA B C 1
ATOM 5877 O O . ALA B 1 172 ? -16.906 24.969 -11.109 1 98.25 172 ALA B O 1
ATOM 5878 N N . TYR B 1 173 ? -14.789 24.328 -10.828 1 98.62 173 TYR B N 1
ATOM 5879 C CA . TYR B 1 173 ? -14.688 24.812 -9.453 1 98.62 173 TYR B CA 1
ATOM 5880 C C . TYR B 1 173 ? -13.383 25.578 -9.234 1 98.62 173 TYR B C 1
ATOM 5882 O O . TYR B 1 173 ? -12.391 25.312 -9.922 1 98.62 173 TYR B O 1
ATOM 5890 N N . LEU B 1 174 ? -13.406 26.5 -8.32 1 98.81 174 LEU B N 1
ATOM 5891 C CA . LEU B 1 174 ? -12.219 27.188 -7.84 1 98.81 174 LEU B CA 1
ATOM 5892 C C . LEU B 1 174 ? -12.078 27.047 -6.328 1 98.81 174 LEU B C 1
ATOM 5894 O O . LEU B 1 174 ? -13.062 27.188 -5.594 1 98.81 174 LEU B O 1
ATOM 5898 N N . VAL B 1 175 ? -10.914 26.672 -5.867 1 98.88 175 VAL B N 1
ATOM 5899 C CA . VAL B 1 175 ? -10.625 26.578 -4.441 1 98.88 175 VAL B CA 1
ATOM 5900 C C . VAL B 1 175 ? -9.641 27.672 -4.039 1 98.88 175 VAL B C 1
ATOM 5902 O O . VAL B 1 175 ? -8.539 27.766 -4.598 1 98.88 175 VAL B O 1
ATOM 5905 N N . GLY B 1 176 ? -10.086 28.562 -3.143 1 98.81 176 GLY B N 1
ATOM 5906 C CA . GLY B 1 176 ? -9.195 29.547 -2.557 1 98.81 176 GLY B CA 1
ATOM 5907 C C . GLY B 1 176 ? -8.453 29.031 -1.334 1 98.81 176 GLY B C 1
ATOM 5908 O O . GLY B 1 176 ? -9.031 28.938 -0.249 1 98.81 176 GLY B O 1
ATOM 5909 N N . ALA B 1 177 ? -7.223 28.703 -1.44 1 98.5 177 ALA B N 1
ATOM 5910 C CA . ALA B 1 177 ? -6.32 28.281 -0.373 1 98.5 177 ALA B CA 1
ATOM 5911 C C . ALA B 1 177 ? -5.145 29.25 -0.234 1 98.5 177 ALA B C 1
ATOM 5913 O O . ALA B 1 177 ? -4.004 28.812 -0.036 1 98.5 177 ALA B O 1
ATOM 5914 N N . ASP B 1 178 ? -5.406 30.516 -0.343 1 97.75 178 ASP B N 1
ATOM 5915 C CA . ASP B 1 178 ? -4.352 31.516 -0.519 1 97.75 178 ASP B CA 1
ATOM 5916 C C . ASP B 1 178 ? -4.086 32.281 0.783 1 97.75 178 ASP B C 1
ATOM 5918 O O . ASP B 1 178 ? -3.656 33.438 0.762 1 97.75 178 ASP B O 1
ATOM 5922 N N . GLY B 1 179 ? -4.398 31.719 1.921 1 93.75 179 GLY B N 1
ATOM 5923 C CA . GLY B 1 179 ? -3.885 32.125 3.215 1 93.75 179 GLY B CA 1
ATOM 5924 C C . GLY B 1 179 ? -4.707 33.25 3.855 1 93.75 179 GLY B C 1
ATOM 5925 O O . GLY B 1 179 ? -5.82 33.531 3.41 1 93.75 179 GLY B O 1
ATOM 5926 N N . GLY B 1 180 ? -4.145 33.75 4.988 1 90.5 180 GLY B N 1
ATOM 5927 C CA . GLY B 1 180 ? -4.832 34.75 5.812 1 90.5 180 GLY B CA 1
ATOM 5928 C C . GLY B 1 180 ? -5.16 36.031 5.07 1 90.5 180 GLY B C 1
ATOM 5929 O O . GLY B 1 180 ? -6.148 36.688 5.387 1 90.5 180 GLY B O 1
ATOM 5930 N N . ARG B 1 181 ? -4.395 36.344 4.074 1 92.06 181 ARG B N 1
ATOM 5931 C CA . ARG B 1 181 ? -4.633 37.531 3.246 1 92.06 181 ARG B CA 1
ATOM 5932 C C . ARG B 1 181 ? -5.238 37.156 1.9 1 92.06 181 ARG B C 1
ATOM 5934 O O . ARG B 1 181 ? -4.895 37.719 0.869 1 92.06 181 ARG B O 1
ATOM 5941 N N . SER B 1 182 ? -6.027 36.281 1.922 1 96.88 182 SER B N 1
ATOM 5942 C CA . SER B 1 182 ? -6.617 35.656 0.748 1 96.88 182 SER B CA 1
ATOM 5943 C C . SER B 1 182 ? -7.188 36.688 -0.212 1 96.88 182 SER B C 1
ATOM 5945 O O . SER B 1 182 ? -8.086 37.469 0.153 1 96.88 182 SER B O 1
ATOM 5947 N N . PHE B 1 183 ? -6.719 36.688 -1.418 1 97.88 183 PHE B N 1
ATOM 5948 C CA . PHE B 1 183 ? -7.285 37.469 -2.518 1 97.88 183 PHE B CA 1
ATOM 5949 C C . PHE B 1 183 ? -8.68 36.938 -2.869 1 97.88 183 PHE B C 1
ATOM 5951 O O . PHE B 1 183 ? -9.602 37.75 -3.082 1 97.88 183 PHE B O 1
ATOM 5958 N N . VAL B 1 184 ? -8.852 35.625 -2.953 1 98.44 184 VAL B N 1
ATOM 5959 C CA . VAL B 1 184 ? -10.109 35.031 -3.35 1 98.44 184 VAL B CA 1
ATOM 5960 C C . VAL B 1 184 ? -11.219 35.438 -2.393 1 98.44 184 VAL B C 1
ATOM 5962 O O . VAL B 1 184 ? -12.289 35.875 -2.826 1 98.44 184 VAL B O 1
ATOM 5965 N N . ARG B 1 185 ? -10.945 35.312 -1.098 1 97.88 185 ARG B N 1
ATOM 5966 C CA . ARG B 1 185 ? -11.922 35.688 -0.088 1 97.88 185 ARG B CA 1
ATOM 5967 C C . ARG B 1 185 ? -12.312 37.156 -0.24 1 97.88 185 ARG B C 1
ATOM 5969 O O . ARG B 1 185 ? -13.5 37.5 -0.272 1 97.88 185 ARG B O 1
ATOM 5976 N N . ARG B 1 186 ? -11.328 38.062 -0.365 1 97.19 186 ARG B N 1
ATOM 5977 C CA . ARG B 1 186 ? -11.555 39.5 -0.455 1 97.19 186 ARG B CA 1
ATOM 5978 C C . ARG B 1 186 ? -12.266 39.844 -1.755 1 97.19 186 ARG B C 1
ATOM 5980 O O . ARG B 1 186 ? -13.172 40.688 -1.762 1 97.19 186 ARG B O 1
ATOM 5987 N N . HIS B 1 187 ? -11.805 39.25 -2.785 1 97.44 187 HIS B N 1
ATOM 5988 C CA . HIS B 1 187 ? -12.367 39.531 -4.105 1 97.44 187 HIS B CA 1
ATOM 5989 C C . HIS B 1 187 ? -13.852 39.219 -4.148 1 97.44 187 HIS B C 1
ATOM 5991 O O . HIS B 1 187 ? -14.617 39.875 -4.855 1 97.44 187 HIS B O 1
ATOM 5997 N N . LEU B 1 188 ? -14.242 38.25 -3.439 1 96.44 188 LEU B N 1
ATOM 5998 C CA . LEU B 1 188 ? -15.633 37.812 -3.459 1 96.44 188 LEU B CA 1
ATOM 5999 C C . LEU B 1 188 ? -16.438 38.5 -2.355 1 96.44 188 LEU B C 1
ATOM 6001 O O . LEU B 1 188 ? -17.625 38.219 -2.184 1 96.44 188 LEU B O 1
ATOM 6005 N N . GLY B 1 189 ? -15.781 39.312 -1.558 1 96.19 189 GLY B N 1
ATOM 6006 C CA . GLY B 1 189 ? -16.469 40.125 -0.556 1 96.19 189 GLY B CA 1
ATOM 6007 C C . GLY B 1 189 ? -16.875 39.312 0.667 1 96.19 189 GLY B C 1
ATOM 6008 O O . GLY B 1 189 ? -17.891 39.625 1.292 1 96.19 189 GLY B O 1
ATOM 6009 N N . VAL B 1 190 ? -16.172 38.25 0.989 1 96.19 190 VAL B N 1
ATOM 6010 C CA . VAL B 1 190 ? -16.484 37.438 2.166 1 96.19 190 VAL B CA 1
ATOM 6011 C C . VAL B 1 190 ? -15.938 38.125 3.418 1 96.19 190 VAL B C 1
ATOM 6013 O O . VAL B 1 190 ? -14.75 38.438 3.496 1 96.19 190 VAL B O 1
ATOM 6016 N N . GLU B 1 191 ? -16.75 38.312 4.363 1 94.94 191 GLU B N 1
ATOM 6017 C CA . GLU B 1 191 ? -16.344 38.938 5.617 1 94.94 191 GLU B CA 1
ATOM 6018 C C . GLU B 1 191 ? -15.398 38.031 6.406 1 94.94 191 GLU B C 1
ATOM 6020 O O . GLU B 1 191 ? -15.578 36.812 6.422 1 94.94 191 GLU B O 1
ATOM 6025 N N . PHE B 1 192 ? -14.445 38.625 6.984 1 91.88 192 PHE B N 1
ATOM 6026 C CA . PHE B 1 192 ? -13.492 37.938 7.852 1 91.88 192 PHE B CA 1
ATOM 6027 C C . PHE B 1 192 ? -13.586 38.469 9.281 1 91.88 192 PHE B C 1
ATOM 6029 O O . PHE B 1 192 ? -12.859 39.375 9.656 1 91.88 192 PHE B O 1
ATOM 6036 N N . GLU B 1 193 ? -14.359 37.844 10.008 1 86.19 193 GLU B N 1
ATOM 6037 C CA . GLU B 1 193 ? -14.75 38.312 11.328 1 86.19 193 GLU B CA 1
ATOM 6038 C C . GLU B 1 193 ? -13.742 37.906 12.391 1 86.19 193 GLU B C 1
ATOM 6040 O O . GLU B 1 193 ? -13.211 36.781 12.352 1 86.19 193 GLU B O 1
ATOM 6045 N N . GLY B 1 194 ? -13.469 38.781 13.281 1 81 194 GLY B N 1
ATOM 6046 C CA . GLY B 1 194 ? -12.633 38.438 14.414 1 81 194 GLY B CA 1
ATOM 6047 C C . GLY B 1 194 ? -11.852 39.594 14.984 1 81 194 GLY B C 1
ATOM 6048 O O . GLY B 1 194 ? -12.148 40.75 14.68 1 81 194 GLY B O 1
ATOM 6049 N N . ASP B 1 195 ? -11.078 39.25 16.047 1 74.75 195 ASP B N 1
ATOM 6050 C CA . ASP B 1 195 ? -10.328 40.281 16.781 1 74.75 195 ASP B CA 1
ATOM 6051 C C . ASP B 1 195 ? -8.836 40.156 16.516 1 74.75 195 ASP B C 1
ATOM 6053 O O . ASP B 1 195 ? -8.344 39.094 16.156 1 74.75 195 ASP B O 1
ATOM 6057 N N . THR B 1 196 ? -8.305 41.281 16.312 1 69.06 196 THR B N 1
ATOM 6058 C CA . THR B 1 196 ? -6.848 41.312 16.281 1 69.06 196 THR B CA 1
ATOM 6059 C C . THR B 1 196 ? -6.293 41.719 17.641 1 69.06 196 THR B C 1
ATOM 6061 O O . THR B 1 196 ? -6.789 42.688 18.25 1 69.06 196 THR B O 1
ATOM 6064 N N . THR B 1 197 ? -5.547 40.75 18.156 1 67.69 197 THR B N 1
ATOM 6065 C CA . THR B 1 197 ? -4.863 41.156 19.375 1 67.69 197 THR B CA 1
ATOM 6066 C C . THR B 1 197 ? -3.613 41.969 19.047 1 67.69 197 THR B C 1
ATOM 6068 O O . THR B 1 197 ? -3.088 41.875 17.938 1 67.69 197 THR B O 1
ATOM 6071 N N . GLN B 1 198 ? -3.285 42.812 19.984 1 67.38 198 GLN B N 1
ATOM 6072 C CA . GLN B 1 198 ? -2.066 43.594 19.844 1 67.38 198 GLN B CA 1
ATOM 6073 C C . GLN B 1 198 ? -0.849 42.812 20.344 1 67.38 198 GLN B C 1
ATOM 6075 O O . GLN B 1 198 ? 0.286 43.281 20.203 1 67.38 198 GLN B O 1
ATOM 6080 N N . ASP B 1 199 ? -1.101 41.656 20.719 1 75.31 199 ASP B N 1
ATOM 6081 C CA . ASP B 1 199 ? 0.018 40.875 21.266 1 75.31 199 ASP B CA 1
ATOM 6082 C C . ASP B 1 199 ? 0.924 40.375 20.141 1 75.31 199 ASP B C 1
ATOM 6084 O O . ASP B 1 199 ? 0.44 39.906 19.109 1 75.31 199 ASP B O 1
ATOM 6088 N N . LYS B 1 200 ? 2.225 40.594 20.391 1 83.25 200 LYS B N 1
ATOM 6089 C CA . LYS B 1 200 ? 3.238 40.156 19.438 1 83.25 200 LYS B CA 1
ATOM 6090 C C . LYS B 1 200 ? 4.098 39.031 20.016 1 83.25 200 LYS B C 1
ATOM 6092 O O . LYS B 1 200 ? 4.398 39.031 21.219 1 83.25 200 LYS B O 1
ATOM 6097 N N . TRP B 1 201 ? 4.438 38.094 19.156 1 86.25 201 TRP B N 1
ATOM 6098 C CA . TRP B 1 201 ? 5.273 36.969 19.562 1 86.25 201 TRP B CA 1
ATOM 6099 C C . TRP B 1 201 ? 6.453 36.812 18.609 1 86.25 201 TRP B C 1
ATOM 6101 O O . TRP B 1 201 ? 6.34 37.062 17.422 1 86.25 201 TRP B O 1
ATOM 6111 N N . ILE B 1 202 ? 7.547 36.375 19.203 1 90.56 202 ILE B N 1
ATOM 6112 C CA . ILE B 1 202 ? 8.719 36.031 18.406 1 90.56 202 ILE B CA 1
ATOM 6113 C C . ILE B 1 202 ? 8.938 34.5 18.422 1 90.56 202 ILE B C 1
ATOM 6115 O O . ILE B 1 202 ? 8.766 33.875 19.453 1 90.56 202 ILE B O 1
ATOM 6119 N N . ARG B 1 203 ? 9.234 34 17.25 1 92.75 203 ARG B N 1
ATOM 6120 C CA . ARG B 1 203 ? 9.734 32.625 17.109 1 92.75 203 ARG B CA 1
ATOM 6121 C C . ARG B 1 203 ? 11.109 32.625 16.438 1 92.75 203 ARG B C 1
ATOM 6123 O O . ARG B 1 203 ? 11.352 33.375 15.5 1 92.75 203 ARG B O 1
ATOM 6130 N N . VAL B 1 204 ? 11.992 31.812 16.953 1 94.75 204 VAL B N 1
ATOM 6131 C CA . VAL B 1 204 ? 13.312 31.672 16.344 1 94.75 204 VAL B CA 1
ATOM 6132 C C . VAL B 1 204 ? 13.711 30.203 16.312 1 94.75 204 VAL B C 1
ATOM 6134 O O . VAL B 1 204 ? 13.594 29.5 17.312 1 94.75 204 VAL B O 1
ATOM 6137 N N . ASP B 1 205 ? 14.086 29.734 15.102 1 95.31 205 ASP B N 1
ATOM 6138 C CA . ASP B 1 205 ? 14.562 28.375 14.867 1 95.31 205 ASP B CA 1
ATOM 6139 C C . ASP B 1 205 ? 16.078 28.359 14.688 1 95.31 205 ASP B C 1
ATOM 6141 O O . ASP B 1 205 ? 16.641 29.188 13.969 1 95.31 205 ASP B O 1
ATOM 6145 N N . GLY B 1 206 ? 16.75 27.453 15.336 1 95.5 206 GLY B N 1
ATOM 6146 C CA . GLY B 1 206 ? 18.188 27.312 15.133 1 95.5 206 GLY B CA 1
ATOM 6147 C C . GLY B 1 206 ? 18.781 26.125 15.875 1 95.5 206 GLY B C 1
ATOM 6148 O O . GLY B 1 206 ? 18.094 25.484 16.672 1 95.5 206 GLY B O 1
ATOM 6149 N N . LYS B 1 207 ? 20 25.812 15.523 1 96.19 207 LYS B N 1
ATOM 6150 C CA . LYS B 1 207 ? 20.781 24.875 16.312 1 96.19 207 LYS B CA 1
ATOM 6151 C C . LYS B 1 207 ? 21.359 25.547 17.562 1 96.19 207 LYS B C 1
ATOM 6153 O O . LYS B 1 207 ? 21.953 26.625 17.469 1 96.19 207 LYS B O 1
ATOM 6158 N N . VAL B 1 208 ? 21.109 24.922 18.688 1 96.94 208 VAL B N 1
ATOM 6159 C CA . VAL B 1 208 ? 21.484 25.578 19.938 1 96.94 208 VAL B CA 1
ATOM 6160 C C . VAL B 1 208 ? 22.234 24.609 20.844 1 96.94 208 VAL B C 1
ATOM 6162 O O . VAL B 1 208 ? 21.969 23.406 20.812 1 96.94 208 VAL B O 1
ATOM 6165 N N . LYS B 1 209 ? 23.172 25.094 21.609 1 97 209 LYS B N 1
ATOM 6166 C CA . LYS B 1 209 ? 23.75 24.438 22.781 1 97 209 LYS B CA 1
ATOM 6167 C C . LYS B 1 209 ? 23.094 24.938 24.062 1 97 209 LYS B C 1
ATOM 6169 O O . LYS B 1 209 ? 22.844 26.141 24.203 1 97 209 LYS B O 1
ATOM 6174 N N . THR B 1 210 ? 22.797 24.094 24.891 1 97.75 210 THR B N 1
ATOM 6175 C CA . THR B 1 210 ? 22.109 24.516 26.094 1 97.75 210 THR B CA 1
ATOM 6176 C C . THR B 1 210 ? 22.422 23.562 27.25 1 97.75 210 THR B C 1
ATOM 6178 O O . THR B 1 210 ? 22.922 22.453 27.047 1 97.75 210 THR B O 1
ATOM 6181 N N . ASP B 1 211 ? 22.25 24.062 28.484 1 96.88 211 ASP B N 1
ATOM 6182 C CA . ASP B 1 211 ? 22.359 23.219 29.656 1 96.88 211 ASP B CA 1
ATOM 6183 C C . ASP B 1 211 ? 20.984 22.781 30.156 1 96.88 211 ASP B C 1
ATOM 6185 O O . ASP B 1 211 ? 20.859 22.234 31.266 1 96.88 211 ASP B O 1
ATOM 6189 N N . LEU B 1 212 ? 19.984 23.078 29.344 1 95.56 212 LEU B N 1
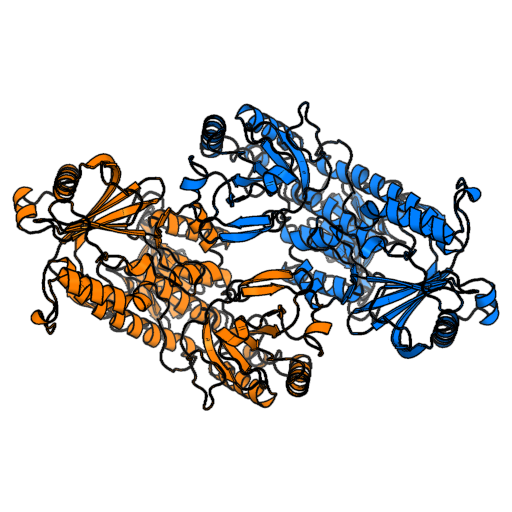ATOM 6190 C CA . LEU B 1 212 ? 18.656 22.531 29.641 1 95.56 212 LEU B CA 1
ATOM 6191 C C . LEU B 1 212 ? 18.719 21.016 29.797 1 95.56 212 LEU B C 1
ATOM 6193 O O . LEU B 1 212 ? 19.266 20.328 28.922 1 95.56 212 LEU B O 1
ATOM 6197 N N . PRO B 1 213 ? 18.188 20.406 30.859 1 94.06 213 PRO B N 1
ATOM 6198 C CA . PRO B 1 213 ? 18.344 18.969 31.141 1 94.06 213 PRO B CA 1
ATOM 6199 C C . PRO B 1 213 ? 17.766 18.094 30.047 1 94.06 213 PRO B C 1
ATOM 6201 O O . PRO B 1 213 ? 18.281 17 29.781 1 94.06 213 PRO B O 1
ATOM 6204 N N . THR B 1 214 ? 16.672 18.391 29.375 1 91.56 214 THR B N 1
ATOM 6205 C CA . THR B 1 214 ? 16.016 17.594 28.359 1 91.56 214 THR B CA 1
ATOM 6206 C C . THR B 1 214 ? 15.773 18.438 27.094 1 91.56 214 THR B C 1
ATOM 6208 O O . THR B 1 214 ? 14.625 18.703 26.734 1 91.56 214 THR B O 1
ATOM 6211 N N . PRO B 1 215 ? 16.812 18.688 26.422 1 94.25 215 PRO B N 1
ATOM 6212 C CA . PRO B 1 215 ? 16.734 19.703 25.375 1 94.25 215 PRO B CA 1
ATOM 6213 C C . PRO B 1 215 ? 16 19.203 24.125 1 94.25 215 PRO B C 1
ATOM 6215 O O . PRO B 1 215 ? 15.711 19.984 23.219 1 94.25 215 PRO B O 1
ATOM 6218 N N . ARG B 1 216 ? 15.688 17.891 24.109 1 94.44 216 ARG B N 1
ATOM 6219 C CA . ARG B 1 216 ? 15 17.391 22.922 1 94.44 216 ARG B CA 1
ATOM 6220 C C . ARG B 1 216 ? 13.586 16.953 23.266 1 94.44 216 ARG B C 1
ATOM 6222 O O . ARG B 1 216 ? 13.016 16.109 22.562 1 94.44 216 ARG B O 1
ATOM 6229 N N . ASP B 1 217 ? 13.047 17.469 24.375 1 94.31 217 ASP B N 1
ATOM 6230 C CA . ASP B 1 217 ? 11.641 17.344 24.734 1 94.31 217 ASP B CA 1
ATOM 6231 C C . ASP B 1 217 ? 10.938 18.703 24.672 1 94.31 217 ASP B C 1
ATOM 6233 O O . ASP B 1 217 ? 11.586 19.734 24.547 1 94.31 217 ASP B O 1
ATOM 6237 N N . TYR B 1 218 ? 9.625 18.672 24.703 1 93.12 218 TYR B N 1
ATOM 6238 C CA . TYR B 1 218 ? 8.859 19.906 24.812 1 93.12 218 TYR B CA 1
ATOM 6239 C C . TYR B 1 218 ? 9.039 20.531 26.188 1 93.12 218 TYR B C 1
ATOM 6241 O O . TYR B 1 218 ? 8.953 19.844 27.203 1 93.12 218 TYR B O 1
ATOM 6249 N N . VAL B 1 219 ? 9.352 21.859 26.188 1 93.12 219 VAL B N 1
ATOM 6250 C CA . VAL B 1 219 ? 9.586 22.5 27.469 1 93.12 219 VAL B CA 1
ATOM 6251 C C . VAL B 1 219 ? 8.867 23.844 27.5 1 93.12 219 VAL B C 1
ATOM 6253 O O . VAL B 1 219 ? 8.797 24.547 26.484 1 93.12 219 VAL B O 1
ATOM 6256 N N . SER B 1 220 ? 8.273 24.141 28.594 1 90.94 220 SER B N 1
ATOM 6257 C CA . SER B 1 220 ? 7.773 25.469 28.922 1 90.94 220 SER B CA 1
ATOM 6258 C C . SER B 1 220 ? 8.547 26.078 30.078 1 90.94 220 SER B C 1
ATOM 6260 O O . SER B 1 220 ? 8.805 25.406 31.078 1 90.94 220 SER B O 1
ATOM 6262 N N . ILE B 1 221 ? 8.938 27.281 29.859 1 90.94 221 ILE B N 1
ATOM 6263 C CA . ILE B 1 221 ? 9.648 28 30.922 1 90.94 221 ILE B CA 1
ATOM 6264 C C . ILE B 1 221 ? 8.859 29.25 31.297 1 90.94 221 ILE B C 1
ATOM 6266 O O . ILE B 1 221 ? 8.516 30.062 30.438 1 90.94 221 ILE B O 1
ATOM 6270 N N . GLN B 1 222 ? 8.594 29.375 32.562 1 88.25 222 GLN B N 1
ATOM 6271 C CA . GLN B 1 222 ? 7.918 30.562 33.062 1 88.25 222 GLN B CA 1
ATOM 6272 C C . GLN B 1 222 ? 8.914 31.688 33.312 1 88.25 222 GLN B C 1
ATOM 6274 O O . GLN B 1 222 ? 9.477 31.797 34.406 1 88.25 222 GLN B O 1
ATOM 6279 N N . SER B 1 223 ? 9 32.469 32.281 1 87.25 223 SER B N 1
ATOM 6280 C CA . SER B 1 223 ? 9.961 33.562 32.375 1 87.25 223 SER B CA 1
ATOM 6281 C C . SER B 1 223 ? 9.367 34.75 33.125 1 87.25 223 SER B C 1
ATOM 6283 O O . SER B 1 223 ? 8.172 35.031 33.031 1 87.25 223 SER B O 1
ATOM 6285 N N . ALA B 1 224 ? 10.18 35.5 33.719 1 80.56 224 ALA B N 1
ATOM 6286 C CA . ALA B 1 224 ? 9.742 36.656 34.531 1 80.56 224 ALA B CA 1
ATOM 6287 C C . ALA B 1 224 ? 9.281 37.781 33.625 1 80.56 224 ALA B C 1
ATOM 6289 O O . ALA B 1 224 ? 8.344 38.5 33.969 1 80.56 224 ALA B O 1
ATOM 6290 N N . ASN B 1 225 ? 9.883 37.875 32.531 1 82.44 225 ASN B N 1
ATOM 6291 C CA . ASN B 1 225 ? 9.656 39.094 31.734 1 82.44 225 ASN B CA 1
ATOM 6292 C C . ASN B 1 225 ? 9.25 38.75 30.297 1 82.44 225 ASN B C 1
ATOM 6294 O O . ASN B 1 225 ? 8.953 39.656 29.5 1 82.44 225 ASN B O 1
ATOM 6298 N N . HIS B 1 226 ? 9.289 37.531 29.969 1 87.81 226 HIS B N 1
ATOM 6299 C CA . HIS B 1 226 ? 9.023 37.156 28.578 1 87.81 226 HIS B CA 1
ATOM 6300 C C . HIS B 1 226 ? 7.816 36.25 28.469 1 87.81 226 HIS B C 1
ATOM 6302 O O . HIS B 1 226 ? 7.637 35.562 27.453 1 87.81 226 HIS B O 1
ATOM 6308 N N . GLY B 1 227 ? 7.047 36.125 29.578 1 83.06 227 GLY B N 1
ATOM 6309 C CA . GLY B 1 227 ? 5.895 35.25 29.562 1 83.06 227 GLY B CA 1
ATOM 6310 C C . GLY B 1 227 ? 6.273 33.781 29.609 1 83.06 227 GLY B C 1
ATOM 6311 O O . GLY B 1 227 ? 7.297 33.406 30.188 1 83.06 227 GLY B O 1
ATOM 6312 N N . ASN B 1 228 ? 5.398 32.906 29.125 1 85.38 228 ASN B N 1
ATOM 6313 C CA . ASN B 1 228 ? 5.691 31.484 29.016 1 85.38 228 ASN B CA 1
ATOM 6314 C C . ASN B 1 228 ? 6.477 31.156 27.75 1 85.38 228 ASN B C 1
ATOM 6316 O O . ASN B 1 228 ? 5.98 31.359 26.641 1 85.38 228 ASN B O 1
ATOM 6320 N N . ILE B 1 229 ? 7.664 30.656 27.906 1 91 229 ILE B N 1
ATOM 6321 C CA . ILE B 1 229 ? 8.562 30.391 26.797 1 91 229 ILE B CA 1
ATOM 6322 C C . ILE B 1 229 ? 8.266 29.016 26.203 1 91 229 ILE B C 1
ATOM 6324 O O . ILE B 1 229 ? 8.117 28.031 26.922 1 91 229 ILE B O 1
ATOM 6328 N N . LEU B 1 230 ? 8.188 29.031 24.906 1 91.69 230 LEU B N 1
ATOM 6329 C CA . LEU B 1 230 ? 8.07 27.781 24.172 1 91.69 230 LEU B CA 1
ATOM 6330 C C . LEU B 1 230 ? 9.453 27.266 23.781 1 91.69 230 LEU B C 1
ATOM 6332 O O . LEU B 1 230 ? 10.227 27.969 23.141 1 91.69 230 LEU B O 1
ATOM 6336 N N . TRP B 1 231 ? 9.82 26.109 24.25 1 94.69 231 TRP B N 1
ATOM 6337 C CA . TRP B 1 231 ? 10.961 25.344 23.766 1 94.69 231 TRP B CA 1
ATOM 6338 C C . TRP B 1 231 ? 10.5 24.078 23.047 1 94.69 231 TRP B C 1
ATOM 6340 O O . TRP B 1 231 ? 10.008 23.141 23.688 1 94.69 231 TRP B O 1
ATOM 6350 N N . ALA B 1 232 ? 10.711 24.016 21.703 1 94.75 232 ALA B N 1
ATOM 6351 C CA . ALA B 1 232 ? 10.234 22.891 20.906 1 94.75 232 ALA B CA 1
ATOM 6352 C C . ALA B 1 232 ? 11.352 22.297 20.062 1 94.75 232 ALA B C 1
ATOM 6354 O O . ALA B 1 232 ? 11.938 22.984 19.219 1 94.75 232 ALA B O 1
ATOM 6355 N N . PRO B 1 233 ? 11.68 21 20.312 1 95.38 233 PRO B N 1
ATOM 6356 C CA . PRO B 1 233 ? 12.602 20.359 19.375 1 95.38 233 PRO B CA 1
ATOM 6357 C C . PRO B 1 233 ? 11.984 20.125 18 1 95.38 233 PRO B C 1
ATOM 6359 O O . PRO B 1 233 ? 10.828 19.703 17.906 1 95.38 233 PRO B O 1
ATOM 6362 N N . LEU B 1 234 ? 12.719 20.453 16.984 1 95.56 234 LEU B N 1
ATOM 6363 C CA . LEU B 1 234 ? 12.227 20.312 15.617 1 95.56 234 LEU B CA 1
ATOM 6364 C C . LEU B 1 234 ? 13.055 19.281 14.852 1 95.56 234 LEU B C 1
ATOM 6366 O O . LEU B 1 234 ? 13.773 18.484 15.453 1 95.56 234 LEU B O 1
ATOM 6370 N N . ASP B 1 235 ? 12.867 19.094 13.578 1 93.5 235 ASP B N 1
ATOM 6371 C CA . ASP B 1 235 ? 13.602 18.219 12.672 1 93.5 235 ASP B CA 1
ATOM 6372 C C . ASP B 1 235 ? 15.047 18.688 12.508 1 93.5 235 ASP B C 1
ATOM 6374 O O . ASP B 1 235 ? 15.367 19.828 12.805 1 93.5 235 ASP B O 1
ATOM 6378 N N . HIS B 1 236 ? 16 17.781 12.148 1 90.62 236 HIS B N 1
ATOM 6379 C CA . HIS B 1 236 ? 17.375 18.047 11.742 1 90.62 236 HIS B CA 1
ATOM 6380 C C . HIS B 1 236 ? 18.156 18.719 12.859 1 90.62 236 HIS B C 1
ATOM 6382 O O . HIS B 1 236 ? 18.953 19.625 12.609 1 90.62 236 HIS B O 1
ATOM 6388 N N . GLY B 1 237 ? 17.781 18.484 14.07 1 91.88 237 GLY B N 1
ATOM 6389 C CA . GLY B 1 237 ? 18.531 18.969 15.227 1 91.88 237 GLY B CA 1
ATOM 6390 C C . GLY B 1 237 ? 18.234 20.406 15.586 1 91.88 237 GLY B C 1
ATOM 6391 O O . GLY B 1 237 ? 18.938 21 16.406 1 91.88 237 GLY B O 1
ATOM 6392 N N . VAL B 1 238 ? 17.234 20.922 15.031 1 94.56 238 VAL B N 1
ATOM 6393 C CA . VAL B 1 238 ? 16.891 22.328 15.227 1 94.56 238 VAL B CA 1
ATOM 6394 C C . VAL B 1 238 ? 15.906 22.469 16.391 1 94.56 238 VAL B C 1
ATOM 6396 O O . VAL B 1 238 ? 15.18 21.516 16.703 1 94.56 238 VAL B O 1
ATOM 6399 N N . THR B 1 239 ? 15.992 23.594 17.078 1 96.31 239 THR B N 1
ATOM 6400 C CA . THR B 1 239 ? 15.07 23.938 18.156 1 96.31 239 THR B CA 1
ATOM 6401 C C . THR B 1 239 ? 14.367 25.266 17.875 1 96.31 239 THR B C 1
ATOM 6403 O O . THR B 1 239 ? 14.969 26.188 17.344 1 96.31 239 THR B O 1
ATOM 6406 N N . ARG B 1 240 ? 13.078 25.359 18.25 1 96.19 240 ARG B N 1
ATOM 6407 C CA . ARG B 1 240 ? 12.352 26.625 18.203 1 96.19 240 ARG B CA 1
ATOM 6408 C C . ARG B 1 240 ? 12.18 27.203 19.609 1 96.19 240 ARG B C 1
ATOM 6410 O O . ARG B 1 240 ? 11.742 26.5 20.531 1 96.19 240 ARG B O 1
ATOM 6417 N N . ILE B 1 241 ? 12.5 28.438 19.75 1 95.81 241 ILE B N 1
ATOM 6418 C CA . ILE B 1 241 ? 12.219 29.203 20.969 1 95.81 241 ILE B CA 1
ATOM 6419 C C . ILE B 1 241 ? 11.172 30.281 20.656 1 95.81 241 ILE B C 1
ATOM 6421 O O . ILE B 1 241 ? 11.312 31.031 19.703 1 95.81 241 ILE B O 1
ATOM 6425 N N . GLY B 1 242 ? 10.062 30.266 21.375 1 92.88 242 GLY B N 1
ATOM 6426 C CA . GLY B 1 242 ? 9.008 31.25 21.219 1 92.88 242 GLY B CA 1
ATOM 6427 C C . GLY B 1 242 ? 8.719 32 22.5 1 92.88 242 GLY B C 1
ATOM 6428 O O . GLY B 1 242 ? 8.742 31.438 23.594 1 92.88 242 GLY B O 1
ATOM 6429 N N . PHE B 1 243 ? 8.453 33.281 22.391 1 90.44 243 PHE B N 1
ATOM 6430 C CA . PHE B 1 243 ? 8.188 34.125 23.547 1 90.44 243 PHE B CA 1
ATOM 6431 C C . PHE B 1 243 ? 7.422 35.375 23.156 1 90.44 243 PHE B C 1
ATOM 6433 O O . PHE B 1 243 ? 7.371 35.75 21.969 1 90.44 243 PHE B O 1
ATOM 6440 N N . VAL B 1 244 ? 6.809 35.969 24.125 1 86.38 244 VAL B N 1
ATOM 6441 C CA . VAL B 1 244 ? 6.062 37.188 23.922 1 86.38 244 VAL B CA 1
ATOM 6442 C C . VAL B 1 244 ? 7.031 38.344 23.688 1 86.38 244 VAL B C 1
ATOM 6444 O O . VAL B 1 244 ? 8.078 38.438 24.328 1 86.38 244 VAL B O 1
ATOM 6447 N N . TYR B 1 245 ? 6.695 39.125 22.703 1 86.31 245 TYR B N 1
ATOM 6448 C CA . TYR B 1 245 ? 7.402 40.375 22.422 1 86.31 245 TYR B CA 1
ATOM 6449 C C . TYR B 1 245 ? 6.586 41.562 22.891 1 86.31 245 TYR B C 1
ATOM 6451 O O . TYR B 1 245 ? 5.723 42.062 22.156 1 86.31 245 TYR B O 1
ATOM 6459 N N . ASN B 1 246 ? 6.906 42.062 24.031 1 82.38 246 ASN B N 1
ATOM 6460 C CA . ASN B 1 246 ? 6.094 43.125 24.641 1 82.38 246 ASN B CA 1
ATOM 6461 C C . ASN B 1 246 ? 6.641 44.5 24.312 1 82.38 246 ASN B C 1
ATOM 6463 O O . ASN B 1 246 ? 7.66 44.625 23.641 1 82.38 246 ASN B O 1
ATOM 6467 N N . GLU B 1 247 ? 5.895 45.469 24.766 1 80.38 247 GLU B N 1
ATOM 6468 C CA . GLU B 1 247 ? 6.207 46.844 24.469 1 80.38 247 GLU B CA 1
ATOM 6469 C C . GLU B 1 247 ? 7.57 47.25 25.031 1 80.38 247 GLU B C 1
ATOM 6471 O O . GLU B 1 247 ? 8.305 48.031 24.422 1 80.38 247 GLU B O 1
ATOM 6476 N N . GLU B 1 248 ? 7.832 46.75 26.141 1 81.06 248 GLU B N 1
ATOM 6477 C CA . GLU B 1 248 ? 9.109 47.094 26.766 1 81.06 248 GLU B CA 1
ATOM 6478 C C . GLU B 1 248 ? 10.281 46.594 25.906 1 81.06 248 GLU B C 1
ATOM 6480 O O . GLU B 1 248 ? 11.281 47.312 25.766 1 81.06 248 GLU B O 1
ATOM 6485 N N . GLN B 1 249 ? 10.125 45.469 25.422 1 81.81 249 GLN B N 1
ATOM 6486 C CA . GLN B 1 249 ? 11.164 44.906 24.562 1 81.81 249 GLN B CA 1
ATOM 6487 C C . GLN B 1 249 ? 11.281 45.688 23.266 1 81.81 249 GLN B C 1
ATOM 6489 O O . GLN B 1 249 ? 12.383 45.906 22.766 1 81.81 249 GLN B O 1
ATOM 6494 N N . GLU B 1 250 ? 10.141 46.031 22.719 1 82.38 250 GLU B N 1
ATOM 6495 C CA . GLU B 1 250 ? 10.102 46.812 21.5 1 82.38 250 GLU B CA 1
ATOM 6496 C C . GLU B 1 250 ? 10.828 48.156 21.672 1 82.38 250 GLU B C 1
ATOM 6498 O O . GLU B 1 250 ? 11.531 48.594 20.766 1 82.38 250 GLU B O 1
ATOM 6503 N N . LEU B 1 251 ? 10.633 48.719 22.797 1 79.81 251 LEU B N 1
ATOM 6504 C CA . LEU B 1 251 ? 11.281 50 23.094 1 79.81 251 LEU B CA 1
ATOM 6505 C C . LEU B 1 251 ? 12.789 49.844 23.203 1 79.81 251 LEU B C 1
ATOM 6507 O O . LEU B 1 251 ? 13.547 50.719 22.781 1 79.81 251 LEU B O 1
ATOM 6511 N N . ARG B 1 252 ? 13.086 48.688 23.734 1 77.88 252 ARG B N 1
ATOM 6512 C CA . ARG B 1 252 ? 14.508 48.438 23.938 1 77.88 252 ARG B CA 1
ATOM 6513 C C . ARG B 1 252 ? 15.242 48.312 22.594 1 77.88 252 ARG B C 1
ATOM 6515 O O . ARG B 1 252 ? 16.422 48.625 22.5 1 77.88 252 ARG B O 1
ATOM 6522 N N . CYS B 1 253 ? 14.578 47.875 21.641 1 76.5 253 CYS B N 1
ATOM 6523 C CA . CYS B 1 253 ? 15.25 47.656 20.359 1 76.5 253 CYS B CA 1
ATOM 6524 C C . CYS B 1 253 ? 14.914 48.75 19.375 1 76.5 253 CYS B C 1
ATOM 6526 O O . CYS B 1 253 ? 15.266 48.688 18.188 1 76.5 253 CYS B O 1
ATOM 6528 N N . ASN B 1 254 ? 14.359 49.844 19.781 1 75.06 254 ASN B N 1
ATOM 6529 C CA . ASN B 1 254 ? 13.992 51.031 18.984 1 75.06 254 ASN B CA 1
ATOM 6530 C C . ASN B 1 254 ? 13.188 50.625 17.75 1 75.06 254 ASN B C 1
ATOM 6532 O O . ASN B 1 254 ? 13.438 51.156 16.656 1 75.06 254 ASN B O 1
ATOM 6536 N N . GLY B 1 255 ? 12.469 49.688 17.938 1 70.81 255 GLY B N 1
ATOM 6537 C CA . GLY B 1 255 ? 11.539 49.281 16.891 1 70.81 255 GLY B CA 1
ATOM 6538 C C . GLY B 1 255 ? 12.188 48.5 15.781 1 70.81 255 GLY B C 1
ATOM 6539 O O . GLY B 1 255 ? 11.5 48.031 14.859 1 70.81 255 GLY B O 1
ATOM 6540 N N . ASN B 1 256 ? 13.453 48.406 15.789 1 81.44 256 ASN B N 1
ATOM 6541 C CA . ASN B 1 256 ? 14.141 47.625 14.75 1 81.44 256 ASN B CA 1
ATOM 6542 C C . ASN B 1 256 ? 14.414 46.219 15.188 1 81.44 256 ASN B C 1
ATOM 6544 O O . ASN B 1 256 ? 15.406 45.938 15.875 1 81.44 256 ASN B O 1
ATOM 6548 N N . LEU B 1 257 ? 13.539 45.344 14.805 1 87.12 257 LEU B N 1
ATOM 6549 C CA . LEU B 1 257 ? 13.711 43.969 15.18 1 87.12 257 LEU B CA 1
ATOM 6550 C C . LEU B 1 257 ? 14.656 43.25 14.203 1 87.12 257 LEU B C 1
ATOM 6552 O O . LEU B 1 257 ? 14.328 43.094 13.031 1 87.12 257 LEU B O 1
ATOM 6556 N N . THR B 1 258 ? 15.867 42.969 14.633 1 91 258 THR B N 1
ATOM 6557 C CA . THR B 1 258 ? 16.875 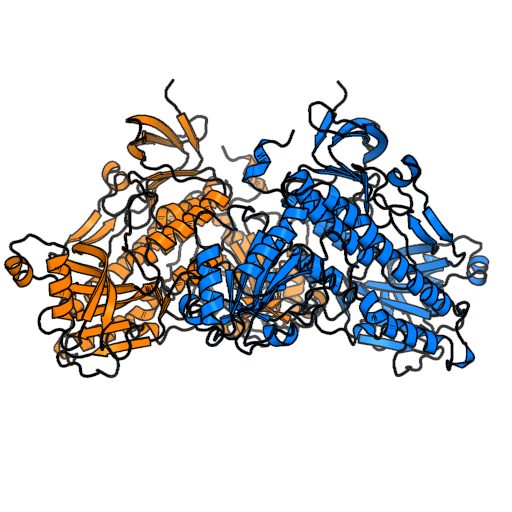42.25 13.859 1 91 258 THR B CA 1
ATOM 6558 C C . THR B 1 258 ? 17.094 40.844 14.43 1 91 258 THR B C 1
ATOM 6560 O O . THR B 1 258 ? 16.609 40.531 15.523 1 91 258 THR B O 1
ATOM 6563 N N . GLU B 1 259 ? 17.766 40.062 13.641 1 93.56 259 GLU B N 1
ATOM 6564 C CA . GLU B 1 259 ? 18.125 38.719 14.102 1 93.56 259 GLU B CA 1
ATOM 6565 C C . GLU B 1 259 ? 18.906 38.781 15.406 1 93.56 259 GLU B C 1
ATOM 6567 O O . GLU B 1 259 ? 18.688 37.969 16.297 1 93.56 259 GLU B O 1
ATOM 6572 N N . GLU B 1 260 ? 19.797 39.75 15.492 1 93.44 260 GLU B N 1
ATOM 6573 C CA . GLU B 1 260 ? 20.625 39.906 16.688 1 93.44 260 GLU B CA 1
ATOM 6574 C C . GLU B 1 260 ? 19.766 40.156 17.922 1 93.44 260 GLU B C 1
ATOM 6576 O O . GLU B 1 260 ? 20.016 39.625 19 1 93.44 260 GLU B O 1
ATOM 6581 N N . VAL B 1 261 ? 18.812 41 17.703 1 92.5 261 VAL B N 1
ATOM 6582 C CA . VAL B 1 261 ? 17.906 41.344 18.812 1 92.5 261 VAL B CA 1
ATOM 6583 C C . VAL B 1 261 ? 17.078 40.125 19.203 1 92.5 261 VAL B C 1
ATOM 6585 O O . VAL B 1 261 ? 16.906 39.844 20.391 1 92.5 261 VAL B O 1
ATOM 6588 N N . VAL B 1 262 ? 16.609 39.438 18.203 1 94.62 262 VAL B N 1
ATOM 6589 C CA . VAL B 1 262 ? 15.805 38.25 18.438 1 94.62 262 VAL B CA 1
ATOM 6590 C C . VAL B 1 262 ? 16.609 37.219 19.234 1 94.62 262 VAL B C 1
ATOM 6592 O O . VAL B 1 262 ? 16.109 36.656 20.203 1 94.62 262 VAL B O 1
ATOM 6595 N N . VAL B 1 263 ? 17.812 37 18.875 1 96.12 263 VAL B N 1
ATOM 6596 C CA . VAL B 1 263 ? 18.688 36.031 19.531 1 96.12 263 VAL B CA 1
ATOM 6597 C C . VAL B 1 263 ? 18.969 36.469 20.969 1 96.12 263 VAL B C 1
ATOM 6599 O O . VAL B 1 263 ? 18.906 35.656 21.891 1 96.12 263 VAL B O 1
ATOM 6602 N N . ARG B 1 264 ? 19.266 37.719 21.109 1 93.94 264 ARG B N 1
ATOM 6603 C CA . ARG B 1 264 ? 19.531 38.25 22.438 1 93.94 264 ARG B CA 1
ATOM 6604 C C . ARG B 1 264 ? 18.344 38.062 23.359 1 93.94 264 ARG B C 1
ATOM 6606 O O . ARG B 1 264 ? 18.5 37.656 24.516 1 93.94 264 ARG B O 1
ATOM 6613 N N . GLU B 1 265 ? 17.234 38.406 22.844 1 92.88 265 GLU B N 1
ATOM 6614 C CA . GLU B 1 265 ? 16.016 38.25 23.656 1 92.88 265 GLU B CA 1
ATOM 6615 C C . GLU B 1 265 ? 15.711 36.812 23.953 1 92.88 265 GLU B C 1
ATOM 6617 O O . GLU B 1 265 ? 15.219 36.469 25.031 1 92.88 265 GLU B O 1
ATOM 6622 N N . ALA B 1 266 ? 15.953 35.969 23 1 95.56 266 ALA B N 1
ATOM 6623 C CA . ALA B 1 266 ? 15.734 34.531 23.219 1 95.56 266 ALA B CA 1
ATOM 6624 C C . ALA B 1 266 ? 16.641 34 24.328 1 95.56 266 ALA B C 1
ATOM 6626 O O . ALA B 1 266 ? 16.188 33.25 25.188 1 95.56 266 ALA B O 1
ATOM 6627 N N . VAL B 1 267 ? 17.859 34.406 24.281 1 95.69 267 VAL B N 1
ATOM 6628 C CA . VAL B 1 267 ? 18.812 34 25.297 1 95.69 267 VAL B CA 1
ATOM 6629 C C . VAL B 1 267 ? 18.359 34.5 26.672 1 95.69 267 VAL B C 1
ATOM 6631 O O . VAL B 1 267 ? 18.406 33.781 27.656 1 95.69 267 VAL B O 1
ATOM 6634 N N . ALA B 1 268 ? 17.875 35.719 26.688 1 93.38 268 ALA B N 1
ATOM 6635 C CA . ALA B 1 268 ? 17.406 36.312 27.922 1 93.38 268 ALA B CA 1
ATOM 6636 C C . ALA B 1 268 ? 16.156 35.594 28.438 1 93.38 268 ALA B C 1
ATOM 6638 O O . ALA B 1 268 ? 16 35.406 29.641 1 93.38 268 ALA B O 1
ATOM 6639 N N . ALA B 1 269 ? 15.359 35.281 27.562 1 92.75 269 ALA B N 1
ATOM 6640 C CA . ALA B 1 269 ? 14.094 34.625 27.906 1 92.75 269 ALA B CA 1
ATOM 6641 C C . ALA B 1 269 ? 14.336 33.25 28.531 1 92.75 269 ALA B C 1
ATOM 6643 O O . ALA B 1 269 ? 13.539 32.781 29.359 1 92.75 269 ALA B O 1
ATOM 6644 N N . MET B 1 270 ? 15.461 32.625 28.281 1 94.62 270 MET B N 1
ATOM 6645 C CA . MET B 1 270 ? 15.719 31.234 28.656 1 94.62 270 MET B CA 1
ATOM 6646 C C . MET B 1 270 ? 16.406 31.156 30.016 1 94.62 270 MET B C 1
ATOM 6648 O O . MET B 1 270 ? 16.625 30.062 30.547 1 94.62 270 MET B O 1
ATOM 6652 N N . LYS B 1 271 ? 16.688 32.312 30.469 1 92.88 271 LYS B N 1
ATOM 6653 C CA . LYS B 1 271 ? 17.281 32.312 31.797 1 92.88 271 LYS B CA 1
ATOM 6654 C C . LYS B 1 271 ? 16.375 31.594 32.812 1 92.88 271 LYS B C 1
ATOM 6656 O O . LYS B 1 271 ? 15.164 31.766 32.781 1 92.88 271 LYS B O 1
ATOM 6661 N N . PRO B 1 272 ? 16.906 30.766 33.719 1 93.75 272 PRO B N 1
ATOM 6662 C CA . PRO B 1 272 ? 18.328 30.719 34.062 1 93.75 272 PRO B CA 1
ATOM 6663 C C . PRO B 1 272 ? 19.109 29.719 33.219 1 93.75 272 PRO B C 1
ATOM 6665 O O . PRO B 1 272 ? 20.297 29.5 33.469 1 93.75 272 PRO B O 1
ATOM 6668 N N . PHE B 1 273 ? 18.547 29.062 32.344 1 96 273 PHE B N 1
ATOM 6669 C CA . PHE B 1 273 ? 19.266 28.094 31.5 1 96 273 PHE B CA 1
ATOM 6670 C C . PHE B 1 273 ? 20.125 28.812 30.469 1 96 273 PHE B C 1
ATOM 6672 O O . PHE B 1 273 ? 19.734 29.859 29.938 1 96 273 PHE B O 1
ATOM 6679 N N . HIS B 1 274 ? 21.266 28.25 30.219 1 96.5 274 HIS B N 1
ATOM 6680 C CA . HIS B 1 274 ? 22.172 28.797 29.203 1 96.5 274 HIS B CA 1
ATOM 6681 C C . HIS B 1 274 ? 21.781 28.312 27.812 1 96.5 274 HIS B C 1
ATOM 6683 O O . HIS B 1 274 ? 21.438 27.141 27.625 1 96.5 274 HIS B O 1
ATOM 6689 N N . VAL B 1 275 ? 21.781 29.234 26.875 1 96.56 275 VAL B N 1
ATOM 6690 C CA . VAL B 1 275 ? 21.516 28.906 25.484 1 96.56 275 VAL B CA 1
ATOM 6691 C C . VAL B 1 275 ? 22.5 29.656 24.578 1 96.56 275 VAL B C 1
ATOM 6693 O O . VAL B 1 275 ? 22.75 30.844 24.766 1 96.56 275 VAL B O 1
ATOM 6696 N N . GLU B 1 276 ? 23.109 28.891 23.656 1 97.5 276 GLU B N 1
ATOM 6697 C CA . GLU B 1 276 ? 23.984 29.453 22.641 1 97.5 276 GLU B CA 1
ATOM 6698 C C . GLU B 1 276 ? 23.562 29 21.25 1 97.5 276 GLU B C 1
ATOM 6700 O O . GLU B 1 276 ? 23.5 27.797 20.969 1 97.5 276 GLU B O 1
ATOM 6705 N N . PHE B 1 277 ? 23.281 29.984 20.375 1 97.44 277 PHE B N 1
ATOM 6706 C CA . PHE B 1 277 ? 22.906 29.641 19.016 1 97.44 277 PHE B CA 1
ATOM 6707 C C . PHE B 1 277 ? 24.141 29.328 18.172 1 97.44 277 PHE B C 1
ATOM 6709 O O . PHE B 1 277 ? 25.047 30.156 18.062 1 97.44 277 PHE B O 1
ATOM 6716 N N . GLU B 1 278 ? 24.125 28.156 17.641 1 96.69 278 GLU B N 1
ATOM 6717 C CA . GLU B 1 278 ? 25.156 27.797 16.656 1 96.69 278 GLU B CA 1
ATOM 6718 C C . GLU B 1 278 ? 24.781 28.328 15.273 1 96.69 278 GLU B C 1
ATOM 6720 O O . GLU B 1 278 ? 25.672 28.625 14.469 1 96.69 278 GLU B O 1
ATOM 6725 N N . SER B 1 279 ? 23.562 28.328 14.977 1 95.25 279 SER B N 1
ATOM 6726 C CA . SER B 1 279 ? 23.016 28.875 13.734 1 95.25 279 SER B CA 1
ATOM 6727 C C . SER B 1 279 ? 21.562 29.297 13.922 1 95.25 279 SER B C 1
ATOM 6729 O O . SER B 1 279 ? 20.875 28.828 14.836 1 95.25 279 SER B O 1
ATOM 6731 N N . VAL B 1 280 ? 21.125 30.281 13.156 1 94.81 280 VAL B N 1
ATOM 6732 C CA . VAL B 1 280 ? 19.719 30.672 13.062 1 94.81 280 VAL B CA 1
ATOM 6733 C C . VAL B 1 280 ? 19.172 30.328 11.688 1 94.81 280 VAL B C 1
ATOM 6735 O O . VAL B 1 280 ? 19.672 30.797 10.664 1 94.81 280 VAL B O 1
ATOM 6738 N N . ASP B 1 281 ? 18.219 29.5 11.695 1 91.62 281 ASP B N 1
ATOM 6739 C CA . ASP B 1 281 ? 17.609 29.062 10.43 1 91.62 281 ASP B CA 1
ATOM 6740 C C . ASP B 1 281 ? 16.5 30.016 9.992 1 91.62 281 ASP B C 1
ATOM 6742 O O . ASP B 1 281 ? 16.297 30.234 8.797 1 91.62 281 ASP B O 1
ATOM 6746 N N . TRP B 1 282 ? 15.75 30.484 10.969 1 91.88 282 TRP B N 1
ATOM 6747 C CA . TRP B 1 282 ? 14.555 31.266 10.68 1 91.88 282 TRP B CA 1
ATOM 6748 C C . TRP B 1 282 ? 14.047 31.984 11.93 1 91.88 282 TRP B C 1
ATOM 6750 O O . TRP B 1 282 ? 14.188 31.469 13.039 1 91.88 282 TRP B O 1
ATOM 6760 N N . TRP B 1 283 ? 13.531 33.125 11.789 1 92.12 283 TRP B N 1
ATOM 6761 C CA . TRP B 1 283 ? 12.805 33.781 12.867 1 92.12 283 TRP B CA 1
ATOM 6762 C C . TRP B 1 283 ? 11.703 34.688 12.32 1 92.12 283 TRP B C 1
ATOM 6764 O O . TRP B 1 283 ? 11.711 35.031 11.133 1 92.12 283 TRP B O 1
ATOM 6774 N N . THR B 1 284 ? 10.734 34.969 13.141 1 89.25 284 THR B N 1
ATOM 6775 C CA . THR B 1 284 ? 9.633 35.812 12.695 1 89.25 284 THR B CA 1
ATOM 6776 C C . THR B 1 284 ? 8.984 36.531 13.875 1 89.25 284 THR B C 1
ATOM 6778 O O . THR B 1 284 ? 9.18 36.156 15.023 1 89.25 284 THR B O 1
ATOM 6781 N N . LEU B 1 285 ? 8.5 37.688 13.555 1 87.69 285 LEU B N 1
ATOM 6782 C CA . LEU B 1 285 ? 7.555 38.375 14.422 1 87.69 285 LEU B CA 1
ATOM 6783 C C . LEU B 1 285 ? 6.121 38.156 13.961 1 87.69 285 LEU B C 1
ATOM 6785 O O . LEU B 1 285 ? 5.801 38.406 12.797 1 87.69 285 LEU B O 1
ATOM 6789 N N . TYR B 1 286 ? 5.414 37.594 14.844 1 79.25 286 TYR B N 1
ATOM 6790 C CA . TYR B 1 286 ? 4.051 37.344 14.391 1 79.25 286 TYR B CA 1
ATOM 6791 C C . TYR B 1 286 ? 3.039 37.969 15.344 1 79.25 286 TYR B C 1
ATOM 6793 O O . TYR B 1 286 ? 3.303 38.125 16.531 1 79.25 286 TYR B O 1
ATOM 6801 N N . VAL B 1 287 ? 1.994 38.5 14.672 1 76.75 287 VAL B N 1
ATOM 6802 C CA . VAL B 1 287 ? 0.869 39.062 15.414 1 76.75 287 VAL B CA 1
ATOM 6803 C C . VAL B 1 287 ? -0.313 38.094 15.375 1 76.75 287 VAL B C 1
ATOM 6805 O O . VAL B 1 287 ? -0.62 37.531 14.328 1 76.75 287 VAL B O 1
ATOM 6808 N N . ILE B 1 288 ? -0.87 37.906 16.5 1 67.94 288 ILE B N 1
ATOM 6809 C CA . ILE B 1 288 ? -1.96 36.938 16.609 1 67.94 288 ILE B CA 1
ATOM 6810 C C . ILE B 1 288 ? -3.26 37.562 16.125 1 67.94 288 ILE B C 1
ATOM 6812 O O . ILE B 1 288 ? -3.633 38.656 16.547 1 67.94 288 ILE B O 1
ATOM 6816 N N . GLY B 1 289 ? -3.826 37.062 15.016 1 74.94 289 GLY B N 1
ATOM 6817 C CA . GLY B 1 289 ? -5.184 37.406 14.625 1 74.94 289 GLY B CA 1
ATOM 6818 C C . GLY B 1 289 ? -6.102 36.219 14.523 1 74.94 289 GLY B C 1
ATOM 6819 O O . GLY B 1 289 ? -5.738 35.188 13.93 1 74.94 289 GLY B O 1
ATOM 6820 N N . GLN B 1 290 ? -7.117 36.25 15.391 1 82.25 290 GLN B N 1
ATOM 6821 C CA . GLN B 1 290 ? -8.117 35.188 15.328 1 82.25 290 GLN B CA 1
ATOM 6822 C C . GLN B 1 290 ? -9.352 35.656 14.547 1 82.25 290 GLN B C 1
ATOM 6824 O O . GLN B 1 290 ? -10.055 36.562 14.969 1 82.25 290 GLN B O 1
ATOM 6829 N N . ARG B 1 291 ? -9.5 35.031 13.383 1 87.62 291 ARG B N 1
ATOM 6830 C CA . ARG B 1 291 ? -10.609 35.406 12.516 1 87.62 291 ARG B CA 1
ATOM 6831 C C . ARG B 1 291 ? -11.203 34.188 11.82 1 87.62 291 ARG B C 1
ATOM 6833 O O . ARG B 1 291 ? -10.555 33.156 11.711 1 87.62 291 ARG B O 1
ATOM 6840 N N . VAL B 1 292 ? -12.445 34.281 11.461 1 92 292 VAL B N 1
ATOM 6841 C CA . VAL B 1 292 ? -13.141 33.219 10.734 1 92 292 VAL B CA 1
ATOM 6842 C C . VAL B 1 292 ? -13.984 33.844 9.617 1 92 292 VAL B C 1
ATOM 6844 O O . VAL B 1 292 ? -14.664 34.844 9.836 1 92 292 VAL B O 1
ATOM 6847 N N . ALA B 1 293 ? -13.898 33.312 8.469 1 95.31 293 ALA B N 1
ATOM 6848 C CA . ALA B 1 293 ? -14.719 33.75 7.352 1 95.31 293 ALA B CA 1
ATOM 6849 C C . ALA B 1 293 ? -16.203 33.469 7.605 1 95.31 293 ALA B C 1
ATOM 6851 O O . ALA B 1 293 ? -16.562 32.438 8.18 1 95.31 293 ALA B O 1
ATOM 6852 N N . SER B 1 294 ? -17.078 34.312 7.113 1 94.38 294 SER B N 1
ATOM 6853 C CA . SER B 1 294 ? -18.516 34.188 7.332 1 94.38 294 SER B CA 1
ATOM 6854 C C . SER B 1 294 ? -19.078 32.969 6.609 1 94.38 294 SER B C 1
ATOM 6856 O O . SER B 1 294 ? -20.125 32.438 6.98 1 94.38 294 SER B O 1
ATOM 6858 N N . THR B 1 295 ? -18.406 32.562 5.605 1 95.31 295 THR B N 1
ATOM 6859 C CA . THR B 1 295 ? -18.75 31.344 4.863 1 95.31 295 THR B CA 1
ATOM 6860 C C . THR B 1 295 ? -17.5 30.719 4.227 1 95.31 295 THR B C 1
ATOM 6862 O O . THR B 1 295 ? -16.562 31.438 3.889 1 95.31 295 THR B O 1
ATOM 6865 N N . TYR B 1 296 ? -17.5 29.422 4.156 1 97.69 296 TYR B N 1
ATOM 6866 C CA . TYR B 1 296 ? -16.391 28.719 3.508 1 97.69 296 TYR B CA 1
ATOM 6867 C C . TYR B 1 296 ? -16.719 28.438 2.045 1 97.69 296 TYR B C 1
ATOM 6869 O O . TYR B 1 296 ? -15.844 28 1.29 1 97.69 296 TYR B O 1
ATOM 6877 N N . GLN B 1 297 ? -17.906 28.703 1.673 1 96.19 297 GLN B N 1
ATOM 6878 C CA . GLN B 1 297 ? -18.344 28.531 0.292 1 96.19 297 GLN B CA 1
ATOM 6879 C C . GLN B 1 297 ? -19.094 29.766 -0.212 1 96.19 297 GLN B C 1
ATOM 6881 O O . GLN B 1 297 ? -20.312 29.75 -0.335 1 96.19 297 GLN B O 1
ATOM 6886 N N . PRO B 1 298 ? -18.359 30.734 -0.617 1 94.5 298 PRO B N 1
ATOM 6887 C CA . PRO B 1 298 ? -18.969 32.031 -0.989 1 94.5 298 PRO B CA 1
ATOM 6888 C C . PRO B 1 298 ? -19.797 31.938 -2.27 1 94.5 298 PRO B C 1
ATOM 6890 O O . PRO B 1 298 ? -20.594 32.844 -2.559 1 94.5 298 PRO B O 1
ATOM 6893 N N . HIS B 1 299 ? -19.594 30.906 -3.066 1 93.94 299 HIS B N 1
ATOM 6894 C CA . HIS B 1 299 ? -20.312 30.578 -4.285 1 93.94 299 HIS B CA 1
ATOM 6895 C C . HIS B 1 299 ? -20.422 29.062 -4.465 1 93.94 299 HIS B C 1
ATOM 6897 O O . HIS B 1 299 ? -19.578 28.312 -3.949 1 93.94 299 HIS B O 1
ATOM 6903 N N . SER B 1 300 ? -21.422 28.641 -5.207 1 95.31 300 SER B N 1
ATOM 6904 C CA . SER B 1 300 ? -21.641 27.203 -5.375 1 95.31 300 SER B CA 1
ATOM 6905 C C . SER B 1 300 ? -20.422 26.531 -5.992 1 95.31 300 SER B C 1
ATOM 6907 O O . SER B 1 300 ? -20.203 25.328 -5.793 1 95.31 300 SER B O 1
ATOM 6909 N N . HIS B 1 301 ? -19.641 27.344 -6.734 1 97.75 301 HIS B N 1
ATOM 6910 C CA . HIS B 1 301 ? -18.531 26.75 -7.457 1 97.75 301 HIS B CA 1
ATOM 6911 C C . HIS B 1 301 ? -17.203 27.328 -6.992 1 97.75 301 HIS B C 1
ATOM 6913 O O . HIS B 1 301 ? -16.172 27.156 -7.648 1 97.75 301 HIS B O 1
ATOM 6919 N N . ILE B 1 302 ? -17.188 28.062 -5.883 1 98.06 302 ILE B N 1
ATOM 6920 C CA . ILE B 1 302 ? -15.984 28.609 -5.285 1 98.06 302 ILE B CA 1
ATOM 6921 C C . ILE B 1 302 ? -15.945 28.281 -3.797 1 98.06 302 ILE B C 1
ATOM 6923 O O . ILE B 1 302 ? -16.891 28.578 -3.064 1 98.06 302 ILE B O 1
ATOM 6927 N N . ILE B 1 303 ? -14.875 27.672 -3.355 1 98.56 303 ILE B N 1
ATOM 6928 C CA . ILE B 1 303 ? -14.734 27.172 -1.991 1 98.56 303 ILE B CA 1
ATOM 6929 C C . ILE B 1 303 ? -13.445 27.703 -1.38 1 98.56 303 ILE B C 1
ATOM 6931 O O . ILE B 1 303 ? -12.414 27.766 -2.053 1 98.56 303 ILE B O 1
ATOM 6935 N N . LEU B 1 304 ? -13.492 28.125 -0.129 1 98.62 304 LEU B N 1
ATOM 6936 C CA . LEU B 1 304 ? -12.305 28.531 0.612 1 98.62 304 LEU B CA 1
ATOM 6937 C C . LEU B 1 304 ? -11.812 27.406 1.52 1 98.62 304 LEU B C 1
ATOM 6939 O O . LEU B 1 304 ? -12.609 26.625 2.033 1 98.62 304 LEU B O 1
ATOM 6943 N N . VAL B 1 305 ? -10.5 27.328 1.716 1 98.31 305 VAL B N 1
ATOM 6944 C CA . VAL B 1 305 ? -9.938 26.281 2.551 1 98.31 305 VAL B CA 1
ATOM 6945 C C . VAL B 1 305 ? -8.742 26.828 3.34 1 98.31 305 VAL B C 1
ATOM 6947 O O . VAL B 1 305 ? -8.016 27.688 2.852 1 98.31 305 VAL B O 1
ATOM 6950 N N . GLY B 1 306 ? -8.531 26.375 4.598 1 96.44 306 GLY B N 1
ATOM 6951 C CA . GLY B 1 306 ? -7.375 26.719 5.406 1 96.44 306 GLY B CA 1
ATOM 6952 C C . GLY B 1 306 ? -7.438 28.141 5.938 1 96.44 306 GLY B C 1
ATOM 6953 O O . GLY B 1 306 ? -8.5 28.625 6.34 1 96.44 306 GLY B O 1
ATOM 6954 N N . ASP B 1 307 ? -6.281 28.828 5.953 1 93.62 307 ASP B N 1
ATOM 6955 C CA . ASP B 1 307 ? -6.168 30.156 6.551 1 93.62 307 ASP B CA 1
ATOM 6956 C C . ASP B 1 307 ? -7.008 31.172 5.785 1 93.62 307 ASP B C 1
ATOM 6958 O O . ASP B 1 307 ? -7.277 32.281 6.289 1 93.62 307 ASP B O 1
ATOM 6962 N N . ALA B 1 308 ? -7.422 30.797 4.582 1 96.62 308 ALA B N 1
ATOM 6963 C CA . ALA B 1 308 ? -8.391 31.641 3.877 1 96.62 308 ALA B CA 1
ATOM 6964 C C . ALA B 1 308 ? -9.727 31.672 4.605 1 96.62 308 ALA B C 1
ATOM 6966 O O . ALA B 1 308 ? -10.508 32.625 4.457 1 96.62 308 ALA B O 1
ATOM 6967 N N . CYS B 1 309 ? -9.984 30.656 5.379 1 95.75 309 CYS B N 1
ATOM 6968 C CA . CYS B 1 309 ? -11.242 30.516 6.105 1 95.75 309 CYS B CA 1
ATOM 6969 C C . CYS B 1 309 ? -11.094 31 7.547 1 95.75 309 CYS B C 1
ATOM 6971 O O . CYS B 1 309 ? -12.062 31.453 8.156 1 95.75 309 CYS B O 1
ATOM 6973 N N . HIS B 1 310 ? -9.93 30.766 8.117 1 92.06 310 HIS B N 1
ATOM 6974 C CA . HIS B 1 310 ? -9.75 31.016 9.547 1 92.06 310 HIS B CA 1
ATOM 6975 C C . HIS B 1 310 ? -8.273 31.25 9.883 1 92.06 310 HIS B C 1
ATOM 6977 O O . HIS B 1 310 ? -7.398 30.625 9.281 1 92.06 310 HIS B O 1
ATOM 6983 N N . THR B 1 311 ? -8.031 32.031 10.812 1 85.5 311 THR B N 1
ATOM 6984 C CA . THR B 1 311 ? -6.699 32.25 11.375 1 85.5 311 THR B CA 1
ATOM 6985 C C . THR B 1 311 ? -6.719 32.062 12.891 1 85.5 311 THR B C 1
ATOM 6987 O O . THR B 1 311 ? -7.746 32.281 13.531 1 85.5 311 THR B O 1
ATOM 6990 N N . HIS B 1 312 ? -5.629 31.516 13.391 1 76.88 312 HIS B N 1
ATOM 6991 C CA . HIS B 1 312 ? -5.508 31.156 14.797 1 76.88 312 HIS B CA 1
ATOM 6992 C C . HIS B 1 312 ? -4.262 31.781 15.422 1 76.88 312 HIS B C 1
ATOM 6994 O O . HIS B 1 312 ? -3.434 32.344 14.711 1 76.88 312 HIS B O 1
ATOM 7000 N N . SER B 1 313 ? -4.355 31.656 16.719 1 69.19 313 SER B N 1
ATOM 7001 C CA . SER B 1 313 ? -3.121 32.031 17.406 1 69.19 313 SER B CA 1
ATOM 7002 C C . SER B 1 313 ? -2.074 30.922 17.297 1 69.19 313 SER B C 1
ATOM 7004 O O . SER B 1 313 ? -2.406 29.766 16.984 1 69.19 313 SER B O 1
ATOM 7006 N N . SER B 1 314 ? -0.832 31.25 17.312 1 63.03 314 SER B N 1
ATOM 7007 C CA . SER B 1 314 ? 0.26 30.281 17.188 1 63.03 314 SER B CA 1
ATOM 7008 C C . SER B 1 314 ? 0.381 29.422 18.438 1 63.03 314 SER B C 1
ATOM 7010 O O . SER B 1 314 ? 1.034 28.391 18.422 1 63.03 314 SER B O 1
ATOM 7012 N N . GLY B 1 315 ? -0.278 29.812 19.484 1 64.69 315 GLY B N 1
ATOM 7013 C CA . GLY B 1 315 ? -0.032 29.203 20.781 1 64.69 315 GLY B CA 1
ATOM 7014 C C . GLY B 1 315 ? -0.399 27.734 20.828 1 64.69 315 GLY B C 1
ATOM 7015 O O . GLY B 1 315 ? 0.257 26.953 21.516 1 64.69 315 GLY B O 1
ATOM 7016 N N . ALA B 1 316 ? -1.339 27.359 20.172 1 64.38 316 ALA B N 1
ATOM 7017 C CA . ALA B 1 316 ? -1.779 25.984 20.281 1 64.38 316 ALA B CA 1
ATOM 7018 C C . ALA B 1 316 ? -1.467 25.203 19 1 64.38 316 ALA B C 1
ATOM 7020 O O . ALA B 1 316 ? -1.948 24.094 18.797 1 64.38 316 ALA B O 1
ATOM 7021 N N . ALA B 1 317 ? -0.661 25.672 18.156 1 74.19 317 ALA B N 1
ATOM 7022 C CA . ALA B 1 317 ? -0.201 25.031 16.922 1 74.19 317 ALA B CA 1
ATOM 7023 C C . ALA B 1 317 ? -1.371 24.453 16.141 1 74.19 317 ALA B C 1
ATOM 7025 O O . ALA B 1 317 ? -1.322 23.297 15.703 1 74.19 317 ALA B O 1
ATOM 7026 N N . GLN B 1 318 ? -2.377 25.219 15.906 1 81.25 318 GLN B N 1
ATOM 7027 C CA . GLN B 1 318 ? -3.604 24.672 15.336 1 81.25 318 GLN B CA 1
ATOM 7028 C C . GLN B 1 318 ? -3.742 25.047 13.867 1 81.25 318 GLN B C 1
ATOM 7030 O O . GLN B 1 318 ? -4.531 24.438 13.133 1 81.25 318 GLN B O 1
ATOM 7035 N N . GLY B 1 319 ? -3.02 26 13.375 1 86.62 319 GLY B N 1
ATOM 7036 C CA . GLY B 1 319 ? -3.236 26.516 12.031 1 86.62 319 GLY B CA 1
ATOM 7037 C C . GLY B 1 319 ? -3.148 25.453 10.961 1 86.62 319 GLY B C 1
ATOM 7038 O O . GLY B 1 319 ? -4.133 25.172 10.281 1 86.62 319 GLY B O 1
ATOM 7039 N N . LEU B 1 320 ? -2.021 24.828 10.906 1 92.31 320 LEU B N 1
ATOM 7040 C CA . LEU B 1 320 ? -1.822 23.797 9.891 1 92.31 320 LEU B CA 1
ATOM 7041 C C . LEU B 1 320 ? -2.715 22.594 10.164 1 92.31 320 LEU B C 1
ATOM 7043 O O . LEU B 1 320 ? -3.299 22.031 9.234 1 92.31 320 LEU B O 1
ATOM 7047 N N . ASN B 1 321 ? -2.85 22.203 11.383 1 94.75 321 ASN B N 1
ATOM 7048 C CA . ASN B 1 321 ? -3.684 21.062 11.734 1 94.75 321 ASN B CA 1
ATOM 7049 C C . ASN B 1 321 ? -5.137 21.281 11.32 1 94.75 321 ASN B C 1
ATOM 7051 O O . ASN B 1 321 ? -5.734 20.422 10.672 1 94.75 321 ASN B O 1
ATOM 7055 N N . THR B 1 322 ? -5.66 22.406 11.672 1 94.38 322 THR B N 1
ATOM 7056 C CA . THR B 1 322 ? -7.035 22.719 11.281 1 94.38 322 THR B CA 1
ATOM 7057 C C . THR B 1 322 ? -7.164 22.797 9.766 1 94.38 322 THR B C 1
ATOM 7059 O O . THR B 1 322 ? -8.164 22.359 9.195 1 94.38 322 THR B O 1
ATOM 7062 N N . GLY B 1 323 ? -6.195 23.406 9.148 1 96.25 323 GLY B N 1
ATOM 7063 C CA . GLY B 1 323 ? -6.18 23.469 7.699 1 96.25 323 GLY B CA 1
ATOM 7064 C C . GLY B 1 323 ? -6.211 22.094 7.047 1 96.25 323 GLY B C 1
ATOM 7065 O O . GLY B 1 323 ? -6.898 21.891 6.043 1 96.25 323 GLY B O 1
ATOM 7066 N N . ILE B 1 324 ? -5.461 21.156 7.586 1 97.88 324 ILE B N 1
ATOM 7067 C CA . ILE B 1 324 ? -5.445 19.797 7.074 1 97.88 324 ILE B CA 1
ATOM 7068 C C . ILE B 1 324 ? -6.836 19.172 7.207 1 97.88 324 ILE B C 1
ATOM 7070 O O . ILE B 1 324 ? -7.312 18.5 6.289 1 97.88 324 ILE B O 1
ATOM 7074 N N . HIS B 1 325 ? -7.492 19.438 8.312 1 97.94 325 HIS B N 1
ATOM 7075 C CA . HIS B 1 325 ? -8.859 18.969 8.492 1 97.94 325 HIS B CA 1
ATOM 7076 C C . HIS B 1 325 ? -9.781 19.516 7.41 1 97.94 325 HIS B C 1
ATOM 7078 O O . HIS B 1 325 ? -10.625 18.797 6.879 1 97.94 325 HIS B O 1
ATOM 7084 N N . ASP B 1 326 ? -9.602 20.797 7.117 1 98.38 326 ASP B N 1
ATOM 7085 C CA . ASP B 1 326 ? -10.398 21.422 6.059 1 98.38 326 ASP B CA 1
ATOM 7086 C C . ASP B 1 326 ? -10.141 20.734 4.715 1 98.38 326 ASP B C 1
ATOM 7088 O O . ASP B 1 326 ? -11.086 20.359 4.02 1 98.38 326 ASP B O 1
ATOM 7092 N N . ALA B 1 327 ? -8.883 20.625 4.406 1 98.75 327 ALA B N 1
ATOM 7093 C CA . ALA B 1 327 ? -8.492 20.062 3.111 1 98.75 327 ALA B CA 1
ATOM 7094 C C . ALA B 1 327 ? -9.047 18.641 2.938 1 98.75 327 ALA B C 1
ATOM 7096 O O . ALA B 1 327 ? -9.57 18.312 1.873 1 98.75 327 ALA B O 1
ATOM 7097 N N . VAL B 1 328 ? -8.953 17.844 3.951 1 98.75 328 VAL B N 1
ATOM 7098 C CA . VAL B 1 328 ? -9.398 16.453 3.873 1 98.75 328 VAL B CA 1
ATOM 7099 C C . VAL B 1 328 ? -10.922 16.406 3.76 1 98.75 328 VAL B C 1
ATOM 7101 O O . VAL B 1 328 ? -11.469 15.609 2.982 1 98.75 328 VAL B O 1
ATOM 7104 N N . ASN B 1 329 ? -11.57 17.25 4.531 1 98.75 329 ASN B N 1
ATOM 7105 C CA . ASN B 1 329 ? -13.023 17.281 4.5 1 98.75 329 ASN B CA 1
ATOM 7106 C C . ASN B 1 329 ? -13.547 17.672 3.121 1 98.75 329 ASN B C 1
ATOM 7108 O O . ASN B 1 329 ? -14.445 17.016 2.586 1 98.75 329 ASN B O 1
ATOM 7112 N N . ILE B 1 330 ? -12.953 18.656 2.516 1 98.69 330 ILE B N 1
ATOM 7113 C CA . ILE B 1 330 ? -13.469 19.141 1.241 1 98.69 330 ILE B CA 1
ATOM 7114 C C . ILE B 1 330 ? -12.945 18.25 0.107 1 98.69 330 ILE B C 1
ATOM 7116 O O . ILE B 1 330 ? -13.617 18.094 -0.917 1 98.69 330 ILE B O 1
ATOM 7120 N N . GLY B 1 331 ? -11.773 17.625 0.257 1 98.75 331 GLY B N 1
ATOM 7121 C CA . GLY B 1 331 ? -11.117 16.875 -0.803 1 98.75 331 GLY B CA 1
ATOM 7122 C C . GLY B 1 331 ? -11.984 15.773 -1.387 1 98.75 331 GLY B C 1
ATOM 7123 O O . GLY B 1 331 ? -12.219 15.742 -2.596 1 98.75 331 GLY B O 1
ATOM 7124 N N . TRP B 1 332 ? -12.469 14.906 -0.533 1 98.69 332 TRP B N 1
ATOM 7125 C CA . TRP B 1 332 ? -13.258 13.773 -1.022 1 98.69 332 TRP B CA 1
ATOM 7126 C C . TRP B 1 332 ? -14.625 14.242 -1.52 1 98.69 332 TRP B C 1
ATOM 7128 O O . TRP B 1 332 ? -15.148 13.703 -2.496 1 98.69 332 TRP B O 1
ATOM 7138 N N . LYS B 1 333 ? -15.227 15.281 -0.88 1 98.69 333 LYS B N 1
ATOM 7139 C CA . LYS B 1 333 ? -16.516 15.812 -1.319 1 98.69 333 LYS B CA 1
ATOM 7140 C C . LYS B 1 333 ? -16.422 16.391 -2.73 1 98.69 333 LYS B C 1
ATOM 7142 O O . LYS B 1 333 ? -17.219 16.047 -3.604 1 98.69 333 LYS B O 1
ATOM 7147 N N . LEU B 1 334 ? -15.461 17.219 -2.902 1 98.75 334 LEU B N 1
ATOM 7148 C CA . LEU B 1 334 ? -15.281 17.875 -4.188 1 98.75 334 LEU B CA 1
ATOM 7149 C C . LEU B 1 334 ? -14.922 16.875 -5.277 1 98.75 334 LEU B C 1
ATOM 7151 O O . LEU B 1 334 ? -15.43 16.969 -6.398 1 98.75 334 LEU B O 1
ATOM 7155 N N . ALA B 1 335 ? -14.07 15.914 -5 1 98.62 335 ALA B N 1
ATOM 7156 C CA . ALA B 1 335 ? -13.703 14.875 -5.957 1 98.62 335 ALA B CA 1
ATOM 7157 C C . ALA B 1 335 ? -14.938 14.117 -6.449 1 98.62 335 ALA B C 1
ATOM 7159 O O . ALA B 1 335 ? -15.117 13.945 -7.656 1 98.62 335 ALA B O 1
ATOM 7160 N N . LEU B 1 336 ? -15.773 13.672 -5.555 1 98.12 336 LEU B N 1
ATOM 7161 C CA . LEU B 1 336 ? -16.953 12.891 -5.91 1 98.12 336 LEU B CA 1
ATOM 7162 C C . LEU B 1 336 ? -17.906 13.711 -6.766 1 98.12 336 LEU B C 1
ATOM 7164 O O . LEU B 1 336 ? -18.469 13.211 -7.746 1 98.12 336 LEU B O 1
ATOM 7168 N N . VAL B 1 337 ? -18.062 14.977 -6.418 1 97.88 337 VAL B N 1
ATOM 7169 C CA . VAL B 1 337 ? -18.984 15.844 -7.156 1 97.88 337 VAL B CA 1
ATOM 7170 C C . VAL B 1 337 ? -18.422 16.109 -8.555 1 97.88 337 VAL B C 1
ATOM 7172 O O . VAL B 1 337 ? -19.141 16 -9.547 1 97.88 337 VAL B O 1
ATOM 7175 N N . VAL B 1 338 ? -17.141 16.438 -8.648 1 97.56 338 VAL B N 1
ATOM 7176 C CA . VAL B 1 338 ? -16.5 16.75 -9.922 1 97.56 338 VAL B CA 1
ATOM 7177 C C . VAL B 1 338 ? -16.547 15.539 -10.844 1 97.56 338 VAL B C 1
ATOM 7179 O O . VAL B 1 338 ? -16.75 15.672 -12.047 1 97.56 338 VAL B O 1
ATOM 7182 N N . LYS B 1 339 ? -16.453 14.336 -10.289 1 95.81 339 LYS B N 1
ATOM 7183 C CA . LYS B 1 339 ? -16.438 13.109 -11.078 1 95.81 339 LYS B CA 1
ATOM 7184 C C . LYS B 1 339 ? -17.859 12.633 -11.391 1 95.81 339 LYS B C 1
ATOM 7186 O O . LYS B 1 339 ? -18.047 11.57 -11.984 1 95.81 339 LYS B O 1
ATOM 7191 N N . GLY B 1 340 ? -18.844 13.359 -10.961 1 94.88 340 GLY B N 1
ATOM 7192 C CA . GLY B 1 340 ? -20.219 13.031 -11.25 1 94.88 340 GLY B CA 1
ATOM 7193 C C . GLY B 1 340 ? -20.75 11.875 -10.422 1 94.88 340 GLY B C 1
ATOM 7194 O O . GLY B 1 340 ? -21.688 11.188 -10.828 1 94.88 340 GLY B O 1
ATOM 7195 N N . LYS B 1 341 ? -20.156 11.633 -9.289 1 95.94 341 LYS B N 1
ATOM 7196 C CA . LYS B 1 341 ? -20.516 10.492 -8.445 1 95.94 341 LYS B CA 1
ATOM 7197 C C . LYS B 1 341 ? -21.359 10.93 -7.254 1 95.94 341 LYS B C 1
ATOM 7199 O O . LYS B 1 341 ? -21.938 10.094 -6.562 1 95.94 341 LYS B O 1
ATOM 7204 N N . ALA B 1 342 ? -21.438 12.18 -6.992 1 97.19 342 ALA B N 1
ATOM 7205 C CA . ALA B 1 342 ? -22.219 12.703 -5.883 1 97.19 342 ALA B CA 1
ATOM 7206 C C . ALA B 1 342 ? -22.984 13.961 -6.301 1 97.19 342 ALA B C 1
ATOM 7208 O O . ALA B 1 342 ? -22.578 14.648 -7.242 1 97.19 342 ALA B O 1
ATOM 7209 N N . LYS B 1 343 ? -24.047 14.258 -5.594 1 96.88 343 LYS B N 1
ATOM 7210 C CA . LYS B 1 343 ? -24.844 15.469 -5.777 1 96.88 343 LYS B CA 1
ATOM 7211 C C . LYS B 1 343 ? -24.125 16.688 -5.199 1 96.88 343 LYS B C 1
ATOM 7213 O O . LYS B 1 343 ? -23.375 16.562 -4.23 1 96.88 343 LYS B O 1
ATOM 7218 N N . THR B 1 344 ? -24.406 17.859 -5.699 1 96.06 344 THR B N 1
ATOM 7219 C CA . THR B 1 344 ? -23.734 19.094 -5.297 1 96.06 344 THR B CA 1
ATOM 7220 C C . THR B 1 344 ? -24.062 19.438 -3.85 1 96.06 344 THR B C 1
ATOM 7222 O O . THR B 1 344 ? -23.312 20.141 -3.186 1 96.06 344 THR B O 1
ATOM 7225 N N . ALA B 1 345 ? -25.188 18.922 -3.328 1 96.69 345 ALA B N 1
ATOM 7226 C CA . ALA B 1 345 ? -25.609 19.172 -1.951 1 96.69 345 ALA B CA 1
ATOM 7227 C C . ALA B 1 345 ? -24.562 18.672 -0.96 1 96.69 345 ALA B C 1
ATOM 7229 O O . ALA B 1 345 ? -24.484 19.156 0.168 1 96.69 345 ALA B O 1
ATOM 7230 N N . LEU B 1 346 ? -23.781 17.688 -1.391 1 97.81 346 LEU B N 1
ATOM 7231 C CA . LEU B 1 346 ? -22.703 17.141 -0.557 1 97.81 346 LEU B CA 1
ATOM 7232 C C . LEU B 1 346 ? -21.719 18.25 -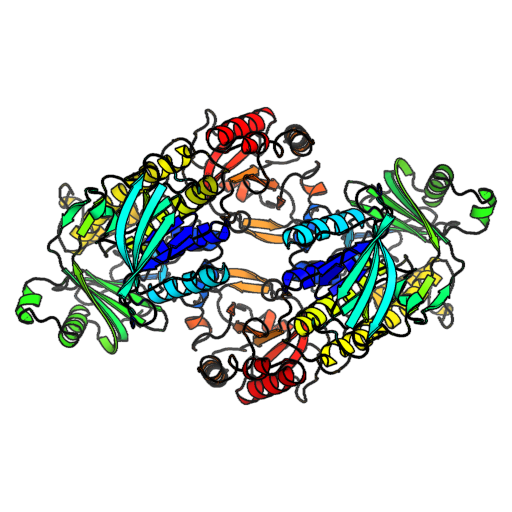0.167 1 97.81 346 LEU B C 1
ATOM 7234 O O . LEU B 1 346 ? -21.234 18.266 0.962 1 97.81 346 LEU B O 1
ATOM 7238 N N . LEU B 1 347 ? -21.469 19.219 -1.025 1 97.81 347 LEU B N 1
ATOM 7239 C CA . LEU B 1 347 ? -20.484 20.281 -0.799 1 97.81 347 LEU B CA 1
ATOM 7240 C C . LEU B 1 347 ? -20.953 21.234 0.288 1 97.81 347 LEU B C 1
ATOM 7242 O O . LEU B 1 347 ? -20.141 21.844 0.977 1 97.81 347 LEU B O 1
ATOM 7246 N N . GLU B 1 348 ? -22.234 21.281 0.512 1 95 348 GLU B N 1
ATOM 7247 C CA . GLU B 1 348 ? -22.797 22.188 1.499 1 95 348 GLU B CA 1
ATOM 7248 C C . GLU B 1 348 ? -22.453 21.75 2.92 1 95 348 GLU B C 1
ATOM 7250 O O . GLU B 1 348 ? -22.453 22.562 3.846 1 95 348 GLU B O 1
ATOM 7255 N N . THR B 1 349 ? -22.156 20.516 3.041 1 97 349 THR B N 1
ATOM 7256 C CA . THR B 1 349 ? -21.844 20.016 4.371 1 97 349 THR B CA 1
ATOM 7257 C C . THR B 1 349 ? -20.469 20.5 4.824 1 97 349 THR B C 1
ATOM 7259 O O . THR B 1 349 ? -20.156 20.469 6.016 1 97 349 THR B O 1
ATOM 7262 N N . TYR B 1 350 ? -19.656 20.969 3.922 1 97.88 350 TYR B N 1
ATOM 7263 C CA . TYR B 1 350 ? -18.297 21.391 4.23 1 97.88 350 TYR B CA 1
ATOM 7264 C C . TYR B 1 350 ? -18.297 22.609 5.16 1 97.88 350 TYR B C 1
ATOM 7266 O O . TYR B 1 350 ? -17.719 22.562 6.242 1 97.88 350 TYR B O 1
ATOM 7274 N N . SER B 1 351 ? -18.953 23.641 4.727 1 94.38 351 SER B N 1
ATOM 7275 C CA . SER B 1 351 ? -18.969 24.875 5.508 1 94.38 351 SER B CA 1
ATOM 7276 C C . SER B 1 351 ? -19.547 24.641 6.898 1 94.38 351 SER B C 1
ATOM 7278 O O . SER B 1 351 ? -18.984 25.078 7.898 1 94.38 351 SER B O 1
ATOM 7280 N N . THR B 1 352 ? -20.609 23.906 7.008 1 92.62 352 THR B N 1
ATOM 7281 C CA . THR B 1 352 ? -21.266 23.703 8.297 1 92.62 352 THR B CA 1
ATOM 7282 C C . THR B 1 352 ? -20.375 22.875 9.227 1 92.62 352 THR B C 1
ATOM 7284 O O . THR B 1 352 ? -20.266 23.172 10.414 1 92.62 352 THR B O 1
ATOM 7287 N N . GLU B 1 353 ? -19.734 21.891 8.68 1 96.81 353 GLU B N 1
ATOM 7288 C CA . GLU B 1 353 ? -18.891 21.031 9.492 1 96.81 353 GLU B CA 1
ATOM 7289 C C . GLU B 1 353 ? -17.625 21.766 9.945 1 96.81 353 GLU B C 1
ATOM 7291 O O . GLU B 1 353 ? -17.328 21.812 11.141 1 96.81 353 GLU B O 1
ATOM 7296 N N . ARG B 1 354 ? -16.969 22.406 9.039 1 96.94 354 ARG B N 1
ATOM 7297 C CA . ARG B 1 354 ? -15.625 22.891 9.328 1 96.94 354 ARG B CA 1
ATOM 7298 C C . ARG B 1 354 ? -15.68 24.281 9.969 1 96.94 354 ARG B C 1
ATOM 7300 O O . ARG B 1 354 ? -14.836 24.609 10.805 1 96.94 354 ARG B O 1
ATOM 7307 N N . ARG B 1 355 ? -16.656 25.094 9.594 1 94.12 355 ARG B N 1
ATOM 7308 C CA . ARG B 1 355 ? -16.797 26.391 10.242 1 94.12 355 ARG B CA 1
ATOM 7309 C C . ARG B 1 355 ? -17.094 26.234 11.727 1 94.12 355 ARG B C 1
ATOM 7311 O O . ARG B 1 355 ? -16.5 26.922 12.57 1 94.12 355 ARG B O 1
ATOM 7318 N N . ALA B 1 356 ? -18.016 25.359 12.031 1 91.38 356 ALA B N 1
ATOM 7319 C CA . ALA B 1 356 ? -18.344 25.094 13.43 1 91.38 356 ALA B CA 1
ATOM 7320 C C . ALA B 1 356 ? -17.125 24.609 14.203 1 91.38 356 ALA B C 1
ATOM 7322 O O . ALA B 1 356 ? -16.891 25.031 15.336 1 91.38 356 ALA B O 1
ATOM 7323 N N . ALA B 1 357 ? -16.375 23.719 13.648 1 89.88 357 ALA B N 1
ATOM 7324 C CA . ALA B 1 357 ? -15.164 23.203 14.289 1 89.88 357 ALA B CA 1
ATOM 7325 C C . ALA B 1 357 ? -14.141 24.328 14.508 1 89.88 357 ALA B C 1
ATOM 7327 O O . ALA B 1 357 ? -13.531 24.406 15.578 1 89.88 357 ALA B O 1
ATOM 7328 N N . ALA B 1 358 ? -13.945 25.172 13.508 1 88.19 358 ALA B N 1
ATOM 7329 C CA . ALA B 1 358 ? -13.008 26.281 13.602 1 88.19 358 ALA B CA 1
ATOM 7330 C C . ALA B 1 358 ? -13.422 27.25 14.703 1 88.19 358 ALA B C 1
ATOM 7332 O O . ALA B 1 358 ? -12.578 27.734 15.461 1 88.19 358 ALA B O 1
ATOM 7333 N N . GLN B 1 359 ? -14.68 27.516 14.789 1 86.81 359 GLN B N 1
ATOM 7334 C CA . GLN B 1 359 ? -15.195 28.422 15.805 1 86.81 359 GLN B CA 1
ATOM 7335 C C . GLN B 1 359 ? -14.938 27.891 17.219 1 86.81 359 GLN B C 1
ATOM 7337 O O . GLN B 1 359 ? -14.555 28.641 18.109 1 86.81 359 GLN B O 1
ATOM 7342 N N . ARG B 1 360 ? -15.141 26.656 17.375 1 83.69 360 ARG B N 1
ATOM 7343 C CA . ARG B 1 360 ? -14.867 26.031 18.672 1 83.69 360 ARG B CA 1
ATOM 7344 C C . ARG B 1 360 ? -13.391 26.141 19.031 1 83.69 360 ARG B C 1
ATOM 7346 O O . ARG B 1 360 ? -13.047 26.438 20.172 1 83.69 360 ARG B O 1
ATOM 7353 N N . LEU B 1 361 ? -12.594 25.922 18.109 1 80.31 361 LEU B N 1
ATOM 7354 C CA . LEU B 1 361 ? -11.148 25.969 18.328 1 80.31 361 LEU B CA 1
ATOM 7355 C C . LEU B 1 361 ? -10.695 27.391 18.625 1 80.31 361 LEU B C 1
ATOM 7357 O O . LEU B 1 361 ? -9.82 27.609 19.484 1 80.31 361 LEU B O 1
ATOM 7361 N N . ILE B 1 362 ? -11.258 28.344 17.922 1 78.19 362 ILE B N 1
ATOM 7362 C CA . ILE B 1 362 ? -10.906 29.734 18.125 1 78.19 362 ILE B CA 1
ATOM 7363 C C . ILE B 1 362 ? -11.289 30.172 19.547 1 78.19 362 ILE B C 1
ATOM 7365 O O . ILE B 1 362 ? -10.547 30.906 20.203 1 78.19 362 ILE B O 1
ATOM 7369 N N . ALA B 1 363 ? -12.414 29.672 19.984 1 77.81 363 ALA B N 1
ATOM 7370 C CA . ALA B 1 363 ? -12.844 30 21.344 1 77.81 363 ALA B CA 1
ATOM 7371 C C . ALA B 1 363 ? -11.859 29.453 22.359 1 77.81 363 ALA B C 1
ATOM 7373 O O . ALA B 1 363 ? -11.523 30.141 23.328 1 77.81 363 ALA B O 1
ATOM 7374 N N . PHE B 1 364 ? -11.391 28.281 22.141 1 76.19 364 PHE B N 1
ATOM 7375 C CA . PHE B 1 364 ? -10.391 27.672 23.016 1 76.19 364 PHE B CA 1
ATOM 7376 C C . PHE B 1 364 ? -9.062 28.406 22.906 1 76.19 364 PHE B C 1
ATOM 7378 O O . PHE B 1 364 ? -8.422 28.703 23.922 1 76.19 364 PHE B O 1
ATOM 7385 N N . ASP B 1 365 ? -8.656 28.719 21.75 1 75.19 365 ASP B N 1
ATOM 7386 C CA . ASP B 1 365 ? -7.379 29.375 21.453 1 75.19 365 ASP B CA 1
ATOM 7387 C C . ASP B 1 365 ? -7.316 30.766 22.094 1 75.19 365 ASP B C 1
ATOM 7389 O O . ASP B 1 365 ? -6.262 31.172 22.578 1 75.19 365 ASP B O 1
ATOM 7393 N N . ARG B 1 366 ? -8.391 31.422 22.094 1 75.5 366 ARG B N 1
ATOM 7394 C CA . ARG B 1 366 ? -8.453 32.75 22.719 1 75.5 366 ARG B CA 1
ATOM 7395 C C . ARG B 1 366 ? -8.164 32.656 24.203 1 75.5 366 ARG B C 1
ATOM 7397 O O . ARG B 1 366 ? -7.43 33.469 24.75 1 75.5 366 ARG B O 1
ATOM 7404 N N . ARG B 1 367 ? -8.664 31.703 24.75 1 77.75 367 ARG B N 1
ATOM 7405 C CA . ARG B 1 367 ? -8.453 31.531 26.188 1 77.75 367 ARG B CA 1
ATOM 7406 C C . ARG B 1 367 ? -7.012 31.125 26.484 1 77.75 367 ARG B C 1
ATOM 7408 O O . ARG B 1 367 ? -6.398 31.656 27.422 1 77.75 367 ARG B O 1
ATOM 7415 N N . ILE B 1 368 ? -6.52 30.297 25.703 1 76.25 368 ILE B N 1
ATOM 7416 C CA . ILE B 1 368 ? -5.156 29.812 25.891 1 76.25 368 ILE B CA 1
ATOM 7417 C C . ILE B 1 368 ? -4.168 30.953 25.656 1 76.25 368 ILE B C 1
ATOM 7419 O O . ILE B 1 368 ? -3.271 31.172 26.484 1 76.25 368 ILE B O 1
ATOM 7423 N N . SER B 1 369 ? -4.34 31.656 24.594 1 74.44 369 SER B N 1
ATOM 7424 C CA . SER B 1 369 ? -3.434 32.75 24.266 1 74.44 369 SER B CA 1
ATOM 7425 C C . SER B 1 369 ? -3.445 33.812 25.344 1 74.44 369 SER B C 1
ATOM 7427 O O . SER B 1 369 ? -2.402 34.406 25.688 1 74.44 369 SER B O 1
ATOM 7429 N N . THR B 1 370 ? -4.609 34.094 25.891 1 76.56 370 THR B N 1
ATOM 7430 C CA . THR B 1 370 ? -4.73 35.094 26.969 1 76.56 370 THR B CA 1
ATOM 7431 C C . THR B 1 370 ? -3.967 34.625 28.203 1 76.56 370 THR B C 1
ATOM 7433 O O . THR B 1 370 ? -3.221 35.406 28.797 1 76.56 370 THR B O 1
ATOM 7436 N N . LEU B 1 371 ? -4.105 33.438 28.484 1 77.06 371 LEU B N 1
ATOM 7437 C CA . LEU B 1 371 ? -3.424 32.875 29.656 1 77.06 371 LEU B CA 1
ATOM 7438 C C . LEU B 1 371 ? -1.917 32.812 29.422 1 77.06 371 LEU B C 1
ATOM 7440 O O . LEU B 1 371 ? -1.133 33.125 30.328 1 77.06 371 LEU B O 1
ATOM 7444 N N . MET B 1 372 ? -1.536 32.469 28.281 1 74.25 372 MET B N 1
ATOM 7445 C CA . MET B 1 372 ? -0.115 32.406 27.953 1 74.25 372 MET B CA 1
ATOM 7446 C C . MET B 1 372 ? 0.519 33.812 28 1 74.25 372 MET B C 1
ATOM 7448 O O . MET B 1 372 ? 1.725 33.938 28.219 1 74.25 372 MET B O 1
ATOM 7452 N N . GLY B 1 373 ? -0.246 34.812 27.75 1 73.75 373 GLY B N 1
ATOM 7453 C CA . GLY B 1 373 ? 0.191 36.188 27.859 1 73.75 373 GLY B CA 1
ATOM 7454 C C . GLY B 1 373 ? 0.118 36.75 29.281 1 73.75 373 GLY B C 1
ATOM 7455 O O . GLY B 1 373 ? 0.22 37.938 29.5 1 73.75 373 GLY B O 1
ATOM 7456 N N . ASN B 1 374 ? -0.127 35.844 30.172 1 76.12 374 ASN B N 1
ATOM 7457 C CA . ASN B 1 374 ? -0.208 36.156 31.594 1 76.12 374 ASN B CA 1
ATOM 7458 C C . ASN B 1 374 ? -1.399 37.062 31.906 1 76.12 374 ASN B C 1
ATOM 7460 O O . ASN B 1 374 ? -1.305 37.969 32.75 1 76.12 374 ASN B O 1
ATOM 7464 N N . LYS B 1 375 ? -2.428 36.844 31.141 1 80.06 375 LYS B N 1
ATOM 7465 C CA . LYS B 1 375 ? -3.691 37.562 31.359 1 80.06 375 LYS B CA 1
ATOM 7466 C C . LYS B 1 375 ? -4.836 36.562 31.578 1 80.06 375 LYS B C 1
ATOM 7468 O O . LYS B 1 375 ? -4.773 35.438 31.109 1 80.06 375 LYS B O 1
ATOM 7473 N N . TRP B 1 376 ? -5.789 37.031 32.375 1 84.88 376 TRP B N 1
ATOM 7474 C CA . TRP B 1 376 ? -6.934 36.188 32.625 1 84.88 376 TRP B CA 1
ATOM 7475 C C . TRP B 1 376 ? -8.047 36.406 31.609 1 84.88 376 TRP B C 1
ATOM 7477 O O . TRP B 1 376 ? -8.43 37.531 31.359 1 84.88 376 TRP B O 1
ATOM 7487 N N . PRO B 1 377 ? -8.523 35.406 31.031 1 84.5 377 PRO B N 1
ATOM 7488 C CA . PRO B 1 377 ? -9.664 35.531 30.125 1 84.5 377 PRO B CA 1
ATOM 7489 C C . PRO B 1 377 ? -10.922 36.062 30.812 1 84.5 377 PRO B C 1
ATOM 7491 O O . PRO B 1 377 ? -11.117 35.812 32 1 84.5 377 PRO B O 1
ATOM 7494 N N . GLU B 1 378 ? -11.727 36.781 30.047 1 79.88 378 GLU B N 1
ATOM 7495 C CA . GLU B 1 378 ? -12.977 37.312 30.594 1 79.88 378 GLU B CA 1
ATOM 7496 C C . GLU B 1 378 ? -13.891 36.188 31.047 1 79.88 378 GLU B C 1
ATOM 7498 O O . GLU B 1 378 ? -14.031 35.156 30.344 1 79.88 378 GLU B O 1
ATOM 7503 N N . GLY B 1 379 ? -14.414 36.281 32.219 1 80.25 379 GLY B N 1
ATOM 7504 C CA . GLY B 1 379 ? -15.391 35.312 32.719 1 80.25 379 GLY B CA 1
ATOM 7505 C C . GLY B 1 379 ? -14.766 34.188 33.5 1 80.25 379 GLY B C 1
ATOM 7506 O O . GLY B 1 379 ? -15.469 33.344 34.094 1 80.25 379 GLY B O 1
ATOM 7507 N N . MET B 1 380 ? -13.469 34.062 33.375 1 83.81 380 MET B N 1
ATOM 7508 C CA . MET B 1 380 ? -12.82 33 34.125 1 83.81 380 MET B CA 1
ATOM 7509 C C . MET B 1 380 ? -12.656 33.375 35.594 1 83.81 380 MET B C 1
ATOM 7511 O O . MET B 1 380 ? -12.266 34.5 35.906 1 83.81 380 MET B O 1
ATOM 7515 N N . ASP B 1 381 ? -13.055 32.438 36.406 1 84.25 381 ASP B N 1
ATOM 7516 C CA . ASP B 1 381 ? -12.938 32.688 37.844 1 84.25 381 ASP B CA 1
ATOM 7517 C C . ASP B 1 381 ? -11.492 32.5 38.312 1 84.25 381 ASP B C 1
ATOM 7519 O O . ASP B 1 381 ? -11.047 31.406 38.594 1 84.25 381 ASP B O 1
ATOM 7523 N N . LYS B 1 382 ? -10.812 33.562 38.531 1 84.38 382 LYS B N 1
ATOM 7524 C CA . LYS B 1 382 ? -9.398 33.594 38.906 1 84.38 382 LYS B CA 1
ATOM 7525 C C . LYS B 1 382 ? -9.172 32.875 40.219 1 84.38 382 LYS B C 1
ATOM 7527 O O . LYS B 1 382 ? -8.109 32.312 40.469 1 84.38 382 LYS B O 1
ATOM 7532 N N . ASP B 1 383 ? -10.164 32.938 41.062 1 84.88 383 ASP B N 1
ATOM 7533 C CA . ASP B 1 383 ? -10.008 32.438 42.438 1 84.88 383 ASP B CA 1
ATOM 7534 C C . ASP B 1 383 ? -10.07 30.922 42.469 1 84.88 383 ASP B C 1
ATOM 7536 O O . ASP B 1 383 ? -9.695 30.297 43.469 1 84.88 383 ASP B O 1
ATOM 7540 N N . SER B 1 384 ? -10.469 30.375 41.406 1 86.25 384 SER B N 1
ATOM 7541 C CA . SER B 1 384 ? -10.602 28.922 41.344 1 86.25 384 SER B CA 1
ATOM 7542 C C . SER B 1 384 ? -9.258 28.266 41 1 86.25 384 SER B C 1
ATOM 7544 O O . SER B 1 384 ? -9.141 27.047 41.062 1 86.25 384 SER B O 1
ATOM 7546 N N . TYR B 1 385 ? -8.281 29.094 40.719 1 85.5 385 TYR B N 1
ATOM 7547 C CA . TYR B 1 385 ? -6.996 28.547 40.312 1 85.5 385 TYR B CA 1
ATOM 7548 C C . TYR B 1 385 ? -5.867 29.094 41.188 1 85.5 385 TYR B C 1
ATOM 7550 O O . TYR B 1 385 ? -5.934 30.234 41.656 1 85.5 385 TYR B O 1
ATOM 7558 N N . GLU B 1 386 ? -4.895 28.203 41.406 1 78.44 386 GLU B N 1
ATOM 7559 C CA . GLU B 1 386 ? -3.721 28.625 42.156 1 78.44 386 GLU B CA 1
ATOM 7560 C C . GLU B 1 386 ? -3.029 29.812 41.469 1 78.44 386 GLU B C 1
ATOM 7562 O O . GLU B 1 386 ? -2.572 30.734 42.156 1 78.44 386 GLU B O 1
ATOM 7567 N N . ASP B 1 387 ? -2.92 29.766 40.219 1 81.94 387 ASP B N 1
ATOM 7568 C CA . ASP B 1 387 ? -2.34 30.844 39.406 1 81.94 387 ASP B CA 1
ATOM 7569 C C . ASP B 1 387 ? -2.715 30.688 37.938 1 81.94 387 ASP B C 1
ATOM 7571 O O . ASP B 1 387 ? -3.504 29.812 37.562 1 81.94 387 ASP B O 1
ATOM 7575 N N . ILE B 1 388 ? -2.236 31.531 37.156 1 81.31 388 ILE B N 1
ATOM 7576 C CA . ILE B 1 388 ? -2.57 31.609 35.719 1 81.31 388 ILE B CA 1
ATOM 7577 C C . ILE B 1 388 ? -2.059 30.359 35 1 81.31 388 ILE B C 1
ATOM 7579 O O . ILE B 1 388 ? -2.695 29.875 34.062 1 81.31 388 ILE B O 1
ATOM 7583 N N . ASN B 1 389 ? -1.061 29.828 35.5 1 76.88 389 ASN B N 1
ATOM 7584 C CA . ASN B 1 389 ? -0.486 28.656 34.875 1 76.88 389 ASN B CA 1
ATOM 7585 C C . ASN B 1 389 ? -1.296 27.391 35.188 1 76.88 389 ASN B C 1
ATOM 7587 O O . ASN B 1 389 ? -1.398 26.484 34.344 1 76.88 389 ASN B O 1
ATOM 7591 N N . ALA B 1 390 ? -1.765 27.359 36.281 1 79.12 390 ALA B N 1
ATOM 7592 C CA . ALA B 1 390 ? -2.66 26.25 36.625 1 79.12 390 ALA B CA 1
ATOM 7593 C C . ALA B 1 390 ? -3.924 26.281 35.75 1 79.12 390 ALA B C 1
ATOM 7595 O O . ALA B 1 390 ? -4.418 25.234 35.344 1 79.12 390 ALA B O 1
ATOM 7596 N N . ALA B 1 391 ? -4.355 27.453 35.625 1 81.31 391 ALA B N 1
ATOM 7597 C CA . ALA B 1 391 ? -5.516 27.609 34.75 1 81.31 391 ALA B CA 1
ATOM 7598 C C . ALA B 1 391 ? -5.195 27.188 33.312 1 81.31 391 ALA B C 1
ATOM 7600 O O . ALA B 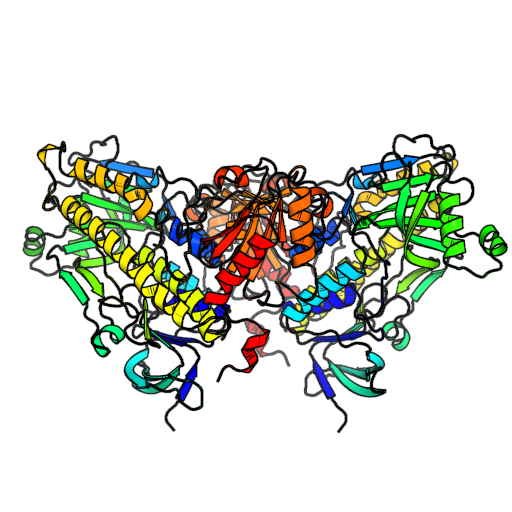1 391 ? -6.016 26.531 32.656 1 81.31 391 ALA B O 1
ATOM 7601 N N . LEU B 1 392 ? -4.09 27.516 32.906 1 77.5 392 LEU B N 1
ATOM 7602 C CA . LEU B 1 392 ? -3.621 27.125 31.578 1 77.5 392 LEU B CA 1
ATOM 7603 C C . LEU B 1 392 ? -3.531 25.609 31.453 1 77.5 392 LEU B C 1
ATOM 7605 O O . LEU B 1 392 ? -3.969 25.047 30.453 1 77.5 392 LEU B O 1
ATOM 7609 N N . ALA B 1 393 ? -3.076 24.984 32.406 1 76.31 393 ALA B N 1
ATOM 7610 C CA . ALA B 1 393 ? -2.961 23.516 32.438 1 76.31 393 ALA B CA 1
ATOM 7611 C C . ALA B 1 393 ? -4.332 22.859 32.312 1 76.31 393 ALA B C 1
ATOM 7613 O O . ALA B 1 393 ? -4.508 21.922 31.516 1 76.31 393 ALA B O 1
ATOM 7614 N N . ASP B 1 394 ? -5.199 23.359 33.062 1 78.19 394 ASP B N 1
ATOM 7615 C CA . ASP B 1 394 ? -6.555 22.812 33.062 1 78.19 394 ASP B CA 1
ATOM 7616 C C . ASP B 1 394 ? -7.207 22.984 31.672 1 78.19 394 ASP B C 1
ATOM 7618 O O . ASP B 1 394 ? -7.895 22.078 31.203 1 78.19 394 ASP B O 1
ATOM 7622 N N . LEU B 1 395 ? -6.949 24.062 31.141 1 76.38 395 LEU B N 1
ATOM 7623 C CA . LEU B 1 395 ? -7.539 24.328 29.844 1 76.38 395 LEU B CA 1
ATOM 7624 C C . LEU B 1 395 ? -6.941 23.422 28.781 1 76.38 395 LEU B C 1
ATOM 7626 O O . LEU B 1 395 ? -7.664 22.906 27.922 1 76.38 395 LEU B O 1
ATOM 7630 N N . PHE B 1 396 ? -5.699 23.234 28.828 1 74.31 396 PHE B N 1
ATOM 7631 C CA . PHE B 1 396 ? -5.047 22.344 27.891 1 74.31 396 PHE B CA 1
ATOM 7632 C C . PHE B 1 396 ? -5.555 20.906 28.062 1 74.31 396 PHE B C 1
ATOM 7634 O O . PHE B 1 396 ? -5.762 20.203 27.062 1 74.31 396 PHE B O 1
ATOM 7641 N N . ASP B 1 397 ? -5.711 20.516 29.172 1 73.44 397 ASP B N 1
ATOM 7642 C CA . ASP B 1 397 ? -6.211 19.172 29.453 1 73.44 397 ASP B CA 1
ATOM 7643 C C . ASP B 1 397 ? -7.637 19 28.938 1 73.44 397 ASP B C 1
ATOM 7645 O O . ASP B 1 397 ? -7.965 17.969 28.328 1 73.44 397 ASP B O 1
ATOM 7649 N N . GLU B 1 398 ? -8.383 20 29.188 1 70.75 398 GLU B N 1
ATOM 7650 C CA . GLU B 1 398 ? -9.766 19.984 28.734 1 70.75 398 GLU B CA 1
ATOM 7651 C C . GLU B 1 398 ? -9.844 19.953 27.203 1 70.75 398 GLU B C 1
ATOM 7653 O O . GLU B 1 398 ? -10.719 19.297 26.641 1 70.75 398 GLU B O 1
ATOM 7658 N N . ALA B 1 399 ? -8.805 20.562 26.656 1 75.12 399 ALA B N 1
ATOM 7659 C CA . ALA B 1 399 ? -8.844 20.766 25.219 1 75.12 399 ALA B CA 1
ATOM 7660 C C . ALA B 1 399 ? -8.023 19.703 24.484 1 75.12 399 ALA B C 1
ATOM 7662 O O . ALA B 1 399 ? -7.871 19.75 23.266 1 75.12 399 ALA B O 1
ATOM 7663 N N . SER B 1 400 ? -7.566 18.75 25.281 1 78.88 400 SER B N 1
ATOM 7664 C CA . SER B 1 400 ? -6.609 17.797 24.703 1 78.88 400 SER B CA 1
ATOM 7665 C C . SER B 1 400 ? -7.207 17.078 23.5 1 78.88 400 SER B C 1
ATOM 7667 O O . SER B 1 400 ? -6.555 16.938 22.453 1 78.88 400 SER B O 1
ATOM 7669 N N . GLY B 1 401 ? -8.406 16.625 23.641 1 80.62 401 GLY B N 1
ATOM 7670 C CA . GLY B 1 401 ? -9.062 15.914 22.547 1 80.62 401 GLY B CA 1
ATOM 7671 C C . GLY B 1 401 ? -9.25 16.766 21.312 1 80.62 401 GLY B C 1
ATOM 7672 O O . GLY B 1 401 ? -9.109 16.281 20.188 1 80.62 401 GLY B O 1
ATOM 7673 N N . TYR B 1 402 ? -9.445 18.016 21.547 1 81.38 402 TYR B N 1
ATOM 7674 C CA . TYR B 1 402 ? -9.641 18.938 20.438 1 81.38 402 TYR B CA 1
ATOM 7675 C C . TYR B 1 402 ? -8.305 19.391 19.859 1 81.38 402 TYR B C 1
ATOM 7677 O O . TYR B 1 402 ? -8.172 19.562 18.641 1 81.38 402 TYR B O 1
ATOM 7685 N N . ASN B 1 403 ? -7.332 19.531 20.719 1 83.81 403 ASN B N 1
ATOM 7686 C CA . ASN B 1 403 ? -6.008 19.938 20.266 1 83.81 403 ASN B CA 1
ATOM 7687 C C . ASN B 1 403 ? -5.371 18.875 19.375 1 83.81 403 ASN B C 1
ATOM 7689 O O . ASN B 1 403 ? -4.75 19.203 18.359 1 83.81 403 ASN B O 1
ATOM 7693 N N . THR B 1 404 ? -5.586 17.609 19.75 1 90.75 404 THR B N 1
ATOM 7694 C CA . THR B 1 404 ? -5.023 16.516 18.953 1 90.75 404 THR B CA 1
ATOM 7695 C C . THR B 1 404 ? -5.902 16.234 17.75 1 90.75 404 THR B C 1
ATOM 7697 O O . THR B 1 404 ? -5.496 15.5 16.828 1 90.75 404 THR B O 1
ATOM 7700 N N . GLY B 1 405 ? -7.105 16.797 17.75 1 91.94 405 GLY B N 1
ATOM 7701 C CA . GLY B 1 405 ? -8.078 16.594 16.688 1 91.94 405 GLY B CA 1
ATOM 7702 C C . GLY B 1 405 ? -8.867 15.305 16.844 1 91.94 405 GLY B C 1
ATOM 7703 O O . GLY B 1 405 ? -9.789 15.047 16.078 1 91.94 405 GLY B O 1
ATOM 7704 N N . LEU B 1 406 ? -8.617 14.477 17.844 1 93.5 406 LEU B N 1
ATOM 7705 C CA . LEU B 1 406 ? -9.18 13.133 17.953 1 93.5 406 LEU B CA 1
ATOM 7706 C C . LEU B 1 406 ? -10.625 13.188 18.422 1 93.5 406 LEU B C 1
ATOM 7708 O O . LEU B 1 406 ? -11.383 12.234 18.234 1 93.5 406 LEU B O 1
ATOM 7712 N N . LYS B 1 407 ? -11.086 14.328 19 1 90.44 407 LYS B N 1
ATOM 7713 C CA . LYS B 1 407 ? -12.438 14.406 19.547 1 90.44 407 LYS B CA 1
ATOM 7714 C C . LYS B 1 407 ? -13.305 15.359 18.734 1 90.44 407 LYS B C 1
ATOM 7716 O O . LYS B 1 407 ? -14.383 15.766 19.172 1 90.44 407 LYS B O 1
ATOM 7721 N N . ILE B 1 408 ? -12.805 15.766 17.641 1 91.31 408 ILE B N 1
ATOM 7722 C CA . ILE B 1 408 ? -13.625 16.562 16.734 1 91.31 408 ILE B CA 1
ATOM 7723 C C . ILE B 1 408 ? -14.742 15.703 16.156 1 91.31 408 ILE B C 1
ATOM 7725 O O . ILE B 1 408 ? -14.492 14.594 15.672 1 91.31 408 ILE B O 1
ATOM 7729 N N . SER B 1 409 ? -15.953 16.109 16.266 1 93.75 409 SER B N 1
ATOM 7730 C CA . SER B 1 409 ? -17.141 15.445 15.727 1 93.75 409 SER B CA 1
ATOM 7731 C C . SER B 1 409 ? -18.047 16.438 15.008 1 93.75 409 SER B C 1
ATOM 7733 O O . SER B 1 409 ? -18.094 17.609 15.359 1 93.75 409 SER B O 1
ATOM 7735 N N . TYR B 1 410 ? -18.688 15.984 14.047 1 96.75 410 TYR B N 1
ATOM 7736 C CA . TYR B 1 410 ? -19.594 16.828 13.273 1 96.75 410 TYR B CA 1
ATOM 7737 C C . TYR B 1 410 ? -21.047 16.516 13.633 1 96.75 410 TYR B C 1
ATOM 7739 O O . TYR B 1 410 ? -21.406 15.367 13.859 1 96.75 410 TYR B O 1
ATOM 7747 N N . GLU B 1 411 ? -21.859 17.531 13.625 1 95.62 411 GLU B N 1
ATOM 7748 C CA . GLU B 1 411 ? -23.281 17.406 13.93 1 95.62 411 GLU B CA 1
ATOM 7749 C C . GLU B 1 411 ? -24.016 16.703 12.812 1 95.62 411 GLU B C 1
ATOM 7751 O O . GLU B 1 411 ? -23.516 16.578 11.688 1 95.62 411 GLU B O 1
ATOM 7756 N N . PRO B 1 412 ? -25.234 16.203 13.117 1 96.5 412 PRO B N 1
ATOM 7757 C CA . PRO B 1 412 ? -26.031 15.547 12.086 1 96.5 412 PRO B CA 1
ATOM 7758 C C . PRO B 1 412 ? -26.297 16.438 10.875 1 96.5 412 PRO B C 1
ATOM 7760 O O . PRO B 1 412 ? -26.516 17.641 11.031 1 96.5 412 PRO B O 1
ATOM 7763 N N . ASN B 1 413 ? -26.203 15.961 9.789 1 97.31 413 ASN B N 1
ATOM 7764 C CA . ASN B 1 413 ? -26.484 16.594 8.508 1 97.31 413 ASN B CA 1
ATOM 7765 C C . ASN B 1 413 ? -26.766 15.57 7.418 1 97.31 413 ASN B C 1
ATOM 7767 O O . ASN B 1 413 ? -27.234 14.469 7.703 1 97.31 413 ASN B O 1
ATOM 7771 N N . LEU B 1 414 ? -26.531 15.93 6.172 1 97.06 414 LEU B N 1
ATOM 7772 C CA . LEU B 1 414 ? -26.812 15.078 5.02 1 97.06 414 LEU B CA 1
ATOM 7773 C C . LEU B 1 414 ? -26.016 13.781 5.09 1 97.06 414 LEU B C 1
ATOM 7775 O O . LEU B 1 414 ? -26.531 12.719 4.711 1 97.06 414 LEU B O 1
ATOM 7779 N N . VAL B 1 415 ? -24.75 13.797 5.578 1 97.94 415 VAL B N 1
ATOM 7780 C CA . VAL B 1 415 ? -23.875 12.641 5.5 1 97.94 415 VAL B CA 1
ATOM 7781 C C . VAL B 1 415 ? -23.672 12.055 6.895 1 97.94 415 VAL B C 1
ATOM 7783 O O . VAL B 1 415 ? -23.078 10.977 7.043 1 97.94 415 VAL B O 1
ATOM 7786 N N . ASN B 1 416 ? -24.062 12.734 7.926 1 98.19 416 ASN B N 1
ATOM 7787 C CA . ASN B 1 416 ? -24.109 12.242 9.297 1 98.19 416 ASN B CA 1
ATOM 7788 C C . ASN B 1 416 ? -25.531 12.016 9.773 1 98.19 416 ASN B C 1
ATOM 7790 O O . ASN B 1 416 ? -26.172 12.938 10.289 1 98.19 416 ASN B O 1
ATOM 7794 N N . VAL B 1 417 ? -25.969 10.797 9.711 1 98.06 417 VAL B N 1
ATOM 7795 C CA . VAL B 1 417 ? -27.359 10.508 10.023 1 98.06 417 VAL B CA 1
ATOM 7796 C C . VAL B 1 417 ? -27.438 9.547 11.211 1 98.06 417 VAL B C 1
ATOM 7798 O O . VAL B 1 417 ? -26.984 8.406 11.125 1 98.06 417 VAL B O 1
ATOM 7801 N N . VAL B 1 418 ? -28 9.984 12.289 1 95.75 418 VAL B N 1
ATOM 7802 C CA . VAL B 1 418 ? -28.125 9.195 13.508 1 95.75 418 VAL B CA 1
ATOM 7803 C C . VAL B 1 418 ? -29.297 8.234 13.391 1 95.75 418 VAL B C 1
ATOM 7805 O O . VAL B 1 418 ? -30.438 8.664 13.164 1 95.75 418 VAL B O 1
ATOM 7808 N N . PRO B 1 419 ? -29 7.039 13.531 1 90.75 419 PRO B N 1
ATOM 7809 C CA . PRO B 1 419 ? -30.125 6.09 13.492 1 90.75 419 PRO B CA 1
ATOM 7810 C C . PRO B 1 419 ? -30.938 6.098 14.781 1 90.75 419 PRO B C 1
ATOM 7812 O O . PRO B 1 419 ? -30.531 6.691 15.781 1 90.75 419 PRO B O 1
ATOM 7815 N N . ILE B 1 420 ? -32.125 5.414 14.688 1 86.25 420 ILE B N 1
ATOM 7816 C CA . ILE B 1 420 ? -33.031 5.352 15.828 1 86.25 420 ILE B CA 1
ATOM 7817 C C . ILE B 1 420 ? -32.469 4.43 16.906 1 86.25 420 ILE B C 1
ATOM 7819 O O . ILE B 1 420 ? -32.594 4.703 18.094 1 86.25 420 ILE B O 1
ATOM 7823 N N . THR B 1 421 ? -31.781 3.434 16.453 1 88.88 421 THR B N 1
ATOM 7824 C CA . THR B 1 421 ? -31.172 2.441 17.328 1 88.88 421 THR B CA 1
ATOM 7825 C C . THR B 1 421 ? -29.656 2.578 17.328 1 88.88 421 THR B C 1
ATOM 7827 O O . THR B 1 421 ? -29.047 2.861 16.297 1 88.88 421 THR B O 1
ATOM 7830 N N . ASP B 1 422 ? -29.141 2.338 18.516 1 89.56 422 ASP B N 1
ATOM 7831 C CA . ASP B 1 422 ? -27.688 2.367 18.609 1 89.56 422 ASP B CA 1
ATOM 7832 C C . ASP B 1 422 ? -27.078 1.019 18.219 1 89.56 422 ASP B C 1
ATOM 7834 O O . ASP B 1 422 ? -27.234 0.029 18.938 1 89.56 422 ASP B O 1
ATOM 7838 N N . TYR B 1 423 ? -26.422 1.009 17.188 1 94.38 423 TYR B N 1
ATOM 7839 C CA . TYR B 1 423 ? -25.828 -0.226 16.703 1 94.38 423 TYR B CA 1
ATOM 7840 C C . TYR B 1 423 ? -24.344 -0.281 17.047 1 94.38 423 TYR B C 1
ATOM 7842 O O . TYR B 1 423 ? -23.703 -1.325 16.891 1 94.38 423 TYR B O 1
ATOM 7850 N N . THR B 1 424 ? -23.781 0.776 17.484 1 96.25 424 THR B N 1
ATOM 7851 C CA . THR B 1 424 ? -22.375 0.94 17.844 1 96.25 424 THR B CA 1
ATOM 7852 C C . THR B 1 424 ? -22.219 1.981 18.953 1 96.25 424 THR B C 1
ATOM 7854 O O . THR B 1 424 ? -23.141 2.76 19.203 1 96.25 424 THR B O 1
ATOM 7857 N N . SER B 1 425 ? -21.094 1.928 19.609 1 95.25 425 SER B N 1
ATOM 7858 C CA . SER B 1 425 ? -20.812 2.898 20.672 1 95.25 425 SER B CA 1
ATOM 7859 C C . SER B 1 425 ? -20.234 4.184 20.094 1 95.25 425 SER B C 1
ATOM 7861 O O . SER B 1 425 ? -20.109 5.184 20.797 1 95.25 425 SER B O 1
ATOM 7863 N N . ILE B 1 426 ? -19.891 4.156 18.844 1 96 426 ILE B N 1
ATOM 7864 C CA . ILE B 1 426 ? -19.297 5.328 18.203 1 96 426 ILE B CA 1
ATOM 7865 C C . ILE B 1 426 ? -20.406 6.293 17.781 1 96 426 ILE B C 1
ATOM 7867 O O . ILE B 1 426 ? -21.359 5.895 17.109 1 96 426 ILE B O 1
ATOM 7871 N N . CYS B 1 427 ? -20.25 7.527 18.094 1 95.38 427 CYS B N 1
ATOM 7872 C CA . CYS B 1 427 ? -21.234 8.539 17.734 1 95.38 427 CYS B CA 1
ATOM 7873 C C . CYS B 1 427 ? -21.109 8.898 16.25 1 95.38 427 CYS B C 1
ATOM 7875 O O . CYS B 1 427 ? -20 9.078 15.742 1 95.38 427 CYS B O 1
ATOM 7877 N N . VAL B 1 428 ? -22.219 8.945 15.578 1 97 428 VAL B N 1
ATOM 7878 C CA . VAL B 1 428 ? -22.234 9.406 14.188 1 97 428 VAL B CA 1
ATOM 7879 C C . VAL B 1 428 ? -21.625 10.805 14.102 1 97 428 VAL B C 1
ATOM 7881 O O . VAL B 1 428 ? -21.891 11.656 14.945 1 97 428 VAL B O 1
ATOM 7884 N N . GLY B 1 429 ? -20.781 11.039 13.086 1 97.25 429 GLY B N 1
ATOM 7885 C CA . GLY B 1 429 ? -20.078 12.305 12.93 1 97.25 429 GLY B CA 1
ATOM 7886 C C . GLY B 1 429 ? -18.719 12.32 13.609 1 97.25 429 GLY B C 1
ATOM 7887 O O . GLY B 1 429 ? -17.906 13.211 13.352 1 97.25 429 GLY B O 1
ATOM 7888 N N . ALA B 1 430 ? -18.453 11.359 14.453 1 96.19 430 ALA B N 1
ATOM 7889 C CA . ALA B 1 430 ? -17.172 11.266 15.156 1 96.19 430 ALA B CA 1
ATOM 7890 C C . ALA B 1 430 ? -16.188 10.422 14.375 1 96.19 430 ALA B C 1
ATOM 7892 O O . ALA B 1 430 ? -16.562 9.672 13.469 1 96.19 430 ALA B O 1
ATOM 7893 N N . ARG B 1 431 ? -14.922 10.609 14.75 1 96.69 431 ARG B N 1
ATOM 7894 C CA . ARG B 1 431 ? -13.82 9.789 14.242 1 96.69 431 ARG B CA 1
ATOM 7895 C C . ARG B 1 431 ? -14.047 8.32 14.555 1 96.69 431 ARG B C 1
ATOM 7897 O O . ARG B 1 431 ? -14.406 7.961 15.68 1 96.69 431 ARG B O 1
ATOM 7904 N N . ALA B 1 432 ? -13.938 7.496 13.453 1 96.69 432 ALA B N 1
ATOM 7905 C CA . ALA B 1 432 ? -13.898 6.055 13.688 1 96.69 432 ALA B CA 1
ATOM 7906 C C . ALA B 1 432 ? -12.547 5.625 14.25 1 96.69 432 ALA B C 1
ATOM 7908 O O . ALA B 1 432 ? -11.516 5.793 13.586 1 96.69 432 ALA B O 1
ATOM 7909 N N . PRO B 1 433 ? -12.516 5.113 15.422 1 95.25 433 PRO B N 1
ATOM 7910 C CA . PRO B 1 433 ? -11.234 4.742 16.031 1 95.25 433 PRO B CA 1
ATOM 7911 C C . PRO B 1 433 ? -10.445 3.738 15.188 1 95.25 433 PRO B C 1
ATOM 7913 O O . PRO B 1 433 ? -11.039 2.861 14.555 1 95.25 433 PRO B O 1
ATOM 7916 N N . ASP B 1 434 ? -9.188 3.898 15.25 1 95.94 434 ASP B N 1
ATOM 7917 C CA . ASP B 1 434 ? -8.336 2.916 14.594 1 95.94 434 ASP B CA 1
ATOM 7918 C C . ASP B 1 434 ? -8.219 1.646 15.43 1 95.94 434 ASP B C 1
ATOM 7920 O O . ASP B 1 434 ? -8.109 1.713 16.656 1 95.94 434 ASP B O 1
ATOM 7924 N N . VAL B 1 435 ? -8.375 0.494 14.867 1 96.19 435 VAL B N 1
ATOM 7925 C CA . VAL B 1 435 ? -8.297 -0.783 15.57 1 96.19 435 VAL B CA 1
ATOM 7926 C C . VAL B 1 435 ? -7.418 -1.752 14.789 1 96.19 435 VAL B C 1
ATOM 7928 O O . VAL B 1 435 ? -7.277 -1.626 13.57 1 96.19 435 VAL B O 1
ATOM 7931 N N . GLY B 1 436 ? -6.777 -2.656 15.547 1 96.12 436 GLY B N 1
ATOM 7932 C CA . GLY B 1 436 ? -5.973 -3.697 14.93 1 96.12 436 GLY B CA 1
ATOM 7933 C C . GLY B 1 436 ? -6.797 -4.863 14.422 1 96.12 436 GLY B C 1
ATOM 7934 O O . GLY B 1 436 ? -7.754 -5.289 15.07 1 96.12 436 GLY B O 1
ATOM 7935 N N . LEU B 1 437 ? -6.52 -5.305 13.219 1 97.75 437 LEU B N 1
ATOM 7936 C CA . LEU B 1 437 ? -7.113 -6.457 12.555 1 97.75 437 LEU B CA 1
ATOM 7937 C C . LEU B 1 437 ? -6.035 -7.375 11.992 1 97.75 437 LEU B C 1
ATOM 7939 O O . LEU B 1 437 ? -4.844 -7.141 12.203 1 97.75 437 LEU B O 1
ATOM 7943 N N . PHE B 1 438 ? -6.5 -8.461 11.375 1 97.69 438 PHE B N 1
ATOM 7944 C CA . PHE B 1 438 ? -5.559 -9.375 10.734 1 97.69 438 PHE B CA 1
ATOM 7945 C C . PHE B 1 438 ? -6.035 -9.734 9.328 1 97.69 438 PHE B C 1
ATOM 7947 O O . PHE B 1 438 ? -7.234 -9.898 9.102 1 97.69 438 PHE B O 1
ATOM 7954 N N . LYS B 1 439 ? -5.066 -9.844 8.422 1 97.12 439 LYS B N 1
ATOM 7955 C CA . LYS B 1 439 ? -5.371 -10.453 7.125 1 97.12 439 LYS B CA 1
ATOM 7956 C C . LYS B 1 439 ? -5.605 -11.953 7.262 1 97.12 439 LYS B C 1
ATOM 7958 O O . LYS B 1 439 ? -4.922 -12.625 8.039 1 97.12 439 LYS B O 1
ATOM 7963 N N . PRO B 1 440 ? -6.535 -12.453 6.543 1 96.44 440 PRO B N 1
ATOM 7964 C CA . PRO B 1 440 ? -6.863 -13.875 6.691 1 96.44 440 PRO B CA 1
ATOM 7965 C C . PRO B 1 440 ? -5.727 -14.789 6.238 1 96.44 440 PRO B C 1
ATOM 7967 O O . PRO B 1 440 ? -5.066 -14.516 5.234 1 96.44 440 PRO B O 1
ATOM 7970 N N . GLY B 1 441 ? -5.488 -15.805 7.004 1 94 441 GLY B N 1
ATOM 7971 C CA . GLY B 1 441 ? -4.57 -16.875 6.641 1 94 441 GLY B CA 1
ATOM 7972 C C . GLY B 1 441 ? -3.143 -16.594 7.078 1 94 441 GLY B C 1
ATOM 7973 O O . GLY B 1 441 ? -2.521 -17.438 7.742 1 94 441 GLY B O 1
ATOM 7974 N N . VAL B 1 442 ? -2.686 -15.43 6.852 1 92.75 442 VAL B N 1
ATOM 7975 C CA . VAL B 1 442 ? -1.264 -15.141 7.012 1 92.75 442 VAL B CA 1
ATOM 7976 C C . VAL B 1 442 ? -1.02 -14.5 8.375 1 92.75 442 VAL B C 1
ATOM 7978 O O . VAL B 1 442 ? 0.127 -14.234 8.75 1 92.75 442 VAL B O 1
ATOM 7981 N N . VAL B 1 443 ? -1.982 -14.18 9.125 1 92.12 443 VAL B N 1
ATOM 7982 C CA . VAL B 1 443 ? -1.93 -13.602 10.469 1 92.12 443 VAL B CA 1
ATOM 7983 C C . VAL B 1 443 ? -1.099 -12.32 10.445 1 92.12 443 VAL B C 1
ATOM 7985 O O . VAL B 1 443 ? -0.263 -12.102 11.328 1 92.12 443 VAL B O 1
ATOM 7988 N N . GLN B 1 444 ? -1.128 -11.672 9.406 1 94.06 444 GLN B N 1
ATOM 7989 C CA . GLN B 1 444 ? -0.459 -10.375 9.305 1 94.06 444 GLN B CA 1
ATOM 7990 C C . GLN B 1 444 ? -1.326 -9.258 9.883 1 94.06 444 GLN B C 1
ATOM 7992 O O . GLN B 1 444 ? -2.471 -9.078 9.461 1 94.06 444 GLN B O 1
ATOM 7997 N N . PRO B 1 445 ? -0.799 -8.57 10.844 1 95.19 445 PRO B N 1
ATOM 7998 C CA . PRO B 1 445 ? -1.571 -7.461 11.406 1 95.19 445 PRO B CA 1
ATOM 7999 C C . PRO B 1 445 ? -1.797 -6.328 10.406 1 95.19 445 PRO B C 1
ATOM 8001 O O . PRO B 1 445 ? -0.924 -6.047 9.578 1 95.19 445 PRO B O 1
ATOM 8004 N N . ILE B 1 446 ? -2.955 -5.75 10.453 1 96.06 446 ILE B N 1
ATOM 8005 C CA . ILE B 1 446 ? -3.316 -4.566 9.68 1 96.06 446 ILE B CA 1
ATOM 8006 C C . ILE B 1 446 ? -4.223 -3.664 10.516 1 96.06 446 ILE B C 1
ATOM 8008 O O . ILE B 1 446 ? -4.91 -4.137 11.422 1 96.06 446 ILE B O 1
ATOM 8012 N N . ARG B 1 447 ? -4.176 -2.41 10.289 1 96.62 447 ARG B N 1
ATOM 8013 C CA . ARG B 1 447 ? -5.039 -1.451 10.969 1 96.62 447 ARG B CA 1
ATOM 8014 C C . ARG B 1 447 ? -6.277 -1.14 10.133 1 96.62 447 ARG B C 1
ATOM 8016 O O . ARG B 1 447 ? -6.227 -1.166 8.898 1 96.62 447 ARG B O 1
ATOM 8023 N N . LEU B 1 448 ? -7.355 -0.853 10.797 1 97.75 448 LEU B N 1
ATOM 8024 C CA . LEU B 1 448 ? -8.578 -0.492 10.086 1 97.75 448 LEU B CA 1
ATOM 8025 C C . LEU B 1 448 ? -8.344 0.726 9.195 1 97.75 448 LEU B C 1
ATOM 8027 O O . LEU B 1 448 ? -8.789 0.757 8.047 1 97.75 448 LEU B O 1
ATOM 8031 N N . GLN B 1 449 ? -7.617 1.728 9.68 1 97 449 GLN B N 1
ATOM 8032 C CA . GLN B 1 449 ? -7.383 2.934 8.891 1 97 449 GLN B CA 1
ATOM 8033 C C . GLN B 1 449 ? -6.496 2.641 7.684 1 97 449 GLN B C 1
ATOM 8035 O O . GLN B 1 449 ? -6.586 3.318 6.66 1 97 449 GLN B O 1
ATOM 8040 N N . SER B 1 450 ? -5.625 1.617 7.816 1 96.56 450 SER B N 1
ATOM 8041 C CA . SER B 1 450 ? -4.859 1.167 6.66 1 96.56 450 SER B CA 1
ATOM 8042 C C . SER B 1 450 ? -5.746 0.412 5.672 1 96.56 450 SER B C 1
ATOM 8044 O O . SER B 1 450 ? -5.504 0.443 4.465 1 96.56 450 SER B O 1
ATOM 8046 N N . ALA B 1 451 ? -6.766 -0.243 6.164 1 97.62 451 ALA B N 1
ATOM 8047 C CA . ALA B 1 451 ? -7.695 -1.021 5.352 1 97.62 451 ALA B CA 1
ATOM 8048 C C . ALA B 1 451 ? -8.727 -0.118 4.684 1 97.62 451 ALA B C 1
ATOM 8050 O O . ALA B 1 451 ? -9.445 -0.546 3.773 1 97.62 451 ALA B O 1
ATOM 8051 N N . THR B 1 452 ? -8.828 1.113 5.125 1 98.19 452 THR B N 1
ATOM 8052 C CA . THR B 1 452 ? -9.812 2.049 4.602 1 98.19 452 THR B CA 1
ATOM 8053 C C . THR B 1 452 ? -9.156 3.363 4.195 1 98.19 452 THR B C 1
ATOM 8055 O O . THR B 1 452 ? -9.5 4.426 4.719 1 98.19 452 THR B O 1
ATOM 8058 N N . PRO B 1 453 ? -8.25 3.33 3.283 1 98.06 453 PRO B N 1
ATOM 8059 C CA . PRO B 1 453 ? -7.617 4.57 2.82 1 98.06 453 PRO B CA 1
ATOM 8060 C C . PRO B 1 453 ? -8.625 5.562 2.246 1 98.06 453 PRO B C 1
ATOM 8062 O O . PRO B 1 453 ? -9.711 5.168 1.82 1 98.06 453 PRO B O 1
ATOM 8065 N N . ASN B 1 454 ? -8.297 6.812 2.311 1 98.5 454 ASN B N 1
ATOM 8066 C CA . ASN B 1 454 ? -9.133 7.855 1.725 1 98.5 454 ASN B CA 1
ATOM 8067 C C . ASN B 1 454 ? -8.922 7.961 0.217 1 98.5 454 ASN B C 1
ATOM 8069 O O . ASN B 1 454 ? -8.039 8.695 -0.24 1 98.5 454 ASN B O 1
ATOM 8073 N N . CYS B 1 455 ? -9.719 7.277 -0.549 1 97.19 455 CYS B N 1
ATOM 8074 C CA . CYS B 1 455 ? -9.711 7.328 -2.006 1 97.19 455 CYS B CA 1
ATOM 8075 C C . CYS B 1 455 ? -10.984 7.977 -2.539 1 97.19 455 CYS B C 1
ATOM 8077 O O . CYS B 1 455 ? -11.492 7.586 -3.592 1 97.19 455 CYS B O 1
ATOM 8079 N N . ALA B 1 456 ? -11.516 8.852 -1.747 1 97.94 456 ALA B N 1
ATOM 8080 C CA . ALA B 1 456 ? -12.797 9.477 -2.072 1 97.94 456 ALA B CA 1
ATOM 8081 C C . ALA B 1 456 ? -13.891 8.43 -2.27 1 97.94 456 ALA B C 1
ATOM 8083 O O . ALA B 1 456 ? -14.625 8.477 -3.256 1 97.94 456 ALA B O 1
ATOM 8084 N N . CYS B 1 457 ? -13.977 7.504 -1.395 1 97.5 457 CYS B N 1
ATOM 8085 C CA . CYS B 1 457 ? -15.016 6.477 -1.413 1 97.5 457 CYS B CA 1
ATOM 8086 C C . CYS B 1 457 ? -15.516 6.184 -0.004 1 97.5 457 CYS B C 1
ATOM 8088 O O . CYS B 1 457 ? -14.766 6.324 0.966 1 97.5 457 CYS B O 1
ATOM 8090 N N . PHE B 1 458 ? -16.766 5.797 0.067 1 98.06 458 PHE B N 1
ATOM 8091 C CA . PHE B 1 458 ? -17.344 5.355 1.33 1 98.06 458 PHE B CA 1
ATOM 8092 C C . PHE B 1 458 ? -17.031 3.883 1.578 1 98.06 458 PHE B C 1
ATOM 8094 O O . PHE B 1 458 ? -16.797 3.125 0.635 1 98.06 458 PHE B O 1
ATOM 8101 N N . TYR B 1 459 ? -17 3.494 2.816 1 98.19 459 TYR B N 1
ATOM 8102 C CA . TYR B 1 459 ? -16.828 2.096 3.186 1 98.19 459 TYR B CA 1
ATOM 8103 C C . TYR B 1 459 ? -18.031 1.569 3.941 1 98.19 459 TYR B C 1
ATOM 8105 O O . TYR B 1 459 ? -18.422 2.129 4.969 1 98.19 459 TYR B O 1
ATOM 8113 N N . LEU B 1 460 ? -18.672 0.642 3.383 1 97.5 460 LEU B N 1
ATOM 8114 C CA . LEU B 1 460 ? -19.609 -0.154 4.164 1 97.5 460 LEU B CA 1
ATOM 8115 C C . LEU B 1 460 ? -18.891 -1.246 4.941 1 97.5 460 LEU B C 1
ATOM 8117 O O . LEU B 1 460 ? -18.453 -2.242 4.359 1 97.5 460 LEU B O 1
ATOM 8121 N N . VAL B 1 461 ? -18.734 -1.024 6.215 1 98.56 461 VAL B N 1
ATOM 8122 C CA . VAL B 1 461 ? -18.016 -1.946 7.082 1 98.56 461 VAL B CA 1
ATOM 8123 C C . VAL B 1 461 ? -19 -2.834 7.836 1 98.56 461 VAL B C 1
ATOM 8125 O O . VAL B 1 461 ? -19.797 -2.346 8.641 1 98.56 461 VAL B O 1
ATOM 8128 N N . THR B 1 462 ? -18.938 -4.07 7.602 1 98.44 462 THR B N 1
ATOM 8129 C CA . THR B 1 462 ? -19.766 -5.047 8.305 1 98.44 462 THR B CA 1
ATOM 8130 C C . THR B 1 462 ? -19.016 -5.633 9.492 1 98.44 462 THR B C 1
ATOM 8132 O O . THR B 1 462 ? -17.984 -6.285 9.328 1 98.44 462 THR B O 1
ATOM 8135 N N . PHE B 1 463 ? -19.406 -5.332 10.656 1 98.69 463 PHE B N 1
ATOM 8136 C CA . PHE B 1 463 ? -19.016 -6.094 11.836 1 98.69 463 PHE B CA 1
ATOM 8137 C C . PHE B 1 463 ? -19.938 -7.301 12.023 1 98.69 463 PHE B C 1
ATOM 8139 O O . PHE B 1 463 ? -21.125 -7.148 12.32 1 98.69 463 PHE B O 1
ATOM 8146 N N . THR B 1 464 ? -19.422 -8.438 11.906 1 98.19 464 THR B N 1
ATOM 8147 C CA . THR B 1 464 ? -20.25 -9.625 11.781 1 98.19 464 THR B CA 1
ATOM 8148 C C . THR B 1 464 ? -20.812 -10.039 13.141 1 98.19 464 THR B C 1
ATOM 8150 O O . THR B 1 464 ? -21.766 -10.828 13.203 1 98.19 464 THR B O 1
ATOM 8153 N N . GLY B 1 465 ? -20.312 -9.508 14.242 1 97.88 465 GLY B N 1
ATOM 8154 C CA . GLY B 1 465 ? -20.531 -10.203 15.5 1 97.88 465 GLY B CA 1
ATOM 8155 C C . GLY B 1 465 ? -19.891 -11.578 15.547 1 97.88 465 GLY B C 1
ATOM 8156 O O . GLY B 1 465 ? -18.797 -11.781 14.992 1 97.88 465 GLY B O 1
ATOM 8157 N N . ASP B 1 466 ? -20.422 -12.422 16.312 1 96.38 466 ASP B N 1
ATOM 8158 C CA . ASP B 1 466 ? -20 -13.82 16.281 1 96.38 466 ASP B CA 1
ATOM 8159 C C . ASP B 1 466 ? -20.703 -14.586 15.172 1 96.38 466 ASP B C 1
ATOM 8161 O O . ASP B 1 466 ? -21.922 -14.82 15.242 1 96.38 466 ASP B O 1
ATOM 8165 N N . PRO B 1 467 ? -19.938 -14.977 14.211 1 95.5 467 PRO B N 1
ATOM 8166 C CA . PRO B 1 467 ? -20.578 -15.609 13.055 1 95.5 467 PRO B CA 1
ATOM 8167 C C . PRO B 1 467 ? -21.422 -16.812 13.438 1 95.5 467 PRO B C 1
ATOM 8169 O O . PRO B 1 467 ? -22.391 -17.141 12.742 1 95.5 467 PRO B O 1
ATOM 8172 N N . ARG B 1 468 ? -21.125 -17.516 14.516 1 93.44 468 ARG B N 1
ATOM 8173 C CA . ARG B 1 468 ? -21.906 -18.672 14.969 1 93.44 468 ARG B CA 1
ATOM 8174 C C . ARG B 1 468 ? -23.312 -18.25 15.391 1 93.44 468 ARG B C 1
ATOM 8176 O O . ARG B 1 468 ? -24.25 -19.031 15.336 1 93.44 468 ARG B O 1
ATOM 8183 N N . MET B 1 469 ? -23.453 -17.016 15.781 1 95.94 469 MET B N 1
ATOM 8184 C CA . MET B 1 469 ? -24.734 -16.5 16.281 1 95.94 469 MET B CA 1
ATOM 8185 C C . MET B 1 469 ? -25.453 -15.688 15.195 1 95.94 469 MET B C 1
ATOM 8187 O O . MET B 1 469 ? -26.672 -15.57 15.219 1 95.94 469 MET B O 1
ATOM 8191 N N . THR B 1 470 ? -24.688 -15.148 14.258 1 97.56 470 THR B N 1
ATOM 8192 C CA . THR B 1 470 ? -25.25 -14.211 13.297 1 97.56 470 THR B CA 1
ATOM 8193 C C . THR B 1 470 ? -25.359 -14.859 11.922 1 97.56 470 THR B C 1
ATOM 8195 O O . THR B 1 470 ? -25.594 -14.164 10.922 1 97.56 470 THR B O 1
ATOM 8198 N N . LEU B 1 471 ? -25.219 -16.156 11.82 1 96.62 471 LEU B N 1
ATOM 8199 C CA . LEU B 1 471 ? -25.109 -16.875 10.555 1 96.62 471 LEU B CA 1
ATOM 8200 C C . LEU B 1 471 ? -26.312 -16.594 9.656 1 96.62 471 LEU B C 1
ATOM 8202 O O . LEU B 1 471 ? -26.156 -16.328 8.469 1 96.62 471 LEU B O 1
ATOM 8206 N N . PRO B 1 472 ? -27.609 -16.578 10.195 1 96.38 472 PRO B N 1
ATOM 8207 C CA . PRO B 1 472 ? -28.734 -16.281 9.312 1 96.38 472 PRO B CA 1
ATOM 8208 C C . PRO B 1 472 ? -28.688 -14.883 8.719 1 96.38 472 PRO B C 1
ATOM 8210 O O . PRO B 1 472 ? -28.969 -14.703 7.531 1 96.38 472 PRO B O 1
ATOM 8213 N N . GLN B 1 473 ? -28.359 -13.922 9.531 1 96.31 473 GLN B N 1
ATOM 8214 C CA . GLN B 1 473 ? -28.25 -12.547 9.055 1 96.31 473 GLN B CA 1
ATOM 8215 C C . GLN B 1 473 ? -27.125 -12.422 8.031 1 96.31 473 GLN B C 1
ATOM 8217 O O . GLN B 1 473 ? -27.297 -11.789 6.988 1 96.31 473 GLN B O 1
ATOM 8222 N N . LEU B 1 474 ? -26 -13.031 8.336 1 96.44 474 LEU B N 1
ATOM 8223 C CA . LEU B 1 474 ? -24.844 -12.992 7.453 1 96.44 474 LEU B CA 1
ATOM 8224 C C . LEU B 1 474 ? -25.156 -13.633 6.105 1 96.44 474 LEU B C 1
ATOM 8226 O O . LEU B 1 474 ? -24.781 -13.102 5.059 1 96.44 474 LEU B O 1
ATOM 8230 N N . SER B 1 475 ? -25.797 -14.766 6.18 1 95.94 475 SER B N 1
ATOM 8231 C CA . SER B 1 475 ? -26.172 -15.469 4.953 1 95.94 475 SER B CA 1
ATOM 8232 C C . SER B 1 475 ? -27.062 -14.602 4.07 1 95.94 475 SER B C 1
ATOM 8234 O O . SER B 1 475 ? -26.844 -14.5 2.863 1 95.94 475 SER B O 1
ATOM 8236 N N . ALA B 1 476 ? -28.062 -13.977 4.672 1 94.94 476 ALA B N 1
ATOM 8237 C CA . ALA B 1 476 ? -29 -13.125 3.93 1 94.94 476 ALA B CA 1
ATOM 8238 C C . ALA B 1 476 ? -28.281 -11.938 3.299 1 94.94 476 ALA B C 1
ATOM 8240 O O . ALA B 1 476 ? -28.5 -11.617 2.131 1 94.94 476 ALA B O 1
ATOM 8241 N N . VAL B 1 477 ? -27.422 -11.344 4.027 1 94.69 477 VAL B N 1
ATOM 8242 C CA . VAL B 1 477 ? -26.672 -10.188 3.549 1 94.69 477 VAL B CA 1
ATOM 8243 C C . VAL B 1 477 ? -25.719 -10.617 2.439 1 94.69 477 VAL B C 1
ATOM 8245 O O . VAL B 1 477 ? -25.609 -9.945 1.406 1 94.69 477 VAL B O 1
ATOM 8248 N N . SER B 1 478 ? -25 -11.719 2.666 1 93.88 478 SER B N 1
ATOM 8249 C CA . SER B 1 478 ? -24.062 -12.258 1.681 1 93.88 478 SER B CA 1
ATOM 8250 C C . SER B 1 478 ? -24.766 -12.531 0.354 1 93.88 478 SER B C 1
ATOM 8252 O O . SER B 1 478 ? -24.266 -12.133 -0.706 1 93.88 478 SER B O 1
ATOM 8254 N N . ILE B 1 479 ? -25.875 -13.164 0.398 1 92.38 479 ILE B N 1
ATOM 8255 C CA . ILE B 1 479 ? -26.641 -13.5 -0.798 1 92.38 479 ILE B CA 1
ATOM 8256 C C . ILE B 1 479 ? -27.062 -12.219 -1.516 1 92.38 479 ILE B C 1
ATOM 8258 O O . ILE B 1 479 ? -26.938 -12.117 -2.738 1 92.38 479 ILE B O 1
ATOM 8262 N N . THR B 1 480 ? -27.531 -11.281 -0.768 1 91.19 480 THR B N 1
ATOM 8263 C CA . THR B 1 480 ? -27.984 -10.016 -1.334 1 91.19 480 THR B CA 1
ATOM 8264 C C . THR B 1 480 ? -26.844 -9.281 -2.02 1 91.19 480 THR B C 1
ATOM 8266 O O . THR B 1 480 ? -27 -8.789 -3.141 1 91.19 480 THR B O 1
ATOM 8269 N N . LEU B 1 481 ? -25.734 -9.219 -1.403 1 90.06 481 LEU B N 1
ATOM 8270 C CA . LEU B 1 481 ? -24.594 -8.461 -1.916 1 90.06 481 LEU B CA 1
ATOM 8271 C C . LEU B 1 481 ? -23.938 -9.18 -3.092 1 90.06 481 LEU B C 1
ATOM 8273 O O . LEU B 1 481 ? -23.328 -8.547 -3.955 1 90.06 481 LEU B O 1
ATOM 8277 N N . ASN B 1 482 ? -23.984 -10.5 -3.172 1 85.69 482 ASN B N 1
ATOM 8278 C CA . ASN B 1 482 ? -23.359 -11.273 -4.242 1 85.69 482 ASN B CA 1
ATOM 8279 C C . ASN B 1 482 ? -24.312 -11.484 -5.41 1 85.69 482 ASN B C 1
ATOM 8281 O O . ASN B 1 482 ? -23.922 -11.977 -6.465 1 85.69 482 ASN B O 1
ATOM 8285 N N . SER B 1 483 ? -25.516 -11.172 -5.199 1 79.31 483 SER B N 1
ATOM 8286 C CA . SER B 1 483 ? -26.469 -11.328 -6.281 1 79.31 483 SER B CA 1
ATOM 8287 C C . SER B 1 483 ? -26.344 -10.203 -7.305 1 79.31 483 SER B C 1
ATOM 8289 O O . SER B 1 483 ? -25.891 -9.109 -6.977 1 79.31 483 SER B O 1
ATOM 8291 N N . ALA B 1 484 ? -26.375 -10.367 -8.688 1 60.06 484 ALA B N 1
ATOM 8292 C CA . ALA B 1 484 ? -26.125 -9.492 -9.828 1 60.06 484 ALA B CA 1
ATOM 8293 C C . ALA B 1 484 ? -26.844 -8.148 -9.648 1 60.06 484 ALA B C 1
ATOM 8295 O O . ALA B 1 484 ? -26.344 -7.109 -10.094 1 60.06 484 ALA B O 1
ATOM 8296 N N . GLU B 1 485 ? -27.953 -7.965 -9.242 1 55.91 485 GLU B N 1
ATOM 8297 C CA . GLU B 1 485 ? -28.734 -6.742 -9.391 1 55.91 485 GLU B CA 1
ATOM 8298 C C . GLU B 1 485 ? -28.5 -5.789 -8.219 1 55.91 485 GLU B C 1
ATOM 8300 O O . GLU B 1 485 ? -28.75 -4.586 -8.336 1 55.91 485 GLU B O 1
ATOM 8305 N N . PRO B 1 486 ? -28.141 -6.168 -6.957 1 55.84 486 PRO B N 1
ATOM 8306 C CA . PRO B 1 486 ? -28.766 -5.199 -6.047 1 55.84 486 PRO B CA 1
ATOM 8307 C C . PRO B 1 486 ? -27.797 -4.098 -5.617 1 55.84 486 PRO B C 1
ATOM 8309 O O . PRO B 1 486 ? -28.047 -2.914 -5.867 1 55.84 486 PRO B O 1
ATOM 8312 N N . PHE B 1 487 ? -26.938 -4.25 -4.707 1 57.06 487 PHE B N 1
ATOM 8313 C CA . PHE B 1 487 ? -26.25 -3.16 -4.023 1 57.06 487 PHE B CA 1
ATOM 8314 C C . PHE B 1 487 ? -25.125 -2.602 -4.887 1 57.06 487 PHE B C 1
ATOM 8316 O O . PHE B 1 487 ? -25 -1.385 -5.051 1 57.06 487 PHE B O 1
ATOM 8323 N N . ASN B 1 488 ? -24.312 -3.461 -5.438 1 56.75 488 ASN B N 1
ATOM 8324 C CA . ASN B 1 488 ? -23.188 -3.053 -6.258 1 56.75 488 ASN B CA 1
ATOM 8325 C C . ASN B 1 488 ? -23.641 -2.545 -7.625 1 56.75 488 ASN B C 1
ATOM 8327 O O . ASN B 1 488 ? -22.859 -1.928 -8.352 1 56.75 488 ASN B O 1
ATOM 8331 N N . PHE B 1 489 ? -24.906 -2.709 -7.828 1 60.78 489 PHE B N 1
ATOM 8332 C CA . PHE B 1 489 ? -25.453 -2.158 -9.062 1 60.78 489 PHE B CA 1
ATOM 8333 C C . PHE B 1 489 ? -25.922 -0.725 -8.859 1 60.78 489 PHE B C 1
ATOM 8335 O O . PHE B 1 489 ? -26.062 0.033 -9.82 1 60.78 489 PHE B O 1
ATOM 8342 N N . VAL B 1 490 ? -25.953 -0.497 -7.617 1 74.56 490 VAL B N 1
ATOM 8343 C CA . VAL B 1 490 ? -26.438 0.854 -7.355 1 74.56 490 VAL B CA 1
ATOM 8344 C C . VAL B 1 490 ? -25.266 1.815 -7.25 1 74.56 490 VAL B C 1
ATOM 8346 O O . VAL B 1 490 ? -25.281 2.908 -7.82 1 74.56 490 VAL B O 1
ATOM 8349 N N . PHE B 1 491 ? -24.25 1.362 -6.574 1 85.88 491 PHE B N 1
ATOM 8350 C CA . PHE B 1 491 ? -23.078 2.215 -6.441 1 85.88 491 PHE B CA 1
ATOM 8351 C C . PHE B 1 491 ? -21.828 1.514 -6.977 1 85.88 491 PHE B C 1
ATOM 8353 O O . PHE B 1 491 ? -21.609 0.329 -6.711 1 85.88 491 PHE B O 1
ATOM 8360 N N . SER B 1 492 ? -21.109 2.262 -7.684 1 86 492 SER B N 1
ATOM 8361 C CA . SER B 1 492 ? -19.875 1.723 -8.219 1 86 492 SER B CA 1
ATOM 8362 C C . SER B 1 492 ? -18.922 1.315 -7.102 1 86 492 SER B C 1
ATOM 8364 O O . SER B 1 492 ? -18.875 1.959 -6.051 1 86 492 SER B O 1
ATOM 8366 N N . PRO B 1 493 ? -18.125 0.257 -7.316 1 86.56 493 PRO B N 1
ATOM 8367 C CA . PRO B 1 493 ? -17.125 -0.151 -6.328 1 86.56 493 PRO B CA 1
ATOM 8368 C C . PRO B 1 493 ? -16.094 0.935 -6.059 1 86.56 493 PRO B C 1
ATOM 8370 O O . PRO B 1 493 ? -15.375 0.879 -5.051 1 86.56 493 PRO B O 1
ATOM 8373 N N . ASP B 1 494 ? -16.031 1.86 -6.902 1 88.25 494 ASP B N 1
ATOM 8374 C CA . ASP B 1 494 ? -15.094 2.961 -6.715 1 88.25 494 ASP B CA 1
ATOM 8375 C C . ASP B 1 494 ? -15.648 4 -5.746 1 88.25 494 ASP B C 1
ATOM 8377 O O . ASP B 1 494 ? -14.906 4.824 -5.215 1 88.25 494 ASP B O 1
ATOM 8381 N N . THR B 1 495 ? -16.984 3.963 -5.594 1 94.12 495 THR B N 1
ATOM 8382 C CA . THR B 1 495 ? -17.641 4.969 -4.762 1 94.12 495 THR B CA 1
ATOM 8383 C C . THR B 1 495 ? -17.953 4.41 -3.377 1 94.12 495 THR B C 1
ATOM 8385 O O . THR B 1 495 ? -17.891 5.137 -2.383 1 94.12 495 THR B O 1
ATOM 8388 N N . VAL B 1 496 ? -18.328 3.145 -3.363 1 95.81 496 VAL B N 1
ATOM 8389 C CA . VAL B 1 496 ? -18.609 2.457 -2.107 1 95.81 496 VAL B CA 1
ATOM 8390 C C . VAL B 1 496 ? -17.875 1.119 -2.072 1 95.81 496 VAL B C 1
ATOM 8392 O O . VAL B 1 496 ? -18.141 0.239 -2.896 1 95.81 496 VAL B O 1
ATOM 8395 N N . LYS B 1 497 ? -17.016 0.905 -1.167 1 96.06 497 LYS B N 1
ATOM 8396 C CA . LYS B 1 497 ? -16.281 -0.345 -0.99 1 96.06 497 LYS B CA 1
ATOM 8397 C C . LYS B 1 497 ? -16.812 -1.124 0.213 1 96.06 497 LYS B C 1
ATOM 8399 O O . LYS B 1 497 ? -17.219 -0.531 1.212 1 96.06 497 LYS B O 1
ATOM 8404 N N . LEU B 1 498 ? -16.797 -2.393 0.12 1 96.25 498 LEU B N 1
ATOM 8405 C CA . LEU B 1 498 ? -17.281 -3.264 1.186 1 96.25 498 LEU B CA 1
ATOM 8406 C C . LEU B 1 498 ? -16.109 -3.832 1.991 1 96.25 498 LEU B C 1
ATOM 8408 O O . LEU B 1 498 ? -15.125 -4.285 1.419 1 96.25 498 LEU B O 1
ATOM 8412 N N . VAL B 1 499 ? -16.172 -3.732 3.289 1 97.88 499 VAL B N 1
ATOM 8413 C CA . VAL B 1 499 ? -15.211 -4.336 4.219 1 97.88 499 VAL B CA 1
ATOM 8414 C C . VAL B 1 499 ? -15.961 -5.188 5.238 1 97.88 499 VAL B C 1
ATOM 8416 O O . VAL B 1 499 ? -16.984 -4.773 5.773 1 97.88 499 VAL B O 1
ATOM 8419 N N . THR B 1 500 ? -15.5 -6.363 5.496 1 98.38 500 THR B N 1
ATOM 8420 C CA . THR B 1 500 ? -16.109 -7.25 6.484 1 98.38 500 THR B CA 1
ATOM 8421 C C . THR B 1 500 ? -15.109 -7.594 7.586 1 98.38 500 THR B C 1
ATOM 8423 O O . THR B 1 500 ? -14.008 -8.07 7.309 1 98.38 500 THR B O 1
ATOM 8426 N N . ILE B 1 501 ? -15.453 -7.297 8.781 1 98.69 501 ILE B N 1
ATOM 8427 C CA . ILE B 1 501 ? -14.656 -7.633 9.953 1 98.69 501 ILE B CA 1
ATOM 8428 C C . ILE B 1 501 ? -15.289 -8.805 10.695 1 98.69 501 ILE B C 1
ATOM 8430 O O . ILE B 1 501 ? -16.375 -8.672 11.258 1 98.69 501 ILE B O 1
ATOM 8434 N N . VAL B 1 502 ? -14.594 -9.883 10.727 1 98.12 502 VAL B N 1
ATOM 8435 C CA . VAL B 1 502 ? -15.156 -11.125 11.25 1 98.12 502 VAL B CA 1
ATOM 8436 C C . VAL B 1 502 ? -14.445 -11.516 12.547 1 98.12 502 VAL B C 1
ATOM 8438 O O . VAL B 1 502 ? -13.219 -11.508 12.609 1 98.12 502 VAL B O 1
ATOM 8441 N N . SER B 1 503 ? -15.234 -11.82 13.586 1 97 503 SER B N 1
ATOM 8442 C CA . SER B 1 503 ? -14.672 -12.375 14.812 1 97 503 SER B CA 1
ATOM 8443 C C . SER B 1 503 ? -14.266 -13.836 14.625 1 97 503 SER B C 1
ATOM 8445 O O . SER B 1 503 ? -15.047 -14.742 14.906 1 97 503 SER B O 1
ATOM 8447 N N . ALA B 1 504 ? -13.023 -14.039 14.188 1 95.81 504 ALA B N 1
ATOM 8448 C CA . ALA B 1 504 ? -12.531 -15.383 13.906 1 95.81 504 ALA B CA 1
ATOM 8449 C C . ALA B 1 504 ? -11.008 -15.438 14 1 95.81 504 ALA B C 1
ATOM 8451 O O . ALA B 1 504 ? -10.344 -14.406 14.047 1 95.81 504 ALA B O 1
ATOM 8452 N N . ASP B 1 505 ? -10.492 -16.656 14.156 1 95.62 505 ASP B N 1
ATOM 8453 C CA . ASP B 1 505 ? -9.055 -16.922 14.156 1 95.62 505 ASP B CA 1
ATOM 8454 C C . ASP B 1 505 ? -8.422 -16.516 12.828 1 95.62 505 ASP B C 1
ATOM 8456 O O . ASP B 1 505 ? -8.852 -16.984 11.766 1 95.62 505 ASP B O 1
ATOM 8460 N N . PRO B 1 506 ? -7.414 -15.641 12.891 1 95.38 506 PRO B N 1
ATOM 8461 C CA . PRO B 1 506 ? -6.805 -15.141 11.656 1 95.38 506 PRO B CA 1
ATOM 8462 C C . PRO B 1 506 ? -6.098 -16.234 10.859 1 95.38 506 PRO B C 1
ATOM 8464 O O . PRO B 1 506 ? -5.711 -16.031 9.711 1 95.38 506 PRO B O 1
ATOM 8467 N N . LYS B 1 507 ? -5.867 -17.391 11.398 1 94.94 507 LYS B N 1
ATOM 8468 C CA . LYS B 1 507 ? -5.23 -18.484 10.688 1 94.94 507 LYS B CA 1
ATOM 8469 C C . LYS B 1 507 ? -6.199 -19.141 9.703 1 94.94 507 LYS B C 1
ATOM 8471 O O . LYS B 1 507 ? -5.785 -19.891 8.82 1 94.94 507 LYS B O 1
ATOM 8476 N N . LEU B 1 508 ? -7.445 -18.828 9.852 1 94.5 508 LEU B N 1
ATOM 8477 C CA . LEU B 1 508 ? -8.484 -19.438 9.016 1 94.5 508 LEU B CA 1
ATOM 8478 C C . LEU B 1 508 ? -8.562 -18.75 7.664 1 94.5 508 LEU B C 1
ATOM 8480 O O . LEU B 1 508 ? -8.211 -17.578 7.539 1 94.5 508 LEU B O 1
ATOM 8484 N N . SER B 1 509 ? -9.016 -19.469 6.641 1 95.06 509 SER B N 1
ATOM 8485 C CA . SER B 1 509 ? -9.438 -18.859 5.391 1 95.06 509 SER B CA 1
ATOM 8486 C C . SER B 1 509 ? -10.695 -18.016 5.582 1 95.06 509 SER B C 1
ATOM 8488 O O . SER B 1 509 ? -11.383 -18.141 6.598 1 95.06 509 SER B O 1
ATOM 8490 N N . VAL B 1 510 ? -10.961 -17.172 4.637 1 95.62 510 VAL B N 1
ATOM 8491 C CA . VAL B 1 510 ? -12.141 -16.297 4.695 1 95.62 510 VAL B CA 1
ATOM 8492 C C . VAL B 1 510 ? -13.398 -17.156 4.773 1 95.62 510 VAL B C 1
ATOM 8494 O O . VAL B 1 510 ? -14.281 -16.906 5.602 1 95.62 510 VAL B O 1
ATOM 8497 N N . GLU B 1 511 ? -13.445 -18.172 3.941 1 90.81 511 GLU B N 1
ATOM 8498 C CA . GLU B 1 511 ? -14.617 -19.047 3.908 1 90.81 511 GLU B CA 1
ATOM 8499 C C . GLU B 1 511 ? -14.852 -19.703 5.266 1 90.81 511 GLU B C 1
ATOM 8501 O O . GLU B 1 511 ? -15.984 -19.75 5.75 1 90.81 511 GLU B O 1
ATOM 8506 N N . GLU B 1 512 ? -13.852 -20.156 5.875 1 92.12 512 GLU B N 1
ATOM 8507 C CA . GLU B 1 512 ? -13.953 -20.828 7.164 1 92.12 512 GLU B CA 1
ATOM 8508 C C . GLU B 1 512 ? -14.352 -19.844 8.266 1 92.12 512 GLU B C 1
ATOM 8510 O O . GLU B 1 512 ? -15.125 -20.203 9.164 1 92.12 512 GLU B O 1
ATOM 8515 N N . GLY B 1 513 ? -13.797 -18.703 8.203 1 93.5 513 GLY B N 1
ATOM 8516 C CA . GLY B 1 513 ? -14.062 -17.703 9.234 1 93.5 513 GLY B CA 1
ATOM 8517 C C . GLY B 1 513 ? -15.469 -17.141 9.164 1 93.5 513 GLY B C 1
ATOM 8518 O O . GLY B 1 513 ? -16.109 -16.938 10.188 1 93.5 513 GLY B O 1
ATOM 8519 N N . LEU B 1 514 ? -15.898 -16.859 7.957 1 94.5 514 LEU B N 1
ATOM 8520 C CA . LEU B 1 514 ? -17.172 -16.188 7.746 1 94.5 514 LEU B CA 1
ATOM 8521 C C . LEU B 1 514 ? -18.328 -17.188 7.75 1 94.5 514 LEU B C 1
ATOM 8523 O O . LEU B 1 514 ? -19.406 -16.906 8.266 1 94.5 514 LEU B O 1
ATOM 8527 N N . GLY B 1 515 ? -18.125 -18.422 7.184 1 93.25 515 GLY B N 1
ATOM 8528 C CA . GLY B 1 515 ? -19.141 -19.453 7.109 1 93.25 515 GLY B CA 1
ATOM 8529 C C . GLY B 1 515 ? -20.141 -19.219 5.992 1 93.25 515 GLY B C 1
ATOM 8530 O O . GLY B 1 515 ? -21.125 -19.969 5.863 1 93.25 515 GLY B O 1
ATOM 8531 N N . VAL B 1 516 ? -20.078 -18.141 5.293 1 93.88 516 VAL B N 1
ATOM 8532 C CA . VAL B 1 516 ? -20.891 -17.797 4.125 1 93.88 516 VAL B CA 1
ATOM 8533 C C . VAL B 1 516 ? -19.984 -17.297 3 1 93.88 516 VAL B C 1
ATOM 8535 O O . VAL B 1 516 ? -18.797 -17.047 3.217 1 93.88 516 VAL B O 1
ATOM 8538 N N . PRO B 1 517 ? -20.516 -17.25 1.755 1 91.31 517 PRO B N 1
ATOM 8539 C CA . PRO B 1 517 ? -19.688 -16.641 0.706 1 91.31 517 PRO B CA 1
ATOM 8540 C C . PRO B 1 517 ? -19.219 -15.234 1.064 1 91.31 517 PRO B C 1
ATOM 8542 O O . PRO B 1 517 ? -20 -14.445 1.622 1 91.31 517 PRO B O 1
ATOM 8545 N N . ALA B 1 518 ? -18.031 -15.039 0.745 1 92.75 518 ALA B N 1
ATOM 8546 C CA . ALA B 1 518 ? -17.406 -13.781 1.133 1 92.75 518 ALA B CA 1
ATOM 8547 C C . ALA B 1 518 ? -18.047 -12.594 0.419 1 92.75 518 ALA B C 1
ATOM 8549 O O . ALA B 1 518 ? -18.516 -12.727 -0.715 1 92.75 518 ALA B O 1
ATOM 8550 N N . PHE B 1 519 ? -18.078 -11.453 1.05 1 91.88 519 PHE B N 1
ATOM 8551 C CA . PHE B 1 519 ? -18.469 -10.18 0.47 1 91.88 519 PHE B CA 1
ATOM 8552 C C . PHE B 1 519 ? -17.594 -9.055 0.991 1 91.88 519 PHE B C 1
ATOM 8554 O O . PHE B 1 519 ? -17.312 -8.977 2.191 1 91.88 519 PHE B O 1
ATOM 8561 N N . GLY B 1 520 ? -17.109 -8.297 0.013 1 93.62 520 GLY B N 1
ATOM 8562 C CA . GLY B 1 520 ? -16.125 -7.266 0.348 1 93.62 520 GLY B CA 1
ATOM 8563 C C . GLY B 1 520 ? -14.773 -7.832 0.726 1 93.62 520 GLY B C 1
ATOM 8564 O O . GLY B 1 520 ? -14.523 -9.023 0.546 1 93.62 520 GLY B O 1
ATOM 8565 N N . THR B 1 521 ? -13.891 -7 1.147 1 97.19 521 THR B N 1
ATOM 8566 C CA . THR B 1 521 ? -12.594 -7.43 1.662 1 97.19 521 THR B CA 1
ATOM 8567 C C . THR B 1 521 ? -12.703 -7.84 3.127 1 97.19 521 THR B C 1
ATOM 8569 O O . THR B 1 521 ? -13.148 -7.059 3.967 1 97.19 521 THR B O 1
ATOM 8572 N N . VAL B 1 522 ? -12.25 -9 3.465 1 98.12 522 VAL B N 1
ATOM 8573 C CA . VAL B 1 522 ? -12.492 -9.578 4.785 1 98.12 522 VAL B CA 1
ATOM 8574 C C . VAL B 1 522 ? -11.227 -9.461 5.637 1 98.12 522 VAL B C 1
ATOM 8576 O O . VAL B 1 522 ? -10.125 -9.742 5.16 1 98.12 522 VAL B O 1
ATOM 8579 N N . TYR B 1 523 ? -11.367 -9.031 6.855 1 98.44 523 TYR B N 1
ATOM 8580 C CA . TYR B 1 523 ? -10.32 -9.031 7.875 1 98.44 523 TYR B CA 1
ATOM 8581 C C . TYR B 1 523 ? -10.781 -9.758 9.133 1 98.44 523 TYR B C 1
ATOM 8583 O O . TYR B 1 523 ? -11.977 -9.812 9.422 1 98.44 523 TYR B O 1
ATOM 8591 N N . MET B 1 524 ? -9.836 -10.312 9.883 1 98.31 524 MET B N 1
ATOM 8592 C CA . MET B 1 524 ? -10.133 -11.109 11.07 1 98.31 524 MET B CA 1
ATOM 8593 C C . MET B 1 524 ? -9.906 -10.297 12.336 1 98.31 524 MET B C 1
ATOM 8595 O O . MET B 1 524 ? -8.93 -9.539 12.43 1 98.31 524 MET B O 1
ATOM 8599 N N . ASP B 1 525 ? -10.836 -10.406 13.203 1 97.88 525 ASP B N 1
ATOM 8600 C CA . ASP B 1 525 ? -10.766 -9.797 14.523 1 97.88 525 ASP B CA 1
ATOM 8601 C C . ASP B 1 525 ? -10.641 -10.859 15.609 1 97.88 525 ASP B C 1
ATOM 8603 O O . ASP B 1 525 ? -11.617 -11.148 16.312 1 97.88 525 ASP B O 1
ATOM 8607 N N . ASP B 1 526 ? -9.477 -11.5 15.773 1 90.94 526 ASP B N 1
ATOM 8608 C CA . ASP B 1 526 ? -9.219 -12.719 16.547 1 90.94 526 ASP B CA 1
ATOM 8609 C C . ASP B 1 526 ? -9.68 -12.555 17.984 1 90.94 526 ASP B C 1
ATOM 8611 O O . ASP B 1 526 ? -10.297 -13.469 18.547 1 90.94 526 ASP B O 1
ATOM 8615 N N . LYS B 1 527 ? -9.531 -11.539 18.766 1 91.5 527 LYS B N 1
ATOM 8616 C CA . LYS B 1 527 ? -9.852 -11.359 20.172 1 91.5 527 LYS B CA 1
ATOM 8617 C C . LYS B 1 527 ? -11 -10.367 20.359 1 91.5 527 LYS B C 1
ATOM 8619 O O . LYS B 1 527 ? -11.242 -9.883 21.469 1 91.5 527 LYS B O 1
ATOM 8624 N N . ARG B 1 528 ? -11.711 -10.109 19.297 1 96.31 528 ARG B N 1
ATOM 8625 C CA . ARG B 1 528 ? -12.898 -9.258 19.281 1 96.31 528 ARG B CA 1
ATOM 8626 C C . ARG B 1 528 ? -12.586 -7.871 19.828 1 96.31 528 ARG B C 1
ATOM 8628 O O . ARG B 1 528 ? -13.438 -7.238 20.453 1 96.31 528 ARG B O 1
ATOM 8635 N N . ARG B 1 529 ? -11.375 -7.531 19.734 1 95.94 529 ARG B N 1
ATOM 8636 C CA . ARG B 1 529 ? -10.984 -6.223 20.234 1 95.94 529 ARG B CA 1
ATOM 8637 C C . ARG B 1 529 ? -11.633 -5.102 19.438 1 95.94 529 ARG B C 1
ATOM 8639 O O . ARG B 1 529 ? -12.047 -4.086 20 1 95.94 529 ARG B O 1
ATOM 8646 N N . ALA B 1 530 ? -11.648 -5.297 18.141 1 97.88 530 ALA B N 1
ATOM 8647 C CA . ALA B 1 530 ? -12.297 -4.301 17.297 1 97.88 530 ALA B CA 1
ATOM 8648 C C . ALA B 1 530 ? -13.789 -4.215 17.594 1 97.88 530 ALA B C 1
ATOM 8650 O O . ALA B 1 530 ? -14.344 -3.123 17.75 1 97.88 530 ALA B O 1
ATOM 8651 N N . HIS B 1 531 ? -14.461 -5.398 17.688 1 98.44 531 HIS B N 1
ATOM 8652 C CA . HIS B 1 531 ? -15.883 -5.441 18.031 1 98.44 531 HIS B CA 1
ATOM 8653 C C . HIS B 1 531 ? -16.156 -4.742 19.359 1 98.44 531 HIS B C 1
ATOM 8655 O O . HIS B 1 531 ? -17.094 -3.951 19.469 1 98.44 531 HIS B O 1
ATOM 8661 N N . SER B 1 532 ? -15.289 -5.023 20.281 1 97.81 532 SER B N 1
ATOM 8662 C CA . SER B 1 532 ? -15.453 -4.434 21.609 1 97.81 532 SER B CA 1
ATOM 8663 C C . SER B 1 532 ? -15.258 -2.92 21.562 1 97.81 532 SER B C 1
ATOM 8665 O O . SER B 1 532 ? -16.062 -2.172 22.125 1 97.81 532 SER B O 1
ATOM 8667 N N . ARG B 1 533 ? -14.227 -2.453 20.938 1 97.06 533 ARG B N 1
ATOM 8668 C CA . ARG B 1 533 ? -13.93 -1.027 20.859 1 97.06 533 ARG B CA 1
ATOM 8669 C C . ARG B 1 533 ? -15.07 -0.264 20.203 1 97.06 533 ARG B C 1
ATOM 8671 O O . ARG B 1 533 ? -15.359 0.879 20.562 1 97.06 533 ARG B O 1
ATOM 8678 N N . TYR B 1 534 ? -15.766 -0.866 19.25 1 97.88 534 TYR B N 1
ATOM 8679 C CA . TYR B 1 534 ? -16.859 -0.219 18.531 1 97.88 534 TYR B CA 1
ATOM 8680 C C . TYR B 1 534 ? -18.188 -0.475 19.219 1 97.88 534 TYR B C 1
ATOM 8682 O O . TYR B 1 534 ? -19.234 -0.015 18.734 1 97.88 534 TYR B O 1
ATOM 8690 N N . GLY B 1 535 ? -18.141 -1.197 20.266 1 97.62 535 GLY B N 1
ATOM 8691 C CA . GLY B 1 535 ? -19.359 -1.488 21.016 1 97.62 535 GLY B CA 1
ATOM 8692 C C . GLY B 1 535 ? -20.344 -2.344 20.234 1 97.62 535 GLY B C 1
ATOM 8693 O O . GLY B 1 535 ? -21.547 -2.154 20.344 1 97.62 535 GLY B O 1
ATOM 8694 N N . ILE B 1 536 ? -19.875 -3.27 19.422 1 97.94 536 ILE B N 1
ATOM 8695 C CA . ILE B 1 536 ? -20.719 -4.121 18.594 1 97.94 536 ILE B CA 1
ATOM 8696 C C . ILE B 1 536 ? -21.25 -5.293 19.406 1 97.94 536 ILE B C 1
ATOM 8698 O O . ILE B 1 536 ? -20.469 -5.996 20.078 1 97.94 536 ILE B O 1
ATOM 8702 N N . ASN B 1 537 ? -22.578 -5.465 19.391 1 97 537 ASN B N 1
ATOM 8703 C CA . ASN B 1 537 ? -23.188 -6.648 20 1 97 537 ASN B CA 1
ATOM 8704 C C . ASN B 1 537 ? -22.859 -7.91 19.203 1 97 537 ASN B C 1
ATOM 8706 O O . ASN B 1 537 ? -23.172 -7.996 18.016 1 97 537 ASN B O 1
ATOM 8710 N N . LEU B 1 538 ? -22.312 -8.891 19.797 1 96.62 538 LEU B N 1
ATOM 8711 C CA . LEU B 1 538 ? -21.828 -10.086 19.125 1 96.62 538 LEU B CA 1
ATOM 8712 C C . LEU B 1 538 ? -22.984 -10.93 18.609 1 96.62 538 LEU B C 1
ATOM 8714 O O . LEU B 1 538 ? -22.797 -11.734 17.688 1 96.62 538 LEU B O 1
ATOM 8718 N N . ARG B 1 539 ? -24.156 -10.75 19.109 1 96.81 539 ARG B N 1
ATOM 8719 C CA . ARG B 1 539 ? -25.312 -11.539 18.719 1 96.81 539 ARG B CA 1
ATOM 8720 C C . ARG B 1 539 ? -25.984 -10.945 17.484 1 96.81 539 ARG B C 1
ATOM 8722 O O . ARG B 1 539 ? -26.719 -11.633 16.766 1 96.81 539 ARG B O 1
ATOM 8729 N N . TYR B 1 540 ? -25.703 -9.688 17.312 1 96.69 540 TYR B N 1
ATOM 8730 C CA . TYR B 1 540 ? -26.516 -9.039 16.281 1 96.69 540 TYR B CA 1
ATOM 8731 C C . TYR B 1 540 ? -25.625 -8.461 15.18 1 96.69 540 TYR B C 1
ATOM 8733 O O . TYR B 1 540 ? -26.094 -8.219 14.062 1 96.69 540 TYR B O 1
ATOM 8741 N N . GLY B 1 541 ? -24.312 -8.188 15.477 1 97.81 541 GLY B N 1
ATOM 8742 C CA . GLY B 1 541 ? -23.469 -7.512 14.508 1 97.81 541 GLY B CA 1
ATOM 8743 C C . GLY B 1 541 ? -23.969 -6.117 14.156 1 97.81 541 GLY B C 1
ATOM 8744 O O . GLY B 1 541 ? -24.766 -5.539 14.891 1 97.81 541 GLY B O 1
ATOM 8745 N N . ALA B 1 542 ? -23.422 -5.492 13.094 1 98.5 542 ALA B N 1
ATOM 8746 C CA . ALA B 1 542 ? -23.844 -4.16 12.68 1 98.5 542 ALA B CA 1
ATOM 8747 C C . ALA B 1 542 ? -23.234 -3.791 11.328 1 98.5 542 ALA B C 1
ATOM 8749 O O . ALA B 1 542 ? -22.219 -4.363 10.914 1 98.5 542 ALA B O 1
ATOM 8750 N N . LEU B 1 543 ? -23.906 -2.977 10.578 1 98.12 543 LEU B N 1
ATOM 8751 C CA . LEU B 1 543 ? -23.406 -2.314 9.375 1 98.12 543 LEU B CA 1
ATOM 8752 C C . LEU B 1 543 ? -23.047 -0.863 9.672 1 98.12 543 LEU B C 1
ATOM 8754 O O . LEU B 1 543 ? -23.875 -0.101 10.18 1 98.12 543 LEU B O 1
ATOM 8758 N N . LEU B 1 544 ? -21.844 -0.504 9.438 1 98.62 544 LEU B N 1
ATOM 8759 C CA . LEU B 1 544 ? -21.391 0.871 9.625 1 98.62 544 LEU B CA 1
ATOM 8760 C C . LEU B 1 544 ? -20.938 1.479 8.297 1 98.62 544 LEU B C 1
ATOM 8762 O O . LEU B 1 544 ? -20.266 0.817 7.508 1 98.62 544 LEU B O 1
ATOM 8766 N N . VAL B 1 545 ? -21.312 2.678 7.992 1 98.5 545 VAL B N 1
ATOM 8767 C CA . VAL B 1 545 ? -20.812 3.402 6.828 1 98.5 545 VAL B CA 1
ATOM 8768 C C . VAL B 1 545 ? -19.797 4.441 7.266 1 98.5 545 VAL B C 1
ATOM 8770 O O . VAL B 1 545 ? -20.125 5.398 7.965 1 98.5 545 VAL B O 1
ATOM 8773 N N . LEU B 1 546 ? -18.594 4.211 6.926 1 98.75 546 LEU B N 1
ATOM 8774 C CA . LEU B 1 546 ? -17.531 5.18 7.184 1 98.75 546 LEU B CA 1
ATOM 8775 C C . LEU B 1 546 ? -17.375 6.137 6.008 1 98.75 546 LEU B C 1
ATOM 8777 O O . LEU B 1 546 ? -17.359 5.707 4.852 1 98.75 546 LEU B O 1
ATOM 8781 N N . ARG B 1 547 ? -17.266 7.379 6.328 1 98.69 547 ARG B N 1
ATOM 8782 C CA . ARG B 1 547 ? -16.938 8.398 5.336 1 98.69 547 ARG B CA 1
ATOM 8783 C C . ARG B 1 547 ? -15.5 8.234 4.836 1 98.69 547 ARG B C 1
ATOM 8785 O O . ARG B 1 547 ? -14.672 7.617 5.504 1 98.69 547 ARG B O 1
ATOM 8792 N N . PRO B 1 548 ? -15.203 8.797 3.639 1 98.38 548 PRO B N 1
ATOM 8793 C CA . PRO B 1 548 ? -13.828 8.734 3.146 1 98.38 548 PRO B CA 1
ATOM 8794 C C . PRO B 1 548 ? -12.812 9.297 4.145 1 98.38 548 PRO B C 1
ATOM 8796 O O . PRO B 1 548 ? -11.68 8.82 4.211 1 98.38 548 PRO B O 1
ATOM 8799 N N . ASP B 1 549 ? -13.18 10.258 4.973 1 98.31 549 ASP B N 1
ATOM 8800 C CA . ASP B 1 549 ? -12.25 10.875 5.91 1 98.31 549 ASP B CA 1
ATOM 8801 C C . ASP B 1 549 ? -12.219 10.117 7.234 1 98.31 549 ASP B C 1
ATOM 8803 O O . ASP B 1 549 ? -11.609 10.578 8.203 1 98.31 549 ASP B O 1
ATOM 8807 N N . GLY B 1 550 ? -12.883 8.992 7.312 1 98 550 GLY B N 1
ATOM 8808 C CA . GLY B 1 550 ? -12.742 8.102 8.453 1 98 550 GLY B CA 1
ATOM 8809 C C . GLY B 1 550 ? -13.727 8.406 9.57 1 98 550 GLY B C 1
ATOM 8810 O O . GLY B 1 550 ? -13.609 7.871 10.672 1 98 550 GLY B O 1
ATOM 8811 N N . HIS B 1 551 ? -14.711 9.305 9.375 1 98.44 551 HIS B N 1
ATOM 8812 C CA . HIS B 1 551 ? -15.797 9.523 10.328 1 98.44 551 HIS B CA 1
ATOM 8813 C C . HIS B 1 551 ? -16.922 8.531 10.109 1 98.44 551 HIS B C 1
ATOM 8815 O O . HIS B 1 551 ? -17.109 8.023 9.008 1 98.44 551 HIS B O 1
ATOM 8821 N N . LEU B 1 552 ? -17.656 8.258 11.18 1 98.5 552 LEU B N 1
ATOM 8822 C CA . LEU B 1 552 ? -18.844 7.434 11.039 1 98.5 552 LEU B CA 1
ATOM 8823 C C . LEU B 1 552 ? -20 8.25 10.469 1 98.5 552 LEU B C 1
ATOM 8825 O O . LEU B 1 552 ? -20.391 9.273 11.039 1 98.5 552 LEU B O 1
ATOM 8829 N N . GLY B 1 553 ? -20.562 7.797 9.359 1 98.62 553 GLY B N 1
ATOM 8830 C CA . GLY B 1 553 ? -21.672 8.523 8.742 1 98.62 553 GLY B CA 1
ATOM 8831 C C . GLY B 1 553 ? -23.031 7.938 9.086 1 98.62 553 GLY B C 1
ATOM 8832 O O . GLY B 1 553 ? -24.016 8.664 9.203 1 98.62 553 GLY B O 1
ATOM 8833 N N . PHE B 1 554 ? -23.047 6.645 9.211 1 98.44 554 PHE B N 1
ATOM 8834 C CA . PHE B 1 554 ? -24.312 5.961 9.406 1 98.44 554 PHE B CA 1
ATOM 8835 C C . PHE B 1 554 ? -24.094 4.555 9.953 1 98.44 554 PHE B C 1
ATOM 8837 O O . PHE B 1 554 ? -23 4 9.836 1 98.44 554 PHE B O 1
ATOM 8844 N N . ALA B 1 555 ? -25.062 4.035 10.703 1 98.5 555 ALA B N 1
ATOM 8845 C CA . ALA B 1 555 ? -25.031 2.666 11.203 1 98.5 555 ALA B CA 1
ATOM 8846 C C . ALA B 1 555 ? -26.406 2.006 11.047 1 98.5 555 ALA B C 1
ATOM 8848 O O . ALA B 1 555 ? -27.438 2.674 11.125 1 98.5 555 ALA B O 1
ATOM 8849 N N . ALA B 1 556 ? -26.422 0.763 10.789 1 98.06 556 ALA B N 1
ATOM 8850 C CA . ALA B 1 556 ? -27.656 0.012 10.602 1 98.06 556 ALA B CA 1
ATOM 8851 C C . ALA B 1 556 ? -27.516 -1.422 11.102 1 98.06 556 ALA B C 1
ATOM 8853 O O . ALA B 1 556 ? -26.422 -1.844 11.484 1 98.06 556 ALA B O 1
ATOM 8854 N N . GLU B 1 557 ? -28.609 -2.086 11.133 1 97.06 557 GLU B N 1
ATOM 8855 C CA . GLU B 1 557 ? -28.656 -3.484 11.547 1 97.06 557 GLU B CA 1
ATOM 8856 C C . GLU B 1 557 ? -28.031 -4.395 10.492 1 97.06 557 GLU B C 1
ATOM 8858 O O . GLU B 1 557 ? -28.125 -4.125 9.297 1 97.06 557 GLU B O 1
ATOM 8863 N N . LEU B 1 558 ? -27.375 -5.465 10.953 1 97.81 558 LEU B N 1
ATOM 8864 C CA . LEU B 1 558 ? -26.891 -6.496 10.039 1 97.81 558 LEU B CA 1
ATOM 8865 C C . LEU B 1 558 ? -28.047 -7.352 9.523 1 97.81 558 LEU B C 1
ATOM 8867 O O . LEU B 1 558 ? -28.328 -8.422 10.062 1 97.81 558 LEU B O 1
ATOM 8871 N N . SER B 1 559 ? -28.656 -6.859 8.523 1 96.62 559 SER B N 1
ATOM 8872 C CA . SER B 1 559 ? -29.797 -7.504 7.883 1 96.62 559 SER B CA 1
ATOM 8873 C C . SER B 1 559 ? -30.016 -6.961 6.477 1 96.62 559 SER B C 1
ATOM 8875 O O . SER B 1 559 ? -29.375 -5.996 6.066 1 96.62 559 SER B O 1
ATOM 8877 N N . VAL B 1 560 ? -30.906 -7.605 5.754 1 94.75 560 VAL B N 1
ATOM 8878 C CA . VAL B 1 560 ? -31.266 -7.109 4.434 1 94.75 560 VAL B CA 1
ATOM 8879 C C . VAL B 1 560 ? -31.938 -5.738 4.555 1 94.75 560 VAL B C 1
ATOM 8881 O O . VAL B 1 560 ? -31.672 -4.844 3.748 1 94.75 560 VAL B O 1
ATOM 8884 N N . ALA B 1 561 ? -32.781 -5.582 5.57 1 95 561 ALA B N 1
ATOM 8885 C CA . ALA B 1 561 ? -33.375 -4.285 5.836 1 95 561 ALA B CA 1
ATOM 8886 C C . ALA B 1 561 ? -32.312 -3.227 6.137 1 95 561 ALA B C 1
ATOM 8888 O O . ALA B 1 561 ? -32.469 -2.068 5.734 1 95 561 ALA B O 1
ATOM 8889 N N . GLY B 1 562 ? -31.344 -3.604 6.91 1 96.12 562 GLY B N 1
ATOM 8890 C CA . GLY B 1 562 ? -30.234 -2.697 7.176 1 96.12 562 GLY B CA 1
ATOM 8891 C C . GLY B 1 562 ? -29.5 -2.266 5.922 1 96.12 562 GLY B C 1
ATOM 8892 O O . GLY B 1 562 ? -29.109 -1.104 5.797 1 96.12 562 GLY B O 1
ATOM 8893 N N . LEU B 1 563 ? -29.281 -3.201 4.988 1 94.56 563 LEU B N 1
ATOM 8894 C CA . LEU B 1 563 ? -28.656 -2.877 3.713 1 94.56 563 LEU B CA 1
ATOM 8895 C C . LEU B 1 563 ? -29.5 -1.879 2.926 1 94.56 563 LEU B C 1
ATOM 8897 O O . LEU B 1 563 ? -28.953 -0.964 2.299 1 94.56 563 LEU B O 1
ATOM 8901 N N . GLU B 1 564 ? -30.766 -2.062 2.951 1 93.38 564 GLU B N 1
ATOM 8902 C CA . GLU B 1 564 ? -31.656 -1.133 2.273 1 93.38 564 GLU B CA 1
ATOM 8903 C C . GLU B 1 564 ? -31.578 0.26 2.893 1 93.38 564 GLU B C 1
ATOM 8905 O O . GLU B 1 564 ? -31.656 1.266 2.184 1 93.38 564 GLU B O 1
ATOM 8910 N N . ALA B 1 565 ? -31.531 0.273 4.199 1 95.38 565 ALA B N 1
ATOM 8911 C CA . ALA B 1 565 ? -31.375 1.551 4.887 1 95.38 565 ALA B CA 1
ATOM 8912 C C . ALA B 1 565 ? -30.078 2.242 4.473 1 95.38 565 ALA B C 1
ATOM 8914 O O . ALA B 1 565 ? -30.047 3.461 4.285 1 95.38 565 ALA B O 1
ATOM 8915 N N . VAL B 1 566 ? -29.016 1.449 4.379 1 95.75 566 VAL B N 1
ATOM 8916 C CA . VAL B 1 566 ? -27.719 1.98 3.943 1 95.75 566 VAL B CA 1
ATOM 8917 C C . VAL B 1 566 ? -27.844 2.539 2.527 1 95.75 566 VAL B C 1
ATOM 8919 O O . VAL B 1 566 ? -27.359 3.633 2.24 1 95.75 566 VAL B O 1
ATOM 8922 N N . LYS B 1 567 ? -28.5 1.796 1.66 1 93.69 567 LYS B N 1
ATOM 8923 C CA . LYS B 1 567 ? -28.719 2.244 0.287 1 93.69 567 LYS B CA 1
ATOM 8924 C C . LYS B 1 567 ? -29.484 3.561 0.252 1 93.69 567 LYS B C 1
ATOM 8926 O O . LYS B 1 567 ? -29.125 4.477 -0.493 1 93.69 567 LYS B O 1
ATOM 8931 N N . ALA B 1 568 ? -30.5 3.611 1.029 1 94.38 568 ALA B N 1
ATOM 8932 C CA . ALA B 1 568 ? -31.312 4.824 1.1 1 94.38 568 ALA B CA 1
ATOM 8933 C C . ALA B 1 568 ? -30.5 6.008 1.604 1 94.38 568 ALA B C 1
ATOM 8935 O O . ALA B 1 568 ? -30.594 7.117 1.076 1 94.38 568 ALA B O 1
ATOM 8936 N N . TYR B 1 569 ? -29.719 5.707 2.619 1 96.19 569 TYR B N 1
ATOM 8937 C CA . TYR B 1 569 ? -28.844 6.719 3.191 1 96.19 569 TYR B CA 1
ATOM 8938 C C . TYR B 1 569 ? -27.859 7.242 2.145 1 96.19 569 TYR B C 1
ATOM 8940 O O . TYR B 1 569 ? -27.766 8.453 1.935 1 96.19 569 TYR B O 1
ATOM 8948 N N . LEU B 1 570 ? -27.172 6.391 1.41 1 96.38 570 LEU B N 1
ATOM 8949 C CA . LEU B 1 570 ? -26.156 6.773 0.448 1 96.38 570 LEU B CA 1
ATOM 8950 C C . LEU B 1 570 ? -26.766 7.457 -0.766 1 96.38 570 LEU B C 1
ATOM 8952 O O . LEU B 1 570 ? -26.172 8.367 -1.347 1 96.38 570 LEU B O 1
ATOM 8956 N N . SER B 1 571 ? -27.953 7.066 -1.146 1 94.62 571 SER B N 1
ATOM 8957 C CA . SER B 1 571 ? -28.641 7.602 -2.324 1 94.62 571 SER B CA 1
ATOM 8958 C C . SER B 1 571 ? -29.031 9.062 -2.121 1 94.62 571 SER B C 1
ATOM 8960 O O . SER B 1 571 ? -29.391 9.75 -3.078 1 94.62 571 SER B O 1
ATOM 8962 N N . LYS B 1 572 ? -29.031 9.492 -0.895 1 95.81 572 LYS B N 1
ATOM 8963 C CA . LYS B 1 572 ? -29.375 10.883 -0.62 1 95.81 572 LYS B CA 1
ATOM 8964 C C . LYS B 1 572 ? -28.328 11.828 -1.205 1 95.81 572 LYS B C 1
ATOM 8966 O O . LYS B 1 572 ? -28.641 12.977 -1.525 1 95.81 572 LYS B O 1
ATOM 8971 N N . PHE B 1 573 ? -27.094 11.305 -1.356 1 96.81 573 PHE B N 1
ATOM 8972 C CA . PHE B 1 573 ? -26.078 12.258 -1.792 1 96.81 573 PHE B CA 1
ATOM 8973 C C . PHE B 1 573 ? -25.156 11.633 -2.838 1 96.81 573 PHE B C 1
ATOM 8975 O O . PHE B 1 573 ? -24.406 12.336 -3.516 1 96.81 573 PHE B O 1
ATOM 8982 N N . LEU B 1 574 ? -25.141 10.336 -3.041 1 96.06 574 LEU B N 1
ATOM 8983 C CA . LEU B 1 574 ? -24.391 9.703 -4.121 1 96.06 574 LEU B CA 1
ATOM 8984 C C . LEU B 1 574 ? -25.281 9.484 -5.344 1 96.06 574 LEU B C 1
ATOM 8986 O O . LEU B 1 574 ? -26.5 9.422 -5.223 1 96.06 574 LEU B O 1
ATOM 8990 N N . ILE B 1 575 ? -24.625 9.461 -6.473 1 92.81 575 ILE B N 1
ATOM 8991 C CA . ILE B 1 575 ? -25.344 9.227 -7.723 1 92.81 575 ILE B CA 1
ATOM 8992 C C . ILE B 1 575 ? -25.172 7.766 -8.141 1 92.81 575 ILE B C 1
ATOM 8994 O O . ILE B 1 575 ? -24.062 7.238 -8.156 1 92.81 575 ILE B O 1
ATOM 8998 N N . SER B 1 576 ? -26.297 7.133 -8.461 1 83.56 576 SER B N 1
ATOM 8999 C CA . SER B 1 576 ? -26.281 5.723 -8.844 1 83.56 576 SER B CA 1
ATOM 9000 C C . SER B 1 576 ? -25.75 5.535 -10.266 1 83.56 576 SER B C 1
ATOM 9002 O O . SER B 1 576 ? -25.875 6.43 -11.102 1 83.56 576 SER B O 1
ATOM 9004 N N . ASP B 1 577 ? -24.922 4.496 -10.562 1 72.56 577 ASP B N 1
ATOM 9005 C CA . ASP B 1 577 ? -24.359 4.207 -11.875 1 72.56 577 ASP B CA 1
ATOM 9006 C C . ASP B 1 577 ? -25.453 4.156 -12.945 1 72.56 577 ASP B C 1
ATOM 9008 O O . ASP B 1 577 ? -25.203 4.52 -14.102 1 72.56 577 ASP B O 1
ATOM 9012 N N . GLY B 1 578 ? -26.625 3.652 -12.672 1 60.53 578 GLY B N 1
ATOM 9013 C CA . GLY B 1 578 ? -27.688 3.697 -13.672 1 60.53 578 GLY B CA 1
ATOM 9014 C C . GLY B 1 578 ? -28.141 5.105 -14 1 60.53 578 GLY B C 1
ATOM 9015 O O . GLY B 1 578 ? -28.641 5.359 -15.094 1 60.53 578 GLY B O 1
ATOM 9016 N N . ASP B 1 579 ? -28.016 6.027 -13.164 1 56.72 579 ASP B N 1
ATOM 9017 C CA . ASP B 1 579 ? -28.5 7.398 -13.336 1 56.72 579 ASP B CA 1
ATOM 9018 C C . ASP B 1 579 ? -27.406 8.281 -13.953 1 56.72 579 ASP B C 1
ATOM 9020 O O . ASP B 1 579 ? -27.641 9.461 -14.234 1 56.72 579 ASP B O 1
ATOM 9024 N N . SER B 1 580 ? -26.234 7.879 -14.109 1 48.81 580 SER B N 1
ATOM 9025 C CA . SER B 1 580 ? -25.109 8.727 -14.531 1 48.81 580 SER B CA 1
ATOM 9026 C C . SER B 1 580 ? -25.25 9.133 -15.992 1 48.81 580 SER B C 1
ATOM 9028 O O . SER B 1 580 ? -24.438 9.898 -16.516 1 48.81 580 SER B O 1
ATOM 9030 N N . SER B 1 581 ? -26 8.414 -16.875 1 41.41 581 SER B N 1
ATOM 9031 C CA . SER B 1 581 ? -26.125 8.859 -18.25 1 41.41 581 SER B CA 1
ATOM 9032 C C . SER B 1 581 ? -26.766 10.242 -18.328 1 41.41 581 SER B C 1
ATOM 9034 O O . SER B 1 581 ? -26.812 10.852 -19.406 1 41.41 581 SER B O 1
ATOM 9036 N N . LYS B 1 582 ? -27.672 10.648 -17.484 1 35.25 582 LYS B N 1
ATOM 9037 C CA . LYS B 1 582 ? -28.406 11.875 -17.75 1 35.25 582 LYS B CA 1
ATOM 9038 C C . LYS B 1 582 ? -27.625 13.102 -17.266 1 35.25 582 LYS B C 1
ATOM 9040 O O . LYS B 1 582 ? -28.203 14.18 -17.109 1 35.25 582 LYS B O 1
ATOM 9045 N N . ALA B 1 583 ? -26.516 12.953 -16.734 1 32.41 583 ALA B N 1
ATOM 9046 C CA . ALA B 1 583 ? -25.969 14.203 -16.219 1 32.41 583 ALA B CA 1
ATOM 9047 C C . ALA B 1 583 ? -25.672 15.172 -17.359 1 32.41 583 ALA B C 1
ATOM 9049 O O . ALA B 1 583 ? -24.891 14.867 -18.25 1 32.41 583 ALA B O 1
ATOM 9050 N N . PRO B 1 584 ? -26.438 16.406 -17.344 1 28.44 584 PRO B N 1
ATOM 9051 C CA . PRO B 1 584 ? -26.203 17.438 -18.359 1 28.44 584 PRO B CA 1
ATOM 9052 C C . PRO B 1 584 ? -24.812 18.062 -18.25 1 28.44 584 PRO B C 1
ATOM 9054 O O . PRO B 1 584 ? -24.219 18.078 -17.172 1 28.44 584 PRO B O 1
#

Foldseek 3Di:
DFDEAEWAEEEEALFLLSLLLLLLLLLLPGGYAYEYQAPLPPPAFDQQFWKAFFLLLLLCVLQVQNVQLVVWWAWAQDEWEAEQQGHTDPPHQPPRLLNVQDLGPRSTITTAGRSSSSVSSQVSSVVSPYHYHPSKDWDDKDAAPAADPVQFGIKIWMAHPVVRGIHIYTHNAYEFAHALVTPVCVNLPWDKDFDWDPWKKKKWKAAKDKPNPCLAHWYWYQHPPFFIWTWHHITPRMIMIMTTDDPVLCVVVVNDDDPVSSVVVSQNRPPPMGMDGPDTRDMDMDTFIWIATPWQDSDLRYGYAFNSGTGAGPRLSCRVVLRSVLSSQQSLQSSCVSVLFWASVSNVLSGQQSRVLSVVVRVLRVQLVCLSVVHHDPPDDCVVAPGSSNVNRVSCVVCSCSSSPQFRFGDDDLQADDDPDDQWPAHGRHFDRKDWWAAAQPRHIDIVSSVQRQSSAKEWEWEQQALVQRVVLLQQVLCQQPPPPDDCQFHPCSHYFYEYEFQDDRNHDPCVRNVHDDDGRYIYDPVCPSVVVGVHHNNWIKIWMAGSSRGTRDIATSHPVRSVVVSVSCVSITGTPVRSVPDD/DFDEAEWAEEEEALFLLSLLLLLLLLLLVGGYAYEYQDPLPPPAFDQQFWKAFFLLLLLCVLQVQNVQLVVWWAWAQDEWEAEQQGHTDPPHQPPRLLNVQDLGPRSTITTAGRSSSSVSSQVSSVVSPYHYHPSKDWDDKDAAPAADPVQFGIKIWMAHPVVRGIHIYTHNAYEFAHALVTPVCVNLPWDKDFDWDPWKKKKWKAAKDKPNPCLAHWYWYQHPPFFIWTWHHITPRMIMIMTTDDPVLCVVVVNDDDPVSSVVVSQVRPPPMGMDGPDTRDMDMDTFIWIATPWQDSDLRYGYAFNSGTGAGPRLSCRVVLRSVLSSQQSLQSSCVSVLFWASVSNVLSRQQSRVLSVVVRVLRVQLVCLSVVHHDPPDDCVVAPGSSNVNRVSCVVCSCSSSPQFRFGDDDLQADDDPDDQWPAHGRHFDRKDWWAAAQPRHIDIPSRVQRQSSAKEWEWEQQALVQRVVLLQQVLCQQPPPDDDCQFHPCSHYFYEYEFQDDRNHDPCVRNVHDDDGRYIYDPVCPSVVVGVHHNNWTKIWMAGSSRGTRDIATSHPVRSVVVVVSCVSITGTPVRSVPDD

Sequence (1168 aa):
MSRSLSVDVLIVGGGPVGLLTAYQLAQAGCSVHIVDKESKFTITQYGRANALYSRSAEFLDQLGLVDDIMQQCYIVRQSYTYGENGERIVPGRVWNFVENIEDTRFDFGIMLRQQFIEKSIRIRLEDAGVELHCPCECVNIEKADEPDADGNYVTATLRDMTTGEEYTVKSAYLVGADGGRSFVRRHLGVEFEGDTTQDKWIRVDGKVKTDLPTPRDYVSIQSANHGNILWAPLDHGVTRIGFVYNEEQELRCNGNLTEEVVVREAVAAMKPFHVEFESVDWWTLYVIGQRVASTYQPHSHIILVGDACHTHSSGAAQGLNTGIHDAVNIGWKLALVVKGKAKTALLETYSTERRAAAQRLIAFDRRISTLMGNKWPEGMDKDSYEDINAALADLFDEASGYNTGLKISYEPNLVNVVPITDYTSICVGARAPDVGLFKPGVVQPIRLQSATPNCACFYLVTFTGDPRMTLPQLSAVSITLNSAEPFNFVFSPDTVKLVTIVSADPKLSVEEGLGVPAFGTVYMDDKRRAHSRYGINLRYGALLVLRPDGHLGFAAELSVAGLEAVKAYLSKFLISDGDSSKAPMSRSLSVDVLIVGGGPVGLLTAYQLAQAGCSVHIVDKESKFTITQYGRANALYSRSAEFLDQLGLVDDIMQQCYIVRQSYTYGENGERIVPGRVWNFVENIEDTRFDFGIMLRQQFIEKSIRIRLEDAGVELHCPCECVNIEKADEPDADGNYVTATLRDMTTGEEYTVKSAYLVGADGGRSFVRRHLGVEFEGDTTQDKWIRVDGKVKTDLPTPRDYVSIQSANHGNILWAPLDHGVTRIGFVYNEEQELRCNGNLTEEVVVREAVAAMKPFHVEFESVDWWTLYVIGQRVASTYQPHSHIILVGDACHTHSSGAAQGLNTGIHDAVNIGWKLALVVKGKAKTALLETYSTERRAAAQRLIAFDRRISTLMGNKWPEGMDKDSYEDINAALADLFDEASGYNTGLKISYEPNLVNVVPITDYTSICVGARAPDVGLFKPGVVQPIRLQSATPNCACFYLVTFTGDPRMTLPQLSAVSITLNSAEPFNFVFSPDTVKLVTIVSADPKLSVEEGLGVPAFGTVYMDDKRRAHSRYGINLRYGALLVLRPDGHLGFAAELSVAGLEAVKAYLSKFLISDGDSSKAP

Secondary structure (DSSP, 8-state):
---EEEEEEEEE--SHHHHHHHHHHHHTT--EEEE-SS-TTT-----S--EE-HHHHHHHHHTT-HHHHHTT-EEE--EEEE-TTSPEESS--SSGGGGS--SSS--SEEE--HHHHHHHHHHHHHHTT--EE-SEEEEEEEE-SS--TTS--EEEEEEETTT--EEEEEEEEEEE---TT-HHHHHTT--EEEEEEEEEEEEEEEEEEE--SSTTSEEEEE-SSS-EEEEEE-STT-EEEEEEE-HHHHHHTTT---HHHHHHHHHHHTTTS-EEEEEEEEEEEEEEEEEEES-S-SBTTEEE-GGGTEE--GGGT-HHHHHHHHHHHHHHHHHHHHTTSB-GGGGHHHHHHHHHHHHHHHHHHHHHHHHHTT-PPTT--GGGSSSHHHHHHHHHHHTHHHHSSTT-BPPSSSS----SS--SSSPTTBBPPP-EEEETTTTEEEEHHHHS--SS-EEEEEE---HHHHHHHHHHHHHHHHSSSSSTTTS-TTTEEEEEEE-S-TTS-HHHHHSS---SEEEE-TTSHHHHHTT--TTT-EEEEE-TTSBEEEEE-SSHHHHHHHHHHHHTTBPPGGGGGG--/---EEEEEEEEE--SHHHHHHHHHHHHTT--EEEE-SS-TTT-----S--EE-HHHHHHHHHTT-HHHHHTT-EEE--EEEE-TTSPBPSS--SSGGGGS--SSS--SEEE--HHHHHHHHHHHHHHTT--EE-SEEEEEEEE-SS--TTS--EEEEEEETTT--EEEEEEEEEEE---TT-HHHHHTT--EEEEEEEEEEEEEEEEEEE--SSTTSEEEEE-SSS-EEEEEE-STT-EEEEEEE-HHHHHHTTT---HHHHHHHHHHHTTTS-EEEEEEEEEEEEEEEEEEES-S-SBTTEEE-GGGTEE--TTTT-HHHHHHHHHHHHHHHHHHHHTTSB-THHHHHHHHHHHHHHHHHHHHHHHHHHHHTT-PPTT--GGGSSSHHHHHHHHHHHTHHHHSSTT-B--SSSS----SS--SSSPTTBBPPP-EEEETTTTEEEEHHHHS--SS-EEEEEE---HHHHHHHHHHHHHHHHSSSSSTTTS-TTTEEEEEEE-S-TTS-HHHHHSS---SEEEE-TTSHHHHHTT--TTT-EEEEE-TTSBEEEEE-SSHHHHHHHHHHHHTTBPPGGGGGG--

Nearest PDB structures (foldseek):
  7yj0-assembly1_A  TM=8.879E-01  e=1.346E-50  Boreostereum vibrans
  1pn0-assembly1_A  TM=8.771E-01  e=8.728E-49  Cutaneotrichosporon cutaneum
  7yj0-assembly2_C  TM=8.793E-01  e=3.919E-48  Boreostereum vibrans
  1pn0-assembly1_C  TM=8.708E-01  e=3.317E-48  Cutaneotrichosporon cutaneum
  1foh-assembly3_D-2  TM=8.616E-01  e=2.457E-47  Cutaneotrichosporon cutaneum

InterPro domains:
  IPR002938 FAD-binding domain [PF01494] (7-364)
  IPR012941 Phenol hydroxylase-like, C-terminal dimerisation domain [PF07976] (410-576)
  IPR036188 FAD/NAD(P)-binding domain superfamily [G3DSA:3.50.50.60] (8-362)
  IPR036188 FAD/NAD(P)-binding domain superfamily [SSF51905] (7-377)
  IPR036249 Thioredoxin-like superfamily [SSF52833] (424-576)
  IPR038220 Phenol hydroxylase, C-terminal TRX-fold domain superfamily [G3DSA:3.40.30.20] (389-575)
  IPR050641 Rifampicin monooxygenase-like [PTHR43004] (6-575)

Solvent-accessible surface area (backbone atoms only — not comparable to full-atom values): 58958 Å² total; per-residue (Å²): 129,79,55,70,47,76,34,49,32,37,31,42,18,62,47,59,40,26,39,50,27,50,34,45,24,32,72,64,69,44,48,64,46,38,24,18,58,58,50,77,87,66,64,73,61,57,45,86,52,34,56,41,35,30,36,47,45,52,53,32,44,26,62,72,48,34,68,69,49,43,62,56,23,26,64,30,52,52,51,39,24,27,40,51,82,56,46,79,43,84,76,48,40,52,66,48,50,36,59,66,46,68,81,52,69,48,40,36,37,38,14,38,37,35,56,58,55,35,50,55,48,46,54,54,23,42,74,60,74,39,67,82,41,56,30,22,35,79,78,44,78,46,78,49,96,60,55,49,97,84,53,26,25,33,42,32,36,34,31,33,66,84,80,64,50,62,35,39,41,35,10,38,29,36,36,29,23,44,29,78,77,21,58,59,44,55,73,69,66,54,53,71,45,68,53,72,53,88,56,34,34,36,40,37,32,22,34,66,49,62,70,52,92,60,70,68,29,34,34,33,36,39,24,89,84,26,36,53,28,40,37,38,42,34,30,93,72,24,33,37,43,31,32,54,49,48,69,68,57,39,60,72,48,71,71,58,86,42,72,68,53,51,50,52,48,49,38,58,43,43,41,71,41,53,62,42,76,79,43,76,62,34,68,50,78,44,67,37,38,41,30,38,35,78,56,33,52,87,40,101,47,33,36,44,32,28,38,37,28,34,41,51,47,74,80,74,56,40,55,61,38,52,13,43,52,38,23,52,60,42,21,36,44,51,38,28,34,74,71,60,42,26,43,72,70,52,57,60,53,43,38,62,45,49,50,54,53,50,52,54,48,49,58,51,44,51,43,48,48,31,28,51,67,75,37,82,44,89,89,58,65,65,85,80,34,95,43,61,56,53,45,42,23,52,50,47,59,72,36,34,43,56,69,31,42,63,61,52,61,35,71,76,51,93,67,18,44,76,53,97,62,83,44,43,68,64,56,53,23,21,61,54,75,64,36,69,33,16,38,41,45,49,57,42,77,43,41,48,48,72,74,50,47,42,66,47,25,33,33,44,35,32,38,42,22,32,36,92,63,19,44,71,37,49,42,51,35,32,51,47,60,71,41,86,70,50,58,65,50,36,34,45,68,70,46,43,37,48,33,25,41,34,50,21,61,23,69,34,23,42,51,71,45,56,72,38,71,81,58,57,53,64,32,18,22,63,82,38,56,45,42,54,75,39,44,40,46,43,65,54,17,20,32,35,32,31,39,34,82,43,24,27,18,35,52,31,52,45,32,60,68,23,50,50,49,50,50,54,56,48,55,73,38,38,46,38,59,78,60,53,80,71,67,129,130,79,54,68,48,77,34,49,31,35,33,43,17,62,46,57,39,26,38,51,27,49,35,47,25,32,73,64,69,44,46,66,47,39,25,18,58,55,48,77,89,66,64,72,63,56,47,82,51,36,56,41,34,32,37,48,44,50,53,30,42,26,60,72,50,35,67,71,49,43,61,56,23,26,66,30,53,49,48,39,23,27,40,51,83,55,46,78,44,85,76,50,41,52,67,48,50,37,62,67,47,70,82,52,70,48,41,36,36,38,13,39,36,36,54,60,54,35,50,54,48,47,55,54,23,42,73,59,73,40,67,79,40,56,31,22,33,80,77,44,79,46,78,50,96,58,56,49,97,86,53,26,26,34,44,32,38,34,30,33,67,84,80,65,51,63,35,38,40,35,10,38,28,37,37,29,22,43,29,79,76,21,60,59,44,55,72,70,67,54,52,70,48,67,53,73,54,87,54,33,34,35,39,39,32,22,33,64,49,62,70,52,91,60,70,69,29,36,35,34,34,39,23,88,84,27,35,53,27,41,35,39,43,34,31,95,70,25,33,36,45,31,31,54,49,48,69,69,56,40,60,72,46,70,71,58,86,42,70,69,54,52,52,52,49,50,39,59,46,44,40,72,42,53,62,43,78,76,44,76,61,34,70,49,80,44,68,36,37,40,31,38,35,78,55,33,52,88,39,100,47,33,36,44,34,28,37,36,28,35,41,51,47,73,80,72,55,41,56,62,37,52,12,44,52,38,22,53,59,44,22,36,45,50,36,28,34,75,71,60,41,26,42,73,70,53,55,60,51,43,38,62,45,48,50,54,52,51,52,54,48,49,56,52,44,52,42,48,49,30,29,50,66,74,37,80,44,89,90,59,67,68,84,80,33,94,44,62,56,53,46,42,23,52,49,47,60,72,37,34,44,58,70,31,41,65,60,52,60,35,72,78,51,93,66,16,44,76,54,95,62,82,45,44,67,64,57,54,24,21,61,54,74,63,34,70,33,18,38,43,46,50,56,42,78,42,41,48,50,72,75,51,47,41,65,46,24,33,32,43,36,33,40,42,22,33,36,92,62,19,43,69,38,49,42,51,36,32,52,48,60,70,40,86,68,51,56,66,50,36,36,45,68,69,46,42,37,48,34,25,40,31,53,22,62,23,69,33,25,42,51,72,45,55,72,38,70,81,58,58,53,63,32,16,22,62,81,38,54,45,43,54,74,38,44,40,46,43,66,54,18,19,32,35,32,30,38,33,82,42,25,27,18,35,54,32,52,45,32,60,68,24,50,50,50,50,50,55,54,47,55,74,38,40,46,39,61,80,61,54,79,70,68,128

pLDDT: mean 90.91, std 10.52, range [28.44, 98.94]

Radius of gyration: 32.96 Å; Cα contacts (8 Å, |Δi|>4): 2750; chains: 2; bounding box: 69×103×87 Å